Protein AF-0000000072915745 (afdb_homodimer)

pLDDT: mean 96.04, std 5.44, range [33.81, 98.94]

Radius of gyration: 32.04 Å; Cα contacts (8 Å, |Δi|>4): 3711; chains: 2; bounding box: 79×95×74 Å

Solvent-accessible surface area (backbone atoms only — not comparable to full-atom values): 67647 Å² total; per-residue (Å²): 127,81,76,76,77,60,74,69,49,49,55,47,71,66,52,48,47,50,49,44,51,57,48,47,73,76,42,73,72,52,34,38,69,40,59,40,58,42,71,54,54,57,73,50,42,54,47,17,73,76,32,67,86,79,34,68,73,60,73,58,32,34,34,36,32,33,33,37,81,86,61,50,29,36,40,32,34,29,33,64,83,61,78,43,77,76,41,78,45,78,47,80,62,51,29,68,51,49,50,73,70,61,41,58,49,46,41,61,50,48,62,68,32,68,69,51,46,50,51,42,41,74,35,68,43,55,80,91,48,43,87,36,48,45,47,50,59,37,67,42,32,50,46,85,95,62,47,33,71,53,69,57,29,26,30,50,31,24,36,28,96,44,83,69,47,58,34,65,72,25,25,47,65,44,36,42,28,35,27,74,79,78,66,42,74,79,46,69,52,66,45,92,76,78,53,65,56,66,78,71,81,85,70,56,72,50,68,69,48,34,48,73,72,73,38,57,64,85,58,75,52,62,74,45,44,43,37,93,78,38,74,48,57,48,72,60,90,50,34,40,36,44,80,46,38,36,30,34,62,28,52,43,54,37,49,19,59,33,39,32,56,31,31,37,47,62,90,83,44,74,36,45,42,32,48,34,40,33,48,50,36,31,40,32,45,30,12,34,46,55,76,74,38,65,35,43,43,51,32,57,19,51,32,47,8,38,31,67,33,42,39,64,54,50,87,20,52,69,49,74,22,51,35,38,67,40,67,45,64,41,59,33,44,88,58,47,80,43,75,35,56,32,33,29,44,36,36,66,44,86,55,52,65,28,31,41,45,55,37,85,87,64,64,22,33,39,36,24,59,29,56,34,40,37,44,32,36,39,24,41,64,74,49,32,28,42,38,43,30,39,33,43,40,72,65,59,31,39,28,54,41,34,33,36,24,10,31,64,69,47,36,58,44,55,86,84,60,78,59,85,53,19,36,29,34,30,37,89,43,32,30,27,54,17,33,34,46,38,37,28,38,36,36,26,53,15,51,78,38,48,44,25,31,42,30,41,35,30,53,43,47,52,87,56,50,64,66,33,94,80,10,42,55,14,32,20,28,32,74,46,73,42,76,30,50,22,23,48,62,27,56,35,68,71,41,36,68,28,57,38,33,40,32,41,29,11,82,86,43,57,23,88,46,58,62,39,43,21,24,39,32,39,50,60,64,45,43,51,59,61,52,39,33,86,84,8,53,63,40,28,36,41,43,56,44,74,32,30,28,40,39,41,61,63,51,88,82,76,67,39,45,52,28,90,46,39,33,33,44,69,19,80,76,43,35,30,44,51,55,70,38,58,92,22,71,53,67,34,58,66,28,50,33,31,42,38,41,27,30,35,47,74,45,73,58,36,13,36,38,32,64,46,15,58,48,45,80,46,56,41,38,40,32,61,39,27,55,46,74,29,30,72,48,62,38,52,64,46,20,31,32,35,46,44,66,21,40,76,58,77,43,55,86,43,48,77,55,45,48,83,71,37,42,58,30,94,80,49,74,91,121,125,81,76,76,76,59,75,69,49,50,56,50,72,65,52,47,48,50,50,44,50,57,48,47,73,76,42,73,72,51,33,39,70,40,59,39,58,42,72,55,53,59,75,48,40,54,49,18,73,76,32,68,87,79,34,65,72,58,72,57,30,33,33,36,32,33,33,37,81,87,61,50,30,36,39,31,34,27,32,65,83,62,79,42,77,76,42,78,44,77,47,79,64,52,29,68,53,49,49,74,68,62,42,58,48,46,42,61,50,46,62,68,33,68,69,52,47,50,52,41,40,74,34,68,43,54,80,90,47,43,87,35,50,45,49,50,59,37,66,42,34,51,45,85,95,61,48,34,70,53,70,57,30,24,30,50,33,25,36,28,96,44,82,69,48,58,34,65,74,24,25,48,64,44,36,43,29,36,26,75,77,79,66,43,74,80,47,67,51,66,46,92,74,77,54,65,57,67,78,71,81,85,72,56,71,50,67,69,49,34,48,73,73,74,37,58,66,86,56,76,52,61,76,46,44,42,36,92,76,39,73,49,58,49,71,59,91,50,34,39,35,44,82,46,38,37,31,33,61,28,51,43,55,39,48,19,58,32,38,33,56,31,30,38,47,62,88,82,45,72,36,44,41,31,48,34,38,34,48,52,37,32,42,32,45,31,13,34,44,55,75,75,38,64,36,44,43,51,31,56,22,49,31,48,8,37,32,66,34,42,39,65,54,48,87,19,51,70,51,73,23,49,36,38,65,39,66,44,63,38,60,34,44,89,58,47,82,41,76,35,55,30,32,29,44,35,36,65,42,84,56,52,64,30,33,40,47,56,38,84,87,63,64,22,33,38,36,23,59,29,56,31,39,38,45,31,37,39,25,42,64,74,49,34,29,42,37,42,29,40,34,43,40,71,66,59,31,38,28,56,41,34,33,38,25,11,32,65,70,48,36,59,46,54,86,86,59,78,60,85,54,20,35,29,35,30,36,88,41,31,30,26,55,18,32,35,45,38,36,27,39,36,38,27,54,16,50,76,40,47,42,26,30,41,30,41,34,31,53,42,46,51,88,55,52,62,65,34,93,80,9,41,53,13,33,21,27,33,73,46,72,42,77,31,50,24,25,46,64,27,55,36,66,70,40,36,68,29,58,37,34,39,31,41,29,13,81,88,43,58,23,88,46,59,62,38,43,22,25,38,32,38,50,60,63,45,43,50,60,60,51,40,33,86,82,9,54,62,40,28,37,41,42,56,43,75,32,31,27,40,39,40,61,62,50,88,84,75,65,40,46,52,26,88,46,39,33,30,44,69,19,79,75,44,36,32,42,52,54,71,39,60,92,21,71,52,68,34,56,66,29,50,34,32,40,37,38,28,32,35,46,75,46,72,57,38,13,35,38,32,64,46,15,58,48,46,80,46,56,43,36,39,32,61,40,27,55,48,74,30,30,72,49,63,37,52,64,47,21,30,30,34,47,45,66,21,40,76,59,75,42,55,86,42,48,76,56,45,48,83,71,36,42,57,32,94,81,48,73,92,122

Secondary structure (DSSP, 8-state):
---PPPTTSPPPHHHHHHHHHHHHHHSSSPEEEEEEEEPPPHHHHHHHHH-TTTSPPPPPEEEEEEE-TTS-EEEEEEETTTTEEEEEEEE-S---PPPHHHHHHHHHHHHH-HHHHHHHHHHT--GGGGGGEEEEEEE----TTT-SSS--EEEEEEE-SSTTS-GGGSB-S-EEEEETTTTEEEEEE--SSPPPPP-SPP---SHHHHHHTT---S-----EEE-TT--SEEEETTEEEETTEEEEEEEETTTEEEEEEEEEEETTEEEEEEEEEEEEEEEEEB---STTGGG-EE-IIIII-TTTTBPPP-BTTTB-SEEEEEEEEEE-TTSPEEEEEEEEEEEEEEEEEEEEEE-TTT--EEEEEEEEEEEEEEEEETTEEEEEEEEEETTS-EEEEEEEEE---EEE--TT---TTSEEEEETTEEEE-EEEEEEEEEEE-TTSS-BEEEEEEEEE-SSPTTSTTSTTS--EEEEEEEE-BHHHH-B---GGGT-EEEEEEEEEE-TTT-SEEEEEEE--------SPTTSHHHHH-GGGGSSEEEEE--TT---TT-S--TT---SS--THHHHHTTS--B-SSB-EEEEEEEEEEE---GGGSSSEEEEEEE-EEEEESSSSS-TTTTSPPSEEE-HHHHHTTTTT-EE---SS-EESTT----/---PPPTTSPPPHHHHHHHHHHHHHHSSSPEEEEEEEEPPPHHHHHHHHH-TTTSPPPPPEEEEEEE-TTS-EEEEEEETTTTEEEEEEEE-S---PPPHHHHHHHHHHHHH-HHHHHHHHHHT--GGGGGGEEEEEEE----TTT-SSS--EEEEEEE-SSTTS-GGGSB-S-EEEEETTTTEEEEEE--SSPPPPP-SPP---SHHHHHHTT---S-----EEE-TT--SEEEETTEEEETTEEEEEEEETTTEEEEEEEEEEETTEEEEEEEEEEEEEEEEEB---STTGGG-EE-IIIII-TTTTBPPP-BTTTB-SEEEEEEEEEE-TTS-EEEEEEEEEEEEEEEEEEEEEE-TTT--EEEEEEEEEEEEEEEEETTEEEEEEEEEETTS-EEEEEEEEE---EEE--TT---TTSEEEEETTEEEE-EEEEEEEEEEE-TTSS-BEEEEEEEEE-SSPTTSTTSTTS--EEEEEEEE-BHHHH-B---GGGT-EEEEEEEEEE-TTT-SEEEEEEE--------SPTTSHHHHH-GGGGSSEEEEE--TT---TT-S--TT---SS--THHHHHTTS--B-SSB-EEEEEEEEEEE---GGGSSSEEEEEEE-EEEEESSSSS-TTTTSPPSEEE-HHHHHTTTTT-EE---SS-EESTT----

InterPro domains:
  IPR000269 Copper amine oxidase [PTHR10638] (4-642)
  IPR015798 Copper amine oxidase, catalytic domain [PF01179] (234-641)
  IPR015800 Copper amine oxidase, N2-terminal [PF02727] (6-89)
  IPR015802 Copper amine oxidase, N3-terminal [PF02728] (96-196)
  IPR016182 Copper amine oxidase, N-terminal [SSF54416] (2-96)
  IPR016182 Copper amine oxidase, N-terminal [SSF54416] (98-212)
  IPR036460 Copper amine oxidase, catalytic domain superfamily [G3DSA:2.70.98.20] (214-649)
  IPR036460 Copper amine oxidase, catalytic domain superfamily [SSF49998] (219-647)
  IPR049947 Copper amine oxidase, copper-binding site [PS01165] (598-611)
  IPR049948 Copper amine oxidase, TPQ-binding site [PS01164] (373-386)

Nearest PDB structures (foldseek):
  4kff-assembly1_A  TM=9.855E-01  e=1.111E-94  Ogataea angusta
  3sxx-assembly1_A  TM=9.849E-01  e=1.952E-93  Ogataea angusta
  3sxx-assembly4_C  TM=9.844E-01  e=3.499E-93  Ogataea angusta
  3t0u-assembly1_B  TM=9.815E-01  e=1.755E-93  Ogataea angusta
  3sxx-assembly4_B  TM=9.826E-01  e=5.641E-93  Ogataea angusta

Structure (mmCIF, N/CA/C/O backbone):
data_AF-0000000072915745-model_v1
#
loop_
_entity.id
_entity.type
_entity.pdbx_description
1 polymer 'Amine oxidase'
#
loop_
_atom_site.group_PDB
_atom_site.id
_atom_site.type_symbol
_atom_site.label_atom_id
_atom_site.label_alt_id
_atom_site.label_comp_id
_atom_site.label_asym_id
_atom_site.label_entity_id
_atom_site.label_seq_id
_atom_site.pdbx_PDB_ins_code
_atom_site.Cartn_x
_atom_site.Cartn_y
_atom_site.Cartn_z
_atom_site.occupancy
_atom_site.B_iso_or_equiv
_atom_site.auth_seq_id
_atom_site.auth_comp_id
_atom_site.auth_asym_id
_atom_site.auth_atom_id
_atom_site.pdbx_PDB_model_num
ATOM 1 N N . MET A 1 1 ? -25.172 -38.281 15.008 1 33.81 1 MET A N 1
ATOM 2 C CA . MET A 1 1 ? -24.906 -38.156 13.578 1 33.81 1 MET A CA 1
ATOM 3 C C . MET A 1 1 ? -24.219 -36.844 13.266 1 33.81 1 MET A C 1
ATOM 5 O O . MET A 1 1 ? -24.656 -35.781 13.719 1 33.81 1 MET A O 1
ATOM 9 N N . SER A 1 2 ? -23.016 -36.781 13.016 1 51.84 2 SER A N 1
ATOM 10 C CA . SER A 1 2 ? -22.234 -35.562 12.773 1 51.84 2 SER A CA 1
ATOM 11 C C . SER A 1 2 ? -22.953 -34.625 11.812 1 51.84 2 SER A C 1
ATOM 13 O O . SER A 1 2 ? -23.609 -35.094 10.875 1 51.84 2 SER A O 1
ATOM 15 N N . SER A 1 3 ? -23.344 -33.438 12.156 1 71.62 3 SER A N 1
ATOM 16 C CA . SER A 1 3 ? -24.016 -32.469 11.312 1 71.62 3 SER A CA 1
ATOM 17 C C . SER A 1 3 ? -23.438 -32.469 9.906 1 71.62 3 SER A C 1
ATOM 19 O O . SER A 1 3 ? -22.234 -32.594 9.719 1 71.62 3 SER A O 1
ATOM 21 N N . PRO A 1 4 ? -24.375 -32.625 8.953 1 85.94 4 PRO A N 1
ATOM 22 C CA . PRO A 1 4 ? -23.891 -32.562 7.57 1 85.94 4 PRO A CA 1
ATOM 23 C C . PRO A 1 4 ? -23.016 -31.328 7.316 1 85.94 4 PRO A C 1
ATOM 25 O O . PRO A 1 4 ? -23.172 -30.297 7.984 1 85.94 4 PRO A O 1
ATOM 28 N N . PRO A 1 5 ? -22.078 -31.547 6.547 1 92.75 5 PRO A N 1
ATOM 29 C CA . PRO A 1 5 ? -21.203 -30.422 6.219 1 92.75 5 PRO A CA 1
ATOM 30 C C . PRO A 1 5 ? -21.969 -29.234 5.637 1 92.75 5 PRO A C 1
ATOM 32 O O . PRO A 1 5 ? -23.016 -29.422 4.996 1 92.75 5 PRO A O 1
ATOM 35 N N . HIS A 1 6 ? -21.5 -28.031 5.883 1 95.75 6 HIS A N 1
ATOM 36 C CA . HIS A 1 6 ? -22.062 -26.844 5.262 1 95.75 6 HIS A CA 1
ATOM 37 C C . HIS A 1 6 ? -22.047 -26.953 3.74 1 95.75 6 HIS A C 1
ATOM 39 O O . HIS A 1 6 ? -21.078 -27.453 3.162 1 95.75 6 HIS A O 1
ATOM 45 N N . PRO A 1 7 ? -23.094 -26.484 3.051 1 96.81 7 PRO A N 1
ATOM 46 C CA . PRO A 1 7 ? -23.172 -26.656 1.598 1 96.81 7 PRO A CA 1
ATOM 47 C C . PRO A 1 7 ? -21.984 -26.031 0.861 1 96.81 7 PRO A C 1
ATOM 49 O O . PRO A 1 7 ? -21.625 -26.484 -0.229 1 96.81 7 PRO A O 1
ATOM 52 N N . PHE A 1 8 ? -21.328 -25.016 1.429 1 98.12 8 PHE A N 1
ATOM 53 C CA . PHE A 1 8 ? -20.203 -24.344 0.807 1 98.12 8 PHE A CA 1
ATOM 54 C C . PHE A 1 8 ? -18.891 -25.047 1.159 1 98.12 8 PHE A C 1
ATOM 56 O O . PHE A 1 8 ? -17.844 -24.734 0.606 1 98.12 8 PHE A O 1
ATOM 63 N N . ASP A 1 9 ? -18.906 -26 2.068 1 98.06 9 ASP A N 1
ATOM 64 C CA . ASP A 1 9 ? -17.672 -26.672 2.461 1 98.06 9 ASP A CA 1
ATOM 65 C C . ASP A 1 9 ? -17.016 -27.359 1.263 1 98.06 9 ASP A C 1
ATOM 67 O O . ASP A 1 9 ? -17.703 -27.953 0.429 1 98.06 9 ASP A O 1
ATOM 71 N N . PRO A 1 10 ? -15.688 -27.281 1.171 1 98.25 10 PRO A N 1
ATOM 72 C CA . PRO A 1 10 ? -15.047 -28.188 0.213 1 98.25 10 PRO A CA 1
ATOM 73 C C . PRO A 1 10 ? -15.367 -29.641 0.484 1 98.25 10 PRO A C 1
ATOM 75 O O . PRO A 1 10 ? -15.742 -30 1.604 1 98.25 10 PRO A O 1
ATOM 78 N N . LEU A 1 11 ? -15.242 -30.453 -0.555 1 98.06 11 LEU A N 1
ATOM 79 C CA . LEU A 1 11 ? -15.531 -31.859 -0.363 1 98.06 11 LEU A CA 1
ATOM 80 C C . LEU A 1 11 ? -14.609 -32.469 0.695 1 98.06 11 LEU A C 1
ATOM 82 O O . LEU A 1 11 ? -13.414 -32.156 0.725 1 98.06 11 LEU A O 1
ATOM 86 N N . SER A 1 12 ? -15.172 -33.281 1.557 1 96.88 12 SER A N 1
ATOM 87 C CA . SER A 1 12 ? -14.383 -34.031 2.504 1 96.88 12 SER A CA 1
ATOM 88 C C . SER A 1 12 ? -13.656 -35.188 1.805 1 96.88 12 SER A C 1
ATOM 90 O O . SER A 1 12 ? -13.977 -35.531 0.664 1 96.88 12 SER A O 1
ATOM 92 N N . PRO A 1 13 ? -12.695 -35.781 2.496 1 97.06 13 PRO A N 1
ATOM 93 C CA . PRO A 1 13 ? -12.023 -36.969 1.917 1 97.06 13 PRO A CA 1
ATOM 94 C C . PRO A 1 13 ? -13 -38.094 1.565 1 97.06 13 PRO A C 1
ATOM 96 O O . PRO A 1 13 ? -12.852 -38.719 0.527 1 97.06 13 PRO A O 1
ATOM 99 N N . GLN A 1 14 ? -14.016 -38.25 2.393 1 96.5 14 GLN A N 1
ATOM 100 C CA . GLN A 1 14 ? -15.008 -39.281 2.156 1 96.5 14 GLN A CA 1
ATOM 101 C C . GLN A 1 14 ? -15.844 -39 0.914 1 96.5 14 GLN A C 1
ATOM 103 O O . GLN A 1 14 ? -16.156 -39.875 0.129 1 96.5 14 GLN A O 1
ATOM 108 N N . GLU A 1 15 ? -16.188 -37.75 0.78 1 97.5 15 GLU A N 1
ATOM 109 C CA . GLU A 1 15 ? -16.969 -37.375 -0.387 1 97.5 15 GLU A CA 1
ATOM 110 C C . GLU A 1 15 ? -16.156 -37.5 -1.67 1 97.5 15 GLU A C 1
ATOM 112 O O . GLU A 1 15 ? -16.672 -37.938 -2.703 1 97.5 15 GLU A O 1
ATOM 117 N N . ILE A 1 16 ? -14.898 -37.156 -1.648 1 98.25 16 ILE A N 1
ATOM 118 C CA . ILE A 1 16 ? -14.016 -37.281 -2.801 1 98.25 16 ILE A CA 1
ATOM 119 C C . ILE A 1 16 ? -13.898 -38.75 -3.176 1 98.25 16 ILE A C 1
ATOM 121 O O . ILE A 1 16 ? -14.031 -39.125 -4.348 1 98.25 16 ILE A O 1
ATOM 125 N N . GLN A 1 17 ? -13.727 -39.562 -2.188 1 97.62 17 GLN A N 1
ATOM 126 C CA . GLN A 1 17 ? -13.609 -41 -2.422 1 97.62 17 GLN A CA 1
ATOM 127 C C . GLN A 1 17 ? -14.891 -41.562 -3.021 1 97.62 17 GLN A C 1
ATOM 129 O O . GLN A 1 17 ? -14.844 -42.406 -3.904 1 97.62 17 GLN A O 1
ATOM 134 N N . ALA A 1 18 ? -15.992 -41.094 -2.469 1 97.62 18 ALA A N 1
ATOM 135 C CA . ALA A 1 18 ? -17.281 -41.531 -2.99 1 97.62 18 ALA A CA 1
ATOM 136 C C . ALA A 1 18 ? -17.438 -41.188 -4.461 1 97.62 18 ALA A C 1
ATOM 138 O O . ALA A 1 18 ? -17.875 -42 -5.27 1 97.62 18 ALA A O 1
ATOM 139 N N . ALA A 1 19 ? -17.156 -39.969 -4.809 1 98.44 19 ALA A N 1
ATOM 140 C CA . ALA A 1 19 ? -17.234 -39.531 -6.195 1 98.44 19 ALA A CA 1
ATOM 141 C C . ALA A 1 19 ? -16.344 -40.375 -7.102 1 98.44 19 ALA A C 1
ATOM 143 O O . ALA A 1 19 ? -16.75 -40.781 -8.195 1 98.44 19 ALA A O 1
ATOM 144 N N . ILE A 1 20 ? -15.148 -40.625 -6.668 1 98 20 ILE A N 1
ATOM 145 C CA . ILE A 1 20 ? -14.172 -41.406 -7.426 1 98 20 ILE A CA 1
ATOM 146 C C . ILE A 1 20 ? -14.703 -42.812 -7.66 1 98 20 ILE A C 1
ATOM 148 O O . ILE A 1 20 ? -14.633 -43.344 -8.773 1 98 20 ILE A O 1
ATOM 152 N N . ALA A 1 21 ? -15.242 -43.375 -6.625 1 97.44 21 ALA A N 1
ATOM 153 C CA . ALA A 1 21 ? -15.766 -44.75 -6.723 1 97.44 21 ALA A CA 1
ATOM 154 C C . ALA A 1 21 ? -16.906 -44.812 -7.742 1 97.44 21 ALA A C 1
ATOM 156 O O . ALA A 1 21 ? -16.984 -45.781 -8.516 1 97.44 21 ALA A O 1
ATOM 157 N N . ILE A 1 22 ? -17.734 -43.875 -7.672 1 98 22 ILE A N 1
ATOM 158 C CA . ILE A 1 22 ? -18.875 -43.844 -8.578 1 98 22 ILE A CA 1
ATOM 159 C C . ILE A 1 22 ? -18.391 -43.719 -10.023 1 98 22 ILE A C 1
ATOM 161 O O . ILE A 1 22 ? -18.875 -44.438 -10.906 1 98 22 ILE A O 1
ATOM 165 N N . VAL A 1 23 ? -17.438 -42.906 -10.289 1 97.94 23 VAL A N 1
ATOM 166 C CA . VAL A 1 23 ? -16.906 -42.688 -11.633 1 97.94 23 VAL A CA 1
ATOM 167 C C . VAL A 1 23 ? -16.156 -43.938 -12.102 1 97.94 23 VAL A C 1
ATOM 169 O O . VAL A 1 23 ? -16.328 -44.375 -13.242 1 97.94 23 VAL A O 1
ATOM 172 N N . LYS A 1 24 ? -15.375 -44.594 -11.234 1 96.56 24 LYS A N 1
ATOM 173 C CA . LYS A 1 24 ? -14.602 -45.781 -11.602 1 96.56 24 LYS A CA 1
ATOM 174 C C . LYS A 1 24 ? -15.508 -46.938 -11.945 1 96.56 24 LYS A C 1
ATOM 176 O O . LYS A 1 24 ? -15.172 -47.781 -12.789 1 96.56 24 LYS A O 1
ATOM 181 N N . LYS A 1 25 ? -16.578 -46.969 -11.297 1 96.25 25 LYS A N 1
ATOM 182 C CA . LYS A 1 25 ? -17.547 -48.031 -11.586 1 96.25 25 LYS A CA 1
ATOM 183 C C . LYS A 1 25 ? -18.109 -47.875 -12.992 1 96.25 25 LYS A C 1
ATOM 185 O O . LYS A 1 25 ? -18.344 -48.875 -13.688 1 96.25 25 LYS A O 1
ATOM 190 N N . ALA A 1 26 ? -18.312 -46.688 -13.383 1 96.25 26 ALA A N 1
ATOM 191 C CA . ALA A 1 26 ? -18.938 -46.406 -14.68 1 96.25 26 ALA A CA 1
ATOM 192 C C . ALA A 1 26 ? -17.875 -46.344 -15.781 1 96.25 26 ALA A C 1
ATOM 194 O O . ALA A 1 26 ? -18.172 -46.656 -16.938 1 96.25 26 ALA A O 1
ATOM 195 N N . HIS A 1 27 ? -16.75 -45.844 -15.477 1 94.31 27 HIS A N 1
ATOM 196 C CA . HIS A 1 27 ? -15.695 -45.594 -16.453 1 94.31 27 HIS A CA 1
ATOM 197 C C . HIS A 1 27 ? -14.359 -46.156 -15.961 1 94.31 27 HIS A C 1
ATOM 199 O O . HIS A 1 27 ? -13.742 -45.594 -15.047 1 94.31 27 HIS A O 1
ATOM 205 N N . GLU A 1 28 ? -13.859 -47.125 -16.641 1 90.56 28 GLU A N 1
ATOM 206 C CA . GLU A 1 28 ? -12.617 -47.781 -16.234 1 90.56 28 GLU A CA 1
ATOM 207 C C . GLU A 1 28 ? -11.398 -47.062 -16.781 1 90.56 28 GLU A C 1
ATOM 209 O O . GLU A 1 28 ? -11.477 -46.406 -17.828 1 90.56 28 GLU A O 1
ATOM 214 N N . ASN A 1 29 ? -10.367 -47.125 -16.094 1 92.81 29 ASN A N 1
ATOM 215 C CA . ASN A 1 29 ? -9.031 -46.719 -16.516 1 92.81 29 ASN A CA 1
ATOM 216 C C . ASN A 1 29 ? -8.977 -45.219 -16.812 1 92.81 29 ASN A C 1
ATOM 218 O O . ASN A 1 29 ? -8.469 -44.812 -17.859 1 92.81 29 ASN A O 1
ATOM 222 N N . VAL A 1 30 ? -9.602 -44.375 -15.969 1 95.81 30 VAL A N 1
ATOM 223 C CA . VAL A 1 30 ? -9.547 -42.938 -16.125 1 95.81 30 VAL A CA 1
ATOM 224 C C . VAL A 1 30 ? -8.586 -42.344 -15.109 1 95.81 30 VAL A C 1
ATOM 226 O O . VAL A 1 30 ? -8.359 -42.906 -14.039 1 95.81 30 VAL A O 1
ATOM 229 N N . LYS A 1 31 ? -7.934 -41.25 -15.469 1 96.44 31 LYS A N 1
ATOM 230 C CA . LYS A 1 31 ? -7.113 -40.438 -14.57 1 96.44 31 LYS A CA 1
ATOM 231 C C . LYS A 1 31 ? -7.867 -39.188 -14.102 1 96.44 31 LYS A C 1
ATOM 233 O O . LYS A 1 31 ? -8.414 -38.438 -14.914 1 96.44 31 LYS A O 1
ATOM 238 N N . PHE A 1 32 ? -7.961 -38.969 -12.812 1 97.5 32 PHE A N 1
ATOM 239 C CA . PHE A 1 32 ? -8.719 -37.875 -12.242 1 97.5 32 PHE A CA 1
ATOM 240 C C . PHE A 1 32 ? -7.891 -36.594 -12.242 1 97.5 32 PHE A C 1
ATOM 242 O O . PHE A 1 32 ? -6.801 -36.562 -11.664 1 97.5 32 PHE A O 1
ATOM 249 N N . ASN A 1 33 ? -8.391 -35.562 -12.867 1 97 33 ASN A N 1
ATOM 250 C CA . ASN A 1 33 ? -7.77 -34.25 -12.859 1 97 33 ASN A CA 1
ATOM 251 C C . ASN A 1 33 ? -8.469 -33.312 -11.875 1 97 33 ASN A C 1
ATOM 253 O O . ASN A 1 33 ? -7.832 -32.438 -11.281 1 97 33 ASN A O 1
ATOM 257 N N . VAL A 1 34 ? -9.789 -33.438 -11.75 1 97.88 34 VAL A N 1
ATOM 258 C CA . VAL A 1 34 ? -10.562 -32.594 -10.844 1 97.88 34 VAL A CA 1
ATOM 259 C C . VAL A 1 34 ? -11.633 -33.406 -10.141 1 97.88 34 VAL A C 1
ATOM 261 O O . VAL A 1 34 ? -12.375 -34.156 -10.797 1 97.88 34 VAL A O 1
ATOM 264 N N . VAL A 1 35 ? -11.672 -33.438 -8.922 1 98.38 35 VAL A N 1
ATOM 265 C CA . VAL A 1 35 ? -12.797 -33.781 -8.07 1 98.38 35 VAL A CA 1
ATOM 266 C C . VAL A 1 35 ? -13.023 -32.719 -7.012 1 98.38 35 VAL A C 1
ATOM 268 O O . VAL A 1 35 ? -12.32 -32.688 -6 1 98.38 35 VAL A O 1
ATOM 271 N N . SER A 1 36 ? -13.945 -31.891 -7.258 1 98.06 36 SER A N 1
ATOM 272 C CA . SER A 1 36 ? -14.156 -30.703 -6.43 1 98.06 36 SER A CA 1
ATOM 273 C C . SER A 1 36 ? -15.641 -30.406 -6.254 1 98.06 36 SER A C 1
ATOM 275 O O . SER A 1 36 ? -16.469 -30.906 -7.012 1 98.06 36 SER A O 1
ATOM 277 N N . LEU A 1 37 ? -15.93 -29.609 -5.27 1 98.12 37 LEU A N 1
ATOM 278 C CA . LEU A 1 37 ? -17.312 -29.219 -5.016 1 98.12 37 LEU A CA 1
ATOM 279 C C . LEU A 1 37 ? -17.875 -28.391 -6.168 1 98.12 37 LEU A C 1
ATOM 281 O O . LEU A 1 37 ? -17.25 -27.422 -6.605 1 98.12 37 LEU A O 1
ATOM 285 N N . GLU A 1 38 ? -18.938 -28.859 -6.703 1 97.06 38 GLU A N 1
ATOM 286 C CA . GLU A 1 38 ? -19.781 -27.938 -7.461 1 97.06 38 GLU A CA 1
ATOM 287 C C . GLU A 1 38 ? -20.594 -27.047 -6.527 1 97.06 38 GLU A C 1
ATOM 289 O O . GLU A 1 38 ? -21.516 -27.516 -5.859 1 97.06 38 GLU A O 1
ATOM 294 N N . GLU A 1 39 ? -20.266 -25.828 -6.5 1 96.44 39 GLU A N 1
ATOM 295 C CA . GLU A 1 39 ? -20.953 -24.938 -5.57 1 96.44 39 GLU A CA 1
ATOM 296 C C . GLU A 1 39 ? -22.469 -24.938 -5.812 1 96.44 39 GLU A C 1
ATOM 298 O O . GLU A 1 39 ? -22.906 -25.047 -6.957 1 96.44 39 GLU A O 1
ATOM 303 N N . PRO A 1 40 ? -23.219 -24.828 -4.77 1 97.19 40 PRO A N 1
ATOM 304 C CA . PRO A 1 40 ? -24.672 -24.812 -4.934 1 97.19 40 PRO A CA 1
ATOM 305 C C . PRO A 1 40 ? -25.172 -23.672 -5.809 1 97.19 40 PRO A C 1
ATOM 307 O O . PRO A 1 40 ? -24.594 -22.578 -5.766 1 97.19 40 PRO A O 1
ATOM 310 N N . ARG A 1 41 ? -26.203 -24.016 -6.57 1 97.44 41 ARG A N 1
ATOM 311 C CA . ARG A 1 41 ? -26.828 -22.938 -7.344 1 97.44 41 ARG A CA 1
ATOM 312 C C . ARG A 1 41 ? -27.297 -21.797 -6.438 1 97.44 41 ARG A C 1
ATOM 314 O O . ARG A 1 41 ? -27.844 -22.047 -5.367 1 97.44 41 ARG A O 1
ATOM 321 N N . LYS A 1 42 ? -27.094 -20.594 -6.852 1 97.75 42 LYS A N 1
ATOM 322 C CA . LYS A 1 42 ? -27.25 -19.438 -5.98 1 97.75 42 LYS A CA 1
ATOM 323 C C . LYS A 1 42 ? -28.688 -19.312 -5.48 1 97.75 42 LYS A C 1
ATOM 325 O O . LYS A 1 42 ? -28.922 -19 -4.312 1 97.75 42 LYS A O 1
ATOM 330 N N . ALA A 1 43 ? -29.656 -19.531 -6.387 1 97.12 43 ALA A N 1
ATOM 331 C CA . ALA A 1 43 ? -31.062 -19.406 -5.996 1 97.12 43 ALA A CA 1
ATOM 332 C C . ALA A 1 43 ? -31.391 -20.359 -4.852 1 97.12 43 ALA A C 1
ATOM 334 O O . ALA A 1 43 ? -32.062 -19.969 -3.891 1 97.12 43 ALA A O 1
ATOM 335 N N . GLU A 1 44 ? -30.938 -21.547 -4.945 1 97.06 44 GLU A N 1
ATOM 336 C CA . GLU A 1 44 ? -31.188 -22.547 -3.902 1 97.06 44 GLU A CA 1
ATOM 337 C C . GLU A 1 44 ? -30.422 -22.203 -2.627 1 97.06 44 GLU A C 1
ATOM 339 O O . GLU A 1 44 ? -30.953 -22.297 -1.525 1 97.06 44 GLU A O 1
ATOM 344 N N . MET A 1 45 ? -29.219 -21.875 -2.781 1 97.94 45 MET A N 1
ATOM 345 C CA . MET A 1 45 ? -28.359 -21.578 -1.636 1 97.94 45 MET A CA 1
ATOM 346 C C . MET A 1 45 ? -28.891 -20.391 -0.85 1 97.94 45 MET A C 1
ATOM 348 O O . MET A 1 45 ? -28.922 -20.406 0.382 1 97.94 45 MET A O 1
ATOM 352 N N . THR A 1 46 ? -29.25 -19.297 -1.582 1 97.38 46 THR A N 1
ATOM 353 C CA . THR A 1 46 ? -29.734 -18.094 -0.908 1 97.38 46 THR A CA 1
ATOM 354 C C . THR A 1 46 ? -31.047 -18.359 -0.175 1 97.38 46 THR A C 1
ATOM 356 O O . THR A 1 46 ? -31.281 -17.812 0.901 1 97.38 46 THR A O 1
ATOM 359 N N . ALA A 1 47 ? -31.891 -19.188 -0.77 1 97 47 ALA A N 1
ATOM 360 C CA . ALA A 1 47 ? -33.125 -19.578 -0.086 1 97 47 ALA A CA 1
ATOM 361 C C . ALA A 1 47 ? -32.812 -20.312 1.214 1 97 47 ALA A C 1
ATOM 363 O O . ALA A 1 47 ? -33.438 -20.078 2.24 1 97 47 ALA A O 1
ATOM 364 N N . TRP A 1 48 ? -31.844 -21.188 1.171 1 97.25 48 TRP A N 1
ATOM 365 C CA . TRP A 1 48 ? -31.469 -21.953 2.346 1 97.25 48 TRP A CA 1
ATOM 366 C C . TRP A 1 48 ? -30.828 -21.062 3.4 1 97.25 48 TRP A C 1
ATOM 368 O O . TRP A 1 48 ? -31.078 -21.219 4.598 1 97.25 48 TRP A O 1
ATOM 378 N N . LEU A 1 49 ? -29.969 -20.141 2.98 1 96.38 49 LEU A N 1
ATOM 379 C CA . LEU A 1 49 ? -29.312 -19.219 3.908 1 96.38 49 LEU A CA 1
ATOM 380 C C . LEU A 1 49 ? -30.344 -18.375 4.648 1 96.38 49 LEU A C 1
ATOM 382 O O . LEU A 1 49 ? -30.156 -18.047 5.824 1 96.38 49 LEU A O 1
ATOM 386 N N . LYS A 1 50 ? -31.391 -18.016 3.979 1 94.88 50 LYS A N 1
ATOM 387 C CA . LYS A 1 50 ? -32.438 -17.188 4.562 1 94.88 50 LYS A CA 1
ATOM 388 C C . LYS A 1 50 ? -33.25 -17.969 5.586 1 94.88 50 LYS A C 1
ATOM 390 O O . LYS A 1 50 ? -33.719 -17.406 6.586 1 94.88 50 LYS A O 1
ATOM 395 N N . ASP A 1 51 ? -33.5 -19.266 5.246 1 95.56 51 ASP A N 1
ATOM 396 C CA . ASP A 1 51 ? -34.312 -20.109 6.109 1 95.56 51 ASP A CA 1
ATOM 397 C C . ASP A 1 51 ? -33.781 -21.531 6.148 1 95.56 51 ASP A C 1
ATOM 399 O O . ASP A 1 51 ? -34.344 -22.422 5.496 1 95.56 51 ASP A O 1
ATOM 403 N N . GLN A 1 52 ? -32.812 -21.703 6.988 1 91.62 52 GLN A N 1
ATOM 404 C CA . GLN A 1 52 ? -32.125 -22.969 7.039 1 91.62 52 GLN A CA 1
ATOM 405 C C . GLN A 1 52 ? -33.031 -24.078 7.602 1 91.62 52 GLN A C 1
ATOM 407 O O . GLN A 1 52 ? -32.781 -25.266 7.363 1 91.62 52 GLN A O 1
ATOM 412 N N . HIS A 1 53 ? -34.062 -23.75 8.297 1 92.5 53 HIS A N 1
ATOM 413 C CA . HIS A 1 53 ? -34.906 -24.734 8.945 1 92.5 53 HIS A CA 1
ATOM 414 C C . HIS A 1 53 ? -35.969 -25.266 7.973 1 92.5 53 HIS A C 1
ATOM 416 O O . HIS A 1 53 ? -36.281 -26.453 7.992 1 92.5 53 HIS A O 1
ATOM 422 N N . ASN A 1 54 ? -36.438 -24.328 7.121 1 93.94 54 ASN A N 1
ATOM 423 C CA . ASN A 1 54 ? -37.594 -24.719 6.301 1 93.94 54 ASN A CA 1
ATOM 424 C C . ASN A 1 54 ? -37.188 -24.875 4.836 1 93.94 54 ASN A C 1
ATOM 426 O O . ASN A 1 54 ? -37.875 -25.562 4.078 1 93.94 54 ASN A O 1
ATOM 430 N N . ALA A 1 55 ? -36.156 -24.203 4.461 1 94.31 55 ALA A N 1
ATOM 431 C CA . ALA A 1 55 ? -35.75 -24.281 3.059 1 94.31 55 ALA A CA 1
ATOM 432 C C . ALA A 1 55 ? -34.969 -25.562 2.795 1 94.31 55 ALA A C 1
ATOM 434 O O . ALA A 1 55 ? -34.281 -26.078 3.689 1 94.31 55 ALA A O 1
ATOM 435 N N . ARG A 1 56 ? -35.125 -26.062 1.598 1 93.88 56 ARG A N 1
ATOM 436 C CA . ARG A 1 56 ? -34.375 -27.25 1.203 1 93.88 56 ARG A CA 1
ATOM 437 C C . ARG A 1 56 ? -32.875 -27 1.208 1 93.88 56 ARG A C 1
ATOM 439 O O . ARG A 1 56 ? -32.406 -26.031 0.629 1 93.88 56 ARG A O 1
ATOM 446 N N . ARG A 1 57 ? -32.219 -27.844 1.778 1 94.75 57 ARG A N 1
ATOM 447 C CA . ARG A 1 57 ? -30.766 -27.781 1.765 1 94.75 57 ARG A CA 1
ATOM 448 C C . ARG A 1 57 ? -30.219 -28.172 0.399 1 94.75 57 ARG A C 1
ATOM 450 O O . ARG A 1 57 ? -30.578 -29.203 -0.153 1 94.75 57 ARG A O 1
ATOM 457 N N . PRO A 1 58 ? -29.344 -27.359 -0.136 1 96.06 58 PRO A N 1
ATOM 458 C CA . PRO A 1 58 ? -28.766 -27.734 -1.43 1 96.06 58 PRO A CA 1
ATOM 459 C C . PRO A 1 58 ? -28.016 -29.062 -1.382 1 96.06 58 PRO A C 1
ATOM 461 O O . PRO A 1 58 ? -27.312 -29.344 -0.41 1 96.06 58 PRO A O 1
ATOM 464 N N . SER A 1 59 ? -28.188 -29.859 -2.453 1 94.25 59 SER A N 1
ATOM 465 C CA . SER A 1 59 ? -27.469 -31.125 -2.549 1 94.25 59 SER A CA 1
ATOM 466 C C . SER A 1 59 ? -25.984 -30.906 -2.844 1 94.25 59 SER A C 1
ATOM 468 O O . SER A 1 59 ? -25.625 -29.984 -3.568 1 94.25 59 SER A O 1
ATOM 470 N N . ARG A 1 60 ? -25.234 -31.766 -2.291 1 96.38 60 ARG A N 1
ATOM 471 C CA . ARG A 1 60 ? -23.812 -31.688 -2.557 1 96.38 60 ARG A CA 1
ATOM 472 C C . ARG A 1 60 ? -23.438 -32.5 -3.789 1 96.38 60 ARG A C 1
ATOM 474 O O . ARG A 1 60 ? -23.828 -33.656 -3.91 1 96.38 60 ARG A O 1
ATOM 481 N N . VAL A 1 61 ? -22.781 -31.859 -4.738 1 97.56 61 VAL A N 1
ATOM 482 C CA . VAL A 1 61 ? -22.422 -32.438 -6.027 1 97.56 61 VAL A CA 1
ATOM 483 C C . VAL A 1 61 ? -20.938 -32.25 -6.277 1 97.56 61 VAL A C 1
ATOM 485 O O . VAL A 1 61 ? -20.359 -31.219 -5.922 1 97.56 61 VAL A O 1
ATOM 488 N N . ALA A 1 62 ? -20.281 -33.25 -6.82 1 98.44 62 ALA A N 1
ATOM 489 C CA . ALA A 1 62 ? -18.875 -33.156 -7.195 1 98.44 62 ALA A CA 1
ATOM 490 C C . ALA A 1 62 ? -18.719 -32.906 -8.688 1 98.44 62 ALA A C 1
ATOM 492 O O . ALA A 1 62 ? -19.344 -33.562 -9.516 1 98.44 62 ALA A O 1
ATOM 493 N N . ASP A 1 63 ? -17.984 -31.859 -8.953 1 97.94 63 ASP A N 1
ATOM 494 C CA . ASP A 1 63 ? -17.484 -31.641 -10.305 1 97.94 63 ASP A CA 1
ATOM 495 C C . ASP A 1 63 ? -16.281 -32.531 -10.586 1 97.94 63 ASP A C 1
ATOM 497 O O . ASP A 1 63 ? -15.312 -32.531 -9.82 1 97.94 63 ASP A O 1
ATOM 501 N N . VAL A 1 64 ? -16.344 -33.281 -11.695 1 98.25 64 VAL A N 1
ATOM 502 C CA . VAL A 1 64 ? -15.289 -34.25 -11.969 1 98.25 64 VAL A CA 1
ATOM 503 C C . VAL A 1 64 ? -14.773 -34.062 -13.398 1 98.25 64 VAL A C 1
ATOM 505 O O . VAL A 1 64 ? -15.555 -33.969 -14.344 1 98.25 64 VAL A O 1
ATOM 508 N N . VAL A 1 65 ? -13.492 -33.969 -13.594 1 98.31 65 VAL A N 1
ATOM 509 C CA . VAL A 1 65 ? -12.82 -33.969 -14.891 1 98.31 65 VAL A CA 1
ATOM 510 C C . VAL A 1 65 ? -11.797 -35.125 -14.93 1 98.31 65 VAL A C 1
ATOM 512 O O . VAL A 1 65 ? -10.953 -35.219 -14.039 1 98.31 65 VAL A O 1
ATOM 515 N N . VAL A 1 66 ? -11.859 -36 -15.961 1 97.81 66 VAL A N 1
ATOM 516 C CA . VAL A 1 66 ? -10.945 -37.125 -16.078 1 97.81 66 VAL A CA 1
ATOM 517 C C . VAL A 1 66 ? -10.383 -37.188 -17.484 1 97.81 66 VAL A C 1
ATOM 519 O O . VAL A 1 66 ? -10.945 -36.594 -18.422 1 97.81 66 VAL A O 1
ATOM 522 N N . ILE A 1 67 ? -9.258 -37.844 -17.594 1 96.75 67 ILE A N 1
ATOM 523 C CA . ILE A 1 67 ? -8.664 -38.156 -18.891 1 96.75 67 ILE A CA 1
ATOM 524 C C . ILE A 1 67 ? -8.688 -39.688 -19.094 1 96.75 67 ILE A C 1
ATOM 526 O O . ILE A 1 67 ? -8.227 -40.438 -18.234 1 96.75 67 ILE A O 1
ATOM 530 N N . GLY A 1 68 ? -9.203 -40.094 -20.219 1 94.12 68 GLY A N 1
ATOM 531 C CA . GLY A 1 68 ? -9.195 -41.5 -20.562 1 94.12 68 GLY A CA 1
ATOM 532 C C . GLY A 1 68 ? -7.84 -42 -21.031 1 94.12 68 GLY A C 1
ATOM 533 O O . GLY A 1 68 ? -6.906 -41.219 -21.188 1 94.12 68 GLY A O 1
ATOM 534 N N . PRO A 1 69 ? -7.734 -43.281 -21.25 1 89.81 69 PRO A N 1
ATOM 535 C CA . PRO A 1 69 ? -6.453 -43.906 -21.594 1 89.81 69 PRO A CA 1
ATOM 536 C C . PRO A 1 69 ? -5.867 -43.344 -22.891 1 89.81 69 PRO A C 1
ATOM 538 O O . PRO A 1 69 ? -4.652 -43.406 -23.109 1 89.81 69 PRO A O 1
ATOM 541 N N . THR A 1 70 ? -6.727 -42.844 -23.781 1 89.62 70 THR A N 1
ATOM 542 C CA . THR A 1 70 ? -6.246 -42.344 -25.078 1 89.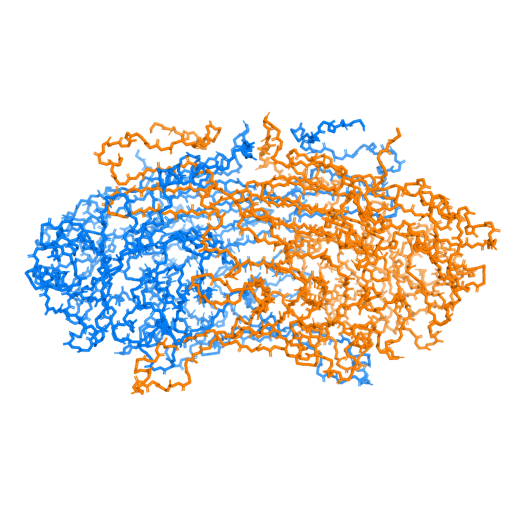62 70 THR A CA 1
ATOM 543 C C . THR A 1 70 ? -6.168 -40.812 -25.094 1 89.62 70 THR A C 1
ATOM 545 O O . THR A 1 70 ? -5.988 -40.219 -26.156 1 89.62 70 THR A O 1
ATOM 548 N N . GLY A 1 71 ? -6.418 -40.25 -23.938 1 91.88 71 GLY A N 1
ATOM 549 C CA . GLY A 1 71 ? -6.277 -38.812 -23.859 1 91.88 71 GLY A CA 1
ATOM 550 C C . GLY A 1 71 ? -7.602 -38.062 -23.953 1 91.88 71 GLY A C 1
ATOM 551 O O . GLY A 1 71 ? -7.648 -36.844 -23.844 1 91.88 71 GLY A O 1
ATOM 552 N N . THR A 1 72 ? -8.68 -38.812 -24.125 1 94.38 72 THR A N 1
ATOM 553 C CA . THR A 1 72 ? -9.992 -38.188 -24.219 1 94.38 72 THR A CA 1
ATOM 554 C C . THR A 1 72 ? -10.391 -37.562 -22.875 1 94.38 72 THR A C 1
ATOM 556 O O . THR A 1 72 ? -10.242 -38.188 -21.828 1 94.38 72 THR A O 1
ATOM 559 N N . VAL A 1 73 ? -10.906 -36.344 -22.938 1 96.62 73 VAL A N 1
ATOM 560 C CA . VAL A 1 73 ? -11.281 -35.625 -21.734 1 96.62 73 VAL A CA 1
ATOM 561 C C . VAL A 1 73 ? -12.781 -35.781 -21.484 1 96.62 73 VAL A C 1
ATOM 563 O O . VAL A 1 73 ? -13.578 -35.656 -22.422 1 96.62 73 VAL A O 1
ATOM 566 N N . TYR A 1 74 ? -13.133 -36.094 -20.297 1 97.31 74 TYR A N 1
ATOM 567 C CA . TYR A 1 74 ? -14.539 -36.125 -19.875 1 97.31 74 TYR A CA 1
ATOM 568 C C . TYR A 1 74 ? -14.773 -35.188 -18.688 1 97.31 74 TYR A C 1
ATOM 570 O O . TYR A 1 74 ? -13.891 -35.031 -17.828 1 97.31 74 TYR A O 1
ATOM 578 N N . GLN A 1 75 ? -15.859 -34.594 -18.672 1 97.44 75 GLN A N 1
ATOM 579 C CA . GLN A 1 75 ? -16.328 -33.781 -17.562 1 97.44 75 GLN A CA 1
ATOM 580 C C . GLN A 1 75 ? -17.719 -34.219 -17.109 1 97.44 75 GLN A C 1
ATOM 582 O O . GLN A 1 75 ? -18.578 -34.562 -17.938 1 97.44 75 GLN A O 1
ATOM 587 N N . GLY A 1 76 ? -17.906 -34.219 -15.805 1 97.31 76 GLY A N 1
ATOM 588 C CA . GLY A 1 76 ? -19.203 -34.656 -15.312 1 97.31 76 GLY A CA 1
ATOM 589 C C . GLY A 1 76 ? -19.5 -34.156 -13.914 1 97.31 76 GLY A C 1
ATOM 590 O O . GLY A 1 76 ? -18.641 -33.562 -13.258 1 97.31 76 GLY A O 1
ATOM 591 N N . SER A 1 77 ? -20.781 -34.344 -13.516 1 98.06 77 SER A N 1
ATOM 592 C CA . SER A 1 77 ? -21.281 -34.094 -12.18 1 98.06 77 SER A CA 1
ATOM 593 C C . SER A 1 77 ? -21.734 -35.375 -11.477 1 98.06 77 SER A C 1
ATOM 595 O O . SER A 1 77 ? -22.406 -36.219 -12.086 1 98.06 77 SER A O 1
ATOM 597 N N . VAL A 1 78 ? -21.297 -35.469 -10.25 1 98.38 78 VAL A N 1
ATOM 598 C CA . VAL A 1 78 ? -21.641 -36.656 -9.469 1 98.38 78 VAL A CA 1
ATOM 599 C C . VAL A 1 78 ? -22.422 -36.25 -8.227 1 98.38 78 VAL A C 1
ATOM 601 O O . VAL A 1 78 ? -21.891 -35.531 -7.363 1 98.38 78 VAL A O 1
ATOM 604 N N . GLY A 1 79 ? -23.641 -36.719 -8.109 1 97.31 79 GLY A N 1
ATOM 605 C CA . GLY A 1 79 ? -24.391 -36.5 -6.879 1 97.31 79 GLY A CA 1
ATOM 606 C C . GLY A 1 79 ? -23.875 -37.344 -5.719 1 97.31 79 GLY A C 1
ATOM 607 O O . GLY A 1 79 ? -23.578 -38.531 -5.879 1 97.31 79 GLY A O 1
ATOM 608 N N . LEU A 1 80 ? -23.781 -36.75 -4.559 1 95.56 80 LEU A N 1
ATOM 609 C CA . LEU A 1 80 ? -23.156 -37.438 -3.438 1 95.56 80 LEU A CA 1
ATOM 610 C C . LEU A 1 80 ? -24.219 -37.938 -2.451 1 95.56 80 LEU A C 1
ATOM 612 O O . LEU A 1 80 ? -23.969 -38.875 -1.708 1 95.56 80 LEU A O 1
ATOM 616 N N . GLU A 1 81 ? -25.344 -37.281 -2.41 1 91.06 81 GLU A N 1
ATOM 617 C CA . GLU A 1 81 ? -26.453 -37.781 -1.599 1 91.06 81 GLU A CA 1
ATOM 618 C C . GLU A 1 81 ? -27.172 -38.938 -2.281 1 91.06 81 GLU A C 1
ATOM 620 O O . GLU A 1 81 ? -27.5 -39.938 -1.638 1 91.06 81 GLU A O 1
ATOM 625 N N . THR A 1 82 ? -27.5 -38.719 -3.527 1 90.94 82 THR A N 1
ATOM 626 C CA . THR A 1 82 ? -27.891 -39.812 -4.402 1 90.94 82 THR A CA 1
ATOM 627 C C . THR A 1 82 ? -26.75 -40.188 -5.324 1 90.94 82 THR A C 1
ATOM 629 O O . THR A 1 82 ? -26.547 -39.594 -6.375 1 90.94 82 THR A O 1
ATOM 632 N N . PRO A 1 83 ? -26.078 -41.188 -4.895 1 92.5 83 PRO A N 1
ATOM 633 C CA . PRO A 1 83 ? -24.828 -41.531 -5.574 1 92.5 83 PRO A CA 1
ATOM 634 C C . PRO A 1 83 ? -25.031 -41.938 -7.031 1 92.5 83 PRO A C 1
ATOM 636 O O . PRO A 1 83 ? -25.266 -43.094 -7.328 1 92.5 83 PRO A O 1
ATOM 639 N N . LYS A 1 84 ? -24.906 -41.031 -7.945 1 95.25 84 LYS A N 1
ATOM 640 C CA . LYS A 1 84 ? -25.016 -41.281 -9.375 1 95.25 84 LYS A CA 1
ATOM 641 C C . LYS A 1 84 ? -24.359 -40.188 -10.195 1 95.25 84 LYS A C 1
ATOM 643 O O . LYS A 1 84 ? -24.281 -39.031 -9.742 1 95.25 84 LYS A O 1
ATOM 648 N N . ILE A 1 85 ? -23.922 -40.5 -11.336 1 97.81 85 ILE A N 1
ATOM 649 C CA . ILE A 1 85 ? -23.453 -39.5 -12.312 1 97.81 85 ILE A CA 1
ATOM 650 C C . ILE A 1 85 ? -24.641 -38.812 -12.938 1 97.81 85 ILE A C 1
ATOM 652 O O . ILE A 1 85 ? -25.5 -39.438 -13.578 1 97.81 85 ILE A O 1
ATOM 656 N N . THR A 1 86 ? -24.75 -37.531 -12.758 1 96.62 86 THR A N 1
ATOM 657 C CA . THR A 1 86 ? -25.906 -36.812 -13.234 1 96.62 86 THR A CA 1
ATOM 658 C C . THR A 1 86 ? -25.609 -36.125 -14.57 1 96.62 86 THR A C 1
ATOM 660 O O . THR A 1 86 ? -26.531 -35.812 -15.336 1 96.62 86 THR A O 1
ATOM 663 N N . GLU A 1 87 ? -24.422 -35.812 -14.852 1 96.69 87 GLU A N 1
ATOM 664 C CA . GLU A 1 87 ? -23.953 -35.281 -16.125 1 96.69 87 GLU A CA 1
ATOM 665 C C . GLU A 1 87 ? -22.594 -35.844 -16.5 1 96.69 87 GLU A C 1
ATOM 667 O O . GLU A 1 87 ? -21.734 -36.031 -15.641 1 96.69 87 GLU A O 1
ATOM 672 N N . TRP A 1 88 ? -22.422 -36.219 -17.75 1 97 88 TRP A N 1
ATOM 673 C CA . TRP A 1 88 ? -21.156 -36.719 -18.281 1 97 88 TRP A CA 1
ATOM 674 C C . TRP A 1 88 ? -20.984 -36.375 -19.75 1 97 88 TRP A C 1
ATOM 676 O O . TRP A 1 88 ? -21.812 -36.781 -20.578 1 97 88 TRP A O 1
ATOM 686 N N . LYS A 1 89 ? -20.047 -35.625 -20.062 1 96.75 89 LYS A N 1
ATOM 687 C CA . LYS A 1 89 ? -19.844 -35.219 -21.453 1 96.75 89 LYS A CA 1
ATOM 688 C C . LYS A 1 89 ? -18.375 -35.312 -21.844 1 96.75 89 LYS A C 1
ATOM 690 O O . LYS A 1 89 ? -17.484 -35.062 -21.031 1 96.75 89 LYS A O 1
ATOM 695 N N . GLN A 1 90 ? -18.188 -35.688 -23.047 1 96.19 90 GLN A N 1
ATOM 696 C CA . GLN A 1 90 ? -16.859 -35.625 -23.641 1 96.19 90 GLN A CA 1
ATOM 697 C C . GLN A 1 90 ? -16.5 -34.219 -24.078 1 96.19 90 GLN A C 1
ATOM 699 O O . GLN A 1 90 ? -17.328 -33.5 -24.641 1 96.19 90 GLN A O 1
ATOM 704 N N . VAL A 1 91 ? -15.344 -33.75 -23.719 1 95.25 91 VAL A N 1
ATOM 705 C CA . VAL A 1 91 ? -14.844 -32.438 -24.094 1 95.25 91 VAL A CA 1
ATOM 706 C C . VAL A 1 91 ? -13.789 -32.594 -25.188 1 95.25 91 VAL A C 1
ATOM 708 O O . VAL A 1 91 ? -12.711 -33.125 -24.953 1 95.25 91 VAL A O 1
ATOM 711 N N . ASP A 1 92 ? -14.078 -32.062 -26.359 1 91.44 92 ASP A N 1
ATOM 712 C CA . ASP A 1 92 ? -13.164 -32.188 -27.5 1 91.44 92 ASP A CA 1
ATOM 713 C C . ASP A 1 92 ? -12.289 -30.938 -27.656 1 91.44 92 ASP A C 1
ATOM 715 O O . ASP A 1 92 ? -12.758 -29.812 -27.453 1 91.44 92 ASP A O 1
ATOM 719 N N . GLY A 1 93 ? -11.07 -31.156 -27.953 1 89 93 GLY A N 1
ATOM 720 C CA . GLY A 1 93 ? -10.172 -30.078 -28.312 1 89 93 GLY A CA 1
ATOM 721 C C . GLY A 1 93 ? -9.719 -29.25 -27.109 1 89 93 GLY A C 1
ATOM 722 O O . GLY A 1 93 ? -9.281 -28.109 -27.266 1 89 93 GLY A O 1
ATOM 723 N N . ALA A 1 94 ? -9.914 -29.75 -25.953 1 92.25 94 ALA A N 1
ATOM 724 C CA . ALA A 1 94 ? -9.508 -29.031 -24.75 1 92.25 94 ALA A CA 1
ATOM 725 C C . ALA A 1 94 ? -8.695 -29.922 -23.828 1 92.25 94 ALA A C 1
ATOM 727 O O . ALA A 1 94 ? -8.789 -31.156 -23.891 1 92.25 94 ALA A O 1
ATOM 728 N N . GLN A 1 95 ? -7.836 -29.297 -23.109 1 95.81 95 GLN A N 1
ATOM 729 C CA . GLN A 1 95 ? -7.02 -30 -22.125 1 95.81 95 GLN A CA 1
ATOM 730 C C . GLN A 1 95 ? -7.301 -29.5 -20.703 1 95.81 95 GLN A C 1
ATOM 732 O O . GLN A 1 95 ? -7.344 -28.281 -20.469 1 95.81 95 GLN A O 1
ATOM 737 N N . PRO A 1 96 ? -7.555 -30.422 -19.781 1 96.31 96 PRO A N 1
ATOM 738 C CA . PRO A 1 96 ? -7.824 -29.969 -18.406 1 96.31 96 PRO A CA 1
ATOM 739 C C . PRO A 1 96 ? -6.566 -29.5 -17.688 1 96.31 96 PRO A C 1
ATOM 741 O O . PRO A 1 96 ? -5.461 -29.625 -18.219 1 96.31 96 PRO A O 1
ATOM 744 N N . ILE A 1 97 ? -6.727 -28.984 -16.531 1 96.44 97 ILE A N 1
ATOM 745 C CA . ILE A 1 97 ? -5.691 -28.469 -15.641 1 96.44 97 ILE A CA 1
ATOM 746 C C . ILE A 1 97 ? -4.59 -29.516 -15.469 1 96.44 97 ILE A C 1
ATOM 748 O O . ILE A 1 97 ? -4.855 -30.719 -15.5 1 96.44 97 ILE A O 1
ATOM 752 N N . ILE A 1 98 ? -3.35 -29.047 -15.367 1 95.88 98 ILE A N 1
ATOM 753 C CA . ILE A 1 98 ? -2.201 -29.922 -15.172 1 95.88 98 ILE A CA 1
ATOM 754 C C . ILE A 1 98 ? -1.987 -30.172 -13.68 1 95.88 98 ILE A C 1
ATOM 756 O O . ILE A 1 98 ? -1.861 -29.234 -12.898 1 95.88 98 ILE A O 1
ATOM 760 N N . THR A 1 99 ? -1.921 -31.438 -13.289 1 93 99 THR A N 1
ATOM 761 C CA . THR A 1 99 ? -1.79 -31.781 -11.875 1 93 99 THR A CA 1
ATOM 762 C C . THR A 1 99 ? -0.321 -31.875 -11.477 1 93 99 THR A C 1
ATOM 764 O O . THR A 1 99 ? 0.557 -32 -12.328 1 93 99 THR A O 1
ATOM 767 N N . PRO A 1 100 ? -0.031 -31.828 -10.227 1 88.62 100 PRO A N 1
ATOM 768 C CA . PRO A 1 100 ? 1.348 -31.938 -9.742 1 88.62 100 PRO A CA 1
ATOM 769 C C . PRO A 1 100 ? 2.008 -33.25 -10.164 1 88.62 100 PRO A C 1
ATOM 771 O O . PRO A 1 100 ? 3.207 -33.281 -10.461 1 88.62 100 PRO A O 1
ATOM 774 N N . GLU A 1 101 ? 1.257 -34.312 -10.25 1 90.25 101 GLU A N 1
ATOM 775 C CA . GLU A 1 101 ? 1.788 -35.625 -10.656 1 90.25 101 GLU A CA 1
ATOM 776 C C . GLU A 1 101 ? 2.262 -35.594 -12.102 1 90.25 101 GLU A C 1
ATOM 778 O O . GLU A 1 101 ? 3.303 -36.156 -12.438 1 90.25 101 GLU A O 1
ATOM 783 N N . GLU A 1 102 ? 1.508 -34.938 -12.93 1 91.62 102 GLU A N 1
ATOM 784 C CA . GLU A 1 102 ? 1.896 -34.812 -14.328 1 91.62 102 GLU A CA 1
ATOM 785 C C . GLU A 1 102 ? 3.186 -34 -14.477 1 91.62 102 GLU A C 1
ATOM 787 O O . GLU A 1 102 ? 4.031 -34.312 -15.312 1 91.62 102 GLU A O 1
ATOM 792 N N . LEU A 1 103 ? 3.301 -33.031 -13.703 1 91.19 103 LEU A N 1
ATOM 793 C CA . LEU A 1 103 ? 4.496 -32.188 -13.734 1 91.19 103 LEU A CA 1
ATOM 794 C C . LEU A 1 103 ? 5.73 -33 -13.344 1 91.19 103 LEU A C 1
ATOM 796 O O . LEU A 1 103 ? 6.773 -32.906 -14 1 91.19 103 LEU A O 1
ATOM 800 N N . ALA A 1 104 ? 5.629 -33.781 -12.352 1 87.62 104 ALA A N 1
ATOM 801 C CA . ALA A 1 104 ? 6.742 -34.594 -11.852 1 87.62 104 ALA A CA 1
ATOM 802 C C . ALA A 1 104 ? 7.191 -35.625 -12.891 1 87.62 104 ALA A C 1
ATOM 804 O O . ALA A 1 104 ? 8.383 -35.938 -12.992 1 87.62 104 ALA A O 1
ATOM 805 N N . ALA A 1 105 ? 6.344 -36.062 -13.703 1 91.5 105 ALA A N 1
ATOM 806 C CA . ALA A 1 105 ? 6.637 -37.094 -14.695 1 91.5 105 ALA A CA 1
ATOM 807 C C . ALA A 1 105 ? 7.523 -36.562 -15.812 1 91.5 105 ALA A C 1
ATOM 809 O O . ALA A 1 105 ? 8.328 -37.281 -16.391 1 91.5 105 ALA A O 1
ATOM 810 N N . VAL A 1 106 ? 7.461 -35.312 -16.047 1 95.5 106 VAL A N 1
ATOM 811 C CA . VAL A 1 106 ? 8.18 -34.688 -17.156 1 95.5 106 VAL A CA 1
ATOM 812 C C . VAL A 1 106 ? 9.68 -34.812 -16.922 1 95.5 106 VAL A C 1
ATOM 814 O O . VAL A 1 106 ? 10.43 -35.188 -17.828 1 95.5 106 VAL A O 1
ATOM 817 N N . GLU A 1 107 ? 10.094 -34.406 -15.773 1 93.19 107 GLU A N 1
ATOM 818 C CA . GLU A 1 107 ? 11.523 -34.438 -15.461 1 93.19 107 GLU A CA 1
ATOM 819 C C . GLU A 1 107 ? 12.102 -35.844 -15.617 1 93.19 107 GLU A C 1
ATOM 821 O O . GLU A 1 107 ? 13.172 -36 -16.203 1 93.19 107 GLU A O 1
ATOM 826 N N . HIS A 1 108 ? 11.414 -36.844 -15.125 1 92.38 108 HIS A N 1
ATOM 827 C CA . HIS A 1 108 ? 11.859 -38.25 -15.219 1 92.38 108 HIS A CA 1
ATOM 828 C C . HIS A 1 108 ? 11.961 -38.688 -16.672 1 92.38 108 HIS A C 1
ATOM 830 O O . HIS A 1 108 ? 12.938 -39.344 -17.062 1 92.38 108 HIS A O 1
ATOM 836 N N . GLY A 1 109 ? 10.969 -38.312 -17.438 1 95.38 109 GLY A N 1
ATOM 837 C CA . GLY A 1 109 ? 10.961 -38.656 -18.859 1 95.38 109 GLY A CA 1
ATOM 838 C C . GLY A 1 109 ? 12.094 -38 -19.625 1 95.38 109 GLY A C 1
ATOM 839 O O . GLY A 1 109 ? 12.734 -38.656 -20.469 1 95.38 109 GLY A O 1
ATOM 840 N N . CYS A 1 110 ? 12.344 -36.781 -19.328 1 95.69 110 CYS A N 1
ATOM 841 C CA . CYS A 1 110 ? 13.383 -36.031 -20.031 1 95.69 110 CYS A CA 1
ATOM 842 C C . CYS A 1 110 ? 14.758 -36.625 -19.75 1 95.69 110 CYS A C 1
ATOM 844 O O . CYS A 1 110 ? 15.594 -36.719 -20.656 1 95.69 110 CYS A O 1
ATOM 846 N N . ARG A 1 111 ? 15.031 -37.156 -18.578 1 95.31 111 ARG A N 1
ATOM 847 C CA . ARG A 1 111 ? 16.328 -37.719 -18.188 1 95.31 111 ARG A CA 1
ATOM 848 C C . ARG A 1 111 ? 16.625 -39 -18.938 1 95.31 111 ARG A C 1
ATOM 850 O O . ARG A 1 111 ? 17.781 -39.406 -19.062 1 95.31 111 ARG A O 1
ATOM 857 N N . LYS A 1 112 ? 15.594 -39.625 -19.406 1 95.75 112 LYS A N 1
ATOM 858 C CA . LYS A 1 112 ? 15.758 -40.938 -20.031 1 95.75 112 LYS A CA 1
ATOM 859 C C . LYS A 1 112 ? 15.719 -40.844 -21.562 1 95.75 112 LYS A C 1
ATOM 861 O O . LYS A 1 112 ? 16.047 -41.781 -22.25 1 95.75 112 LYS A O 1
ATOM 866 N N . ASP A 1 113 ? 15.312 -39.75 -22.062 1 97.31 113 ASP A N 1
ATOM 867 C CA . ASP A 1 113 ? 15.188 -39.594 -23.5 1 97.31 113 ASP A CA 1
ATOM 868 C C . ASP A 1 113 ? 16.562 -39.375 -24.156 1 97.31 113 ASP A C 1
ATOM 870 O O . ASP A 1 113 ? 17.281 -38.438 -23.781 1 97.31 113 ASP A O 1
ATOM 874 N N . SER A 1 114 ? 16.859 -40.156 -25.141 1 97.31 114 SER A N 1
ATOM 875 C CA . SER A 1 114 ? 18.188 -40.125 -25.734 1 97.31 114 SER A CA 1
ATOM 876 C C . SER A 1 114 ? 18.453 -38.812 -26.438 1 97.31 114 SER A C 1
ATOM 878 O O . SER A 1 114 ? 19.594 -38.312 -26.438 1 97.31 114 SER A O 1
ATOM 880 N N . LYS A 1 115 ? 17.453 -38.219 -27.016 1 97.69 115 LYS A N 1
ATOM 881 C CA . LYS A 1 115 ? 17.641 -36.938 -27.703 1 97.69 115 LYS A CA 1
ATOM 882 C C . LYS A 1 115 ? 17.891 -35.812 -26.703 1 97.69 115 LYS A C 1
ATOM 884 O O . LYS A 1 115 ? 18.672 -34.906 -26.984 1 97.69 115 LYS A O 1
ATOM 889 N N . VAL A 1 116 ? 17.203 -35.844 -25.609 1 98.19 116 VAL A N 1
ATOM 890 C CA . VAL A 1 116 ? 17.422 -34.844 -24.562 1 98.19 116 VAL A CA 1
ATOM 891 C C . VAL A 1 116 ? 18.828 -35 -23.984 1 98.19 116 VAL A C 1
ATOM 893 O O . VAL A 1 116 ? 19.516 -34 -23.766 1 98.19 116 VAL A O 1
ATOM 896 N N . ILE A 1 117 ? 19.266 -36.219 -23.75 1 97.94 117 ILE A N 1
ATOM 897 C CA . ILE A 1 117 ? 20.609 -36.5 -23.234 1 97.94 117 ILE A CA 1
ATOM 898 C C . ILE A 1 117 ? 21.656 -35.906 -24.188 1 97.94 117 ILE A C 1
ATOM 900 O O . ILE A 1 117 ? 22.641 -35.312 -23.75 1 97.94 117 ILE A O 1
ATOM 904 N N . GLU A 1 118 ? 21.406 -36.125 -25.469 1 97.62 118 GLU A N 1
ATOM 905 C CA . GLU A 1 118 ? 22.328 -35.594 -26.469 1 97.62 118 GLU A CA 1
ATOM 906 C C . GLU A 1 118 ? 22.438 -34.062 -26.359 1 97.62 118 GLU A C 1
ATOM 908 O O . GLU A 1 118 ? 23.547 -33.5 -26.422 1 97.62 118 GLU A O 1
ATOM 913 N N . GLN A 1 119 ? 21.297 -33.375 -26.203 1 97.38 119 GLN A N 1
ATOM 914 C CA . GLN A 1 119 ? 21.312 -31.938 -26.062 1 97.38 119 GLN A CA 1
ATOM 915 C C . GLN A 1 119 ? 22.047 -31.516 -24.797 1 97.38 119 GLN A C 1
ATOM 917 O O . GLN A 1 119 ? 22.734 -30.5 -24.781 1 97.38 119 GLN A O 1
ATOM 922 N N . CYS A 1 120 ? 21.891 -32.219 -23.703 1 97.56 120 CYS A N 1
ATOM 923 C CA . CYS A 1 120 ? 22.609 -31.953 -22.469 1 97.56 120 CYS A CA 1
ATOM 924 C C . CYS A 1 120 ? 24.109 -32.062 -22.672 1 97.56 120 CYS A C 1
ATOM 926 O O . CYS A 1 120 ? 24.859 -31.188 -22.203 1 97.56 120 CYS A O 1
ATOM 928 N N . VAL A 1 121 ? 24.5 -33.062 -23.391 1 97 121 VAL A N 1
ATOM 929 C CA . VAL A 1 121 ? 25.922 -33.25 -23.656 1 97 121 VAL A CA 1
ATOM 930 C C . VAL A 1 121 ? 26.469 -32.125 -24.516 1 97 121 VAL A C 1
ATOM 932 O O . VAL A 1 121 ? 27.562 -31.609 -24.25 1 97 121 VAL A O 1
ATOM 935 N N . ILE A 1 122 ? 25.719 -31.703 -25.5 1 96.25 122 ILE A N 1
ATOM 936 C CA . ILE A 1 122 ? 26.109 -30.578 -26.344 1 96.25 122 ILE A CA 1
ATOM 937 C C . ILE A 1 122 ? 26.266 -29.312 -25.5 1 96.25 122 ILE A C 1
ATOM 939 O O . ILE A 1 122 ? 27.156 -28.5 -25.75 1 96.25 122 ILE A O 1
ATOM 943 N N . SER A 1 123 ? 25.438 -29.141 -24.469 1 95.62 123 SER A N 1
ATOM 944 C CA . SER A 1 123 ? 25.484 -27.969 -23.609 1 95.62 123 SER A CA 1
ATOM 945 C C . SER A 1 123 ? 26.688 -28.031 -22.656 1 95.62 123 SER A C 1
ATOM 947 O O . SER A 1 123 ? 27.047 -27.031 -22.031 1 95.62 123 SER A O 1
ATOM 949 N N . GLY A 1 124 ? 27.266 -29.219 -22.453 1 95.19 124 GLY A N 1
ATOM 950 C CA . GLY A 1 124 ? 28.469 -29.344 -21.641 1 95.19 124 GLY A CA 1
ATOM 951 C C . GLY A 1 124 ? 28.281 -30.234 -20.438 1 95.19 124 GLY A C 1
ATOM 952 O O . GLY A 1 124 ? 29.125 -30.25 -19.547 1 95.19 124 GLY A O 1
ATOM 953 N N . ILE A 1 125 ? 27.234 -31.031 -20.344 1 97.06 125 ILE A N 1
ATOM 954 C CA . ILE A 1 125 ? 27 -31.938 -19.234 1 97.06 125 ILE A CA 1
ATOM 955 C C . ILE A 1 125 ? 27.5 -33.344 -19.594 1 97.06 125 ILE A C 1
ATOM 957 O O . ILE A 1 125 ? 27.156 -33.875 -20.656 1 97.06 125 ILE A O 1
ATOM 961 N N . ALA A 1 126 ? 28.25 -33.906 -18.688 1 96.06 126 ALA A N 1
ATOM 962 C CA . ALA A 1 126 ? 28.75 -35.25 -18.922 1 96.06 126 ALA A CA 1
ATOM 963 C C . ALA A 1 126 ? 27.609 -36.281 -18.875 1 96.06 126 ALA A C 1
ATOM 965 O O . ALA A 1 126 ? 26.656 -36.125 -18.109 1 96.06 126 ALA A O 1
ATOM 966 N N . LYS A 1 127 ? 27.734 -37.312 -19.641 1 94.88 127 LYS A N 1
ATOM 967 C CA . LYS A 1 127 ? 26.703 -38.344 -19.703 1 94.88 127 LYS A CA 1
ATOM 968 C C . LYS A 1 127 ? 26.453 -38.938 -18.328 1 94.88 127 LYS A C 1
ATOM 970 O O . LYS A 1 127 ? 25.312 -39.312 -18 1 94.88 127 LYS A O 1
ATOM 975 N N . GLU A 1 128 ? 27.484 -39.062 -17.594 1 95.44 128 GLU A N 1
ATOM 976 C CA . GLU A 1 128 ? 27.375 -39.688 -16.266 1 95.44 128 GLU A CA 1
ATOM 977 C C . GLU A 1 128 ? 26.641 -38.75 -15.305 1 95.44 128 GLU A C 1
ATOM 979 O O . GLU A 1 128 ? 26.188 -39.188 -14.242 1 95.44 128 GLU A O 1
ATOM 984 N N . ASP A 1 129 ? 26.422 -37.469 -15.727 1 96.81 129 ASP A N 1
ATOM 985 C CA . ASP A 1 129 ? 25.812 -36.469 -14.828 1 96.81 129 ASP A CA 1
ATOM 986 C C . ASP A 1 129 ? 24.375 -36.188 -15.234 1 96.81 129 ASP A C 1
ATOM 988 O O . ASP A 1 129 ? 23.766 -35.25 -14.727 1 96.81 129 ASP A O 1
ATOM 992 N N . ILE A 1 130 ? 23.812 -36.969 -16.047 1 96.94 130 ILE A N 1
ATOM 993 C CA . ILE A 1 130 ? 22.469 -36.719 -16.562 1 96.94 130 ILE A CA 1
ATOM 994 C C . ILE A 1 130 ? 21.453 -36.75 -15.406 1 96.94 130 ILE A C 1
ATOM 996 O O . ILE A 1 130 ? 20.438 -36.062 -15.445 1 96.94 130 ILE A O 1
ATOM 1000 N N . HIS A 1 131 ? 21.766 -37.562 -14.367 1 95.62 131 HIS A N 1
ATOM 1001 C CA . HIS A 1 131 ? 20.891 -37.625 -13.203 1 95.62 131 HIS A CA 1
ATOM 1002 C C . HIS A 1 131 ? 20.828 -36.312 -12.461 1 95.62 131 HIS A C 1
ATOM 1004 O O . HIS A 1 131 ? 19.953 -36.125 -11.617 1 95.62 131 HIS A O 1
ATOM 1010 N N . LYS A 1 132 ? 21.719 -35.344 -12.82 1 96.81 132 LYS A N 1
ATOM 1011 C CA . LYS A 1 132 ? 21.766 -34.031 -12.195 1 96.81 132 LYS A CA 1
ATOM 1012 C C . LYS A 1 132 ? 20.984 -33 -13.016 1 96.81 132 LYS A C 1
ATOM 1014 O O . LYS A 1 132 ? 21.031 -31.797 -12.719 1 96.81 132 LYS A O 1
ATOM 1019 N N . VAL A 1 133 ? 20.344 -33.5 -14.07 1 97 133 VAL A N 1
ATOM 1020 C CA . VAL A 1 133 ? 19.547 -32.625 -14.906 1 97 133 VAL A CA 1
ATOM 1021 C C . VAL A 1 133 ? 18.109 -32.562 -14.375 1 97 133 VAL A C 1
ATOM 1023 O O . VAL A 1 133 ? 17.531 -33.594 -14.031 1 97 133 VAL A O 1
ATOM 1026 N N . TYR A 1 134 ? 17.641 -31.359 -14.219 1 95.75 134 TYR A N 1
ATOM 1027 C CA . TYR A 1 134 ? 16.297 -31.078 -13.742 1 95.75 134 TYR A CA 1
ATOM 1028 C C . TYR A 1 134 ? 15.508 -30.281 -14.766 1 95.75 134 TYR A C 1
ATOM 1030 O O . TYR A 1 134 ? 16.062 -29.828 -15.773 1 95.75 134 TYR A O 1
ATOM 1038 N N . CYS A 1 135 ? 14.211 -30.156 -14.547 1 95.69 135 CYS A N 1
ATOM 1039 C CA . CYS A 1 135 ? 13.43 -29.281 -15.43 1 95.69 135 CYS A CA 1
ATOM 1040 C C . CYS A 1 135 ? 12.211 -28.719 -14.703 1 95.69 135 CYS A C 1
ATOM 1042 O O . CYS A 1 135 ? 11.766 -29.281 -13.703 1 95.69 135 CYS A O 1
ATOM 1044 N N . ASP A 1 136 ? 11.789 -27.562 -15.086 1 95.75 136 ASP A N 1
ATOM 1045 C CA . ASP A 1 136 ? 10.469 -27.031 -14.758 1 95.75 136 ASP A CA 1
ATOM 1046 C C . ASP A 1 136 ? 9.453 -27.391 -15.852 1 95.75 136 ASP A C 1
ATOM 1048 O O . ASP A 1 136 ? 9.516 -26.844 -16.953 1 95.75 136 ASP A O 1
ATOM 1052 N N . PRO A 1 137 ? 8.578 -28.297 -15.484 1 95.81 137 PRO A N 1
ATOM 1053 C CA . PRO A 1 137 ? 7.508 -28.547 -16.453 1 95.81 137 PRO A CA 1
ATOM 1054 C C . PRO A 1 137 ? 6.496 -27.406 -16.531 1 95.81 137 PRO A C 1
ATOM 1056 O O . PRO A 1 137 ? 5.965 -26.984 -15.508 1 95.81 137 PRO A O 1
ATOM 1059 N N . TRP A 1 138 ? 6.285 -26.875 -17.719 1 95.19 138 TRP A N 1
ATOM 1060 C CA . TRP A 1 138 ? 5.309 -25.812 -17.969 1 95.19 138 TRP A CA 1
ATOM 1061 C C . TRP A 1 138 ? 4.273 -26.266 -19 1 95.19 138 TRP A C 1
ATOM 1063 O O . TRP A 1 138 ? 4.512 -27.219 -19.75 1 95.19 138 TRP A O 1
ATOM 1073 N N . THR A 1 139 ? 3.135 -25.625 -18.938 1 93.94 139 THR A N 1
ATOM 1074 C CA . THR A 1 139 ? 2.232 -25.719 -20.078 1 93.94 139 THR A CA 1
ATOM 1075 C C . THR A 1 139 ? 2.916 -25.234 -21.344 1 93.94 139 THR A C 1
ATOM 1077 O O . THR A 1 139 ? 3.809 -24.391 -21.297 1 93.94 139 THR A O 1
ATOM 1080 N N . ILE A 1 140 ? 2.539 -25.766 -22.406 1 94.69 140 ILE A N 1
ATOM 1081 C CA . ILE A 1 140 ? 3.119 -25.297 -23.656 1 94.69 140 ILE A CA 1
ATOM 1082 C C . ILE A 1 140 ? 2.428 -24.016 -24.109 1 94.69 140 ILE A C 1
ATOM 1084 O O . ILE A 1 140 ? 2.859 -23.375 -25.062 1 94.69 140 ILE A O 1
ATOM 1088 N N . GLY A 1 141 ? 1.412 -23.562 -23.344 1 93.19 141 GLY A N 1
ATOM 1089 C CA . GLY A 1 141 ? 0.585 -22.469 -23.812 1 93.19 141 GLY A CA 1
ATOM 1090 C C . GLY A 1 141 ? -0.165 -22.812 -25.094 1 93.19 141 GLY A C 1
ATOM 1091 O O . GLY A 1 141 ? -1.231 -23.422 -25.047 1 93.19 141 GLY A O 1
ATOM 1092 N N . TYR A 1 142 ? 0.426 -22.406 -26.172 1 94.69 142 TYR A N 1
ATOM 1093 C CA . TYR A 1 142 ? -0.041 -22.781 -27.5 1 94.69 142 TYR A CA 1
ATOM 1094 C C . TYR A 1 142 ? 1.107 -22.797 -28.5 1 94.69 142 TYR A C 1
ATOM 1096 O O . TYR A 1 142 ? 1.976 -21.922 -28.469 1 94.69 142 TYR A O 1
ATOM 1104 N N . ASP A 1 143 ? 1.125 -23.797 -29.234 1 95.25 143 ASP A N 1
ATOM 1105 C CA . ASP A 1 143 ? 2.066 -23.969 -30.328 1 95.25 143 ASP A CA 1
ATOM 1106 C C . ASP A 1 143 ? 1.357 -24.469 -31.594 1 95.25 143 ASP A C 1
ATOM 1108 O O . ASP A 1 143 ? 0.793 -25.562 -31.594 1 95.25 143 ASP A O 1
ATOM 1112 N N . GLU A 1 144 ? 1.447 -23.672 -32.594 1 93.75 144 GLU A N 1
ATOM 1113 C CA . GLU A 1 144 ? 0.695 -23.953 -33.844 1 93.75 144 GLU A CA 1
ATOM 1114 C C . GLU A 1 144 ? 1.088 -25.297 -34.438 1 93.75 144 GLU A C 1
ATOM 1116 O O . GLU A 1 144 ? 0.29 -25.922 -35.125 1 93.75 144 GLU A O 1
ATOM 1121 N N . ARG A 1 145 ? 2.314 -25.844 -34.25 1 93.5 145 ARG A N 1
ATOM 1122 C CA . ARG A 1 145 ? 2.756 -27.125 -34.781 1 93.5 145 ARG A CA 1
ATOM 1123 C C . ARG A 1 145 ? 1.863 -28.266 -34.281 1 93.5 145 ARG A C 1
ATOM 1125 O O . ARG A 1 145 ? 1.708 -29.281 -34.969 1 93.5 145 ARG A O 1
ATOM 1132 N N . PHE A 1 146 ? 1.188 -28 -32.938 1 94.25 146 PHE A N 1
ATOM 1133 C CA . PHE A 1 146 ? 0.549 -29.125 -32.25 1 94.25 146 PHE A CA 1
ATOM 1134 C C . PHE A 1 146 ? -0.932 -28.859 -32.031 1 94.25 146 PHE A C 1
ATOM 1136 O O . PHE A 1 146 ? -1.718 -29.781 -31.828 1 94.25 146 PHE A O 1
ATOM 1143 N N . GLY A 1 147 ? -1.326 -27.672 -32.062 1 92.38 147 GLY A N 1
ATOM 1144 C CA . GLY A 1 147 ? -2.717 -27.328 -31.828 1 92.38 147 GLY A CA 1
ATOM 1145 C C . GLY A 1 147 ? -3.172 -27.609 -30.406 1 92.38 147 GLY A C 1
ATOM 1146 O O . GLY A 1 147 ? -2.361 -27.594 -29.469 1 92.38 147 GLY A O 1
ATOM 1147 N N . SER A 1 148 ? -4.465 -27.734 -30.188 1 91.56 148 SER A N 1
ATOM 1148 C CA . SER A 1 148 ? -5.035 -27.891 -28.859 1 91.56 148 SER A CA 1
ATOM 1149 C C . SER A 1 148 ? -5.488 -29.328 -28.609 1 91.56 148 SER A C 1
ATOM 1151 O O . SER A 1 148 ? -5.949 -29.656 -27.516 1 91.56 148 SER A O 1
ATOM 1153 N N . GLY A 1 149 ? -5.363 -30.125 -29.578 1 89.12 149 GLY A N 1
ATOM 1154 C CA . GLY A 1 149 ? -5.934 -31.469 -29.5 1 89.12 149 GLY A CA 1
ATOM 1155 C C . GLY A 1 149 ? -5 -32.469 -28.844 1 89.12 149 GLY A C 1
ATOM 1156 O O . GLY A 1 149 ? -5.426 -33.562 -28.453 1 89.12 149 GLY A O 1
ATOM 1157 N N . ARG A 1 150 ? -3.787 -32.125 -28.766 1 91.5 150 ARG A N 1
ATOM 1158 C CA . ARG A 1 150 ? -2.793 -33 -28.156 1 91.5 150 ARG A CA 1
ATOM 1159 C C . ARG A 1 150 ? -2.316 -32.438 -26.828 1 91.5 150 ARG A C 1
ATOM 1161 O O . ARG A 1 150 ? -1.866 -31.297 -26.75 1 91.5 150 ARG A O 1
ATOM 1168 N N . ARG A 1 151 ? -2.439 -33.281 -25.844 1 95.25 151 ARG A N 1
ATOM 1169 C CA . ARG A 1 151 ? -1.99 -32.812 -24.531 1 95.25 151 ARG A CA 1
ATOM 1170 C C . ARG A 1 151 ? -0.469 -32.844 -24.438 1 95.25 151 ARG A C 1
ATOM 1172 O O . ARG A 1 151 ? 0.165 -33.875 -24.656 1 95.25 151 ARG A O 1
ATOM 1179 N N . LEU A 1 152 ? 0.137 -31.656 -24.219 1 96.31 152 LEU A N 1
ATOM 1180 C CA . LEU A 1 152 ? 1.591 -31.547 -24.219 1 96.31 152 LEU A CA 1
ATOM 1181 C C . LEU A 1 152 ? 2.055 -30.641 -23.078 1 96.31 152 LEU A C 1
ATOM 1183 O O . LEU A 1 152 ? 1.268 -29.844 -22.547 1 96.31 152 LEU A O 1
ATOM 1187 N N . GLN A 1 153 ? 3.271 -30.766 -22.641 1 96.94 153 GLN A N 1
ATOM 1188 C CA . GLN A 1 153 ? 3.984 -29.891 -21.719 1 96.94 153 GLN A CA 1
ATOM 1189 C C . GLN A 1 153 ? 5.371 -29.547 -22.25 1 96.94 153 GLN A C 1
ATOM 1191 O O . GLN A 1 153 ? 5.91 -30.25 -23.109 1 96.94 153 GLN A O 1
ATOM 1196 N N . GLN A 1 154 ? 5.832 -28.422 -21.938 1 97.12 154 GLN A N 1
ATOM 1197 C CA . GLN A 1 154 ? 7.227 -28.109 -22.234 1 97.12 154 GLN A CA 1
ATOM 1198 C C . GLN A 1 154 ? 8.086 -28.156 -20.969 1 97.12 154 GLN A C 1
ATOM 1200 O O . GLN A 1 154 ? 7.586 -27.938 -19.859 1 97.12 154 GLN A O 1
ATOM 1205 N N . ALA A 1 155 ? 9.352 -28.406 -21.141 1 97.5 155 ALA A N 1
ATOM 1206 C CA . ALA A 1 155 ? 10.273 -28.516 -20.016 1 97.5 155 ALA A CA 1
ATOM 1207 C C . ALA A 1 155 ? 11.375 -27.469 -20.109 1 97.5 155 ALA A C 1
ATOM 1209 O O . ALA A 1 155 ? 12.117 -27.422 -21.094 1 97.5 155 ALA A O 1
ATOM 1210 N N . LEU A 1 156 ? 11.414 -26.547 -19.156 1 97 156 LEU A N 1
ATOM 1211 C CA . LEU A 1 156 ? 12.57 -25.672 -19 1 97 156 LEU A CA 1
ATOM 1212 C C . LEU A 1 156 ? 13.695 -26.375 -18.266 1 97 156 LEU A C 1
ATOM 1214 O O . LEU A 1 156 ? 13.547 -26.719 -17.078 1 97 156 LEU A O 1
ATOM 1218 N N . MET A 1 157 ? 14.781 -26.531 -18.922 1 97.19 157 MET A N 1
ATOM 1219 C CA . MET A 1 157 ? 15.82 -27.453 -18.484 1 97.19 157 MET A CA 1
ATOM 1220 C C . MET A 1 157 ? 16.859 -26.734 -17.641 1 97.19 157 MET A C 1
ATOM 1222 O O . MET A 1 157 ? 17.234 -25.594 -17.938 1 97.19 157 MET A O 1
ATOM 1226 N N . TYR A 1 158 ? 17.328 -27.406 -16.609 1 97.25 158 TYR A N 1
ATOM 1227 C CA . TYR A 1 158 ? 18.328 -26.906 -15.695 1 97.25 158 TYR A CA 1
ATOM 1228 C C . TYR A 1 158 ? 19.312 -28 -15.297 1 97.25 158 TYR A C 1
ATOM 1230 O O . TYR A 1 158 ? 19.078 -29.188 -15.57 1 97.25 158 TYR A O 1
ATOM 1238 N N . TYR A 1 159 ? 20.391 -27.625 -14.734 1 96.75 159 TYR A N 1
ATOM 1239 C CA . TYR A 1 159 ? 21.438 -28.5 -14.203 1 96.75 159 TYR A CA 1
ATOM 1240 C C . TYR A 1 159 ? 21.719 -28.188 -12.742 1 96.75 159 TYR A C 1
ATOM 1242 O O . TYR A 1 159 ? 21.688 -27.016 -12.336 1 96.75 159 TYR A O 1
ATOM 1250 N N . ARG A 1 160 ? 21.875 -29.188 -11.867 1 95.88 160 ARG A N 1
ATOM 1251 C CA . ARG A 1 160 ? 22.391 -29.016 -10.508 1 95.88 160 ARG A CA 1
ATOM 1252 C C . ARG A 1 160 ? 23.766 -29.672 -10.352 1 95.88 160 ARG A C 1
ATOM 1254 O O . ARG A 1 160 ? 23.859 -30.875 -10.133 1 95.88 160 ARG A O 1
ATOM 1261 N N . PRO A 1 161 ? 24.797 -28.875 -10.258 1 95.56 161 PRO A N 1
ATOM 1262 C CA . PRO A 1 161 ? 26.094 -29.516 -10.023 1 95.56 161 PRO A CA 1
ATOM 1263 C C . PRO A 1 161 ? 26.125 -30.359 -8.75 1 95.56 161 PRO A C 1
ATOM 1265 O O . PRO A 1 161 ? 26.672 -31.469 -8.742 1 95.56 161 PRO A O 1
ATOM 1268 N N . GLU A 1 162 ? 25.609 -29.797 -7.711 1 95.44 162 GLU A N 1
ATOM 1269 C CA . GLU A 1 162 ? 25.375 -30.516 -6.465 1 95.44 162 GLU A CA 1
ATOM 1270 C C . GLU A 1 162 ? 23.891 -30.516 -6.094 1 95.44 162 GLU A C 1
ATOM 1272 O O . GLU A 1 162 ? 23.141 -29.625 -6.5 1 95.44 162 GLU A O 1
ATOM 1277 N N . VAL A 1 163 ? 23.484 -31.453 -5.285 1 95.94 163 VAL A N 1
ATOM 1278 C CA . VAL A 1 163 ? 22.078 -31.719 -5.027 1 95.94 163 VAL A CA 1
ATOM 1279 C C . VAL A 1 163 ? 21.438 -30.5 -4.348 1 95.94 163 VAL A C 1
ATOM 1281 O O . VAL A 1 163 ? 20.266 -30.219 -4.562 1 95.94 163 VAL A O 1
ATOM 1284 N N . ASP A 1 164 ? 22.219 -29.781 -3.574 1 97.06 164 ASP A N 1
ATOM 1285 C CA . ASP A 1 164 ? 21.656 -28.672 -2.797 1 97.06 164 ASP A CA 1
ATOM 1286 C C . ASP A 1 164 ? 21.75 -27.359 -3.561 1 97.06 164 ASP A C 1
ATOM 1288 O O . ASP A 1 164 ? 21.25 -26.328 -3.1 1 97.06 164 ASP A O 1
ATOM 1292 N N . ASN A 1 165 ? 22.359 -27.359 -4.746 1 96.38 165 ASN A N 1
ATOM 1293 C CA . ASN A 1 165 ? 22.453 -26.125 -5.535 1 96.38 165 ASN A CA 1
ATOM 1294 C C . ASN A 1 165 ? 21.094 -25.719 -6.098 1 96.38 165 ASN A C 1
ATOM 1296 O O . ASN A 1 165 ? 20.266 -26.578 -6.395 1 96.38 165 ASN A O 1
ATOM 1300 N N . CYS A 1 166 ? 20.891 -24.469 -6.156 1 94.75 166 CYS A N 1
ATOM 1301 C CA . CYS A 1 166 ? 19.719 -23.938 -6.852 1 94.75 166 CYS A CA 1
ATOM 1302 C C . CYS A 1 166 ? 19.844 -24.141 -8.359 1 94.75 166 CYS A C 1
ATOM 1304 O O . CYS A 1 166 ? 20.75 -23.594 -8.984 1 94.75 166 CYS A O 1
ATOM 1306 N N . GLN A 1 167 ? 18.984 -24.844 -8.922 1 95.69 167 GLN A N 1
ATOM 1307 C CA . GLN A 1 167 ? 19.094 -25.203 -10.328 1 95.69 167 GLN A CA 1
ATOM 1308 C C . GLN A 1 167 ? 18.922 -23.984 -11.227 1 95.69 167 GLN A C 1
ATOM 1310 O O . GLN A 1 167 ? 19.438 -23.953 -12.352 1 95.69 167 GLN A O 1
ATOM 1315 N N . TYR A 1 168 ? 18.266 -22.938 -10.773 1 96.81 168 TYR A N 1
ATOM 1316 C CA . TYR A 1 168 ? 17.984 -21.75 -11.586 1 96.81 168 TYR A CA 1
ATOM 1317 C C . TYR A 1 168 ? 19.266 -20.969 -11.844 1 96.81 168 TYR A C 1
ATOM 1319 O O . TYR A 1 168 ? 19.25 -20 -12.617 1 96.81 168 TYR A O 1
ATOM 1327 N N . GLN A 1 169 ? 20.391 -21.375 -11.305 1 96.31 169 GLN A N 1
ATOM 1328 C CA . GLN A 1 169 ? 21.688 -20.781 -11.586 1 96.31 169 GLN A CA 1
ATOM 1329 C C . GLN A 1 169 ? 22.312 -21.391 -12.836 1 96.31 169 GLN A C 1
ATOM 1331 O O . GLN A 1 169 ? 23.25 -20.844 -13.398 1 96.31 169 GLN A O 1
ATOM 1336 N N . TYR A 1 170 ? 21.734 -22.562 -13.273 1 97 170 TYR A N 1
ATOM 1337 C CA . TYR A 1 170 ? 22.344 -23.297 -14.375 1 97 170 TYR A CA 1
ATOM 1338 C C . TYR A 1 170 ? 21.297 -23.688 -15.414 1 97 170 TYR A C 1
ATOM 1340 O O . TYR A 1 170 ? 21.141 -24.859 -15.727 1 97 170 TYR A O 1
ATOM 1348 N N . PRO A 1 171 ? 20.688 -22.672 -16.016 1 97 171 PRO A N 1
ATOM 1349 C CA . PRO A 1 171 ? 19.703 -22.984 -17.062 1 97 171 PRO A CA 1
ATOM 1350 C C . PRO A 1 171 ? 20.344 -23.531 -18.328 1 97 171 PRO A C 1
ATOM 1352 O O . PRO A 1 171 ? 21.469 -23.156 -18.672 1 97 171 PRO A O 1
ATOM 1355 N N . LEU A 1 172 ? 19.641 -24.391 -18.938 1 96.62 172 LEU A N 1
ATOM 1356 C CA . LEU A 1 172 ? 20.062 -24.922 -20.234 1 96.62 172 LEU A CA 1
ATOM 1357 C C . LEU A 1 172 ? 19.281 -24.281 -21.375 1 96.62 172 LEU A C 1
ATOM 1359 O O . LEU A 1 172 ? 18.125 -23.859 -21.172 1 96.62 172 LEU A O 1
ATOM 1363 N N . ASP A 1 173 ? 19.844 -24.219 -22.531 1 93 173 ASP A N 1
ATOM 1364 C CA . ASP A 1 173 ? 19.312 -23.391 -23.609 1 93 173 ASP A CA 1
ATOM 1365 C C . ASP A 1 173 ? 18.531 -24.25 -24.625 1 93 173 ASP A C 1
ATOM 1367 O O . ASP A 1 173 ? 18.734 -24.125 -25.828 1 93 173 ASP A O 1
ATOM 1371 N N . PHE A 1 174 ? 17.734 -25.172 -24.188 1 96.5 174 PHE A N 1
ATOM 1372 C CA . PHE A 1 174 ? 16.828 -25.922 -25.047 1 96.5 174 PHE A CA 1
ATOM 1373 C C . PHE A 1 174 ? 15.57 -26.328 -24.281 1 96.5 174 PHE A C 1
ATOM 1375 O O . PHE A 1 174 ? 15.555 -26.297 -23.047 1 96.5 174 PHE A O 1
ATOM 1382 N N . CYS A 1 175 ? 14.492 -26.703 -25.016 1 97.38 175 CYS A N 1
ATOM 1383 C CA . CYS A 1 175 ? 13.203 -26.938 -24.375 1 97.38 175 CYS A CA 1
ATOM 1384 C C . CYS A 1 175 ? 12.516 -28.156 -24.984 1 97.38 175 CYS A C 1
ATOM 1386 O O . CYS A 1 175 ? 11.859 -28.062 -26.016 1 97.38 175 CYS A O 1
ATOM 1388 N N . PRO A 1 176 ? 12.586 -29.281 -24.281 1 98.06 176 PRO A N 1
ATOM 1389 C CA . PRO A 1 176 ? 11.844 -30.453 -24.75 1 98.06 176 PRO A CA 1
ATOM 1390 C C . PRO A 1 176 ? 10.328 -30.281 -24.609 1 98.06 176 PRO A C 1
ATOM 1392 O O . PRO A 1 176 ? 9.859 -29.625 -23.688 1 98.06 176 PRO A O 1
ATOM 1395 N N . ILE A 1 177 ? 9.594 -30.906 -25.5 1 97.81 177 ILE A N 1
ATOM 1396 C CA . ILE A 1 177 ? 8.141 -31 -25.453 1 97.81 177 ILE A CA 1
ATOM 1397 C C . ILE A 1 177 ? 7.727 -32.438 -25.109 1 97.81 177 ILE A C 1
ATOM 1399 O O . ILE A 1 177 ? 8.086 -33.375 -25.812 1 97.81 177 ILE A O 1
ATOM 1403 N N . TRP A 1 178 ? 7.004 -32.594 -24.047 1 97.38 178 TRP A N 1
ATOM 1404 C CA . TRP A 1 178 ? 6.656 -33.875 -23.469 1 97.38 178 TRP A CA 1
ATOM 1405 C C . TRP A 1 178 ? 5.191 -34.219 -23.719 1 97.38 178 TRP A C 1
ATOM 1407 O O . TRP A 1 178 ? 4.312 -33.375 -23.562 1 97.38 178 TRP A O 1
ATOM 1417 N N . ASP A 1 179 ? 4.934 -35.406 -24.188 1 96.19 179 ASP A N 1
ATOM 1418 C CA . ASP A 1 179 ? 3.605 -36 -24.312 1 96.19 179 ASP A CA 1
ATOM 1419 C C . ASP A 1 179 ? 3.305 -36.938 -23.125 1 96.19 179 ASP A C 1
ATOM 1421 O O . ASP A 1 179 ? 3.807 -38.062 -23.062 1 96.19 179 ASP A O 1
ATOM 1425 N N . PRO A 1 180 ? 2.477 -36.469 -22.25 1 93.88 180 PRO A N 1
ATOM 1426 C CA . PRO A 1 180 ? 2.236 -37.281 -21.047 1 93.88 180 PRO A CA 1
ATOM 1427 C C . PRO A 1 180 ? 1.409 -38.531 -21.328 1 93.88 180 PRO A C 1
ATOM 1429 O O . PRO A 1 180 ? 1.41 -39.469 -20.531 1 93.88 180 PRO A O 1
ATOM 1432 N N . ILE A 1 181 ? 0.682 -38.562 -22.406 1 92.81 181 ILE A N 1
ATOM 1433 C CA . ILE A 1 181 ? -0.162 -39.719 -22.734 1 92.81 181 ILE A CA 1
ATOM 1434 C C . ILE A 1 181 ? 0.709 -40.906 -23.172 1 92.81 181 ILE A C 1
ATOM 1436 O O . ILE A 1 181 ? 0.584 -42 -22.656 1 92.81 181 ILE A O 1
ATOM 1440 N N . ASN A 1 182 ? 1.594 -40.594 -24.062 1 93.69 182 ASN A N 1
ATOM 1441 C CA . ASN A 1 182 ? 2.471 -41.625 -24.578 1 93.69 182 ASN A CA 1
ATOM 1442 C C . ASN A 1 182 ? 3.797 -41.688 -23.828 1 93.69 182 ASN A C 1
ATOM 1444 O O . ASN A 1 182 ? 4.625 -42.562 -24.062 1 93.69 182 ASN A O 1
ATOM 1448 N N . GLU A 1 183 ? 4.02 -40.75 -22.984 1 94 183 GLU A N 1
ATOM 1449 C CA . GLU A 1 183 ? 5.211 -40.656 -22.141 1 94 183 GLU A CA 1
ATOM 1450 C C . GLU A 1 183 ? 6.48 -40.594 -22.984 1 94 183 GLU A C 1
ATOM 1452 O O . GLU A 1 183 ? 7.402 -41.406 -22.781 1 94 183 GLU A O 1
ATOM 1457 N N . THR A 1 184 ? 6.465 -39.688 -23.906 1 95.94 184 THR A N 1
ATOM 1458 C CA . THR A 1 184 ? 7.609 -39.531 -24.797 1 95.94 184 THR A CA 1
ATOM 1459 C C . THR A 1 184 ? 7.879 -38.062 -25.094 1 95.94 184 THR A C 1
ATOM 1461 O O . THR A 1 184 ? 6.977 -37.25 -25 1 95.94 184 THR A O 1
ATOM 1464 N N . VAL A 1 185 ? 9.102 -37.75 -25.406 1 97.88 185 VAL A N 1
ATOM 1465 C CA . VAL A 1 185 ? 9.469 -36.438 -25.922 1 97.88 185 VAL A CA 1
ATOM 1466 C C . VAL A 1 185 ? 9.148 -36.375 -27.406 1 97.88 185 VAL A C 1
ATOM 1468 O O . VAL A 1 185 ? 9.68 -37.156 -28.203 1 97.88 185 VAL A O 1
ATOM 1471 N N . VAL A 1 186 ? 8.336 -35.375 -27.812 1 97.31 186 VAL A N 1
ATOM 1472 C CA . VAL A 1 186 ? 7.859 -35.375 -29.203 1 97.31 186 VAL A CA 1
ATOM 1473 C C . VAL A 1 186 ? 8.625 -34.344 -30.016 1 97.31 186 VAL A C 1
ATOM 1475 O O . VAL A 1 186 ? 8.625 -34.406 -31.25 1 97.31 186 VAL A O 1
ATOM 1478 N N . ALA A 1 187 ? 9.242 -33.438 -29.359 1 97.62 187 ALA A N 1
ATOM 1479 C CA . ALA A 1 187 ? 10.047 -32.406 -30.016 1 97.62 187 ALA A CA 1
ATOM 1480 C C . ALA A 1 187 ? 11.008 -31.734 -29.016 1 97.62 187 ALA A C 1
ATOM 1482 O O . ALA A 1 187 ? 10.789 -31.812 -27.812 1 97.62 187 ALA A O 1
ATOM 1483 N N . ILE A 1 188 ? 12.086 -31.172 -29.484 1 98.12 188 ILE A N 1
ATOM 1484 C CA . ILE A 1 188 ? 13 -30.344 -28.703 1 98.12 188 ILE A CA 1
ATOM 1485 C C . ILE A 1 188 ? 13.242 -29.031 -29.422 1 98.12 188 ILE A C 1
ATOM 1487 O O . ILE A 1 188 ? 13.719 -29 -30.562 1 98.12 188 ILE A O 1
ATOM 1491 N N . ASP A 1 189 ? 12.852 -27.906 -28.844 1 97.25 189 ASP A N 1
ATOM 1492 C CA . ASP A 1 189 ? 13.156 -26.578 -29.391 1 97.25 189 ASP A CA 1
ATOM 1493 C C . ASP A 1 189 ? 14.578 -26.156 -29.047 1 97.25 189 ASP A C 1
ATOM 1495 O O . ASP A 1 189 ? 14.914 -25.984 -27.875 1 97.25 189 ASP A O 1
ATOM 1499 N N . ILE A 1 190 ? 15.359 -25.984 -30.031 1 95.56 190 ILE A N 1
ATOM 1500 C CA . ILE A 1 190 ? 16.766 -25.594 -29.906 1 95.56 190 ILE A CA 1
ATOM 1501 C C . ILE A 1 190 ? 16.938 -24.172 -30.469 1 95.56 190 ILE A C 1
ATOM 1503 O O . ILE A 1 190 ? 16.609 -23.906 -31.625 1 95.56 190 ILE A O 1
ATOM 1507 N N . PRO A 1 191 ? 17.406 -23.281 -29.656 1 90.5 191 PRO A N 1
ATOM 1508 C CA . PRO A 1 191 ? 17.594 -21.922 -30.172 1 90.5 191 PRO A CA 1
ATOM 1509 C C . PRO A 1 191 ? 18.672 -21.828 -31.25 1 90.5 191 PRO A C 1
ATOM 1511 O O . PRO A 1 191 ? 19.531 -22.719 -31.344 1 90.5 191 PRO A O 1
ATOM 1514 N N . LYS A 1 192 ? 18.594 -20.719 -31.969 1 85.31 192 LYS A N 1
ATOM 1515 C CA . LYS A 1 192 ? 19.562 -20.5 -33.031 1 85.31 192 LYS A CA 1
ATOM 1516 C C . LYS A 1 192 ? 20.984 -20.328 -32.469 1 85.31 192 LYS A C 1
ATOM 1518 O O . LYS A 1 192 ? 21.953 -20.812 -33.062 1 85.31 192 LYS A O 1
ATOM 1523 N N . ILE A 1 193 ? 21.031 -19.594 -31.469 1 86.44 193 ILE A N 1
ATOM 1524 C CA . ILE A 1 193 ? 22.297 -19.391 -30.781 1 86.44 193 ILE A CA 1
ATOM 1525 C C . ILE A 1 193 ? 22.344 -20.234 -29.516 1 86.44 193 ILE A C 1
ATOM 1527 O O . ILE A 1 193 ? 21.562 -20.016 -28.578 1 86.44 193 ILE A O 1
ATOM 1531 N N . ARG A 1 194 ? 23.297 -21.203 -29.578 1 89.38 194 ARG A N 1
ATOM 1532 C CA . ARG A 1 194 ? 23.438 -22.094 -28.438 1 89.38 194 ARG A CA 1
ATOM 1533 C C . ARG A 1 194 ? 24.438 -21.531 -27.422 1 89.38 194 ARG A C 1
ATOM 1535 O O . ARG A 1 194 ? 25.562 -21.188 -27.781 1 89.38 194 ARG A O 1
ATOM 1542 N N . ARG A 1 195 ? 23.984 -21.406 -26.219 1 92.94 195 ARG A N 1
ATOM 1543 C CA . ARG A 1 195 ? 24.828 -20.906 -25.141 1 92.94 195 ARG A CA 1
ATOM 1544 C C . ARG A 1 195 ? 25.328 -22.047 -24.266 1 92.94 195 ARG A C 1
ATOM 1546 O O . ARG A 1 195 ? 24.578 -23 -23.984 1 92.94 195 ARG A O 1
ATOM 1553 N N . PRO A 1 196 ? 26.578 -21.984 -23.812 1 89.94 196 PRO A N 1
ATOM 1554 C CA . PRO A 1 196 ? 27.141 -23.078 -23.031 1 89.94 196 PRO A CA 1
ATOM 1555 C C . PRO A 1 196 ? 26.672 -23.062 -21.578 1 89.94 196 PRO A C 1
ATOM 1557 O O . PRO A 1 196 ? 26.172 -22.047 -21.094 1 89.94 196 PRO A O 1
ATOM 1560 N N . LEU A 1 197 ? 26.859 -24.203 -20.938 1 94.75 197 LEU A N 1
ATOM 1561 C CA . LEU A 1 197 ? 26.578 -24.344 -19.516 1 94.75 197 LEU A CA 1
ATOM 1562 C C . LEU A 1 197 ? 27.375 -23.328 -18.703 1 94.75 197 LEU A C 1
ATOM 1564 O O . LEU A 1 197 ? 28.562 -23.109 -18.953 1 94.75 197 LEU A O 1
ATOM 1568 N N . ILE A 1 198 ? 26.734 -22.688 -17.75 1 93.5 198 ILE A N 1
ATOM 1569 C CA . ILE A 1 198 ? 27.375 -21.734 -16.844 1 93.5 198 ILE A CA 1
ATOM 1570 C C . ILE A 1 198 ? 28.328 -22.484 -15.906 1 93.5 198 ILE A C 1
ATOM 1572 O O . ILE A 1 198 ? 27.984 -23.547 -15.383 1 93.5 198 ILE A O 1
ATOM 1576 N N . LYS A 1 199 ? 29.469 -21.891 -15.68 1 89.38 199 LYS A N 1
ATOM 1577 C CA . LYS A 1 199 ? 30.469 -22.562 -14.867 1 89.38 199 LYS A CA 1
ATOM 1578 C C . LYS A 1 199 ? 30.812 -21.75 -13.625 1 89.38 199 LYS A C 1
ATOM 1580 O O . LYS A 1 199 ? 31.594 -22.203 -12.781 1 89.38 199 LYS A O 1
ATOM 1585 N N . SER A 1 200 ? 30.203 -20.641 -13.492 1 88.88 200 SER A N 1
ATOM 1586 C CA . SER A 1 200 ? 30.469 -19.812 -12.32 1 88.88 200 SER A CA 1
ATOM 1587 C C . SER A 1 200 ? 30.031 -20.531 -11.039 1 88.88 200 SER A C 1
ATOM 1589 O O . SER A 1 200 ? 29.078 -21.312 -11.055 1 88.88 200 SER A O 1
ATOM 1591 N N . PRO A 1 201 ? 30.75 -20.203 -9.906 1 90.56 201 PRO A N 1
ATOM 1592 C CA . PRO A 1 201 ? 30.344 -20.797 -8.625 1 90.56 201 PRO A CA 1
ATOM 1593 C C . PRO A 1 201 ? 28.906 -20.438 -8.242 1 90.56 201 PRO A C 1
ATOM 1595 O O . PRO A 1 201 ? 28.438 -19.344 -8.523 1 90.56 201 PRO A O 1
ATOM 1598 N N . PRO A 1 202 ? 28.312 -21.391 -7.535 1 92.25 202 PRO A N 1
ATOM 1599 C CA . PRO A 1 202 ? 26.906 -21.156 -7.164 1 92.25 202 PRO A CA 1
ATOM 1600 C C . PRO A 1 202 ? 26.766 -20.047 -6.113 1 92.25 202 PRO A C 1
ATOM 1602 O O . PRO A 1 202 ? 27.625 -19.891 -5.246 1 92.25 202 PRO A O 1
ATOM 1605 N N . LEU A 1 203 ? 25.688 -19.297 -6.203 1 94.88 203 LEU A N 1
ATOM 1606 C CA . LEU A 1 203 ? 25.188 -18.406 -5.164 1 94.88 203 LEU A CA 1
ATOM 1607 C C . LEU A 1 203 ? 23.859 -18.922 -4.609 1 94.88 203 LEU A C 1
ATOM 1609 O O . LEU A 1 203 ? 22.797 -18.516 -5.07 1 94.88 203 LEU A O 1
ATOM 1613 N N . ASP A 1 204 ? 23.938 -19.75 -3.553 1 96.81 204 ASP A N 1
ATOM 1614 C CA . ASP A 1 204 ? 22.734 -20.391 -3.025 1 96.81 204 ASP A CA 1
ATOM 1615 C C . ASP A 1 204 ? 22.156 -19.609 -1.85 1 96.81 204 ASP A C 1
ATOM 1617 O O . ASP A 1 204 ? 22.828 -18.734 -1.298 1 96.81 204 ASP A O 1
ATOM 1621 N N . TYR A 1 205 ? 20.938 -19.938 -1.49 1 97.56 205 TYR A N 1
ATOM 1622 C CA . TYR A 1 205 ? 20.203 -19.156 -0.493 1 97.56 205 TYR A CA 1
ATOM 1623 C C . TYR A 1 205 ? 20 -19.953 0.785 1 97.56 205 TYR A C 1
ATOM 1625 O O . TYR A 1 205 ? 19.594 -19.406 1.81 1 97.56 205 TYR A O 1
ATOM 1633 N N . HIS A 1 206 ? 20.203 -21.266 0.806 1 97.31 206 HIS A N 1
ATOM 1634 C CA . HIS A 1 206 ? 19.922 -22.094 1.971 1 97.31 206 HIS A CA 1
ATOM 1635 C C . HIS A 1 206 ? 20.984 -21.922 3.051 1 97.31 206 HIS A C 1
ATOM 1637 O O . HIS A 1 206 ? 22.062 -21.375 2.787 1 97.31 206 HIS A O 1
ATOM 1643 N N . HIS A 1 207 ? 20.703 -22.453 4.25 1 97.75 207 HIS A N 1
ATOM 1644 C CA . HIS A 1 207 ? 21.484 -22.125 5.438 1 97.75 207 HIS A CA 1
ATOM 1645 C C . HIS A 1 207 ? 22.906 -22.672 5.328 1 97.75 207 HIS A C 1
ATOM 1647 O O . HIS A 1 207 ? 23.844 -22.062 5.832 1 97.75 207 HIS A O 1
ATOM 1653 N N . LEU A 1 208 ? 23.125 -23.766 4.633 1 97.31 208 LEU A N 1
ATOM 1654 C CA . LEU A 1 208 ? 24.469 -24.328 4.469 1 97.31 208 LEU A CA 1
ATOM 1655 C C . LEU A 1 208 ? 25.344 -23.391 3.641 1 97.31 208 LEU A C 1
ATOM 1657 O O . LEU A 1 208 ? 26.5 -23.156 3.979 1 97.31 208 LEU A O 1
ATOM 1661 N N . ALA A 1 209 ? 24.781 -22.906 2.584 1 96.81 209 ALA A N 1
ATOM 1662 C CA . ALA A 1 209 ? 25.516 -22 1.714 1 96.81 209 ALA A CA 1
ATOM 1663 C C . ALA A 1 209 ? 25.859 -20.703 2.445 1 96.81 209 ALA A C 1
ATOM 1665 O O . ALA A 1 209 ? 26.969 -20.188 2.314 1 96.81 209 ALA A O 1
ATOM 1666 N N . ILE A 1 210 ? 24.922 -20.141 3.17 1 97.38 210 ILE A N 1
ATOM 1667 C CA . ILE A 1 210 ? 25.125 -18.875 3.867 1 97.38 210 ILE A CA 1
ATOM 1668 C C . ILE A 1 210 ? 26.188 -19.062 4.949 1 97.38 210 ILE A C 1
ATOM 1670 O O . ILE A 1 210 ? 27.031 -18.188 5.145 1 97.38 210 ILE A O 1
ATOM 1674 N N . GLN A 1 211 ? 26.125 -20.172 5.645 1 96.12 211 GLN A N 1
ATOM 1675 C CA . GLN A 1 211 ? 27.141 -20.453 6.652 1 96.12 211 GLN A CA 1
ATOM 1676 C C . GLN A 1 211 ? 28.531 -20.484 6.031 1 96.12 211 GLN A C 1
ATOM 1678 O O . GLN A 1 211 ? 29.484 -19.969 6.617 1 96.12 211 GLN A O 1
ATOM 1683 N N . HIS A 1 212 ? 28.594 -21.047 4.902 1 95.19 212 HIS A N 1
ATOM 1684 C CA . HIS A 1 212 ? 29.859 -21.125 4.195 1 95.19 212 HIS A CA 1
ATOM 1685 C C . HIS A 1 212 ? 30.344 -19.75 3.766 1 95.19 212 HIS A C 1
ATOM 1687 O O . HIS A 1 212 ? 31.547 -19.516 3.637 1 95.19 212 HIS A O 1
ATOM 1693 N N . GLN A 1 213 ? 29.438 -18.875 3.537 1 92.81 213 GLN A N 1
ATOM 1694 C CA . GLN A 1 213 ? 29.766 -17.547 3.041 1 92.81 213 GLN A CA 1
ATOM 1695 C C . GLN A 1 213 ? 30.016 -16.578 4.191 1 92.81 213 GLN A C 1
ATOM 1697 O O . GLN A 1 213 ? 30.234 -15.383 3.971 1 92.81 213 GLN A O 1
ATOM 1702 N N . GLY A 1 214 ? 29.969 -16.938 5.348 1 92.38 214 GLY A N 1
ATOM 1703 C CA . GLY A 1 214 ? 30.25 -16.047 6.453 1 92.38 214 GLY A CA 1
ATOM 1704 C C . GLY A 1 214 ? 29.203 -16.078 7.543 1 92.38 214 GLY A C 1
ATOM 1705 O O . GLY A 1 214 ? 29.391 -15.516 8.625 1 92.38 214 GLY A O 1
ATOM 1706 N N . GLY A 1 215 ? 28.062 -16.672 7.227 1 95.38 215 GLY A N 1
ATOM 1707 C CA . GLY A 1 215 ? 27.062 -16.891 8.25 1 95.38 215 GLY A CA 1
ATOM 1708 C C . GLY A 1 215 ? 25.969 -15.844 8.242 1 95.38 215 GLY A C 1
ATOM 1709 O O . GLY A 1 215 ? 25.922 -15 7.352 1 95.38 215 GLY A O 1
ATOM 1710 N N . TYR A 1 216 ? 25.047 -15.984 9.203 1 96.62 216 TYR A N 1
ATOM 1711 C CA . TYR A 1 216 ? 23.891 -15.102 9.328 1 96.62 216 TYR A CA 1
ATOM 1712 C C . TYR A 1 216 ? 24.219 -13.922 10.242 1 96.62 216 TYR A C 1
ATOM 1714 O O . TYR A 1 216 ? 25.172 -13.977 11.023 1 96.62 216 TYR A O 1
ATOM 1722 N N . ARG A 1 217 ? 23.359 -12.82 10.086 1 94.62 217 ARG A N 1
ATOM 1723 C CA . ARG A 1 217 ? 23.406 -11.703 11.031 1 94.62 217 ARG A CA 1
ATOM 1724 C C . ARG A 1 217 ? 23.188 -12.18 12.461 1 94.62 217 ARG A C 1
ATOM 1726 O O . ARG A 1 217 ? 22.391 -13.086 12.703 1 94.62 217 ARG A O 1
ATOM 1733 N N . ASN A 1 218 ? 23.922 -11.586 13.422 1 93.38 218 ASN A N 1
ATOM 1734 C CA . ASN A 1 218 ? 23.797 -12.016 14.812 1 93.38 218 ASN A CA 1
ATOM 1735 C C . ASN A 1 218 ? 23.25 -10.906 15.695 1 93.38 218 ASN A C 1
ATOM 1737 O O . ASN A 1 218 ? 23.391 -10.953 16.922 1 93.38 218 ASN A O 1
ATOM 1741 N N . ASN A 1 219 ? 22.688 -9.961 15.086 1 94.81 219 ASN A N 1
ATOM 1742 C CA . ASN A 1 219 ? 22.203 -8.812 15.844 1 94.81 219 ASN A CA 1
ATOM 1743 C C . ASN A 1 219 ? 20.688 -8.672 15.742 1 94.81 219 ASN A C 1
ATOM 1745 O O . ASN A 1 219 ? 20.172 -7.551 15.727 1 94.81 219 ASN A O 1
ATOM 1749 N N . LEU A 1 220 ? 20 -9.742 15.602 1 95.44 220 LEU A N 1
ATOM 1750 C CA . LEU A 1 220 ? 18.547 -9.758 15.609 1 95.44 220 LEU A CA 1
ATOM 1751 C C . LEU A 1 220 ? 18.016 -10.492 16.828 1 95.44 220 LEU A C 1
ATOM 1753 O O . LEU A 1 220 ? 18.156 -11.711 16.938 1 95.44 220 LEU A O 1
ATOM 1757 N N . LYS A 1 221 ? 17.391 -9.719 17.703 1 96.12 221 LYS A N 1
ATOM 1758 C CA . LYS A 1 221 ? 16.812 -10.289 18.922 1 96.12 221 LYS A CA 1
ATOM 1759 C C . LYS A 1 221 ? 15.336 -10.609 18.719 1 96.12 221 LYS A C 1
ATOM 1761 O O . LYS A 1 221 ? 14.664 -9.984 17.906 1 96.12 221 LYS A O 1
ATOM 1766 N N . PRO A 1 222 ? 14.805 -11.562 19.453 1 94.56 222 PRO A N 1
ATOM 1767 C CA . PRO A 1 222 ? 13.453 -12.055 19.203 1 94.56 222 PRO A CA 1
ATOM 1768 C C . PRO A 1 222 ? 12.367 -11.039 19.547 1 94.56 222 PRO A C 1
ATOM 1770 O O . PRO A 1 222 ? 12.523 -10.273 20.5 1 94.56 222 PRO A O 1
ATOM 1773 N N . ILE A 1 223 ? 11.266 -11.047 18.844 1 95.31 223 ILE A N 1
ATOM 1774 C CA . ILE A 1 223 ? 9.992 -10.398 19.141 1 95.31 223 ILE A CA 1
ATOM 1775 C C . ILE A 1 223 ? 8.906 -11.453 19.344 1 95.31 223 ILE A C 1
ATOM 1777 O O . ILE A 1 223 ? 8.703 -12.312 18.484 1 95.31 223 ILE A O 1
ATOM 1781 N N . ASN A 1 224 ? 8.242 -11.422 20.484 1 95.5 224 ASN A N 1
ATOM 1782 C CA . ASN A 1 224 ? 7.199 -12.391 20.828 1 95.5 224 ASN A CA 1
ATOM 1783 C C . ASN A 1 224 ? 5.805 -11.797 20.672 1 95.5 224 ASN A C 1
ATOM 1785 O O . ASN A 1 224 ? 5.566 -10.648 21.062 1 95.5 224 ASN A O 1
ATOM 1789 N N . ILE A 1 225 ? 4.93 -12.531 20.062 1 96 225 ILE A N 1
ATOM 1790 C CA . ILE A 1 225 ? 3.514 -12.203 19.969 1 96 225 ILE A CA 1
ATOM 1791 C C . ILE A 1 225 ? 2.686 -13.281 20.672 1 96 225 ILE A C 1
ATOM 1793 O O . ILE A 1 225 ? 2.723 -14.445 20.281 1 96 225 ILE A O 1
ATOM 1797 N N . THR A 1 226 ? 1.928 -12.922 21.672 1 95.81 226 THR A N 1
ATOM 1798 C CA . THR A 1 226 ? 1.141 -13.891 22.438 1 95.81 226 THR A CA 1
ATOM 1799 C C . THR A 1 226 ? -0.28 -13.375 22.656 1 95.81 226 THR A C 1
ATOM 1801 O O . THR A 1 226 ? -0.527 -12.172 22.594 1 95.81 226 THR A O 1
ATOM 1804 N N . GLN A 1 227 ? -1.175 -14.242 22.844 1 96.19 227 GLN A N 1
ATOM 1805 C CA . GLN A 1 227 ? -2.566 -13.977 23.188 1 96.19 227 GLN A CA 1
ATOM 1806 C C . GLN A 1 227 ? -3.002 -14.805 24.391 1 96.19 227 GLN A C 1
ATOM 1808 O O . GLN A 1 227 ? -3.713 -15.805 24.234 1 96.19 227 GLN A O 1
ATOM 1813 N N . PRO A 1 228 ? -2.689 -14.258 25.516 1 94.69 228 PRO A N 1
ATOM 1814 C CA . PRO A 1 228 ? -2.863 -15.039 26.734 1 94.69 228 PRO A CA 1
ATOM 1815 C C . PRO A 1 228 ? -4.32 -15.406 27 1 94.69 228 PRO A C 1
ATOM 1817 O O . PRO A 1 228 ? -4.598 -16.406 27.656 1 94.69 228 PRO A O 1
ATOM 1820 N N . GLU A 1 229 ? -5.262 -14.656 26.469 1 95.75 229 GLU A N 1
ATOM 1821 C CA . GLU A 1 229 ? -6.68 -14.93 26.703 1 95.75 229 GLU A CA 1
ATOM 1822 C C . GLU A 1 229 ? -7.312 -15.617 25.5 1 95.75 229 GLU A C 1
ATOM 1824 O O . GLU A 1 229 ? -8.539 -15.734 25.422 1 95.75 229 GLU A O 1
ATOM 1829 N N . GLY A 1 230 ? -6.449 -16.031 24.562 1 96.5 230 GLY A N 1
ATOM 1830 C CA . GLY A 1 230 ? -6.938 -16.656 23.344 1 96.5 230 GLY A CA 1
ATOM 1831 C C . GLY A 1 230 ? -7.242 -15.656 22.25 1 96.5 230 GLY A C 1
ATOM 1832 O O . GLY A 1 230 ? -6.984 -14.461 22.406 1 96.5 230 GLY A O 1
ATOM 1833 N N . VAL A 1 231 ? -7.773 -16.172 21.219 1 97.81 231 VAL A N 1
ATOM 1834 C CA . VAL A 1 231 ? -8.047 -15.352 20.047 1 97.81 231 VAL A CA 1
ATOM 1835 C C . VAL A 1 231 ? -9.438 -14.727 20.156 1 97.81 231 VAL A C 1
ATOM 1837 O O . VAL A 1 231 ? -10.242 -15.148 21 1 97.81 231 VAL A O 1
ATOM 1840 N N . SER A 1 232 ? -9.672 -13.711 19.297 1 98 232 SER A N 1
ATOM 1841 C CA . SER A 1 232 ? -10.945 -13 19.328 1 98 232 SER A CA 1
ATOM 1842 C C . SER A 1 232 ? -11.898 -13.516 18.25 1 98 232 SER A C 1
ATOM 1844 O O . SER A 1 232 ? -13.008 -13 18.094 1 98 232 SER A O 1
ATOM 1846 N N . PHE A 1 233 ? -11.445 -14.445 17.391 1 98.31 233 PHE A N 1
ATOM 1847 C CA . PHE A 1 233 ? -12.32 -15.008 16.375 1 98.31 233 PHE A CA 1
ATOM 1848 C C . PHE A 1 233 ? -12.828 -16.391 16.797 1 98.31 233 PHE A C 1
ATOM 1850 O O . PHE A 1 233 ? -12.281 -17 17.703 1 98.31 233 PHE A O 1
ATOM 1857 N N . LYS A 1 234 ? -13.906 -16.797 16.156 1 97.56 234 LYS A N 1
ATOM 1858 C CA . LYS A 1 234 ? -14.531 -18.109 16.328 1 97.56 234 LYS A CA 1
ATOM 1859 C C . LYS A 1 234 ? -14.672 -18.828 14.984 1 97.56 234 LYS A C 1
ATOM 1861 O O . LYS A 1 234 ? -14.961 -18.203 13.969 1 97.56 234 LYS A O 1
ATOM 1866 N N . VAL A 1 235 ? -14.461 -20.125 15.07 1 97.38 235 VAL A N 1
ATOM 1867 C CA . VAL A 1 235 ? -14.609 -20.953 13.875 1 97.38 235 VAL A CA 1
ATOM 1868 C C . VAL A 1 235 ? -15.547 -22.125 14.164 1 97.38 235 VAL A C 1
ATOM 1870 O O . VAL A 1 235 ? -15.289 -22.922 15.07 1 97.38 235 VAL A O 1
ATOM 1873 N N . THR A 1 236 ? -16.609 -22.203 13.492 1 95.75 236 THR A N 1
ATOM 1874 C CA . THR A 1 236 ? -17.516 -23.344 13.477 1 95.75 236 THR A CA 1
ATOM 1875 C C . THR A 1 236 ? -17.516 -24 12.102 1 95.75 236 THR A C 1
ATOM 1877 O O . THR A 1 236 ? -18.141 -23.5 11.164 1 95.75 236 THR A O 1
ATOM 1880 N N . GLY A 1 237 ? -16.938 -25.203 12.094 1 95.06 237 GLY A N 1
ATOM 1881 C CA . GLY A 1 237 ? -16.641 -25.703 10.758 1 95.06 237 GLY A CA 1
ATOM 1882 C C . GLY A 1 237 ? -15.742 -24.797 9.953 1 95.06 237 GLY A C 1
ATOM 1883 O O . GLY A 1 237 ? -14.609 -24.531 10.359 1 95.06 237 GLY A O 1
ATOM 1884 N N . ARG A 1 238 ? -16.359 -24.25 8.93 1 97.5 238 ARG A N 1
ATOM 1885 C CA . ARG A 1 238 ? -15.578 -23.312 8.125 1 97.5 238 ARG A CA 1
ATOM 1886 C C . ARG A 1 238 ? -16.219 -21.938 8.102 1 97.5 238 ARG A C 1
ATOM 1888 O O . ARG A 1 238 ? -15.891 -21.094 7.266 1 97.5 238 ARG A O 1
ATOM 1895 N N . GLU A 1 239 ? -17.141 -21.75 8.961 1 97.88 239 GLU A N 1
ATOM 1896 C CA . GLU A 1 239 ? -17.672 -20.406 9.188 1 97.88 239 GLU A CA 1
ATOM 1897 C C . GLU A 1 239 ? -16.844 -19.641 10.211 1 97.88 239 GLU A C 1
ATOM 1899 O O . GLU A 1 239 ? -16.594 -20.141 11.312 1 97.88 239 GLU A O 1
ATOM 1904 N N . LEU A 1 240 ? -16.453 -18.516 9.836 1 98.62 240 LEU A N 1
ATOM 1905 C CA . LEU A 1 240 ? -15.562 -17.688 10.641 1 98.62 240 LEU A CA 1
ATOM 1906 C C . LEU A 1 240 ? -16.281 -16.422 11.102 1 98.62 240 LEU A C 1
ATOM 1908 O O . LEU A 1 240 ? -16.938 -15.75 10.312 1 98.62 240 LEU A O 1
ATOM 1912 N N . GLU A 1 241 ? -16.234 -16.172 12.383 1 98.5 241 GLU A N 1
ATOM 1913 C CA . GLU A 1 241 ? -16.75 -14.953 12.992 1 98.5 241 GLU A CA 1
ATOM 1914 C C . GLU A 1 241 ? -15.625 -14.172 13.68 1 98.5 241 GLU A C 1
ATOM 1916 O O . GLU A 1 241 ? -14.852 -14.734 14.445 1 98.5 241 GLU A O 1
ATOM 1921 N N . TRP A 1 242 ? -15.5 -12.945 13.43 1 98.62 242 TRP A N 1
ATOM 1922 C CA . TRP A 1 242 ? -14.531 -12.055 14.055 1 98.62 242 TRP A CA 1
ATOM 1923 C C . TRP A 1 242 ? -15.102 -10.648 14.195 1 98.62 242 TRP A C 1
ATOM 1925 O O . TRP A 1 242 ? -15.359 -9.969 13.195 1 98.62 242 TRP A O 1
ATOM 1935 N N . GLN A 1 243 ? -15.352 -10.273 15.5 1 97.19 243 GLN A N 1
ATOM 1936 C CA . GLN A 1 243 ? -16 -9 15.805 1 97.19 243 GLN A CA 1
ATOM 1937 C C . GLN A 1 243 ? -17.328 -8.867 15.055 1 97.19 243 GLN A C 1
ATOM 1939 O O . GLN A 1 243 ? -18.25 -9.648 15.281 1 97.19 243 GLN A O 1
ATOM 1944 N N . ASN A 1 244 ? -17.359 -7.988 13.945 1 98.31 244 ASN A N 1
ATOM 1945 C CA . ASN A 1 244 ? -18.625 -7.785 13.273 1 98.31 244 ASN A CA 1
ATOM 1946 C C . ASN A 1 244 ? -18.703 -8.539 11.953 1 98.31 244 ASN A C 1
ATOM 1948 O O . ASN A 1 244 ? -19.719 -8.523 11.273 1 98.31 244 ASN A O 1
ATOM 1952 N N . TRP A 1 245 ? -17.672 -9.297 11.648 1 98.81 245 TRP A N 1
ATOM 1953 C CA . TRP A 1 245 ? -17.609 -10.062 10.406 1 98.81 245 TRP A CA 1
ATOM 1954 C C . TRP A 1 245 ? -18.141 -11.484 10.625 1 98.81 245 TRP A C 1
ATOM 1956 O O . TRP A 1 245 ? -17.906 -12.086 11.672 1 98.81 245 TRP A O 1
ATOM 1966 N N . LYS A 1 246 ? -18.75 -11.961 9.641 1 98.75 246 LYS A N 1
ATOM 1967 C CA . LYS A 1 246 ? -19.062 -13.383 9.539 1 98.75 246 LYS A CA 1
ATOM 1968 C C . LYS A 1 246 ? -19.047 -13.852 8.086 1 98.75 246 LYS A C 1
ATOM 1970 O O . LYS A 1 246 ? -19.609 -13.195 7.203 1 98.75 246 LYS A O 1
ATOM 1975 N N . PHE A 1 247 ? -18.406 -14.922 7.781 1 98.81 247 PHE A N 1
ATOM 1976 C CA . PHE A 1 247 ? -18.344 -15.445 6.422 1 98.81 247 PHE A CA 1
ATOM 1977 C C . PHE A 1 247 ? -17.891 -16.891 6.422 1 98.81 247 PHE A C 1
ATOM 1979 O O . PHE A 1 247 ? -17.438 -17.406 7.449 1 98.81 247 PHE A O 1
ATOM 1986 N N . HIS A 1 248 ? -18.078 -17.578 5.324 1 98.75 248 HIS A N 1
ATOM 1987 C CA . HIS A 1 248 ? -17.609 -18.938 5.109 1 98.75 248 HIS A CA 1
ATOM 1988 C C . HIS A 1 248 ? -16.266 -18.953 4.398 1 98.75 248 HIS A C 1
ATOM 1990 O O . HIS A 1 248 ? -16.047 -18.188 3.463 1 98.75 248 HIS A O 1
ATOM 1996 N N . VAL A 1 249 ? -15.352 -19.797 4.836 1 98.81 249 VAL A N 1
ATOM 1997 C CA . VAL A 1 249 ? -14.031 -19.953 4.223 1 98.81 249 VAL A CA 1
ATOM 1998 C C . VAL A 1 249 ? -14.008 -21.219 3.365 1 98.81 249 VAL A C 1
ATOM 2000 O O . VAL A 1 249 ? -13.75 -22.312 3.869 1 98.81 249 VAL A O 1
ATOM 2003 N N . GLY A 1 250 ? -14.156 -20.984 2.115 1 98.38 250 GLY A N 1
ATOM 2004 C CA . GLY A 1 250 ? -14.078 -22.094 1.173 1 98.38 250 GLY A CA 1
ATOM 2005 C C . GLY A 1 250 ? -12.68 -22.312 0.636 1 98.38 250 GLY A C 1
ATOM 2006 O O . GLY A 1 250 ? -11.742 -21.609 1.007 1 98.38 250 GLY A O 1
ATOM 2007 N N . PHE A 1 251 ? -12.594 -23.359 -0.176 1 98.5 251 PHE A N 1
ATOM 2008 C CA . PHE A 1 251 ? -11.32 -23.719 -0.796 1 98.5 251 PHE A CA 1
ATOM 2009 C C . PHE A 1 251 ? -11.539 -24.641 -1.988 1 98.5 251 PHE A C 1
ATOM 2011 O O . PHE A 1 251 ? -12.383 -25.531 -1.943 1 98.5 251 PHE A O 1
ATOM 2018 N N . ASN A 1 252 ? -10.836 -24.422 -3.078 1 97.94 252 ASN A N 1
ATOM 2019 C CA . ASN A 1 252 ? -10.906 -25.375 -4.176 1 97.94 252 ASN A CA 1
ATOM 2020 C C . ASN A 1 252 ? -9.57 -25.484 -4.906 1 97.94 252 ASN A C 1
ATOM 2022 O O . ASN A 1 252 ? -8.602 -24.797 -4.555 1 97.94 252 ASN A O 1
ATOM 2026 N N . TYR A 1 253 ? -9.531 -26.375 -5.898 1 97.69 253 TYR A N 1
ATOM 2027 C CA . TYR A 1 253 ? -8.289 -26.797 -6.543 1 97.69 253 TYR A CA 1
ATOM 2028 C C . TYR A 1 253 ? -7.68 -25.672 -7.359 1 97.69 253 TYR A C 1
ATOM 2030 O O . TYR A 1 253 ? -6.461 -25.609 -7.531 1 97.69 253 TYR A O 1
ATOM 2038 N N . ARG A 1 254 ? -8.484 -24.75 -7.863 1 98.06 254 ARG A N 1
ATOM 2039 C CA . ARG A 1 254 ? -8.047 -23.75 -8.836 1 98.06 254 ARG A CA 1
ATOM 2040 C C . ARG A 1 254 ? -7.812 -22.406 -8.164 1 98.06 254 ARG A C 1
ATOM 2042 O O . ARG A 1 254 ? -6.676 -21.922 -8.102 1 98.06 254 ARG A O 1
ATOM 2049 N N . GLU A 1 255 ? -8.781 -21.891 -7.461 1 98.31 255 GLU A N 1
ATOM 2050 C CA . GLU A 1 255 ? -8.719 -20.547 -6.875 1 98.31 255 GLU A CA 1
ATOM 2051 C C . GLU A 1 255 ? -7.984 -20.562 -5.535 1 98.31 255 GLU A C 1
ATOM 2053 O O . GLU A 1 255 ? -7.441 -19.547 -5.105 1 98.31 255 GLU A O 1
ATOM 2058 N N . GLY A 1 256 ? -7.926 -21.656 -4.883 1 98.44 256 GLY A N 1
ATOM 2059 C CA . GLY A 1 256 ? -7.523 -21.656 -3.486 1 98.44 256 GLY A CA 1
ATOM 2060 C C . GLY A 1 256 ? -8.594 -21.125 -2.553 1 98.44 256 GLY A C 1
ATOM 2061 O O . GLY A 1 256 ? -9.719 -21.625 -2.543 1 98.44 256 GLY A O 1
ATOM 2062 N N . LEU A 1 257 ? -8.352 -20.094 -1.893 1 98.75 257 LEU A N 1
ATOM 2063 C CA . LEU A 1 257 ? -9.289 -19.484 -0.954 1 98.75 257 LEU A CA 1
ATOM 2064 C C . LEU A 1 257 ? -10.484 -18.891 -1.69 1 98.75 257 LEU A C 1
ATOM 2066 O O . LEU A 1 257 ? -10.312 -18.172 -2.68 1 98.75 257 LEU A O 1
ATOM 2070 N N . VAL A 1 258 ? -11.656 -19.203 -1.195 1 98.75 258 VAL A N 1
ATOM 2071 C CA . VAL A 1 258 ? -12.922 -18.641 -1.65 1 98.75 258 VAL A CA 1
ATOM 2072 C C . VAL A 1 258 ? -13.773 -18.234 -0.446 1 98.75 258 VAL A C 1
ATOM 2074 O O . VAL A 1 258 ? -14 -19.047 0.458 1 98.75 258 VAL A O 1
ATOM 2077 N N . PHE A 1 259 ? -14.25 -17.047 -0.442 1 98.88 259 PHE A N 1
ATOM 2078 C CA . PHE A 1 259 ? -15.109 -16.578 0.641 1 98.88 259 PHE A CA 1
ATOM 2079 C C . PHE A 1 259 ? -16.562 -16.484 0.177 1 98.88 259 PHE A C 1
ATOM 2081 O O . PHE A 1 259 ? -16.828 -16.016 -0.935 1 98.88 259 PHE A O 1
ATOM 2088 N N . ASN A 1 260 ? -17.453 -16.953 1.013 1 98.75 260 ASN A N 1
ATOM 2089 C CA . ASN A 1 260 ? -18.875 -16.922 0.688 1 98.75 260 ASN A CA 1
ATOM 2090 C C . ASN A 1 260 ? -19.703 -16.281 1.809 1 98.75 260 ASN A C 1
ATOM 2092 O O . ASN A 1 260 ? -19.312 -16.359 2.979 1 98.75 260 ASN A O 1
ATOM 2096 N N . ASN A 1 261 ? -20.734 -15.656 1.413 1 98.56 261 ASN A N 1
ATOM 2097 C CA . ASN A 1 261 ? -21.719 -15.102 2.348 1 98.56 261 ASN A CA 1
ATOM 2098 C C . ASN A 1 261 ? -21.047 -14.18 3.371 1 98.56 261 ASN A C 1
ATOM 2100 O O . ASN A 1 261 ? -21.172 -14.398 4.578 1 98.56 261 ASN A O 1
ATOM 2104 N N . ILE A 1 262 ? -20.375 -13.211 2.885 1 98.88 262 ILE A N 1
ATOM 2105 C CA . ILE A 1 262 ? -19.688 -12.242 3.734 1 98.88 262 ILE A CA 1
ATOM 2106 C C . ILE A 1 262 ? -20.703 -11.227 4.266 1 98.88 262 ILE A C 1
ATOM 2108 O O . ILE A 1 262 ? -21.359 -10.531 3.49 1 98.88 262 ILE A O 1
ATOM 2112 N N . THR A 1 263 ? -20.812 -11.133 5.539 1 98.81 263 THR A N 1
ATOM 2113 C CA . THR A 1 263 ? -21.75 -10.219 6.172 1 98.81 263 THR A CA 1
ATOM 2114 C C . THR A 1 263 ? -21.078 -9.414 7.273 1 98.81 263 THR A C 1
ATOM 2116 O O . THR A 1 263 ? -19.969 -9.766 7.715 1 98.81 263 THR A O 1
ATOM 2119 N N . PHE A 1 264 ? -21.688 -8.383 7.645 1 98.69 264 PHE A N 1
ATOM 2120 C CA . PHE A 1 264 ? -21.219 -7.5 8.703 1 98.69 264 PHE A CA 1
ATOM 2121 C C . PHE A 1 264 ? -22.359 -7.133 9.648 1 98.69 264 PHE A C 1
ATOM 2123 O O . PHE A 1 264 ? -23.422 -6.672 9.211 1 98.69 264 PHE A O 1
ATOM 2130 N N . ASN A 1 265 ? -22.188 -7.344 10.93 1 98.19 265 ASN A N 1
ATOM 2131 C CA . ASN A 1 265 ? -23.188 -7.004 11.938 1 98.19 265 ASN A CA 1
ATOM 2132 C C . ASN A 1 265 ? -23.109 -5.535 12.336 1 98.19 265 ASN A C 1
ATOM 2134 O O . ASN A 1 265 ? -22.266 -5.156 13.156 1 98.19 265 ASN A O 1
ATOM 2138 N N . ASP A 1 266 ? -23.984 -4.742 11.789 1 97.06 266 ASP A N 1
ATOM 2139 C CA . ASP A 1 266 ? -24.062 -3.316 12.094 1 97.06 266 ASP A CA 1
ATOM 2140 C C . ASP A 1 266 ? -25.047 -3.053 13.242 1 97.06 266 ASP A C 1
ATOM 2142 O O . ASP A 1 266 ? -26.172 -2.633 13.016 1 97.06 266 ASP A O 1
ATOM 2146 N N . LYS A 1 267 ? -24.531 -3.264 14.484 1 93.44 267 LYS A N 1
ATOM 2147 C CA . LYS A 1 267 ? -25.297 -3.008 15.711 1 93.44 267 LYS A CA 1
ATOM 2148 C C . LYS A 1 267 ? -26.594 -3.816 15.727 1 93.44 267 LYS A C 1
ATOM 2150 O O . LYS A 1 267 ? -27.672 -3.266 15.953 1 93.44 267 LYS A O 1
ATOM 2155 N N . GLY A 1 268 ? -26.469 -5.012 15.398 1 95.19 268 GLY A N 1
ATOM 2156 C CA . GLY A 1 268 ? -27.594 -5.926 15.453 1 95.19 268 GLY A CA 1
ATOM 2157 C C . GLY A 1 268 ? -28.234 -6.168 14.094 1 95.19 268 GLY A C 1
ATOM 2158 O O . GLY A 1 268 ? -28.984 -7.133 13.914 1 95.19 268 GLY A O 1
ATOM 2159 N N . ASN A 1 269 ? -27.922 -5.293 13.188 1 97.12 269 ASN A N 1
ATOM 2160 C CA . ASN A 1 269 ? -28.375 -5.469 11.812 1 97.12 269 ASN A CA 1
ATOM 2161 C C . ASN A 1 269 ? -27.328 -6.176 10.961 1 97.12 269 ASN A C 1
ATOM 2163 O O . ASN A 1 269 ? -26.375 -5.551 10.492 1 97.12 269 ASN A O 1
ATOM 2167 N N . VAL A 1 270 ? -27.562 -7.496 10.75 1 97.94 270 VAL A N 1
ATOM 2168 C CA . VAL A 1 270 ? -26.609 -8.242 9.93 1 97.94 270 VAL A CA 1
ATOM 2169 C C . VAL A 1 270 ? -26.812 -7.891 8.461 1 97.94 270 VAL A C 1
ATOM 2171 O O . VAL A 1 270 ? -27.828 -8.234 7.863 1 97.94 270 VAL A O 1
ATOM 2174 N N . ARG A 1 271 ? -25.875 -7.238 7.898 1 98.5 271 ARG A N 1
ATOM 2175 C CA . ARG A 1 271 ? -25.969 -6.727 6.535 1 98.5 271 ARG A CA 1
ATOM 2176 C C . ARG A 1 271 ? -25.094 -7.535 5.586 1 98.5 271 ARG A C 1
ATOM 2178 O O . ARG A 1 271 ? -23.891 -7.707 5.832 1 98.5 271 ARG A O 1
ATOM 2185 N N . PRO A 1 272 ? -25.672 -8.062 4.477 1 98.62 272 PRO A N 1
ATOM 2186 C CA . PRO A 1 272 ? -24.844 -8.75 3.488 1 98.62 272 PRO A CA 1
ATOM 2187 C C . PRO A 1 272 ? -23.922 -7.809 2.729 1 98.62 272 PRO A C 1
ATOM 2189 O O . PRO A 1 272 ? -24.297 -6.68 2.414 1 98.62 272 PRO A O 1
ATOM 2192 N N . ILE A 1 273 ? -22.734 -8.234 2.359 1 98.81 273 ILE A N 1
ATOM 2193 C CA . ILE A 1 273 ? -21.766 -7.434 1.625 1 98.81 273 ILE A CA 1
ATOM 2194 C C . ILE A 1 273 ? -21.438 -8.109 0.3 1 98.81 273 ILE A C 1
ATOM 2196 O O . ILE A 1 273 ? -21.797 -7.613 -0.769 1 98.81 273 ILE A O 1
ATOM 2200 N N . PHE A 1 274 ? -20.766 -9.297 0.374 1 98.88 274 PHE A N 1
ATOM 2201 C CA . PHE A 1 274 ? -20.453 -10.055 -0.831 1 98.88 274 PHE A CA 1
ATOM 2202 C C . PHE A 1 274 ? -20.938 -11.492 -0.709 1 98.88 274 PHE A C 1
ATOM 2204 O O . PHE A 1 274 ? -20.734 -12.141 0.318 1 98.88 274 PHE A O 1
ATOM 2211 N N . TYR A 1 275 ? -21.578 -12 -1.771 1 98.75 275 TYR A N 1
ATOM 2212 C CA . TYR A 1 275 ? -22 -13.391 -1.804 1 98.75 275 TYR A CA 1
ATOM 2213 C C . TYR A 1 275 ? -20.812 -14.328 -2.01 1 98.75 275 TYR A C 1
ATOM 2215 O O . TYR A 1 275 ? -20.75 -15.398 -1.41 1 98.75 275 TYR A O 1
ATOM 2223 N N . ARG A 1 276 ? -19.906 -13.891 -2.861 1 98.75 276 ARG A N 1
ATOM 2224 C CA . ARG A 1 276 ? -18.734 -14.688 -3.207 1 98.75 276 ARG A CA 1
ATOM 2225 C C . ARG A 1 276 ? -17.562 -13.797 -3.59 1 98.75 276 ARG A C 1
ATOM 2227 O O . ARG A 1 276 ? -17.734 -12.789 -4.281 1 98.75 276 ARG A O 1
ATOM 2234 N N . MET A 1 277 ? -16.359 -14.148 -3.191 1 98.81 277 MET A N 1
ATOM 2235 C CA . MET A 1 277 ? -15.148 -13.383 -3.494 1 98.81 277 MET A CA 1
ATOM 2236 C C . MET A 1 277 ? -13.922 -14.289 -3.543 1 98.81 277 MET A C 1
ATOM 2238 O O . MET A 1 277 ? -13.773 -15.18 -2.709 1 98.81 277 MET A O 1
ATOM 2242 N N . SER A 1 278 ? -13.039 -14.094 -4.523 1 98.69 278 SER A N 1
ATOM 2243 C CA . SER A 1 278 ? -11.82 -14.883 -4.664 1 98.69 278 SER A CA 1
ATOM 2244 C C . SER A 1 278 ? -10.891 -14.273 -5.707 1 98.69 278 SER A C 1
ATOM 2246 O O . SER A 1 278 ? -11.273 -13.352 -6.434 1 98.69 278 SER A O 1
ATOM 2248 N N . ILE A 1 279 ? -9.648 -14.703 -5.742 1 98.75 279 ILE A N 1
ATOM 2249 C CA . ILE A 1 279 ? -8.812 -14.539 -6.922 1 98.75 279 ILE A CA 1
ATOM 2250 C C . ILE A 1 279 ? -9.125 -15.625 -7.941 1 98.75 279 ILE A C 1
ATOM 2252 O O . ILE A 1 279 ? -8.828 -16.797 -7.711 1 98.75 279 ILE A O 1
ATOM 2256 N N . ALA A 1 280 ? -9.617 -15.195 -9.078 1 98.5 280 ALA A N 1
ATOM 2257 C CA . ALA A 1 280 ? -10.219 -16.172 -9.992 1 98.5 280 ALA A CA 1
ATOM 2258 C C . ALA A 1 280 ? -9.203 -16.641 -11.031 1 98.5 280 ALA A C 1
ATOM 2260 O O . ALA A 1 280 ? -9.375 -17.703 -11.633 1 98.5 280 ALA A O 1
ATOM 2261 N N . GLU A 1 281 ? -8.25 -15.812 -11.266 1 98.5 281 GLU A N 1
ATOM 2262 C CA . GLU A 1 281 ? -7.258 -16.141 -12.281 1 98.5 281 GLU A CA 1
ATOM 2263 C C . GLU A 1 281 ? -6 -15.297 -12.125 1 98.5 281 GLU A C 1
ATOM 2265 O O . GLU A 1 281 ? -5.988 -14.328 -11.359 1 98.5 281 GLU A O 1
ATOM 2270 N N . MET A 1 282 ? -4.988 -15.734 -12.812 1 98.06 282 MET A N 1
ATOM 2271 C CA . MET A 1 282 ? -3.764 -14.953 -12.961 1 98.06 282 MET A CA 1
ATOM 2272 C C . MET A 1 282 ? -3.031 -15.32 -14.242 1 98.06 282 MET A C 1
ATOM 2274 O O . MET A 1 282 ? -3.074 -16.469 -14.68 1 98.06 282 MET A O 1
ATOM 2278 N N . VAL A 1 283 ? -2.408 -14.305 -14.852 1 98.62 283 VAL A N 1
ATOM 2279 C CA . VAL A 1 283 ? -1.541 -14.57 -15.992 1 98.62 283 VAL A CA 1
ATOM 2280 C C . VAL A 1 283 ? -0.176 -13.922 -15.766 1 98.62 283 VAL A C 1
ATOM 2282 O O . VAL A 1 283 ? -0.085 -12.836 -15.188 1 98.62 283 VAL A O 1
ATOM 2285 N N . VAL A 1 284 ? 0.888 -14.617 -16.219 1 98.38 284 VAL A N 1
ATOM 2286 C CA . VAL A 1 284 ? 2.26 -14.164 -16.016 1 98.38 284 VAL A CA 1
ATOM 2287 C C . VAL A 1 284 ? 2.98 -14.094 -17.359 1 98.38 284 VAL A C 1
ATOM 2289 O O . VAL A 1 284 ? 3.834 -14.938 -17.656 1 98.38 284 VAL A O 1
ATOM 2292 N N . PRO A 1 285 ? 2.781 -13.102 -18.109 1 98.38 285 PRO A N 1
ATOM 2293 C CA . PRO A 1 285 ? 3.48 -12.984 -19.406 1 98.38 285 PRO A CA 1
ATOM 2294 C C . PRO A 1 285 ? 4.949 -12.594 -19.234 1 98.38 285 PRO A C 1
ATOM 2296 O O . PRO A 1 285 ? 5.277 -11.734 -18.422 1 98.38 285 PRO A O 1
ATOM 2299 N N . TYR A 1 286 ? 5.797 -13.203 -20.016 1 98.25 286 TYR A N 1
ATOM 2300 C CA . TYR A 1 286 ? 7.203 -12.828 -20.125 1 98.25 286 TYR A CA 1
ATOM 2301 C C . TYR A 1 286 ? 7.461 -12.031 -21.391 1 98.25 286 TYR A C 1
ATOM 2303 O O . TYR A 1 286 ? 6.879 -12.312 -22.438 1 98.25 286 TYR A O 1
ATOM 2311 N N . GLY A 1 287 ? 8.336 -11.055 -21.312 1 98.38 287 GLY A N 1
ATOM 2312 C CA . GLY A 1 287 ? 8.438 -10.016 -22.312 1 98.38 287 GLY A CA 1
ATOM 2313 C C . GLY A 1 287 ? 9.602 -10.219 -23.266 1 98.38 287 GLY A C 1
ATOM 2314 O O . GLY A 1 287 ? 10.055 -9.266 -23.906 1 98.38 287 GLY A O 1
ATOM 2315 N N . ASN A 1 288 ? 10.188 -11.445 -23.359 1 97.31 288 ASN A N 1
ATOM 2316 C CA . ASN A 1 288 ? 11.234 -11.734 -24.344 1 97.31 288 ASN A CA 1
ATOM 2317 C C . ASN A 1 288 ? 10.648 -12.32 -25.625 1 97.31 288 ASN A C 1
ATOM 2319 O O . ASN A 1 288 ? 10.008 -13.375 -25.594 1 97.31 288 ASN A O 1
ATOM 2323 N N . PRO A 1 289 ? 10.883 -11.711 -26.766 1 96.5 289 PRO A N 1
ATOM 2324 C CA . PRO A 1 289 ? 10.227 -12.141 -28.016 1 96.5 289 PRO A CA 1
ATOM 2325 C C . PRO A 1 289 ? 10.93 -13.328 -28.672 1 96.5 289 PRO A C 1
ATOM 2327 O O . PRO A 1 289 ? 10.406 -13.914 -29.625 1 96.5 289 PRO A O 1
ATOM 2330 N N . GLU A 1 290 ? 12.07 -13.742 -28.172 1 93.31 290 GLU A N 1
ATOM 2331 C CA . GLU A 1 290 ? 12.797 -14.852 -28.781 1 93.31 290 GLU A CA 1
ATOM 2332 C C . GLU A 1 290 ? 12.047 -16.172 -28.578 1 93.31 290 GLU A C 1
ATOM 2334 O O . GLU A 1 290 ? 11.508 -16.422 -27.516 1 93.31 290 GLU A O 1
ATOM 2339 N N . HIS A 1 291 ? 12.023 -17.016 -29.594 1 92.56 291 HIS A N 1
ATOM 2340 C CA . HIS A 1 291 ? 11.43 -18.344 -29.484 1 92.56 291 HIS A CA 1
ATOM 2341 C C . HIS A 1 291 ? 12.234 -19.25 -28.562 1 92.56 291 HIS A C 1
ATOM 2343 O O . HIS A 1 291 ? 13.469 -19.266 -28.625 1 92.56 291 HIS A O 1
ATOM 2349 N N . PRO A 1 292 ? 11.656 -20 -27.75 1 94.62 292 PRO A N 1
ATOM 2350 C CA . PRO A 1 292 ? 10.211 -20.203 -27.656 1 94.62 292 PRO A CA 1
ATOM 2351 C C . PRO A 1 292 ? 9.594 -19.453 -26.469 1 94.62 292 PRO A C 1
ATOM 2353 O O . PRO A 1 292 ? 8.672 -19.969 -25.828 1 94.62 292 PRO A O 1
ATOM 2356 N N . HIS A 1 293 ? 10.156 -18.297 -26.156 1 94.62 293 HIS A N 1
ATOM 2357 C CA . HIS A 1 293 ? 9.805 -17.641 -24.906 1 94.62 293 HIS A CA 1
ATOM 2358 C C . HIS A 1 293 ? 8.414 -17.016 -24.969 1 94.62 293 HIS A C 1
ATOM 2360 O O . HIS A 1 293 ? 7.84 -16.656 -23.938 1 94.62 293 HIS A O 1
ATOM 2366 N N . GLN A 1 294 ? 7.797 -16.891 -26.188 1 94.31 294 GLN A N 1
ATOM 2367 C CA . GLN A 1 294 ? 6.43 -16.391 -26.328 1 94.31 294 GLN A CA 1
ATOM 2368 C C . GLN A 1 294 ? 5.441 -17.312 -25.609 1 94.31 294 GLN A C 1
ATOM 2370 O O . GLN A 1 294 ? 4.32 -16.891 -25.297 1 94.31 294 GLN A O 1
ATOM 2375 N N . ARG A 1 295 ? 5.875 -18.562 -25.359 1 96.38 295 ARG A N 1
ATOM 2376 C CA . ARG A 1 295 ? 5.004 -19.531 -24.703 1 96.38 295 ARG A CA 1
ATOM 2377 C C . ARG A 1 295 ? 4.98 -19.312 -23.203 1 96.38 295 ARG A C 1
ATOM 2379 O O . ARG A 1 295 ? 4.141 -19.891 -22.5 1 96.38 295 ARG A O 1
ATOM 2386 N N . LYS A 1 296 ? 5.844 -18.469 -22.719 1 96 296 LYS A N 1
ATOM 2387 C CA . LYS A 1 296 ? 5.93 -18.234 -21.281 1 96 296 LYS A CA 1
ATOM 2388 C C . LYS A 1 296 ? 4.914 -17.172 -20.844 1 96 296 LYS A C 1
ATOM 2390 O O . LYS A 1 296 ? 5.262 -16.016 -20.656 1 96 296 LYS A O 1
ATOM 2395 N N . HIS A 1 297 ? 3.768 -17.562 -20.609 1 97.62 297 HIS A N 1
ATOM 2396 C CA . HIS A 1 297 ? 2.689 -16.766 -20.047 1 97.62 297 HIS A CA 1
ATOM 2397 C C . HIS A 1 297 ? 1.727 -17.641 -19.234 1 97.62 297 HIS A C 1
ATOM 2399 O O . HIS A 1 297 ? 0.537 -17.703 -19.562 1 97.62 297 HIS A O 1
ATOM 2405 N N . ALA A 1 298 ? 2.219 -18.156 -18.219 1 97.06 298 ALA A N 1
ATOM 2406 C CA . ALA A 1 298 ? 1.482 -19.109 -17.406 1 97.06 298 ALA A CA 1
ATOM 2407 C C . ALA A 1 298 ? 0.225 -18.484 -16.812 1 97.06 298 ALA A C 1
ATOM 2409 O O . ALA A 1 298 ? 0.256 -17.328 -16.359 1 97.06 298 ALA A O 1
ATOM 2410 N N . PHE A 1 299 ? -0.867 -19.188 -16.969 1 98 299 PHE A N 1
ATOM 2411 C CA . PHE A 1 299 ? -2.029 -18.984 -16.109 1 98 299 PHE A CA 1
ATOM 2412 C C . PHE A 1 299 ? -1.921 -19.797 -14.844 1 98 299 PHE A C 1
ATOM 2414 O O . PHE A 1 299 ? -2.434 -20.922 -14.773 1 98 299 PHE A O 1
ATOM 2421 N N . ASP A 1 300 ? -1.371 -19.234 -13.875 1 97 300 ASP A N 1
ATOM 2422 C CA . ASP A 1 300 ? -0.968 -20 -12.695 1 97 300 ASP A CA 1
ATOM 2423 C C . ASP A 1 300 ? -2.176 -20.641 -12.016 1 97 300 ASP A C 1
ATOM 2425 O O . ASP A 1 300 ? -2.045 -21.672 -11.352 1 97 300 ASP A O 1
ATOM 2429 N N . LEU A 1 301 ? -3.328 -20.062 -12.172 1 98 301 LEU A N 1
ATOM 2430 C CA . LEU A 1 301 ? -4.508 -20.672 -11.586 1 98 301 LEU A CA 1
ATOM 2431 C C . LEU A 1 301 ? -5.203 -21.594 -12.586 1 98 301 LEU A C 1
ATOM 2433 O O . LEU A 1 301 ? -5.355 -22.781 -12.344 1 98 301 LEU A O 1
ATOM 2437 N N . GLY A 1 302 ? -5.43 -21.125 -13.727 1 97.69 302 GLY A N 1
ATOM 2438 C CA . GLY A 1 302 ? -6.188 -21.859 -14.727 1 97.69 302 GLY A CA 1
ATOM 2439 C C . GLY A 1 302 ? -5.434 -23.047 -15.281 1 97.69 302 GLY A C 1
ATOM 2440 O O . GLY A 1 302 ? -6.043 -24.031 -15.719 1 97.69 302 GLY A O 1
ATOM 2441 N N . GLU A 1 303 ? -4.172 -23.016 -15.273 1 97.75 303 GLU A N 1
ATOM 2442 C CA . GLU A 1 303 ? -3.395 -24.109 -15.859 1 97.75 303 GLU A CA 1
ATOM 2443 C C . GLU A 1 303 ? -2.865 -25.047 -14.781 1 97.75 303 GLU A C 1
ATOM 2445 O O . GLU A 1 303 ? -2.604 -26.219 -15.047 1 97.75 303 GLU A O 1
ATOM 2450 N N . TYR A 1 304 ? -2.701 -24.547 -13.531 1 96.94 304 TYR A N 1
ATOM 2451 C CA . TYR A 1 304 ? -2.09 -25.359 -12.492 1 96.94 304 TYR A CA 1
ATOM 2452 C C . TYR A 1 304 ? -2.951 -25.391 -11.234 1 96.94 304 TYR A C 1
ATOM 2454 O O . TYR A 1 304 ? -3.129 -26.438 -10.617 1 96.94 304 TYR A O 1
ATOM 2462 N N . GLY A 1 305 ? -3.445 -24.203 -10.836 1 97.31 305 GLY A N 1
ATOM 2463 C CA . GLY A 1 305 ? -4.332 -24.125 -9.688 1 97.31 305 GLY A CA 1
ATOM 2464 C C . GLY A 1 305 ? -3.625 -23.703 -8.414 1 97.31 305 GLY A C 1
ATOM 2465 O O . GLY A 1 305 ? -2.715 -24.391 -7.945 1 97.31 305 GLY A O 1
ATOM 2466 N N . ALA A 1 306 ? -4.133 -22.672 -7.793 1 97.94 306 ALA A N 1
ATOM 2467 C CA . ALA A 1 306 ? -3.604 -22.203 -6.516 1 97.94 306 ALA A CA 1
ATOM 2468 C C . ALA A 1 306 ? -3.859 -23.219 -5.406 1 97.94 306 ALA A C 1
ATOM 2470 O O . ALA A 1 306 ? -3.043 -23.375 -4.496 1 97.94 306 ALA A O 1
ATOM 2471 N N . GLY A 1 307 ? -4.988 -23.875 -5.434 1 97.81 307 GLY A N 1
ATOM 2472 C CA . GLY A 1 307 ? -5.273 -24.906 -4.457 1 97.81 307 GLY A CA 1
ATOM 2473 C C . GLY A 1 307 ? -4.336 -26.109 -4.562 1 97.81 307 GLY A C 1
ATOM 2474 O O . GLY A 1 307 ? -3.744 -26.516 -3.564 1 97.81 307 GLY A O 1
ATOM 2475 N N . TYR A 1 308 ? -4.152 -26.594 -5.789 1 96.88 308 TYR A N 1
ATOM 2476 C CA . TYR A 1 308 ? -3.299 -27.75 -6.016 1 96.88 308 TYR A CA 1
ATOM 2477 C C . TYR A 1 308 ? -1.871 -27.469 -5.562 1 96.88 308 TYR A C 1
ATOM 2479 O O . TYR A 1 308 ? -1.183 -28.375 -5.078 1 96.88 308 TYR A O 1
ATOM 2487 N N . LEU A 1 309 ? -1.486 -26.203 -5.727 1 96.62 309 LEU A N 1
ATOM 2488 C CA . LEU A 1 309 ? -0.084 -25.859 -5.508 1 96.62 309 LEU A CA 1
ATOM 2489 C C . LEU A 1 309 ? 0.122 -25.281 -4.113 1 96.62 309 LEU A C 1
ATOM 2491 O O . LEU A 1 309 ? 1.196 -24.75 -3.805 1 96.62 309 LEU A O 1
ATOM 2495 N N . THR A 1 310 ? -0.842 -25.359 -3.258 1 97.19 310 THR A N 1
ATOM 2496 C CA . THR A 1 310 ? -0.8 -24.781 -1.923 1 97.19 310 THR A CA 1
ATOM 2497 C C . THR A 1 310 ? 0.232 -25.484 -1.051 1 97.19 310 THR A C 1
ATOM 2499 O O . THR A 1 310 ? 0.376 -26.703 -1.12 1 97.19 310 THR A O 1
ATOM 2502 N N . ASN A 1 311 ? 0.976 -24.703 -0.26 1 96.19 311 ASN A N 1
ATOM 2503 C CA . ASN A 1 311 ? 1.959 -25.219 0.684 1 96.19 311 ASN A CA 1
ATOM 2504 C C . ASN A 1 311 ? 1.302 -25.688 1.983 1 96.19 311 ASN A C 1
ATOM 2506 O O . ASN A 1 311 ? 0.236 -25.188 2.354 1 96.19 311 ASN A O 1
ATOM 2510 N N . SER A 1 312 ? 1.973 -26.656 2.58 1 94.88 312 SER A N 1
ATOM 2511 C CA . SER A 1 312 ? 1.673 -26.922 3.984 1 94.88 312 SER A CA 1
ATOM 2512 C C . SER A 1 312 ? 2.375 -25.922 4.895 1 94.88 312 SER A C 1
ATOM 2514 O O . SER A 1 312 ? 3.604 -25.828 4.898 1 94.88 312 SER A O 1
ATOM 2516 N N . LEU A 1 313 ? 1.617 -25.203 5.645 1 93.25 313 LEU A N 1
ATOM 2517 C CA . LEU A 1 313 ? 2.178 -24.203 6.551 1 93.25 313 LEU A CA 1
ATOM 2518 C C . LEU A 1 313 ? 2.467 -24.812 7.918 1 93.25 313 LEU A C 1
ATOM 2520 O O . LEU A 1 313 ? 2.049 -25.938 8.203 1 93.25 313 LEU A O 1
ATOM 2524 N N . ALA A 1 314 ? 3.273 -24.078 8.672 1 89.19 314 ALA A N 1
ATOM 2525 C CA . ALA A 1 314 ? 3.646 -24.641 9.969 1 89.19 314 ALA A CA 1
ATOM 2526 C C . ALA A 1 314 ? 3.65 -23.562 11.047 1 89.19 314 ALA A C 1
ATOM 2528 O O . ALA A 1 314 ? 3.982 -22.406 10.781 1 89.19 314 ALA A O 1
ATOM 2529 N N . LEU A 1 315 ? 3.402 -24.094 12.227 1 88.44 315 LEU A N 1
ATOM 2530 C CA . LEU A 1 315 ? 3.328 -23.219 13.383 1 88.44 315 LEU A CA 1
ATOM 2531 C C . LEU A 1 315 ? 4.672 -22.547 13.641 1 88.44 315 LEU A C 1
ATOM 2533 O O . LEU A 1 315 ? 5.703 -23.219 13.711 1 88.44 315 LEU A O 1
ATOM 2537 N N . GLY A 1 316 ? 4.629 -21.219 13.711 1 82.62 316 GLY A N 1
ATOM 2538 C CA . GLY A 1 316 ? 5.805 -20.453 14.094 1 82.62 316 GLY A CA 1
ATOM 2539 C C . GLY A 1 316 ? 6.77 -20.234 12.945 1 82.62 316 GLY A C 1
ATOM 2540 O O . GLY A 1 316 ? 7.863 -19.688 13.141 1 82.62 316 GLY A O 1
ATOM 2541 N N . CYS A 1 317 ? 6.391 -20.625 11.805 1 85.88 317 CYS A N 1
ATOM 2542 C CA . CYS A 1 317 ? 7.258 -20.5 10.641 1 85.88 317 CYS A CA 1
ATOM 2543 C C . CYS A 1 317 ? 6.73 -19.438 9.68 1 85.88 317 CYS A C 1
ATOM 2545 O O . CYS A 1 317 ? 7.254 -18.328 9.641 1 85.88 317 CYS A O 1
ATOM 2547 N N . ASP A 1 318 ? 5.617 -19.703 9.156 1 86.25 318 ASP A N 1
ATOM 2548 C CA . ASP A 1 318 ? 5.02 -18.812 8.172 1 86.25 318 ASP A CA 1
ATOM 2549 C C . ASP A 1 318 ? 4.219 -17.703 8.859 1 86.25 318 ASP A C 1
ATOM 2551 O O . ASP A 1 318 ? 4.246 -16.547 8.43 1 86.25 318 ASP A O 1
ATOM 2555 N N . CYS A 1 319 ? 3.541 -18.078 9.852 1 89.5 319 CYS A N 1
ATOM 2556 C CA . CYS A 1 319 ? 2.678 -17.188 10.617 1 89.5 319 CYS A CA 1
ATOM 2557 C C . CYS A 1 319 ? 3.107 -17.125 12.078 1 89.5 319 CYS A C 1
ATOM 2559 O O . CYS A 1 319 ? 3.729 -18.062 12.586 1 89.5 319 CYS A O 1
ATOM 2561 N N . LYS A 1 320 ? 2.777 -16.078 12.703 1 91.81 320 LYS A N 1
ATOM 2562 C CA . LYS A 1 320 ? 3.219 -15.875 14.078 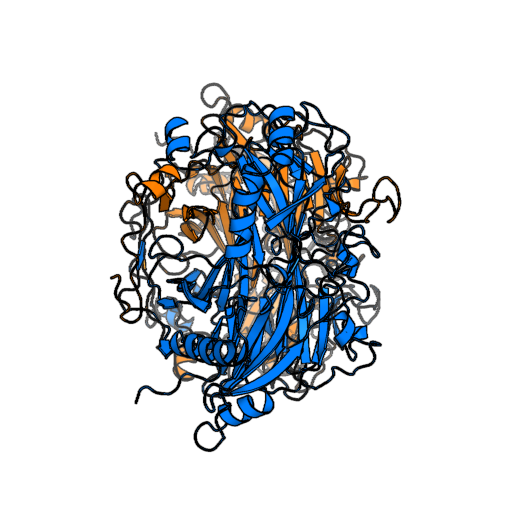1 91.81 320 LYS A CA 1
ATOM 2563 C C . LYS A 1 320 ? 2.039 -15.562 15 1 91.81 320 LYS A C 1
ATOM 2565 O O . LYS A 1 320 ? 1.108 -14.852 14.602 1 91.81 320 LYS A O 1
ATOM 2570 N N . GLY A 1 321 ? 2.055 -16.062 16.234 1 94.44 321 GLY A N 1
ATOM 2571 C CA . GLY A 1 321 ? 1.036 -15.82 17.25 1 94.44 321 GLY A CA 1
ATOM 2572 C C . GLY A 1 321 ? 0.154 -17.016 17.516 1 94.44 321 GLY A C 1
ATOM 2573 O O . GLY A 1 321 ? 0.644 -18.156 17.594 1 94.44 321 GLY A O 1
ATOM 2574 N N . ALA A 1 322 ? -1.094 -16.75 17.844 1 96.88 322 ALA A N 1
ATOM 2575 C CA . ALA A 1 322 ? -2.094 -17.812 17.984 1 96.88 322 ALA A CA 1
ATOM 2576 C C . ALA A 1 322 ? -2.789 -18.094 16.656 1 96.88 322 ALA A C 1
ATOM 2578 O O . ALA A 1 322 ? -3.508 -17.234 16.125 1 96.88 322 ALA A O 1
ATOM 2579 N N . ILE A 1 323 ? -2.625 -19.359 16.156 1 96.88 323 ILE A N 1
ATOM 2580 C CA . ILE A 1 323 ? -2.99 -19.609 14.766 1 96.88 323 ILE A CA 1
ATOM 2581 C C . ILE A 1 323 ? -3.957 -20.797 14.695 1 96.88 323 ILE A C 1
ATOM 2583 O O . ILE A 1 323 ? -3.746 -21.812 15.352 1 96.88 323 ILE A O 1
ATOM 2587 N N . HIS A 1 324 ? -5.008 -20.656 13.969 1 97.56 324 HIS A N 1
ATOM 2588 C CA . HIS A 1 324 ? -5.875 -21.75 13.57 1 97.56 324 HIS A CA 1
ATOM 2589 C C . HIS A 1 324 ? -5.594 -22.188 12.133 1 97.56 324 HIS A C 1
ATOM 2591 O O . HIS A 1 324 ? -5.457 -21.344 11.242 1 97.56 324 HIS A O 1
ATOM 2597 N N . TYR A 1 325 ? -5.523 -23.5 11.914 1 96.81 325 TYR A N 1
ATOM 2598 C CA . TYR A 1 325 ? -5.227 -24 10.578 1 96.81 325 TYR A CA 1
ATOM 2599 C C . TYR A 1 325 ? -6.418 -24.766 10.008 1 96.81 325 TYR A C 1
ATOM 2601 O O . TYR A 1 325 ? -7.207 -25.344 10.758 1 96.81 325 TYR A O 1
ATOM 2609 N N . LEU A 1 326 ? -6.543 -24.688 8.766 1 97.44 326 LEU A N 1
ATOM 2610 C CA . LEU A 1 326 ? -7.461 -25.547 8.016 1 97.44 326 LEU A CA 1
ATOM 2611 C C . LEU A 1 326 ? -6.707 -26.375 6.98 1 97.44 326 LEU A C 1
ATOM 2613 O O . LEU A 1 326 ? -5.777 -25.875 6.34 1 97.44 326 LEU A O 1
ATOM 2617 N N . ASP A 1 327 ? -7.094 -27.609 6.824 1 97.38 327 ASP A N 1
ATOM 2618 C CA . ASP A 1 327 ? -6.516 -28.531 5.844 1 97.38 327 ASP A CA 1
ATOM 2619 C C . ASP A 1 327 ? -7.242 -28.422 4.504 1 97.38 327 ASP A C 1
ATOM 2621 O O . ASP A 1 327 ? -8.312 -27.828 4.418 1 97.38 327 ASP A O 1
ATOM 2625 N N . ALA A 1 328 ? -6.641 -28.969 3.512 1 98.12 328 ALA A N 1
ATOM 2626 C CA . ALA A 1 328 ? -7.258 -29.141 2.201 1 98.12 328 ALA A CA 1
ATOM 2627 C C . ALA A 1 328 ? -7.059 -30.562 1.692 1 98.12 328 ALA A C 1
ATOM 2629 O O . ALA A 1 328 ? -6.078 -31.234 2.039 1 98.12 328 ALA A O 1
ATOM 2630 N N . TYR A 1 329 ? -8 -31.031 0.872 1 98 329 TYR A N 1
ATOM 2631 C CA . TYR A 1 329 ? -7.969 -32.375 0.32 1 98 329 TYR A CA 1
ATOM 2632 C C . TYR A 1 329 ? -8.258 -32.375 -1.177 1 98 329 TYR A C 1
ATOM 2634 O O . TYR A 1 329 ? -9.109 -31.609 -1.645 1 98 329 TYR A O 1
ATOM 2642 N N . PHE A 1 330 ? -7.562 -33.219 -1.894 1 97.81 330 PHE A N 1
ATOM 2643 C CA . PHE A 1 330 ? -7.719 -33.344 -3.338 1 97.81 330 PHE A CA 1
ATOM 2644 C C . PHE A 1 330 ? -7.617 -34.781 -3.783 1 97.81 330 PHE A C 1
ATOM 2646 O O . PHE A 1 330 ? -7.172 -35.656 -3.021 1 97.81 330 PHE A O 1
ATOM 2653 N N . SER A 1 331 ? -8.086 -35.062 -4.973 1 97.06 331 SER A N 1
ATOM 2654 C CA . SER A 1 331 ? -7.871 -36.344 -5.582 1 97.06 331 SER A CA 1
ATOM 2655 C C . SER A 1 331 ? -6.508 -36.438 -6.262 1 97.06 331 SER A C 1
ATOM 2657 O O . SER A 1 331 ? -6.016 -35.438 -6.785 1 97.06 331 SER A O 1
ATOM 2659 N N . THR A 1 332 ? -5.953 -37.562 -6.25 1 95.81 332 THR A N 1
ATOM 2660 C CA . THR A 1 332 ? -4.832 -37.844 -7.141 1 95.81 332 THR A CA 1
ATOM 2661 C C . THR A 1 332 ? -5.328 -38.312 -8.5 1 95.81 332 THR A C 1
ATOM 2663 O O . THR A 1 332 ? -6.516 -38.625 -8.672 1 95.81 332 THR A O 1
ATOM 2666 N N . GLN A 1 333 ? -4.43 -38.438 -9.398 1 95.25 333 GLN A N 1
ATOM 2667 C CA . GLN A 1 333 ? -4.805 -38.906 -10.727 1 95.25 333 GLN A CA 1
ATOM 2668 C C . GLN A 1 333 ? -5.328 -40.344 -10.68 1 95.25 333 GLN A C 1
ATOM 2670 O O . GLN A 1 333 ? -6.215 -40.719 -11.445 1 95.25 333 GLN A O 1
ATOM 2675 N N . SER A 1 334 ? -4.785 -41.156 -9.758 1 94.56 334 SER A N 1
ATOM 2676 C CA . SER A 1 334 ? -5.16 -42.562 -9.672 1 94.56 334 SER A CA 1
ATOM 2677 C C . SER A 1 334 ? -6.441 -42.75 -8.859 1 94.56 334 SER A C 1
ATOM 2679 O O . SER A 1 334 ? -6.992 -43.844 -8.797 1 94.56 334 SER A O 1
ATOM 2681 N N . GLY A 1 335 ? -6.879 -41.656 -8.258 1 94.94 335 GLY A N 1
ATOM 2682 C CA . GLY A 1 335 ? -8.117 -41.75 -7.504 1 94.94 335 GLY A CA 1
ATOM 2683 C C . GLY A 1 335 ? -7.898 -41.938 -6.016 1 94.94 335 GLY A C 1
ATOM 2684 O O . GLY A 1 335 ? -8.766 -42.469 -5.316 1 94.94 335 GLY A O 1
ATOM 2685 N N . SER A 1 336 ? -6.75 -41.625 -5.547 1 96 336 SER A N 1
ATOM 2686 C CA . SER A 1 336 ? -6.5 -41.562 -4.113 1 96 336 SER A CA 1
ATOM 2687 C C . SER A 1 336 ? -6.684 -40.125 -3.582 1 96 336 SER A C 1
ATOM 2689 O O . SER A 1 336 ? -6.965 -39.219 -4.348 1 96 336 SER A O 1
ATOM 2691 N N . ILE A 1 337 ? -6.609 -40.031 -2.225 1 96.81 337 ILE A N 1
ATOM 2692 C CA . ILE A 1 337 ? -6.801 -38.719 -1.591 1 96.81 337 ILE A CA 1
ATOM 2693 C C . ILE A 1 337 ? -5.445 -38.125 -1.248 1 96.81 337 ILE A C 1
ATOM 2695 O O . ILE A 1 337 ? -4.586 -38.781 -0.662 1 96.81 337 ILE A O 1
ATOM 2699 N N . ARG A 1 338 ? -5.246 -36.906 -1.651 1 96.25 338 ARG A N 1
ATOM 2700 C CA . ARG A 1 338 ? -4.09 -36.094 -1.244 1 96.25 338 ARG A CA 1
ATOM 2701 C C . ARG A 1 338 ? -4.484 -35.062 -0.208 1 96.25 338 ARG A C 1
ATOM 2703 O O . ARG A 1 338 ? -5.395 -34.25 -0.44 1 96.25 338 ARG A O 1
ATOM 2710 N N . LYS A 1 339 ? -3.848 -35.062 0.928 1 97.06 339 LYS A N 1
ATOM 2711 C CA . LYS A 1 339 ? -4.074 -34.094 1.988 1 97.06 339 LYS A CA 1
ATOM 2712 C C . LYS A 1 339 ? -2.982 -33.031 1.996 1 97.06 339 LYS A C 1
ATOM 2714 O O . LYS A 1 339 ? -1.797 -33.344 1.897 1 97.06 339 LYS A O 1
ATOM 2719 N N . VAL A 1 340 ? -3.32 -31.797 2.059 1 96.81 340 VAL A N 1
ATOM 2720 C CA . VAL A 1 340 ? -2.414 -30.703 2.383 1 96.81 340 VAL A CA 1
ATOM 2721 C C . VAL A 1 340 ? -2.707 -30.188 3.793 1 96.81 340 VAL A C 1
ATOM 2723 O O . VAL A 1 340 ? -3.68 -29.469 4.004 1 96.81 340 VAL A O 1
ATOM 2726 N N . LYS A 1 341 ? -1.848 -30.578 4.699 1 96.06 341 LYS A N 1
ATOM 2727 C CA . LYS A 1 341 ? -2.018 -30.156 6.086 1 96.06 341 LYS A CA 1
ATOM 2728 C C . LYS A 1 341 ? -1.756 -28.656 6.238 1 96.06 341 LYS A C 1
ATOM 2730 O O . LYS A 1 341 ? -0.829 -28.125 5.633 1 96.06 341 LYS A O 1
ATOM 2735 N N . ASN A 1 342 ? -2.582 -27.938 7.047 1 96.56 342 ASN A N 1
ATOM 2736 C CA . ASN A 1 342 ? -2.412 -26.516 7.328 1 96.56 342 ASN A CA 1
ATOM 2737 C C . ASN A 1 342 ? -2.334 -25.703 6.043 1 96.56 342 ASN A C 1
ATOM 2739 O O . ASN A 1 342 ? -1.415 -24.891 5.867 1 96.56 342 ASN A O 1
ATOM 2743 N N . ALA A 1 343 ? -3.314 -25.953 5.188 1 97.81 343 ALA A N 1
ATOM 2744 C CA . ALA A 1 343 ? -3.35 -25.266 3.896 1 97.81 343 ALA A CA 1
ATOM 2745 C C . ALA A 1 343 ? -3.635 -23.781 4.074 1 97.81 343 ALA A C 1
ATOM 2747 O O . ALA A 1 343 ? -3.229 -22.953 3.248 1 97.81 343 ALA A O 1
ATOM 2748 N N . ILE A 1 344 ? -4.395 -23.484 5.164 1 98.06 344 ILE A N 1
ATOM 2749 C CA . ILE A 1 344 ? -4.797 -22.109 5.473 1 98.06 344 ILE A CA 1
ATOM 2750 C C . ILE A 1 344 ? -4.41 -21.766 6.914 1 98.06 344 ILE A C 1
ATOM 2752 O O . ILE A 1 344 ? -4.59 -22.594 7.816 1 98.06 344 ILE A O 1
ATOM 2756 N N . CYS A 1 345 ? -3.887 -20.672 7.121 1 97.25 345 CYS A N 1
ATOM 2757 C CA . CYS A 1 345 ? -3.701 -20.188 8.484 1 97.25 345 CYS A CA 1
ATOM 2758 C C . CYS A 1 345 ? -4.578 -18.984 8.766 1 97.25 345 CYS A C 1
ATOM 2760 O O . CYS A 1 345 ? -4.781 -18.141 7.895 1 97.25 345 CYS A O 1
ATOM 2762 N N . ILE A 1 346 ? -5.152 -18.859 9.93 1 98.19 346 ILE A N 1
ATOM 2763 C CA . ILE A 1 346 ? -6.004 -17.766 10.406 1 98.19 346 ILE A CA 1
ATOM 2764 C C . ILE A 1 346 ? -5.457 -17.219 11.719 1 98.19 346 ILE A C 1
ATOM 2766 O O . ILE A 1 346 ? -5.258 -17.969 12.68 1 98.19 346 ILE A O 1
ATOM 2770 N N . HIS A 1 347 ? -5.168 -15.992 11.781 1 97.62 347 HIS A N 1
ATOM 2771 C CA . HIS A 1 347 ? -4.66 -15.367 13 1 97.62 347 HIS A CA 1
ATOM 2772 C C . HIS A 1 347 ? -4.953 -13.875 13.023 1 97.62 347 HIS A C 1
ATOM 2774 O O . HIS A 1 347 ? -5.434 -13.312 12.031 1 97.62 347 HIS A O 1
ATOM 2780 N N . GLU A 1 348 ? -4.711 -13.203 14.156 1 98 348 GLU A N 1
ATOM 2781 C CA . GLU A 1 348 ? -4.887 -11.766 14.336 1 98 348 GLU A CA 1
ATOM 2782 C C . GLU A 1 348 ? -3.539 -11.055 14.414 1 98 348 GLU A C 1
ATOM 2784 O O . GLU A 1 348 ? -2.535 -11.648 14.805 1 98 348 GLU A O 1
ATOM 2789 N N . GLU A 1 349 ? -3.57 -9.828 14.016 1 97.25 349 GLU A N 1
ATOM 2790 C CA . GLU A 1 349 ? -2.398 -8.969 14.164 1 97.25 349 GLU A CA 1
ATOM 2791 C C . GLU A 1 349 ? -2.783 -7.598 14.719 1 97.25 349 GLU A C 1
ATOM 2793 O O . GLU A 1 349 ? -3.875 -7.098 14.445 1 97.25 349 GLU A O 1
ATOM 2798 N N . ASP A 1 350 ? -1.858 -7.047 15.586 1 96 350 ASP A N 1
ATOM 2799 C CA . ASP A 1 350 ? -1.943 -5.617 15.875 1 96 350 ASP A CA 1
ATOM 2800 C C . ASP A 1 350 ? -1.657 -4.781 14.633 1 96 350 ASP A C 1
ATOM 2802 O O . ASP A 1 350 ? -0.729 -5.082 13.875 1 96 350 ASP A O 1
ATOM 2806 N N . ASP A 1 351 ? -2.5 -3.799 14.492 1 95.88 351 ASP A N 1
ATOM 2807 C CA . ASP A 1 351 ? -2.369 -3.062 13.234 1 95.88 351 ASP A CA 1
ATOM 2808 C C . ASP A 1 351 ? -2.186 -1.569 13.492 1 95.88 351 ASP A C 1
ATOM 2810 O O . ASP A 1 351 ? -2.684 -0.737 12.734 1 95.88 351 ASP A O 1
ATOM 2814 N N . GLY A 1 352 ? -1.602 -1.185 14.5 1 94.88 352 GLY A N 1
ATOM 2815 C CA . GLY A 1 352 ? -1.279 0.204 14.789 1 94.88 352 GLY A CA 1
ATOM 2816 C C . GLY A 1 352 ? -2.494 1.033 15.156 1 94.88 352 GLY A C 1
ATOM 2817 O O . GLY A 1 352 ? -3.404 0.545 15.828 1 94.88 352 GLY A O 1
ATOM 2818 N N . ILE A 1 353 ? -2.459 2.336 14.805 1 96.62 353 ILE A N 1
ATOM 2819 C CA . ILE A 1 353 ? -3.494 3.289 15.188 1 96.62 353 ILE A CA 1
ATOM 2820 C C . ILE A 1 353 ? -4.699 3.143 14.258 1 96.62 353 ILE A C 1
ATOM 2822 O O . ILE A 1 353 ? -4.562 3.188 13.039 1 96.62 353 ILE A O 1
ATOM 2826 N N . LEU A 1 354 ? -5.816 2.957 14.875 1 97.75 354 LEU A N 1
ATOM 2827 C CA . LEU A 1 354 ? -7.082 2.918 14.156 1 97.75 354 LEU A CA 1
ATOM 2828 C C . LEU A 1 354 ? -7.629 4.324 13.938 1 97.75 354 LEU A C 1
ATOM 2830 O O . LEU A 1 354 ? -8.016 4.68 12.82 1 97.75 354 LEU A O 1
ATOM 2834 N N . PHE A 1 355 ? -7.672 5.078 15.008 1 98.12 355 PHE A N 1
ATOM 2835 C CA . PHE A 1 355 ? -7.949 6.508 14.945 1 98.12 355 PHE A CA 1
ATOM 2836 C C . PHE A 1 355 ? -7.434 7.215 16.188 1 98.12 355 PHE A C 1
ATOM 2838 O O . PHE A 1 355 ? -7.199 6.578 17.219 1 98.12 355 PHE A O 1
ATOM 2845 N N . LYS A 1 356 ? -7.234 8.516 16.062 1 97.56 356 LYS A N 1
ATOM 2846 C CA . LYS A 1 356 ? -6.68 9.344 17.125 1 97.56 356 LYS A CA 1
ATOM 2847 C C . LYS A 1 356 ? -7.09 10.805 16.938 1 97.56 356 LYS A C 1
ATOM 2849 O O . LYS A 1 356 ? -7.246 11.281 15.82 1 97.56 356 LYS A O 1
ATOM 2854 N N . HIS A 1 357 ? -7.281 11.422 18.094 1 97.69 357 HIS A N 1
ATOM 2855 C CA . HIS A 1 357 ? -7.395 12.875 18.078 1 97.69 357 HIS A CA 1
ATOM 2856 C C . HIS A 1 357 ? -6.883 13.477 19.391 1 97.69 357 HIS A C 1
ATOM 2858 O O . HIS A 1 357 ? -7.172 12.953 20.469 1 97.69 357 HIS A O 1
ATOM 2864 N N . THR A 1 358 ? -6.121 14.414 19.312 1 96 358 THR A N 1
ATOM 2865 C CA . THR A 1 358 ? -5.691 15.25 20.422 1 96 358 THR A CA 1
ATOM 2866 C C . THR A 1 358 ? -6.086 16.703 20.203 1 96 358 THR A C 1
ATOM 2868 O O . THR A 1 358 ? -5.66 17.328 19.219 1 96 358 THR A O 1
ATOM 2871 N N . ASP A 1 359 ? -6.855 17.219 21.078 1 93.88 359 ASP A N 1
ATOM 2872 C CA . ASP A 1 359 ? -7.297 18.594 20.953 1 93.88 359 ASP A CA 1
ATOM 2873 C C . ASP A 1 359 ? -6.258 19.562 21.531 1 93.88 359 ASP A C 1
ATOM 2875 O O . ASP A 1 359 ? -5.945 19.516 22.719 1 93.88 359 ASP A O 1
ATOM 2879 N N . PHE A 1 360 ? -5.785 20.469 20.734 1 88.81 360 PHE A N 1
ATOM 2880 C CA . PHE A 1 360 ? -4.703 21.375 21.125 1 88.81 360 PHE A CA 1
ATOM 2881 C C . PHE A 1 360 ? -5.18 22.375 22.172 1 88.81 360 PHE A C 1
ATOM 2883 O O . PHE A 1 360 ? -4.363 22.984 22.859 1 88.81 360 PHE A O 1
ATOM 2890 N N . ARG A 1 361 ? -6.469 22.516 22.359 1 89.25 361 ARG A N 1
ATOM 2891 C CA . ARG A 1 361 ? -7.031 23.516 23.25 1 89.25 361 ARG A CA 1
ATOM 2892 C C . ARG A 1 361 ? -6.906 23.078 24.703 1 89.25 361 ARG A C 1
ATOM 2894 O O . ARG A 1 361 ? -6.699 23.922 25.594 1 89.25 361 ARG A O 1
ATOM 2901 N N . ASP A 1 362 ? -7.098 21.797 24.891 1 90.69 362 ASP A N 1
ATOM 2902 C CA . ASP A 1 362 ? -7.184 21.359 26.281 1 90.69 362 ASP A CA 1
ATOM 2903 C C . ASP A 1 362 ? -6.461 20.031 26.469 1 90.69 362 ASP A C 1
ATOM 2905 O O . ASP A 1 362 ? -6.504 19.438 27.562 1 90.69 362 ASP A O 1
ATOM 2909 N N . ASP A 1 363 ? -5.91 19.469 25.406 1 91.94 363 ASP A N 1
ATOM 2910 C CA . ASP A 1 363 ? -5.109 18.25 25.422 1 91.94 363 ASP A CA 1
ATOM 2911 C C . ASP A 1 363 ? -5.984 17.016 25.656 1 91.94 363 ASP A C 1
ATOM 2913 O O . ASP A 1 363 ? -5.488 15.961 26.031 1 91.94 363 ASP A O 1
ATOM 2917 N N . SER A 1 364 ? -7.367 17.219 25.609 1 96.12 364 SER A N 1
ATOM 2918 C CA . SER A 1 364 ? -8.172 16 25.562 1 96.12 364 SER A CA 1
ATOM 2919 C C . SER A 1 364 ? -7.746 15.094 24.422 1 96.12 364 SER A C 1
ATOM 2921 O O . SER A 1 364 ? -7.336 15.57 23.359 1 96.12 364 SER A O 1
ATOM 2923 N N . THR A 1 365 ? -7.766 13.766 24.672 1 96.62 365 THR A N 1
ATOM 2924 C CA . THR A 1 365 ? -7.145 12.828 23.734 1 96.62 365 THR A CA 1
ATOM 2925 C C . THR A 1 365 ? -7.914 11.508 23.703 1 96.62 365 THR A C 1
ATOM 2927 O O . THR A 1 365 ? -8.438 11.062 24.719 1 96.62 365 THR A O 1
ATOM 2930 N N . ILE A 1 366 ? -8.008 10.984 22.547 1 97.31 366 ILE A N 1
ATOM 2931 C CA . ILE A 1 366 ? -8.438 9.594 22.391 1 97.31 366 ILE A CA 1
ATOM 2932 C C . ILE A 1 366 ? -7.508 8.875 21.422 1 97.31 366 ILE A C 1
ATOM 2934 O O . ILE A 1 366 ? -7.086 9.453 20.406 1 97.31 366 ILE A O 1
ATOM 2938 N N . VAL A 1 367 ? -7.094 7.711 21.734 1 97 367 VAL A N 1
ATOM 2939 C CA . VAL A 1 367 ? -6.328 6.836 20.844 1 97 367 VAL A CA 1
ATOM 2940 C C . VAL A 1 367 ? -6.926 5.43 20.875 1 97 367 VAL A C 1
ATOM 2942 O O . VAL A 1 367 ? -7.109 4.84 21.938 1 97 367 VAL A O 1
ATOM 2945 N N . THR A 1 368 ? -7.273 4.98 19.75 1 97 368 THR A N 1
ATOM 2946 C CA . THR A 1 368 ? -7.758 3.617 19.562 1 97 368 THR A CA 1
ATOM 2947 C C . THR A 1 368 ? -6.828 2.838 18.641 1 97 368 THR A C 1
ATOM 2949 O O . THR A 1 368 ? -6.43 3.34 17.578 1 97 368 THR A O 1
ATOM 2952 N N . ARG A 1 369 ? -6.473 1.679 19.047 1 96 369 ARG A N 1
ATOM 2953 C CA . ARG A 1 369 ? -5.609 0.835 18.219 1 96 369 ARG A CA 1
ATOM 2954 C C . ARG A 1 369 ? -6.434 -0.132 17.375 1 96 369 ARG A C 1
ATOM 2956 O O . ARG A 1 369 ? -7.531 -0.531 17.781 1 96 369 ARG A O 1
ATOM 2963 N N . ALA A 1 370 ? -5.793 -0.564 16.312 1 96.88 370 ALA A N 1
ATOM 2964 C CA . ALA A 1 370 ? -6.469 -1.44 15.352 1 96.88 370 ALA A CA 1
ATOM 2965 C C . ALA A 1 370 ? -6.023 -2.889 15.523 1 96.88 370 ALA A C 1
ATOM 2967 O O . ALA A 1 370 ? -4.875 -3.15 15.891 1 96.88 370 ALA A O 1
ATOM 2968 N N . ARG A 1 371 ? -6.961 -3.756 15.32 1 97.44 371 ARG A N 1
ATOM 2969 C CA . ARG A 1 371 ? -6.734 -5.18 15.094 1 97.44 371 ARG A CA 1
ATOM 2970 C C . ARG A 1 371 ? -7.164 -5.586 13.688 1 97.44 371 ARG A C 1
ATOM 2972 O O . ARG A 1 371 ? -8.078 -4.992 13.117 1 97.44 371 ARG A O 1
ATOM 2979 N N . ARG A 1 372 ? -6.477 -6.539 13.102 1 98.31 372 ARG A N 1
ATOM 2980 C CA . ARG A 1 372 ? -6.938 -7.07 11.82 1 98.31 372 ARG A CA 1
ATOM 2981 C C . ARG A 1 372 ? -6.883 -8.594 11.812 1 98.31 372 ARG A C 1
ATOM 2983 O O . ARG A 1 372 ? -6.062 -9.195 12.516 1 98.31 372 ARG A O 1
ATOM 2990 N N . LEU A 1 373 ? -7.789 -9.188 11.07 1 98.81 373 LEU A N 1
ATOM 2991 C CA . LEU A 1 373 ? -7.859 -10.633 10.883 1 98.81 373 LEU A CA 1
ATOM 2992 C C . LEU A 1 373 ? -7.207 -11.047 9.562 1 98.81 373 LEU A C 1
ATOM 2994 O O . LEU A 1 373 ? -7.516 -10.477 8.516 1 98.81 373 LEU A O 1
ATOM 2998 N N . ILE A 1 374 ? -6.363 -12.078 9.664 1 98.44 374 ILE A N 1
ATOM 2999 C CA . ILE A 1 374 ? -5.652 -12.578 8.492 1 98.44 374 ILE A CA 1
ATOM 3000 C C . ILE A 1 374 ? -6.117 -14 8.172 1 98.44 374 ILE A C 1
ATOM 3002 O O . ILE A 1 374 ? -6.078 -14.883 9.031 1 98.44 374 ILE A O 1
ATOM 3006 N N . VAL A 1 375 ? -6.547 -14.227 6.961 1 98.75 375 VAL A N 1
ATOM 3007 C CA . VAL A 1 375 ? -6.742 -15.547 6.371 1 98.75 375 VAL A CA 1
ATOM 3008 C C . VAL A 1 375 ? -5.785 -15.742 5.199 1 98.75 375 VAL A C 1
ATOM 3010 O O . VAL A 1 375 ? -5.93 -15.094 4.16 1 98.75 375 VAL A O 1
ATOM 3013 N N . GLN A 1 376 ? -4.875 -16.734 5.367 1 98.12 376 GLN A N 1
ATOM 3014 C CA . GLN A 1 376 ? -3.756 -16.719 4.43 1 98.12 376 GLN A CA 1
ATOM 3015 C C . GLN A 1 376 ? -3.51 -18.109 3.854 1 98.12 376 GLN A C 1
ATOM 3017 O O . GLN A 1 376 ? -3.625 -19.125 4.562 1 98.12 376 GLN A O 1
ATOM 3022 N N . GLN A 1 377 ? -3.189 -18.094 2.596 1 98.25 377 GLN A N 1
ATOM 3023 C CA . GLN A 1 377 ? -2.656 -19.25 1.87 1 98.25 377 GLN A CA 1
ATOM 3024 C C . GLN A 1 377 ? -1.359 -18.891 1.148 1 98.25 377 GLN A C 1
ATOM 3026 O O . GLN A 1 377 ? -1.191 -17.75 0.688 1 98.25 377 GLN A O 1
ATOM 3031 N N . VAL A 1 378 ? -0.405 -19.812 1.101 1 97.94 378 VAL A N 1
ATOM 3032 C CA . VAL A 1 378 ? 0.786 -19.656 0.272 1 97.94 378 VAL A CA 1
ATOM 3033 C C . VAL A 1 378 ? 0.845 -20.781 -0.762 1 97.94 378 VAL A C 1
ATOM 3035 O O . VAL A 1 378 ? 0.707 -21.953 -0.418 1 97.94 378 VAL A O 1
ATOM 3038 N N . PHE A 1 379 ? 0.983 -20.422 -1.99 1 97.75 379 PHE A N 1
ATOM 3039 C CA . PHE A 1 379 ? 1.204 -21.469 -2.973 1 97.75 379 PHE A CA 1
ATOM 3040 C C . PHE A 1 379 ? 2.43 -21.172 -3.826 1 97.75 379 PHE A C 1
ATOM 3042 O O . PHE A 1 379 ? 2.826 -20.016 -3.965 1 97.75 379 PHE A O 1
ATOM 3049 N N . THR A 1 380 ? 3.053 -22.188 -4.309 1 96.88 380 THR A N 1
ATOM 3050 C CA . THR A 1 380 ? 4.254 -22.094 -5.133 1 96.88 380 THR A CA 1
ATOM 3051 C C . THR A 1 380 ? 3.967 -22.547 -6.559 1 96.88 380 THR A C 1
ATOM 3053 O O . THR A 1 380 ? 3.641 -23.719 -6.793 1 96.88 380 THR A O 1
ATOM 3056 N N . ALA A 1 381 ? 4.086 -21.656 -7.414 1 95.69 381 ALA A N 1
ATOM 3057 C CA . ALA A 1 381 ? 4.047 -22.016 -8.828 1 95.69 381 ALA A CA 1
ATOM 3058 C C . ALA A 1 381 ? 5.453 -22.234 -9.375 1 95.69 381 ALA A C 1
ATOM 3060 O O . ALA A 1 381 ? 6.082 -21.281 -9.859 1 95.69 381 ALA A O 1
ATOM 3061 N N . ALA A 1 382 ? 5.891 -23.406 -9.32 1 93 382 ALA A N 1
ATOM 3062 C CA . ALA A 1 382 ? 7.227 -23.828 -9.727 1 93 382 ALA A CA 1
ATOM 3063 C C . ALA A 1 382 ? 8.297 -23.125 -8.898 1 93 382 ALA A C 1
ATOM 3065 O O . ALA A 1 382 ? 8.766 -23.672 -7.891 1 93 382 ALA A O 1
ATOM 3066 N N . ASN A 1 383 ? 8.641 -21.953 -9.258 1 94.44 383 ASN A N 1
ATOM 3067 C CA . ASN A 1 383 ? 9.742 -21.219 -8.641 1 94.44 383 ASN A CA 1
ATOM 3068 C C . ASN A 1 383 ? 9.25 -20.016 -7.852 1 94.44 383 ASN A C 1
ATOM 3070 O O . ASN A 1 383 ? 9.977 -19.469 -7.016 1 94.44 383 ASN A O 1
ATOM 3074 N N . TYR A 1 384 ? 8.039 -19.609 -8.086 1 95.75 384 TYR A N 1
ATOM 3075 C CA . TYR A 1 384 ? 7.523 -18.375 -7.512 1 95.75 384 TYR A CA 1
ATOM 3076 C C . TYR A 1 384 ? 6.516 -18.672 -6.406 1 95.75 384 TYR A C 1
ATOM 3078 O O . TYR A 1 384 ? 5.668 -19.562 -6.551 1 95.75 384 TYR A O 1
ATOM 3086 N N . GLU A 1 385 ? 6.633 -17.969 -5.297 1 97.44 385 GLU A N 1
ATOM 3087 C CA . GLU A 1 385 ? 5.664 -18.047 -4.207 1 97.44 385 GLU A CA 1
ATOM 3088 C C . GLU A 1 385 ? 4.699 -16.875 -4.23 1 97.44 385 GLU A C 1
ATOM 3090 O O . GLU A 1 385 ? 5.113 -15.727 -4.457 1 97.44 385 GLU A O 1
ATOM 3095 N N . TYR A 1 386 ? 3.479 -17.172 -4.016 1 98.25 386 TYR A N 1
ATOM 3096 C CA . TYR A 1 386 ? 2.441 -16.172 -3.764 1 98.25 386 TYR A CA 1
ATOM 3097 C C . TYR A 1 386 ? 1.843 -16.344 -2.373 1 98.25 386 TYR A C 1
ATOM 3099 O O . TYR A 1 386 ? 1.148 -17.328 -2.111 1 98.25 386 TYR A O 1
ATOM 3107 N N . ALA A 1 387 ? 2.154 -15.477 -1.475 1 98 387 ALA A N 1
ATOM 3108 C CA . ALA A 1 387 ? 1.481 -15.438 -0.179 1 98 387 ALA A CA 1
ATOM 3109 C C . ALA A 1 387 ? 0.247 -14.539 -0.23 1 98 387 ALA A C 1
ATOM 3111 O O . ALA A 1 387 ? 0.359 -13.312 -0.162 1 98 387 ALA A O 1
ATOM 3112 N N . ILE A 1 388 ? -0.895 -15.164 -0.269 1 98.19 388 ILE A N 1
ATOM 3113 C CA . ILE A 1 388 ? -2.152 -14.438 -0.395 1 98.19 388 ILE A CA 1
ATOM 3114 C C . ILE A 1 388 ? -2.803 -14.289 0.979 1 98.19 388 ILE A C 1
ATOM 3116 O O . ILE A 1 388 ? -3.441 -15.219 1.476 1 98.19 388 ILE A O 1
ATOM 3120 N N . ALA A 1 389 ? -2.736 -13.148 1.498 1 98.25 389 ALA A N 1
ATOM 3121 C CA . ALA A 1 389 ? -3.373 -12.828 2.773 1 98.25 389 ALA A CA 1
ATOM 3122 C C . ALA A 1 389 ? -4.617 -11.969 2.568 1 98.25 389 ALA A C 1
ATOM 3124 O O . ALA A 1 389 ? -4.535 -10.867 2.031 1 98.25 389 ALA A O 1
ATOM 3125 N N . TRP A 1 390 ? -5.742 -12.5 2.938 1 98.81 390 TRP A N 1
ATOM 3126 C CA . TRP A 1 390 ? -6.965 -11.703 3.006 1 98.81 390 TRP A CA 1
ATOM 3127 C C . TRP A 1 390 ? -7.113 -11.055 4.379 1 98.81 390 TRP A C 1
ATOM 3129 O O . TRP A 1 390 ? -7.234 -11.75 5.391 1 98.81 390 TRP A O 1
AT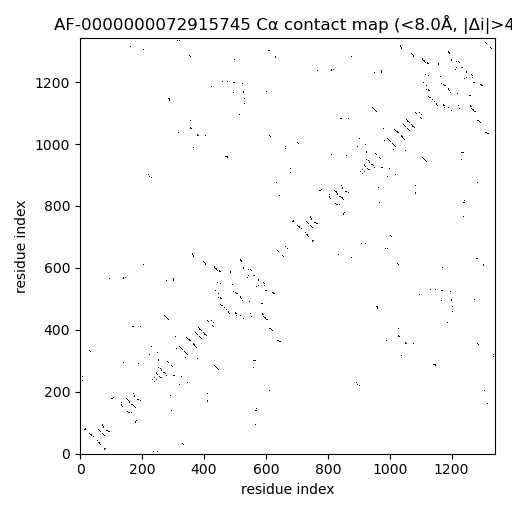OM 3139 N N . VAL A 1 391 ? -7.164 -9.758 4.344 1 98.81 391 VAL A N 1
ATOM 3140 C CA . VAL A 1 391 ? -7.223 -9 5.586 1 98.81 391 VAL A CA 1
ATOM 3141 C C . VAL A 1 391 ? -8.625 -8.43 5.777 1 98.81 391 VAL A C 1
ATOM 3143 O O . VAL A 1 391 ? -9.156 -7.762 4.887 1 98.81 391 VAL A O 1
ATOM 3146 N N . PHE A 1 392 ? -9.203 -8.695 6.883 1 98.88 392 PHE A N 1
ATOM 3147 C CA . PHE A 1 392 ? -10.461 -8.07 7.289 1 98.88 392 PHE A CA 1
ATOM 3148 C C . PHE A 1 392 ? -10.227 -7.055 8.398 1 98.88 392 PHE A C 1
ATOM 3150 O O . PHE A 1 392 ? -9.711 -7.398 9.469 1 98.88 392 PHE A O 1
ATOM 3157 N N . HIS A 1 393 ? -10.602 -5.852 8.141 1 98.81 393 HIS A N 1
ATOM 3158 C CA . HIS A 1 393 ? -10.391 -4.77 9.094 1 98.81 393 HIS A CA 1
ATOM 3159 C C . HIS A 1 393 ? -11.656 -4.5 9.898 1 98.81 393 HIS A C 1
ATOM 3161 O O . HIS A 1 393 ? -12.766 -4.82 9.461 1 98.81 393 HIS A O 1
ATOM 3167 N N . GLN A 1 394 ? -11.445 -3.855 10.992 1 98.62 394 GLN A N 1
ATOM 3168 C CA . GLN A 1 394 ? -12.547 -3.602 11.914 1 98.62 394 GLN A CA 1
ATOM 3169 C C . GLN A 1 394 ? -13.516 -2.57 11.336 1 98.62 394 GLN A C 1
ATOM 3171 O O . GLN A 1 394 ? -14.695 -2.553 11.695 1 98.62 394 GLN A O 1
ATOM 3176 N N . ASP A 1 395 ? -13.047 -1.743 10.438 1 98.31 395 ASP A N 1
ATOM 3177 C CA . ASP A 1 395 ? -13.867 -0.656 9.914 1 98.31 395 ASP A CA 1
ATOM 3178 C C . ASP A 1 395 ? -14.68 -1.118 8.711 1 98.31 395 ASP A C 1
ATOM 3180 O O . ASP A 1 395 ? -15.266 -0.298 7.996 1 98.31 395 ASP A O 1
ATOM 3184 N N . GLY A 1 396 ? -14.648 -2.363 8.406 1 98.62 396 GLY A N 1
ATOM 3185 C CA . GLY A 1 396 ? -15.43 -2.922 7.312 1 98.62 396 GLY A CA 1
ATOM 3186 C C . GLY A 1 396 ? -14.633 -3.074 6.027 1 98.62 396 GLY A C 1
ATOM 3187 O O . GLY A 1 396 ? -15.133 -3.609 5.039 1 98.62 396 GLY A O 1
ATOM 3188 N N . THR A 1 397 ? -13.414 -2.719 6 1 98.75 397 THR A N 1
ATOM 3189 C CA . THR A 1 397 ? -12.57 -2.816 4.812 1 98.75 397 THR A CA 1
ATOM 3190 C C . THR A 1 397 ? -12.062 -4.242 4.629 1 98.75 397 THR A C 1
ATOM 3192 O O . THR A 1 397 ? -11.68 -4.902 5.602 1 98.75 397 THR A O 1
ATOM 3195 N N . ILE A 1 398 ? -12.117 -4.719 3.422 1 98.88 398 ILE A N 1
ATOM 3196 C CA . ILE A 1 398 ? -11.461 -5.961 3.029 1 98.88 398 ILE A CA 1
ATOM 3197 C C . ILE A 1 398 ? -10.258 -5.656 2.146 1 98.88 398 ILE A C 1
ATOM 3199 O O . ILE A 1 398 ? -10.344 -4.824 1.239 1 98.88 398 ILE A O 1
ATOM 3203 N N . GLN A 1 399 ? -9.156 -6.402 2.471 1 98.75 399 GLN A N 1
ATOM 3204 C CA . GLN A 1 399 ? -7.914 -6.078 1.778 1 98.75 399 GLN A CA 1
ATOM 3205 C C . GLN A 1 399 ? -7.152 -7.344 1.393 1 98.75 399 GLN A C 1
ATOM 3207 O O . GLN A 1 399 ? -6.5 -7.961 2.234 1 98.75 399 GLN A O 1
ATOM 3212 N N . PRO A 1 400 ? -7.277 -7.742 0.082 1 98.56 400 PRO A N 1
ATOM 3213 C CA . PRO A 1 400 ? -6.262 -8.703 -0.351 1 98.56 400 PRO A CA 1
ATOM 3214 C C . PRO A 1 400 ? -4.852 -8.109 -0.345 1 98.56 400 PRO A C 1
ATOM 3216 O O . PRO A 1 400 ? -4.621 -7.055 -0.933 1 98.56 400 PRO A O 1
ATOM 3219 N N . ASP A 1 401 ? -3.988 -8.75 0.374 1 97.5 401 ASP A N 1
ATOM 3220 C CA . ASP A 1 401 ? -2.586 -8.367 0.49 1 97.5 401 ASP A CA 1
ATOM 3221 C C . ASP A 1 401 ? -1.666 -9.492 0.033 1 97.5 401 ASP A C 1
ATOM 3223 O O . ASP A 1 401 ? -1.373 -10.414 0.802 1 97.5 401 ASP A O 1
ATOM 3227 N N . ILE A 1 402 ? -1.099 -9.367 -1.177 1 98.31 402 ILE A N 1
ATOM 3228 C CA . ILE A 1 402 ? -0.338 -10.453 -1.798 1 98.31 402 ILE A CA 1
ATOM 3229 C C . ILE A 1 402 ? 1.153 -10.125 -1.747 1 98.31 402 ILE A C 1
ATOM 3231 O O . ILE A 1 402 ? 1.568 -9.023 -2.115 1 98.31 402 ILE A O 1
ATOM 3235 N N . LYS A 1 403 ? 1.918 -11.062 -1.291 1 97.81 403 LYS A N 1
ATOM 3236 C CA . LYS A 1 403 ? 3.375 -10.961 -1.312 1 97.81 403 LYS A CA 1
ATOM 3237 C C . LYS A 1 403 ? 3.977 -11.953 -2.303 1 97.81 403 LYS A C 1
ATOM 3239 O O . LYS A 1 403 ? 3.781 -13.164 -2.176 1 97.81 403 LYS A O 1
ATOM 3244 N N . LEU A 1 404 ? 4.66 -11.414 -3.289 1 98.31 404 LEU A N 1
ATOM 3245 C CA . LEU A 1 404 ? 5.355 -12.25 -4.262 1 98.31 404 LEU A CA 1
ATOM 3246 C C . LEU A 1 404 ? 6.812 -12.461 -3.855 1 98.31 404 LEU A C 1
ATOM 3248 O O . LEU A 1 404 ? 7.523 -11.5 -3.555 1 98.31 404 LEU A O 1
ATOM 3252 N N . THR A 1 405 ? 7.23 -13.617 -3.775 1 98.12 405 THR A N 1
ATOM 3253 C CA . THR A 1 405 ? 8.617 -13.984 -3.51 1 98.12 405 THR A CA 1
ATOM 3254 C C . THR A 1 405 ? 8.992 -15.258 -4.254 1 98.12 405 THR A C 1
ATOM 3256 O O . THR A 1 405 ? 8.359 -15.617 -5.25 1 98.12 405 THR A O 1
ATOM 3259 N N . GLY A 1 406 ? 10.102 -15.82 -3.889 1 97.81 406 GLY A N 1
ATOM 3260 C CA . GLY A 1 406 ? 10.57 -17 -4.594 1 97.81 406 GLY A CA 1
ATOM 3261 C C . GLY A 1 406 ? 11.742 -16.734 -5.516 1 97.81 406 GLY A C 1
ATOM 3262 O O . GLY A 1 406 ? 12.602 -15.906 -5.203 1 97.81 406 GLY A O 1
ATOM 3263 N N . ILE A 1 407 ? 11.797 -17.562 -6.59 1 98.12 407 ILE A N 1
ATOM 3264 C CA . ILE A 1 407 ? 12.992 -17.562 -7.434 1 98.12 407 ILE A CA 1
ATOM 3265 C C . ILE A 1 407 ? 12.625 -17.125 -8.844 1 98.12 407 ILE A C 1
ATOM 3267 O O . ILE A 1 407 ? 11.594 -17.531 -9.383 1 98.12 407 ILE A O 1
ATOM 3271 N N . LEU A 1 408 ? 13.469 -16.312 -9.445 1 97.88 408 LEU A N 1
ATOM 3272 C CA . LEU A 1 408 ? 13.266 -15.875 -10.82 1 97.88 408 LEU A CA 1
ATOM 3273 C C . LEU A 1 408 ? 13.414 -17.031 -11.797 1 97.88 408 LEU A C 1
ATOM 3275 O O . LEU A 1 408 ? 14.25 -17.922 -11.586 1 97.88 408 LEU A O 1
ATOM 3279 N N . ASN A 1 409 ? 12.562 -17 -12.836 1 96.5 409 ASN A N 1
ATOM 3280 C CA . ASN A 1 409 ? 12.867 -17.812 -14.008 1 96.5 409 ASN A CA 1
ATOM 3281 C C . ASN A 1 409 ? 14.078 -17.281 -14.766 1 96.5 409 ASN A C 1
ATOM 3283 O O . ASN A 1 409 ? 14.117 -16.109 -15.141 1 96.5 409 ASN A O 1
ATOM 3287 N N . THR A 1 410 ? 15.078 -18.125 -14.961 1 96.75 410 THR A N 1
ATOM 3288 C CA . THR A 1 410 ? 16.359 -17.641 -15.477 1 96.75 410 THR A CA 1
ATOM 3289 C C . THR A 1 410 ? 16.719 -18.328 -16.781 1 96.75 410 THR A C 1
ATOM 3291 O O . THR A 1 410 ? 16.188 -19.391 -17.094 1 96.75 410 THR A O 1
ATOM 3294 N N . TYR A 1 411 ? 17.594 -17.719 -17.531 1 95.44 411 TYR A N 1
ATOM 3295 C CA . TYR A 1 411 ? 18.141 -18.219 -18.797 1 95.44 411 TYR A CA 1
ATOM 3296 C C . TYR A 1 411 ? 19.625 -17.922 -18.906 1 95.44 411 TYR A C 1
ATOM 3298 O O . TYR A 1 411 ? 20.125 -16.969 -18.297 1 95.44 411 TYR A O 1
ATOM 3306 N N . VAL A 1 412 ? 20.266 -18.688 -19.703 1 96 412 VAL A N 1
ATOM 3307 C CA . VAL A 1 412 ? 21.703 -18.547 -19.891 1 96 412 VAL A CA 1
ATOM 3308 C C . VAL A 1 412 ? 21.984 -17.438 -20.891 1 96 412 VAL A C 1
ATOM 3310 O O . VAL A 1 412 ? 21.203 -17.203 -21.812 1 96 412 VAL A O 1
ATOM 3313 N N . MET A 1 413 ? 23.062 -16.719 -20.672 1 94.62 413 MET A N 1
ATOM 3314 C CA . MET A 1 413 ? 23.516 -15.711 -21.625 1 94.62 413 MET A CA 1
ATOM 3315 C C . MET A 1 413 ? 25.031 -15.703 -21.734 1 94.62 413 MET A C 1
ATOM 3317 O O . MET A 1 413 ? 25.719 -16.094 -20.781 1 94.62 413 MET A O 1
ATOM 3321 N N . TYR A 1 414 ? 25.578 -15.258 -22.828 1 93.31 414 TYR A N 1
ATOM 3322 C CA . TYR A 1 414 ? 27.016 -15.086 -23 1 93.31 414 TYR A CA 1
ATOM 3323 C C . TYR A 1 414 ? 27.516 -13.898 -22.188 1 93.31 414 TYR A C 1
ATOM 3325 O O . TYR A 1 414 ? 26.781 -12.945 -21.938 1 93.31 414 TYR A O 1
ATOM 3333 N N . PRO A 1 415 ? 28.766 -14.109 -21.812 1 89.44 415 PRO A N 1
ATOM 3334 C CA . PRO A 1 415 ? 29.344 -12.898 -21.219 1 89.44 415 PRO A CA 1
ATOM 3335 C C . PRO A 1 415 ? 29.25 -11.688 -22.156 1 89.44 415 PRO A C 1
ATOM 3337 O O . PRO A 1 415 ? 29.625 -11.781 -23.328 1 89.44 415 PRO A O 1
ATOM 3340 N N . GLY A 1 416 ? 28.688 -10.672 -21.656 1 90.38 416 GLY A N 1
ATOM 3341 C CA . GLY A 1 416 ? 28.641 -9.43 -22.422 1 90.38 416 GLY A CA 1
ATOM 3342 C C . GLY A 1 416 ? 27.469 -9.375 -23.375 1 90.38 416 GLY A C 1
ATOM 3343 O O . GLY A 1 416 ? 27.25 -8.367 -24.047 1 90.38 416 GLY A O 1
ATOM 3344 N N . GLU A 1 417 ? 26.719 -10.469 -23.453 1 93.94 417 GLU A N 1
ATOM 3345 C CA . GLU A 1 417 ? 25.562 -10.477 -24.328 1 93.94 417 GLU A CA 1
ATOM 3346 C C . GLU A 1 417 ? 24.562 -9.391 -23.938 1 93.94 417 GLU A C 1
ATOM 3348 O O . GLU A 1 417 ? 24.328 -9.148 -22.75 1 93.94 417 GLU A O 1
ATOM 3353 N N . ASP A 1 418 ? 24.062 -8.711 -24.922 1 94.12 418 ASP A N 1
ATOM 3354 C CA . ASP A 1 418 ? 23.062 -7.684 -24.719 1 94.12 418 ASP A CA 1
ATOM 3355 C C . ASP A 1 418 ? 21.672 -8.305 -24.531 1 94.12 418 ASP A C 1
ATOM 3357 O O . ASP A 1 418 ? 21.188 -9.047 -25.391 1 94.12 418 ASP A O 1
ATOM 3361 N N . THR A 1 419 ? 21 -7.996 -23.484 1 94.94 419 THR A N 1
ATOM 3362 C CA . THR A 1 419 ? 19.672 -8.523 -23.219 1 94.94 419 THR A CA 1
ATOM 3363 C C . THR A 1 419 ? 18.625 -7.812 -24.078 1 94.94 419 THR A C 1
ATOM 3365 O O . THR A 1 419 ? 17.469 -8.242 -24.156 1 94.94 419 THR A O 1
ATOM 3368 N N . LYS A 1 420 ? 18.984 -6.75 -24.734 1 94.25 420 LYS A N 1
ATOM 3369 C CA . LYS A 1 420 ? 18.172 -5.941 -25.641 1 94.25 420 LYS A CA 1
ATOM 3370 C C . LYS A 1 420 ? 17 -5.312 -24.906 1 94.25 420 LYS A C 1
ATOM 3372 O O . LYS A 1 420 ? 15.992 -4.945 -25.516 1 94.25 420 LYS A O 1
ATOM 3377 N N . GLY A 1 421 ? 17.047 -5.297 -23.625 1 95.94 421 GLY A N 1
ATOM 3378 C CA . GLY A 1 421 ? 16.016 -4.688 -22.797 1 95.94 421 GLY A CA 1
ATOM 3379 C C . GLY A 1 421 ? 14.93 -5.66 -22.391 1 95.94 421 GLY A C 1
ATOM 3380 O O . GLY A 1 421 ? 14.047 -5.32 -21.594 1 95.94 421 GLY A O 1
ATOM 3381 N N . TRP A 1 422 ? 15.031 -6.934 -22.859 1 97.88 422 TRP A N 1
ATOM 3382 C CA . TRP A 1 422 ? 13.977 -7.906 -22.594 1 97.88 422 TRP A CA 1
ATOM 3383 C C . TRP A 1 422 ? 14.172 -8.57 -21.234 1 97.88 422 TRP A C 1
ATOM 3385 O O . TRP A 1 422 ? 13.328 -9.336 -20.781 1 97.88 422 TRP A O 1
ATOM 3395 N N . GLY A 1 423 ? 15.258 -8.266 -20.562 1 97.88 423 GLY A N 1
ATOM 3396 C CA . GLY A 1 423 ? 15.609 -8.828 -19.266 1 97.88 423 GLY A CA 1
ATOM 3397 C C . GLY A 1 423 ? 16.797 -8.148 -18.625 1 97.88 423 GLY A C 1
ATOM 3398 O O . GLY A 1 423 ? 17.172 -7.043 -19.016 1 97.88 423 GLY A O 1
ATOM 3399 N N . THR A 1 424 ? 17.297 -8.703 -17.562 1 98.25 424 THR A N 1
ATOM 3400 C CA . THR A 1 424 ? 18.453 -8.188 -16.812 1 98.25 424 THR A CA 1
ATOM 3401 C C . THR A 1 424 ? 19.391 -9.32 -16.422 1 98.25 424 THR A C 1
ATOM 3403 O O . THR A 1 424 ? 18.953 -10.398 -16 1 98.25 424 THR A O 1
ATOM 3406 N N . GLU A 1 425 ? 20.703 -9.133 -16.703 1 97.75 425 GLU A N 1
ATOM 3407 C CA . GLU A 1 425 ? 21.688 -10.047 -16.109 1 97.75 425 GLU A CA 1
ATOM 3408 C C . GLU A 1 425 ? 21.75 -9.898 -14.602 1 97.75 425 GLU A C 1
ATOM 3410 O O . GLU A 1 425 ? 22.312 -8.938 -14.086 1 97.75 425 GLU A O 1
ATOM 3415 N N . VAL A 1 426 ? 21.234 -10.836 -13.875 1 97.5 426 VAL A N 1
ATOM 3416 C CA . VAL A 1 426 ? 21.094 -10.695 -12.43 1 97.5 426 VAL A CA 1
ATOM 3417 C C . VAL A 1 426 ? 22.297 -11.305 -11.734 1 97.5 426 VAL A C 1
ATOM 3419 O O . VAL A 1 426 ? 22.531 -11.055 -10.547 1 97.5 426 VAL A O 1
ATOM 3422 N N . HIS A 1 427 ? 23 -12.086 -12.359 1 96.94 427 HIS A N 1
ATOM 3423 C CA . HIS A 1 427 ? 24.281 -12.68 -11.984 1 96.94 427 HIS A CA 1
ATOM 3424 C C . HIS A 1 427 ? 25.078 -13.078 -13.219 1 96.94 427 HIS A C 1
ATOM 3426 O O . HIS A 1 427 ? 24.547 -13.141 -14.328 1 96.94 427 HIS A O 1
ATOM 3432 N N . ARG A 1 428 ? 26.328 -13.336 -13.07 1 94.25 428 ARG A N 1
ATOM 3433 C CA . ARG A 1 428 ? 27.203 -13.602 -14.203 1 94.25 428 ARG A CA 1
ATOM 3434 C C . ARG A 1 428 ? 26.641 -14.734 -15.07 1 94.25 428 ARG A C 1
ATOM 3436 O O . ARG A 1 428 ? 26.578 -15.883 -14.625 1 94.25 428 ARG A O 1
ATOM 3443 N N . GLY A 1 429 ? 26.234 -14.359 -16.234 1 94.75 429 GLY A N 1
ATOM 3444 C CA . GLY A 1 429 ? 25.766 -15.328 -17.203 1 94.75 429 GLY A CA 1
ATOM 3445 C C . GLY A 1 429 ? 24.312 -15.703 -17.031 1 94.75 429 GLY A C 1
ATOM 3446 O O . GLY A 1 429 ? 23.797 -16.578 -17.734 1 94.75 429 GLY A O 1
ATOM 3447 N N . ILE A 1 430 ? 23.656 -15.055 -16.156 1 96.75 430 ILE A N 1
ATOM 3448 C CA . ILE A 1 430 ? 22.297 -15.43 -15.828 1 96.75 430 ILE A CA 1
ATOM 3449 C C . ILE A 1 430 ? 21.344 -14.273 -16.156 1 96.75 430 ILE A C 1
ATOM 3451 O O . ILE A 1 430 ? 21.406 -13.219 -15.508 1 96.75 430 ILE A O 1
ATOM 3455 N N . ASN A 1 431 ? 20.453 -14.531 -17.094 1 96.88 431 ASN A N 1
ATOM 3456 C CA . ASN A 1 431 ? 19.469 -13.547 -17.531 1 96.88 431 ASN A CA 1
ATOM 3457 C C . ASN A 1 431 ? 18.094 -13.844 -16.922 1 96.88 431 ASN A C 1
ATOM 3459 O O . ASN A 1 431 ? 17.656 -14.992 -16.906 1 96.88 431 ASN A O 1
ATOM 3463 N N . ALA A 1 432 ? 17.469 -12.852 -16.344 1 98.19 432 ALA A N 1
ATOM 3464 C CA . ALA A 1 432 ? 16.078 -12.938 -15.922 1 98.19 432 ALA A CA 1
ATOM 3465 C C . ALA A 1 432 ? 15.188 -12.031 -16.781 1 98.19 432 ALA A C 1
ATOM 3467 O O . ALA A 1 432 ? 15.391 -10.82 -16.828 1 98.19 432 ALA A O 1
ATOM 3468 N N . HIS A 1 433 ? 14.172 -12.586 -17.422 1 98.25 433 HIS A N 1
ATOM 3469 C CA . HIS A 1 433 ? 13.32 -11.859 -18.359 1 98.25 433 HIS A CA 1
ATOM 3470 C C . HIS A 1 433 ? 12.305 -10.992 -17.625 1 98.25 433 HIS A C 1
ATOM 3472 O O . HIS A 1 433 ? 11.867 -11.344 -16.516 1 98.25 433 HIS A O 1
ATOM 3478 N N . ASN A 1 434 ? 11.977 -9.828 -18.281 1 98.75 434 ASN A N 1
ATOM 3479 C CA . ASN A 1 434 ? 10.852 -9.031 -17.797 1 98.75 434 ASN A CA 1
ATOM 3480 C C . ASN A 1 434 ? 9.562 -9.844 -17.781 1 98.75 434 ASN A C 1
ATOM 3482 O O . ASN A 1 434 ? 9.328 -10.672 -18.656 1 98.75 434 ASN A O 1
ATOM 3486 N N . HIS A 1 435 ? 8.742 -9.609 -16.797 1 98.69 435 HIS A N 1
ATOM 3487 C CA . HIS A 1 435 ? 7.473 -10.328 -16.75 1 98.69 435 HIS A CA 1
ATOM 3488 C C . HIS A 1 435 ? 6.438 -9.562 -15.938 1 98.69 435 HIS A C 1
ATOM 3490 O O . HIS A 1 435 ? 6.773 -8.602 -15.242 1 98.69 435 HIS A O 1
ATOM 3496 N N . GLN A 1 436 ? 5.195 -9.922 -16.047 1 98.62 436 GLN A N 1
ATOM 3497 C CA . GLN A 1 436 ? 4.098 -9.367 -15.258 1 98.62 436 GLN A CA 1
ATOM 3498 C C . GLN A 1 436 ? 3.439 -10.438 -14.398 1 98.62 436 GLN A C 1
ATOM 3500 O O . GLN A 1 436 ? 3.594 -11.633 -14.664 1 98.62 436 GLN A O 1
ATOM 3505 N N . HIS A 1 437 ? 2.875 -10.086 -13.352 1 98.62 437 HIS A N 1
ATOM 3506 C CA . HIS A 1 437 ? 1.913 -10.859 -12.578 1 98.62 437 HIS A CA 1
ATOM 3507 C C . HIS A 1 437 ? 0.567 -10.148 -12.5 1 98.62 437 HIS A C 1
ATOM 3509 O O . HIS A 1 437 ? 0.413 -9.188 -11.75 1 98.62 437 HIS A O 1
ATOM 3515 N N . LEU A 1 438 ? -0.414 -10.641 -13.242 1 98.81 438 LEU A N 1
ATOM 3516 C CA . LEU A 1 438 ? -1.724 -10 -13.289 1 98.81 438 LEU A CA 1
ATOM 3517 C C . LEU A 1 438 ? -2.797 -10.906 -12.695 1 98.81 438 LEU A C 1
ATOM 3519 O O . LEU A 1 438 ? -3.082 -11.977 -13.234 1 98.81 438 LEU A O 1
ATOM 3523 N N . PHE A 1 439 ? -3.35 -10.43 -11.648 1 98.75 439 PHE A N 1
ATOM 3524 C CA . PHE A 1 439 ? -4.391 -11.156 -10.93 1 98.75 439 PHE A CA 1
ATOM 3525 C C . PHE A 1 439 ? -5.777 -10.695 -11.367 1 98.75 439 PHE A C 1
ATOM 3527 O O . PHE A 1 439 ? -5.941 -9.547 -11.805 1 98.75 439 PHE A O 1
ATOM 3534 N N . CYS A 1 440 ? -6.711 -11.562 -11.211 1 98.81 440 CYS A N 1
ATOM 3535 C CA . CYS A 1 440 ? -8.102 -11.188 -11.43 1 98.81 440 CYS A CA 1
ATOM 3536 C C . CYS A 1 440 ? -8.938 -11.43 -10.18 1 98.81 440 CYS A C 1
ATOM 3538 O O . CYS A 1 440 ? -9.18 -12.578 -9.805 1 98.81 440 CYS A O 1
ATOM 3540 N N . LEU A 1 441 ? -9.367 -10.398 -9.539 1 98.88 441 LEU A N 1
ATOM 3541 C CA . LEU A 1 441 ? -10.266 -10.461 -8.391 1 98.88 441 LEU A CA 1
ATOM 3542 C C . LEU A 1 441 ? -11.719 -10.594 -8.844 1 98.88 441 LEU A C 1
ATOM 3544 O O . LEU A 1 441 ? -12.188 -9.812 -9.68 1 98.88 441 LEU A O 1
ATOM 3548 N N . ARG A 1 442 ? -12.406 -11.586 -8.391 1 98.88 442 ARG A N 1
ATOM 3549 C CA . ARG A 1 442 ? -13.828 -11.789 -8.641 1 98.88 442 ARG A CA 1
ATOM 3550 C C . ARG A 1 442 ? -14.664 -11.398 -7.426 1 98.88 442 ARG A C 1
ATOM 3552 O O . ARG A 1 442 ? -14.438 -11.906 -6.324 1 98.88 442 ARG A O 1
ATOM 3559 N N . VAL A 1 443 ? -15.633 -10.531 -7.625 1 98.88 443 VAL A N 1
ATOM 3560 C CA . VAL A 1 443 ? -16.531 -10.102 -6.551 1 98.88 443 VAL A CA 1
ATOM 3561 C C . VAL A 1 443 ? -17.984 -10.227 -7 1 98.88 443 VAL A C 1
ATOM 3563 O O . VAL A 1 443 ? -18.375 -9.648 -8.016 1 98.88 443 VAL A O 1
ATOM 3566 N N . ASN A 1 444 ? -18.734 -10.984 -6.336 1 98.88 444 ASN A N 1
ATOM 3567 C CA . ASN A 1 444 ? -20.188 -10.977 -6.469 1 98.88 444 ASN A CA 1
ATOM 3568 C C . ASN A 1 444 ? -20.859 -10.195 -5.336 1 98.88 444 ASN A C 1
ATOM 3570 O O . ASN A 1 444 ? -21.109 -10.75 -4.262 1 98.88 444 ASN A O 1
ATOM 3574 N N . PRO A 1 445 ? -21.188 -8.969 -5.637 1 98.88 445 PRO A N 1
ATOM 3575 C CA . PRO A 1 445 ? -21.672 -8.109 -4.562 1 98.88 445 PRO A CA 1
ATOM 3576 C C . PRO A 1 445 ? -23.094 -8.469 -4.113 1 98.88 445 PRO A C 1
ATOM 3578 O O . PRO A 1 445 ? -23.891 -8.961 -4.914 1 98.88 445 PRO A O 1
ATOM 3581 N N . ASN A 1 446 ? -23.328 -8.258 -2.947 1 98.75 446 ASN A N 1
ATOM 3582 C CA . ASN A 1 446 ? -24.625 -8.414 -2.289 1 98.75 446 ASN A CA 1
ATOM 3583 C C . ASN A 1 446 ? -24.875 -7.301 -1.277 1 98.75 446 ASN A C 1
ATOM 3585 O O . ASN A 1 446 ? -25.297 -7.566 -0.149 1 98.75 446 ASN A O 1
ATOM 3589 N N . LEU A 1 447 ? -24.578 -6.086 -1.635 1 98.69 447 LEU A N 1
ATOM 3590 C CA . LEU A 1 447 ? -24.672 -4.945 -0.729 1 98.69 447 LEU A CA 1
ATOM 3591 C C . LEU A 1 447 ? -26.125 -4.688 -0.338 1 98.69 447 LEU A C 1
ATOM 3593 O O . LEU A 1 447 ? -26.859 -4.031 -1.073 1 98.69 447 LEU A O 1
ATOM 3597 N N . ASP A 1 448 ? -26.484 -5.098 0.865 1 98.5 448 ASP A N 1
ATOM 3598 C CA . ASP A 1 448 ? -27.859 -5.035 1.345 1 98.5 448 ASP A CA 1
ATOM 3599 C C . ASP A 1 448 ? -28.828 -5.652 0.335 1 98.5 448 ASP A C 1
ATOM 3601 O O . ASP A 1 448 ? -29.953 -5.184 0.177 1 98.5 448 ASP A O 1
ATOM 3605 N N . GLY A 1 449 ? -28.391 -6.543 -0.445 1 97.88 449 GLY A N 1
ATOM 3606 C CA . GLY A 1 449 ? -29.188 -7.25 -1.428 1 97.88 449 GLY A CA 1
ATOM 3607 C C . GLY A 1 449 ? -28.453 -7.516 -2.725 1 97.88 449 GLY A C 1
ATOM 3608 O O . GLY A 1 449 ? -27.359 -6.969 -2.951 1 97.88 449 GLY A O 1
ATOM 3609 N N . PRO A 1 450 ? -29 -8.328 -3.576 1 97.81 450 PRO A N 1
ATOM 3610 C CA . PRO A 1 450 ? -28.281 -8.805 -4.762 1 97.81 450 PRO A CA 1
ATOM 3611 C C . PRO A 1 450 ? -28.328 -7.805 -5.918 1 97.81 450 PRO A C 1
ATOM 3613 O O . PRO A 1 450 ? -27.625 -7.965 -6.91 1 97.81 450 PRO A O 1
ATOM 3616 N N . SER A 1 451 ? -29.234 -6.77 -5.887 1 98.56 451 SER A N 1
ATOM 3617 C CA . SER A 1 451 ? -29.344 -5.801 -6.969 1 98.56 451 SER A CA 1
ATOM 3618 C C . SER A 1 451 ? -28.312 -4.684 -6.824 1 98.56 451 SER A C 1
ATOM 3620 O O . SER A 1 451 ? -28.516 -3.748 -6.047 1 98.56 451 SER A O 1
ATOM 3622 N N . ASN A 1 452 ? -27.266 -4.754 -7.652 1 98.88 452 ASN A N 1
ATOM 3623 C CA . ASN A 1 452 ? -26.172 -3.799 -7.551 1 98.88 452 ASN A CA 1
ATOM 3624 C C . ASN A 1 452 ? -25.797 -3.219 -8.914 1 98.88 452 ASN A C 1
ATOM 3626 O O . ASN A 1 452 ? -26.25 -3.713 -9.945 1 98.88 452 ASN A O 1
ATOM 3630 N N . SER A 1 453 ? -25.125 -2.139 -8.945 1 98.88 453 SER A N 1
ATOM 3631 C CA . SER A 1 453 ? -24.531 -1.447 -10.086 1 98.88 453 SER A CA 1
ATOM 3632 C C . SER A 1 453 ? -23.109 -1.021 -9.797 1 98.88 453 SER A C 1
ATOM 3634 O O . SER A 1 453 ? -22.609 -1.19 -8.68 1 98.88 453 SER A O 1
ATOM 3636 N N . VAL A 1 454 ? -22.391 -0.562 -10.836 1 98.88 454 VAL A N 1
ATOM 3637 C CA . VAL A 1 454 ? -21.031 -0.07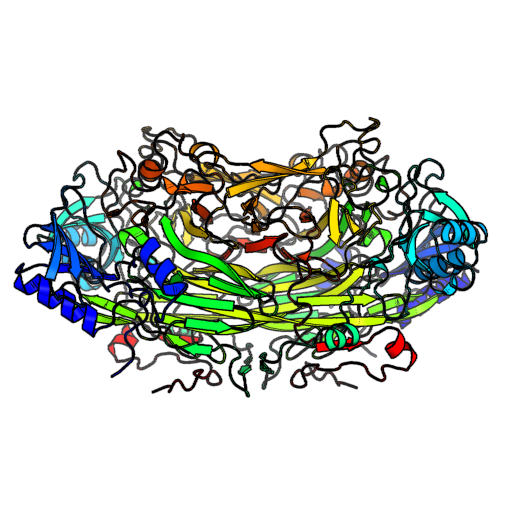2 -10.648 1 98.88 454 VAL A CA 1
ATOM 3638 C C . VAL A 1 454 ? -20.906 1.343 -11.211 1 98.88 454 VAL A C 1
ATOM 3640 O O . VAL A 1 454 ? -21.469 1.647 -12.266 1 98.88 454 VAL A O 1
ATOM 3643 N N . GLN A 1 455 ? -20.219 2.189 -10.461 1 98.81 455 GLN A N 1
ATOM 3644 C CA . GLN A 1 455 ? -19.875 3.531 -10.914 1 98.81 455 GLN A CA 1
ATOM 3645 C C . GLN A 1 455 ? -18.359 3.725 -10.945 1 98.81 455 GLN A C 1
ATOM 3647 O O . GLN A 1 455 ? -17.656 3.227 -10.07 1 98.81 455 GLN A O 1
ATOM 3652 N N . MET A 1 456 ? -17.938 4.332 -11.992 1 98.75 456 MET A N 1
ATOM 3653 C CA . MET A 1 456 ? -16.547 4.785 -12.07 1 98.75 456 MET A CA 1
ATOM 3654 C C . MET A 1 456 ? -16.406 6.199 -11.523 1 98.75 456 MET A C 1
ATOM 3656 O O . MET A 1 456 ? -17.203 7.082 -11.852 1 98.75 456 MET A O 1
ATOM 3660 N N . ILE A 1 457 ? -15.453 6.41 -10.633 1 98.69 457 ILE A N 1
ATOM 3661 C CA . ILE A 1 457 ? -15.289 7.691 -9.953 1 98.69 457 ILE A CA 1
ATOM 3662 C C . ILE A 1 457 ? -13.961 8.32 -10.367 1 98.69 457 ILE A C 1
ATOM 3664 O O . ILE A 1 457 ? -12.898 7.711 -10.211 1 98.69 457 ILE A O 1
ATOM 3668 N N . ASP A 1 458 ? -13.977 9.547 -10.82 1 98.69 458 ASP A N 1
ATOM 3669 C CA . ASP A 1 458 ? -12.805 10.336 -11.188 1 98.69 458 ASP A CA 1
ATOM 3670 C C . ASP A 1 458 ? -12.758 11.648 -10.406 1 98.69 458 ASP A C 1
ATOM 3672 O O . ASP A 1 458 ? -13.758 12.359 -10.312 1 98.69 458 ASP A O 1
ATOM 3676 N N . ALA A 1 459 ? -11.656 11.961 -9.789 1 98.75 459 ALA A N 1
ATOM 3677 C CA . ALA A 1 459 ? -11.461 13.281 -9.195 1 98.75 459 ALA A CA 1
ATOM 3678 C C . ALA A 1 459 ? -11.141 14.32 -10.266 1 98.75 459 ALA A C 1
ATOM 3680 O O . ALA A 1 459 ? -10.148 14.188 -10.992 1 98.75 459 ALA A O 1
ATOM 3681 N N . VAL A 1 460 ? -11.977 15.344 -10.391 1 98.62 460 VAL A N 1
ATOM 3682 C CA . VAL A 1 460 ? -11.758 16.297 -11.469 1 98.62 460 VAL A CA 1
ATOM 3683 C C . VAL A 1 460 ? -12.008 17.719 -10.969 1 98.62 460 VAL A C 1
ATOM 3685 O O . VAL A 1 460 ? -12.828 17.938 -10.078 1 98.62 460 VAL A O 1
ATOM 3688 N N . ALA A 1 461 ? -11.312 18.656 -11.516 1 98.56 461 ALA A N 1
ATOM 3689 C CA . ALA A 1 461 ? -11.586 20.062 -11.281 1 98.56 461 ALA A CA 1
ATOM 3690 C C . ALA A 1 461 ? -12.922 20.469 -11.906 1 98.56 461 ALA A C 1
ATOM 3692 O O . ALA A 1 461 ? -13.367 19.875 -12.891 1 98.56 461 ALA A O 1
ATOM 3693 N N . SER A 1 462 ? -13.5 21.484 -11.336 1 98.19 462 SER A N 1
ATOM 3694 C CA . SER A 1 462 ? -14.68 22.062 -11.977 1 98.19 462 SER A CA 1
ATOM 3695 C C . SER A 1 462 ? -14.367 22.5 -13.398 1 98.19 462 SER A C 1
ATOM 3697 O O . SER A 1 462 ? -13.273 23 -13.68 1 98.19 462 SER A O 1
ATOM 3699 N N . ASP A 1 463 ? -15.414 22.359 -14.25 1 97.19 463 ASP A N 1
ATOM 3700 C CA . ASP A 1 463 ? -15.258 22.812 -15.625 1 97.19 463 ASP A CA 1
ATOM 3701 C C . ASP A 1 463 ? -15.289 24.344 -15.703 1 97.19 463 ASP A C 1
ATOM 3703 O O . ASP A 1 463 ? -14.844 24.922 -16.703 1 97.19 463 ASP A O 1
ATOM 3707 N N . ALA A 1 464 ? -15.836 24.953 -14.664 1 97.88 464 ALA A N 1
ATOM 3708 C CA . ALA A 1 464 ? -15.914 26.406 -14.664 1 97.88 464 ALA A CA 1
ATOM 3709 C C . ALA A 1 464 ? -14.523 27.031 -14.602 1 97.88 464 ALA A C 1
ATOM 3711 O O . ALA A 1 464 ? -13.695 26.641 -13.773 1 97.88 464 ALA A O 1
ATOM 3712 N N . PRO A 1 465 ? -14.211 27.953 -15.461 1 97.56 465 PRO A N 1
ATOM 3713 C CA . PRO A 1 465 ? -12.867 28.531 -15.492 1 97.56 465 PRO A CA 1
ATOM 3714 C C . PRO A 1 465 ? -12.57 29.406 -14.281 1 97.56 465 PRO A C 1
ATOM 3716 O O . PRO A 1 465 ? -13.492 29.922 -13.641 1 97.56 465 PRO A O 1
ATOM 3719 N N . VAL A 1 466 ? -11.367 29.641 -14.047 1 97.75 466 VAL A N 1
ATOM 3720 C CA . VAL A 1 466 ? -10.93 30.578 -13.016 1 97.75 466 VAL A CA 1
ATOM 3721 C C . VAL A 1 466 ? -11.461 31.969 -13.32 1 97.75 466 VAL A C 1
ATOM 3723 O O . VAL A 1 466 ? -11.406 32.438 -14.469 1 97.75 466 VAL A O 1
ATOM 3726 N N . GLY A 1 467 ? -11.969 32.625 -12.359 1 97.12 467 GLY A N 1
ATOM 3727 C CA . GLY A 1 467 ? -12.5 33.969 -12.531 1 97.12 467 GLY A CA 1
ATOM 3728 C C . GLY A 1 467 ? -14 34 -12.797 1 97.12 467 GLY A C 1
ATOM 3729 O O . GLY A 1 467 ? -14.641 35.031 -12.695 1 97.12 467 GLY A O 1
ATOM 3730 N N . SER A 1 468 ? -14.555 32.844 -13.141 1 97.81 468 SER A N 1
ATOM 3731 C CA . SER A 1 468 ? -16 32.781 -13.328 1 97.81 468 SER A CA 1
ATOM 3732 C C . SER A 1 468 ? -16.734 32.875 -12 1 97.81 468 SER A C 1
ATOM 3734 O O . SER A 1 468 ? -16.156 32.625 -10.945 1 97.81 468 SER A O 1
ATOM 3736 N N . PRO A 1 469 ? -18.031 33.25 -12.023 1 95.81 469 PRO A N 1
ATOM 3737 C CA . PRO A 1 469 ? -18.812 33.312 -10.789 1 95.81 469 PRO A CA 1
ATOM 3738 C C . PRO A 1 469 ? -18.906 31.969 -10.07 1 95.81 469 PRO A C 1
ATOM 3740 O O . PRO A 1 469 ? -18.984 31.922 -8.844 1 95.81 469 PRO A O 1
ATOM 3743 N N . GLU A 1 470 ? -18.859 30.891 -10.789 1 95.69 470 GLU A N 1
ATOM 3744 C CA . GLU A 1 470 ? -19.047 29.547 -10.234 1 95.69 470 GLU A CA 1
ATOM 3745 C C . GLU A 1 470 ? -17.75 29.016 -9.617 1 95.69 470 GLU A C 1
ATOM 3747 O O . GLU A 1 470 ? -17.766 28.109 -8.797 1 95.69 470 GLU A O 1
ATOM 3752 N N . ASN A 1 471 ? -16.641 29.562 -10.008 1 97.69 471 ASN A N 1
ATOM 3753 C CA . ASN A 1 471 ? -15.312 29.109 -9.594 1 97.69 471 ASN A CA 1
ATOM 3754 C C . ASN A 1 471 ? -14.289 30.234 -9.633 1 97.69 471 ASN A C 1
ATOM 3756 O O . ASN A 1 471 ? -13.242 30.109 -10.266 1 97.69 471 ASN A O 1
ATOM 3760 N N . PHE A 1 472 ? -14.586 31.25 -8.906 1 96.69 472 PHE A N 1
ATOM 3761 C CA . PHE A 1 472 ? -13.867 32.531 -9.031 1 96.69 472 PHE A CA 1
ATOM 3762 C C . PHE A 1 472 ? -12.383 32.344 -8.734 1 96.69 472 PHE A C 1
ATOM 3764 O O . PHE A 1 472 ? -11.531 32.812 -9.477 1 96.69 472 PHE A O 1
ATOM 3771 N N . TYR A 1 473 ? -12.039 31.609 -7.727 1 96.94 473 TYR A N 1
ATOM 3772 C CA . TYR A 1 473 ? -10.641 31.469 -7.344 1 96.94 473 TYR A CA 1
ATOM 3773 C C . TYR A 1 473 ? -10.055 30.172 -7.879 1 96.94 473 TYR A C 1
ATOM 3775 O O . TYR A 1 473 ? -8.914 29.828 -7.574 1 96.94 473 TYR A O 1
ATOM 3783 N N . GLY A 1 474 ? -10.859 29.359 -8.57 1 98.19 474 GLY A N 1
ATOM 3784 C CA . GLY A 1 474 ? -10.391 28.219 -9.336 1 98.19 474 GLY A CA 1
ATOM 3785 C C . GLY A 1 474 ? -10.172 26.984 -8.484 1 98.19 474 GLY A C 1
ATOM 3786 O O . GLY A 1 474 ? -9.609 25.984 -8.961 1 98.19 474 GLY A O 1
ATOM 3787 N N . ASN A 1 475 ? -10.641 26.938 -7.234 1 98.38 475 ASN A N 1
ATOM 3788 C CA . ASN A 1 475 ? -10.281 25.859 -6.309 1 98.38 475 ASN A CA 1
ATOM 3789 C C . ASN A 1 475 ? -11.289 24.719 -6.352 1 98.38 475 ASN A C 1
ATOM 3791 O O . ASN A 1 475 ? -11.102 23.688 -5.695 1 98.38 475 ASN A O 1
ATOM 3795 N N . ALA A 1 476 ? -12.32 24.734 -7.168 1 98.69 476 ALA A N 1
ATOM 3796 C CA . ALA A 1 476 ? -13.43 23.797 -7.082 1 98.69 476 ALA A CA 1
ATOM 3797 C C . ALA A 1 476 ? -13.07 22.453 -7.73 1 98.69 476 ALA A C 1
ATOM 3799 O O . ALA A 1 476 ? -12.508 22.422 -8.828 1 98.69 476 ALA A O 1
ATOM 3800 N N . PHE A 1 477 ? -13.367 21.344 -7.082 1 98.81 477 PHE A N 1
ATOM 3801 C CA . PHE A 1 477 ? -13.227 20.016 -7.656 1 98.81 477 PHE A CA 1
ATOM 3802 C C . PHE A 1 477 ? -14.219 19.047 -7.02 1 98.81 477 PHE A C 1
ATOM 3804 O O . PHE A 1 477 ? -14.781 19.328 -5.957 1 98.81 477 PHE A O 1
ATOM 3811 N N . TYR A 1 478 ? -14.5 17.984 -7.645 1 98.56 478 TYR A N 1
ATOM 3812 C CA . TYR A 1 478 ? -15.539 17.062 -7.203 1 98.56 478 TYR A CA 1
ATOM 3813 C C . TYR A 1 478 ? -15.266 15.656 -7.723 1 98.56 478 TYR A C 1
ATOM 3815 O O . TYR A 1 478 ? -14.328 15.445 -8.5 1 98.56 478 TYR A O 1
ATOM 3823 N N . ALA A 1 479 ? -16 14.703 -7.188 1 98.44 479 ALA A N 1
ATOM 3824 C CA . ALA A 1 479 ? -15.977 13.32 -7.66 1 98.44 479 ALA A CA 1
ATOM 3825 C C . ALA A 1 479 ? -16.938 13.117 -8.82 1 98.44 479 ALA A C 1
ATOM 3827 O O . ALA A 1 479 ? -18.156 13.078 -8.617 1 98.44 479 ALA A O 1
ATOM 3828 N N . LYS A 1 480 ? -16.391 13.031 -10.008 1 98.5 480 LYS A N 1
ATOM 3829 C CA . LYS A 1 480 ? -17.219 12.734 -11.164 1 98.5 480 LYS A CA 1
ATOM 3830 C C . LYS A 1 480 ? -17.625 11.258 -11.195 1 98.5 480 LYS A C 1
ATOM 3832 O O . LYS A 1 480 ? -16.766 10.383 -11.312 1 98.5 480 LYS A O 1
ATOM 3837 N N . ARG A 1 481 ? -18.891 11.031 -11.094 1 97.94 481 ARG A N 1
ATOM 3838 C CA . ARG A 1 481 ? -19.422 9.672 -11.07 1 97.94 481 ARG A CA 1
ATOM 3839 C C . ARG A 1 481 ? -20.031 9.305 -12.422 1 97.94 481 ARG A C 1
ATOM 3841 O O . ARG A 1 481 ? -20.891 10.023 -12.93 1 97.94 481 ARG A O 1
ATOM 3848 N N . THR A 1 482 ? -19.516 8.242 -12.969 1 98.56 482 THR A N 1
ATOM 3849 C CA . THR A 1 482 ? -20.047 7.723 -14.227 1 98.56 482 THR A CA 1
ATOM 3850 C C . THR A 1 482 ? -20.656 6.332 -14.031 1 98.56 482 THR A C 1
ATOM 3852 O O . THR A 1 482 ? -19.938 5.379 -13.727 1 98.56 482 THR A O 1
ATOM 3855 N N . LYS A 1 483 ? -21.906 6.207 -14.188 1 98.12 483 LYS A N 1
ATOM 3856 C CA . LYS A 1 483 ? -22.562 4.906 -14.062 1 98.12 483 LYS A CA 1
ATOM 3857 C C . LYS A 1 483 ? -22.219 4.008 -15.25 1 98.12 483 LYS A C 1
ATOM 3859 O O . LYS A 1 483 ? -22.297 4.438 -16.406 1 98.12 483 LYS A O 1
ATOM 3864 N N . LEU A 1 484 ? -21.812 2.848 -14.977 1 98.75 484 LEU A N 1
ATOM 3865 C CA . LEU A 1 484 ? -21.562 1.847 -16.016 1 98.75 484 LEU A CA 1
ATOM 3866 C C . LEU A 1 484 ? -22.797 0.986 -16.234 1 98.75 484 LEU A C 1
ATOM 3868 O O . LEU A 1 484 ? -23.109 0.115 -15.414 1 98.75 484 LEU A O 1
ATOM 3872 N N . GLU A 1 485 ? -23.422 1.123 -17.375 1 98.69 485 GLU A N 1
ATOM 3873 C CA . GLU A 1 485 ? -24.766 0.586 -17.516 1 98.69 485 GLU A CA 1
ATOM 3874 C C . GLU A 1 485 ? -24.75 -0.737 -18.281 1 98.69 485 GLU A C 1
ATOM 3876 O O . GLU A 1 485 ? -25.703 -1.522 -18.188 1 98.69 485 GLU A O 1
ATOM 3881 N N . THR A 1 486 ? -23.75 -0.963 -19.109 1 98.81 486 THR A N 1
ATOM 3882 C CA . THR A 1 486 ? -23.656 -2.174 -19.906 1 98.81 486 THR A CA 1
ATOM 3883 C C . THR A 1 486 ? -22.312 -2.854 -19.734 1 98.81 486 THR A C 1
ATOM 3885 O O . THR A 1 486 ? -21.375 -2.256 -19.188 1 98.81 486 THR A O 1
ATOM 3888 N N . THR A 1 487 ? -22.234 -4.086 -20.172 1 98.75 487 THR A N 1
ATOM 3889 C CA . THR A 1 487 ? -20.984 -4.832 -20.078 1 98.75 487 THR A CA 1
ATOM 3890 C C . THR A 1 487 ? -19.875 -4.137 -20.875 1 98.75 487 THR A C 1
ATOM 3892 O O . THR A 1 487 ? -18.719 -4.148 -20.469 1 98.75 487 THR A O 1
ATOM 3895 N N . ALA A 1 488 ? -20.25 -3.539 -22.016 1 98.69 488 ALA A N 1
ATOM 3896 C CA . ALA A 1 488 ? -19.266 -2.82 -22.812 1 98.69 488 ALA A CA 1
ATOM 3897 C C . ALA A 1 488 ? -18.766 -1.578 -22.094 1 98.69 488 ALA A C 1
ATOM 3899 O O . ALA A 1 488 ? -17.562 -1.297 -22.078 1 98.69 488 ALA A O 1
ATOM 3900 N N . GLN A 1 489 ? -19.656 -0.844 -21.484 1 98.5 489 GLN A N 1
ATOM 3901 C CA . GLN A 1 489 ? -19.297 0.365 -20.766 1 98.5 489 GLN A CA 1
ATOM 3902 C C . GLN A 1 489 ? -18.406 0.037 -19.562 1 98.5 489 GLN A C 1
ATOM 3904 O O . GLN A 1 489 ? -17.609 0.865 -19.125 1 98.5 489 GLN A O 1
ATOM 3909 N N . ALA A 1 490 ? -18.562 -1.15 -19.078 1 98.62 490 ALA A N 1
ATOM 3910 C CA . ALA A 1 490 ? -17.859 -1.535 -17.859 1 98.62 490 ALA A CA 1
ATOM 3911 C C . ALA A 1 490 ? -16.406 -1.927 -18.156 1 98.62 490 ALA A C 1
ATOM 3913 O O . ALA A 1 490 ? -15.594 -2.025 -17.234 1 98.62 490 ALA A O 1
ATOM 3914 N N . MET A 1 491 ? -16.109 -2.172 -19.422 1 98.75 491 MET A N 1
ATOM 3915 C CA . MET A 1 491 ? -14.719 -2.416 -19.781 1 98.75 491 MET A CA 1
ATOM 3916 C C . MET A 1 491 ? -13.898 -1.136 -19.672 1 98.75 491 MET A C 1
ATOM 3918 O O . MET A 1 491 ? -13.727 -0.417 -20.656 1 98.75 491 MET A O 1
ATOM 3922 N N . THR A 1 492 ? -13.359 -0.898 -18.469 1 98.75 492 THR A N 1
ATOM 3923 C CA . THR A 1 492 ? -12.68 0.353 -18.156 1 98.75 492 THR A CA 1
ATOM 3924 C C . THR A 1 492 ? -11.266 0.086 -17.641 1 98.75 492 THR A C 1
ATOM 3926 O O . THR A 1 492 ? -10.969 -1.022 -17.188 1 98.75 492 THR A O 1
ATOM 3929 N N . ASP A 1 493 ? -10.43 1.098 -17.766 1 98.56 493 ASP A N 1
ATOM 3930 C CA . ASP A 1 493 ? -9.039 1.001 -17.328 1 98.56 493 ASP A CA 1
ATOM 3931 C C . ASP A 1 493 ? -8.727 2.047 -16.266 1 98.56 493 ASP A C 1
ATOM 3933 O O . ASP A 1 493 ? -9.516 2.967 -16.047 1 98.56 493 ASP A O 1
ATOM 3937 N N . TYR A 1 494 ? -7.613 1.78 -15.602 1 97.81 494 TYR A N 1
ATOM 3938 C CA . TYR A 1 494 ? -7.176 2.684 -14.547 1 97.81 494 TYR A CA 1
ATOM 3939 C C . TYR A 1 494 ? -6.637 3.984 -15.133 1 97.81 494 TYR A C 1
ATOM 3941 O O . TYR A 1 494 ? -5.953 3.975 -16.156 1 97.81 494 TYR A O 1
ATOM 3949 N N . ASN A 1 495 ? -7.02 5.09 -14.562 1 97.88 495 ASN A N 1
ATOM 3950 C CA . ASN A 1 495 ? -6.484 6.418 -14.852 1 97.88 495 ASN A CA 1
ATOM 3951 C C . ASN A 1 495 ? -5.871 7.059 -13.609 1 97.88 495 ASN A C 1
ATOM 3953 O O . ASN A 1 495 ? -6.59 7.574 -12.75 1 97.88 495 ASN A O 1
ATOM 3957 N N . GLY A 1 496 ? -4.535 7.074 -13.602 1 96.38 496 GLY A N 1
ATOM 3958 C CA . GLY A 1 496 ? -3.828 7.602 -12.445 1 96.38 496 GLY A CA 1
ATOM 3959 C C . GLY A 1 496 ? -3.957 9.102 -12.297 1 96.38 496 GLY A C 1
ATOM 3960 O O . GLY A 1 496 ? -3.873 9.633 -11.188 1 96.38 496 GLY A O 1
ATOM 3961 N N . SER A 1 497 ? -4.199 9.844 -13.312 1 96.12 497 SER A N 1
ATOM 3962 C CA . SER A 1 497 ? -4.266 11.305 -13.273 1 96.12 497 SER A CA 1
ATOM 3963 C C . SER A 1 497 ? -5.508 11.781 -12.531 1 96.12 497 SER A C 1
ATOM 3965 O O . SER A 1 497 ? -5.539 12.898 -12.016 1 96.12 497 SER A O 1
ATOM 3967 N N . THR A 1 498 ? -6.527 10.922 -12.43 1 97.75 498 THR A N 1
ATOM 3968 C CA . THR A 1 498 ? -7.754 11.297 -11.742 1 97.75 498 THR A CA 1
ATOM 3969 C C . THR A 1 498 ? -7.961 10.43 -10.5 1 97.75 498 THR A C 1
ATOM 3971 O O . THR A 1 498 ? -9.039 10.43 -9.906 1 97.75 498 THR A O 1
ATOM 3974 N N . SER A 1 499 ? -6.957 9.648 -10.203 1 97.12 499 SER A N 1
ATOM 3975 C CA . SER A 1 499 ? -7.094 8.719 -9.094 1 97.12 499 SER A CA 1
ATOM 3976 C C . SER A 1 499 ? -8.367 7.887 -9.219 1 97.12 499 SER A C 1
ATOM 3978 O O . SER A 1 499 ? -9.117 7.734 -8.25 1 97.12 499 SER A O 1
ATOM 3980 N N . ARG A 1 500 ? -8.633 7.383 -10.398 1 98.12 500 ARG A N 1
ATOM 3981 C CA . ARG A 1 500 ? -9.883 6.684 -10.695 1 98.12 500 ARG A CA 1
ATOM 3982 C C . ARG A 1 500 ? -10.094 5.52 -9.734 1 98.12 500 ARG A C 1
ATOM 3984 O O . ARG A 1 500 ? -9.156 4.789 -9.414 1 98.12 500 ARG A O 1
ATOM 3991 N N . SER A 1 501 ? -11.273 5.301 -9.258 1 98.56 501 SER A N 1
ATOM 3992 C CA . SER A 1 501 ? -11.75 4.148 -8.492 1 98.56 501 SER A CA 1
ATOM 3993 C C . SER A 1 501 ? -13.102 3.668 -9.008 1 98.56 501 SER A C 1
ATOM 3995 O O . SER A 1 501 ? -13.656 4.25 -9.945 1 98.56 501 SER A O 1
ATOM 3997 N N . TRP A 1 502 ? -13.562 2.561 -8.523 1 98.88 502 TRP A N 1
ATOM 3998 C CA . TRP A 1 502 ? -14.867 2.004 -8.875 1 98.88 502 TRP A CA 1
ATOM 3999 C C . TRP A 1 502 ? -15.695 1.719 -7.633 1 98.88 502 TRP A C 1
ATOM 4001 O O . TRP A 1 502 ? -15.211 1.117 -6.676 1 98.88 502 TRP A O 1
ATOM 4011 N N . ASP A 1 503 ? -16.906 2.16 -7.652 1 98.88 503 ASP A N 1
ATOM 4012 C CA . ASP A 1 503 ? -17.844 1.903 -6.555 1 98.88 503 ASP A CA 1
ATOM 4013 C C . ASP A 1 503 ? -18.891 0.864 -6.949 1 98.88 503 ASP A C 1
ATOM 4015 O O . ASP A 1 503 ? -19.609 1.043 -7.934 1 98.88 503 ASP A O 1
ATOM 4019 N N . ILE A 1 504 ? -18.938 -0.197 -6.211 1 98.94 504 ILE A N 1
ATOM 4020 C CA . ILE A 1 504 ? -20.109 -1.062 -6.258 1 98.94 504 ILE A CA 1
ATOM 4021 C C . ILE A 1 504 ? -21.234 -0.455 -5.418 1 98.94 504 ILE A C 1
ATOM 4023 O O . ILE A 1 504 ? -21.031 -0.116 -4.25 1 98.94 504 ILE A O 1
ATOM 4027 N N . ILE A 1 505 ? -22.453 -0.316 -6.023 1 98.88 505 ILE A N 1
ATOM 4028 C CA . ILE A 1 505 ? -23.484 0.411 -5.285 1 98.88 505 ILE A CA 1
ATOM 4029 C C . ILE A 1 505 ? -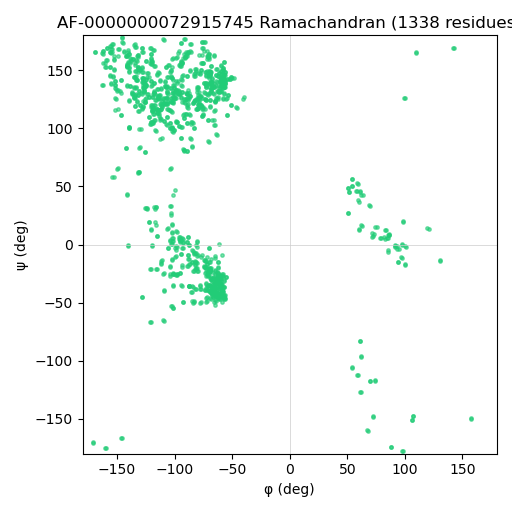24.797 -0.385 -5.293 1 98.88 505 ILE A C 1
ATOM 4031 O O . ILE A 1 505 ? -25 -1.245 -6.152 1 98.88 505 ILE A O 1
ATOM 4035 N N . ASN A 1 506 ? -25.578 -0.199 -4.316 1 98.88 506 ASN A N 1
ATOM 4036 C CA . ASN A 1 506 ? -27 -0.55 -4.305 1 98.88 506 ASN A CA 1
ATOM 4037 C C . ASN A 1 506 ? -27.891 0.692 -4.332 1 98.88 506 ASN A C 1
ATOM 4039 O O . ASN A 1 506 ? -28.062 1.355 -3.311 1 98.88 506 ASN A O 1
ATOM 4043 N N . GLU A 1 507 ? -28.5 0.968 -5.434 1 98.19 507 GLU A N 1
ATOM 4044 C CA . GLU A 1 507 ? -29.25 2.201 -5.648 1 98.19 507 GLU A CA 1
ATOM 4045 C C . GLU A 1 507 ? -30.562 2.184 -4.875 1 98.19 507 GLU A C 1
ATOM 4047 O O . GLU A 1 507 ? -31.219 3.221 -4.719 1 98.19 507 GLU A O 1
ATOM 4052 N N . ASN A 1 508 ? -30.938 1.041 -4.41 1 98.56 508 ASN A N 1
ATOM 4053 C CA . ASN A 1 508 ? -32.188 0.903 -3.691 1 98.56 508 ASN A CA 1
ATOM 4054 C C . ASN A 1 508 ? -32.031 1.182 -2.201 1 98.56 508 ASN A C 1
ATOM 4056 O O . ASN A 1 508 ? -33 1.24 -1.461 1 98.56 508 ASN A O 1
ATOM 4060 N N . LYS A 1 509 ? -30.891 1.237 -1.783 1 98.5 509 LYS A N 1
ATOM 4061 C CA . LYS A 1 509 ? -30.578 1.531 -0.388 1 98.5 509 LYS A CA 1
ATOM 4062 C C . LYS A 1 509 ? -29.734 2.797 -0.27 1 98.5 509 LYS A C 1
ATOM 4064 O O . LYS A 1 509 ? -28.562 2.811 -0.674 1 98.5 509 LYS A O 1
ATOM 4069 N N . LEU A 1 510 ? -30.25 3.807 0.316 1 98.19 510 LEU A N 1
ATOM 4070 C CA . LEU A 1 510 ? -29.578 5.094 0.414 1 98.19 510 LEU A CA 1
ATOM 4071 C C . LEU A 1 510 ? -29.109 5.359 1.844 1 98.19 510 LEU A C 1
ATOM 4073 O O . LEU A 1 510 ? -29.812 5.008 2.799 1 98.19 510 LEU A O 1
ATOM 4077 N N . ASN A 1 511 ? -27.969 5.906 2.006 1 98.19 511 ASN A N 1
ATOM 4078 C CA . ASN A 1 511 ? -27.5 6.348 3.314 1 98.19 511 ASN A CA 1
ATOM 4079 C C . ASN A 1 511 ? -28.375 7.461 3.879 1 98.19 511 ASN A C 1
ATOM 4081 O O . ASN A 1 511 ? -28.734 8.398 3.164 1 98.19 511 ASN A O 1
ATOM 4085 N N . PRO A 1 512 ? -28.703 7.406 5.113 1 96.5 512 PRO A N 1
ATOM 4086 C CA . PRO A 1 512 ? -29.672 8.359 5.656 1 96.5 512 PRO A CA 1
ATOM 4087 C C . PRO A 1 512 ? -29.094 9.773 5.781 1 96.5 512 PRO A C 1
ATOM 4089 O O . PRO A 1 512 ? -29.859 10.742 5.914 1 96.5 512 PRO A O 1
ATOM 4092 N N . HIS A 1 513 ? -27.828 9.875 5.734 1 96.25 513 HIS A N 1
ATOM 4093 C CA . HIS A 1 513 ? -27.219 11.195 5.895 1 96.25 513 HIS A CA 1
ATOM 4094 C C . HIS A 1 513 ? -26.781 11.766 4.551 1 96.25 513 HIS A C 1
ATOM 4096 O O . HIS A 1 513 ? -27.266 12.812 4.125 1 96.25 513 HIS A O 1
ATOM 4102 N N . SER A 1 514 ? -26.016 11.008 3.811 1 97.25 514 SER A N 1
ATOM 4103 C CA . SER A 1 514 ? -25.453 11.523 2.564 1 97.25 514 SER A CA 1
ATOM 4104 C C . SER A 1 514 ? -26.469 11.453 1.431 1 97.25 514 SER A C 1
ATOM 4106 O O . SER A 1 514 ? -26.312 12.117 0.403 1 97.25 514 SER A O 1
ATOM 4108 N N . GLY A 1 515 ? -27.422 10.633 1.603 1 97.06 515 GLY A N 1
ATOM 4109 C CA . GLY A 1 515 ? -28.391 10.43 0.548 1 97.06 515 GLY A CA 1
ATOM 4110 C C . GLY A 1 515 ? -27.844 9.664 -0.641 1 97.06 515 GLY A C 1
ATOM 4111 O O . GLY A 1 515 ? -28.531 9.5 -1.652 1 97.06 515 GLY A O 1
ATOM 4112 N N . LYS A 1 516 ? -26.719 9.195 -0.57 1 97.5 516 LYS A N 1
ATOM 4113 C CA . LYS A 1 516 ? -26.094 8.438 -1.655 1 97.5 516 LYS A CA 1
ATOM 4114 C C . LYS A 1 516 ? -26.328 6.938 -1.484 1 97.5 516 LYS A C 1
ATOM 4116 O O . LYS A 1 516 ? -26.594 6.469 -0.374 1 97.5 516 LYS A O 1
ATOM 4121 N N . PRO A 1 517 ? -26.266 6.195 -2.598 1 98.5 517 PRO A N 1
ATOM 4122 C CA . PRO A 1 517 ? -26.391 4.742 -2.467 1 98.5 517 PRO A CA 1
ATOM 4123 C C . PRO A 1 517 ? -25.297 4.129 -1.604 1 98.5 517 PRO A C 1
ATOM 4125 O O . PRO A 1 517 ? -24.141 4.566 -1.663 1 98.5 517 PRO A O 1
ATOM 4128 N N . VAL A 1 518 ? -25.688 3.098 -0.825 1 98.69 518 VAL A N 1
ATOM 4129 C CA . VAL A 1 518 ? -24.656 2.355 -0.114 1 98.69 518 VAL A CA 1
ATOM 4130 C C . VAL A 1 518 ? -23.641 1.794 -1.111 1 98.69 518 VAL A C 1
ATOM 4132 O O . VAL A 1 518 ? -24.016 1.396 -2.219 1 98.69 518 VAL A O 1
ATOM 4135 N N . SER A 1 519 ? -22.406 1.739 -0.653 1 98.75 519 SER A N 1
ATOM 4136 C CA . SER A 1 519 ? -21.391 1.371 -1.646 1 98.75 519 SER A CA 1
ATOM 4137 C C . SER A 1 519 ? -20.156 0.763 -0.984 1 98.75 519 SER A C 1
ATOM 4139 O O . SER A 1 519 ? -19.938 0.958 0.212 1 98.75 519 SER A O 1
ATOM 4141 N N . TYR A 1 520 ? -19.484 -0.054 -1.704 1 98.88 520 TYR A N 1
ATOM 4142 C CA . TYR A 1 520 ? -18.094 -0.428 -1.478 1 98.88 520 TYR A CA 1
ATOM 4143 C C . TYR A 1 520 ? -17.203 0.077 -2.605 1 98.88 520 TYR A C 1
ATOM 4145 O O . TYR A 1 520 ? -17.453 -0.212 -3.779 1 98.88 520 TYR A O 1
ATOM 4153 N N . LYS A 1 521 ? -16.203 0.801 -2.195 1 98.69 521 LYS A N 1
ATOM 4154 C CA . LYS A 1 521 ? -15.258 1.411 -3.123 1 98.69 521 LYS A CA 1
ATOM 4155 C C . LYS A 1 521 ? -14.023 0.537 -3.299 1 98.69 521 LYS A C 1
ATOM 4157 O O . LYS A 1 521 ? -13.414 0.104 -2.316 1 98.69 521 LYS A O 1
ATOM 4162 N N . ILE A 1 522 ? -13.672 0.271 -4.57 1 98.69 522 ILE A N 1
ATOM 4163 C CA . ILE A 1 522 ? -12.406 -0.393 -4.875 1 98.69 522 ILE A CA 1
ATOM 4164 C C . ILE A 1 522 ? -11.312 0.65 -5.07 1 98.69 522 ILE A C 1
ATOM 4166 O O . ILE A 1 522 ? -11.359 1.444 -6.012 1 98.69 522 ILE A O 1
ATOM 4170 N N . VAL A 1 523 ? -10.391 0.66 -4.148 1 97.94 523 VAL A N 1
ATOM 4171 C CA . VAL A 1 523 ? -9.195 1.486 -4.277 1 97.94 523 VAL A CA 1
ATOM 4172 C C . VAL A 1 523 ? -8.008 0.62 -4.695 1 97.94 523 VAL A C 1
ATOM 4174 O O . VAL A 1 523 ? -7.414 -0.067 -3.863 1 97.94 523 VAL A O 1
ATOM 4177 N N . SER A 1 524 ? -7.707 0.669 -5.934 1 97.88 524 SER A N 1
ATOM 4178 C CA . SER A 1 524 ? -6.633 -0.12 -6.531 1 97.88 524 SER A CA 1
ATOM 4179 C C . SER A 1 524 ? -5.652 0.767 -7.293 1 97.88 524 SER A C 1
ATOM 4181 O O . SER A 1 524 ? -6.051 1.503 -8.195 1 97.88 524 SER A O 1
ATOM 4183 N N . ARG A 1 525 ? -4.363 0.678 -6.871 1 97.44 525 ARG A N 1
ATOM 4184 C CA . ARG A 1 525 ? -3.393 1.578 -7.484 1 97.44 525 ARG A CA 1
ATOM 4185 C C . ARG A 1 525 ? -2.35 0.799 -8.281 1 97.44 525 ARG A C 1
ATOM 4187 O O . ARG A 1 525 ? -1.646 1.368 -9.117 1 97.44 525 ARG A O 1
ATOM 4194 N N . GLU A 1 526 ? -2.168 -0.441 -8.016 1 97.12 526 GLU A N 1
ATOM 4195 C CA . GLU A 1 526 ? -1.289 -1.314 -8.789 1 97.12 526 GLU A CA 1
ATOM 4196 C C . GLU A 1 526 ? -2.057 -2.035 -9.891 1 97.12 526 GLU A C 1
ATOM 4198 O O . GLU A 1 526 ? -2.4 -3.211 -9.75 1 97.12 526 GLU A O 1
ATOM 4203 N N . VAL A 1 527 ? -2.225 -1.308 -10.992 1 98.06 527 VAL A N 1
ATOM 4204 C CA . VAL A 1 527 ? -3.094 -1.784 -12.062 1 98.06 527 VAL A CA 1
ATOM 4205 C C . VAL A 1 527 ? -2.371 -1.672 -13.398 1 98.06 527 VAL A C 1
ATOM 4207 O O . VAL A 1 527 ? -2.842 -0.984 -14.312 1 98.06 527 VAL A O 1
ATOM 4210 N N . PRO A 1 528 ? -1.254 -2.396 -13.562 1 97.81 528 PRO A N 1
ATOM 4211 C CA . PRO A 1 528 ? -0.628 -2.363 -14.883 1 97.81 528 PRO A CA 1
ATOM 4212 C C . PRO A 1 528 ? -1.52 -2.953 -15.977 1 97.81 528 PRO A C 1
ATOM 4214 O O . PRO A 1 528 ? -2.221 -3.939 -15.734 1 97.81 528 PRO A O 1
ATOM 4217 N N . GLY A 1 529 ? -1.518 -2.32 -17.156 1 97.56 529 GLY A N 1
ATOM 4218 C CA . GLY A 1 529 ? -2.191 -2.934 -18.281 1 97.56 529 GLY A CA 1
ATOM 4219 C C . GLY A 1 529 ? -1.467 -4.156 -18.812 1 97.56 529 GLY A C 1
ATOM 4220 O O . GLY A 1 529 ? -0.3 -4.383 -18.5 1 97.56 529 GLY A O 1
ATOM 4221 N N . LEU A 1 530 ? -2.205 -4.949 -19.578 1 98.62 530 LEU A N 1
ATOM 4222 C CA . LEU A 1 530 ? -1.584 -6.059 -20.281 1 98.62 530 LEU A CA 1
ATOM 4223 C C . LEU A 1 530 ? -0.607 -5.551 -21.344 1 98.62 530 LEU A C 1
ATOM 4225 O O . LEU A 1 530 ? -1.016 -4.914 -22.312 1 98.62 530 LEU A O 1
ATOM 4229 N N . LEU A 1 531 ? 0.642 -5.816 -21.188 1 98.75 531 LEU A N 1
ATOM 4230 C CA . LEU A 1 531 ? 1.668 -5.207 -22.031 1 98.75 531 LEU A CA 1
ATOM 4231 C C . LEU A 1 531 ? 1.787 -5.934 -23.359 1 98.75 531 LEU A C 1
ATOM 4233 O O . LEU A 1 531 ? 2.047 -5.312 -24.391 1 98.75 531 LEU A O 1
ATOM 4237 N N . PRO A 1 532 ? 1.675 -7.297 -23.406 1 98.69 532 PRO A N 1
ATOM 4238 C CA . PRO A 1 532 ? 1.642 -7.91 -24.734 1 98.69 532 PRO A CA 1
ATOM 4239 C C . PRO A 1 532 ? 0.592 -7.281 -25.641 1 98.69 532 PRO A C 1
ATOM 4241 O O . PRO A 1 532 ? -0.535 -7.027 -25.219 1 98.69 532 PRO A O 1
ATOM 4244 N N . LYS A 1 533 ? 0.884 -7.141 -26.844 1 98.31 533 LYS A N 1
ATOM 4245 C CA . LYS A 1 533 ? 0.111 -6.316 -27.766 1 98.31 533 LYS A CA 1
ATOM 4246 C C . LYS A 1 533 ? -1.191 -7.004 -28.156 1 98.31 533 LYS A C 1
ATOM 4248 O O . LYS A 1 533 ? -1.295 -8.234 -28.094 1 98.31 533 LYS A O 1
ATOM 4253 N N . GLU A 1 534 ? -2.143 -6.152 -28.562 1 97.88 534 GLU A N 1
ATOM 4254 C CA . GLU A 1 534 ? -3.35 -6.691 -29.188 1 97.88 534 GLU A CA 1
ATOM 4255 C C . GLU A 1 534 ? -3.008 -7.602 -30.359 1 97.88 534 GLU A C 1
ATOM 4257 O O . GLU A 1 534 ? -2.186 -7.246 -31.219 1 97.88 534 GLU A O 1
ATOM 4262 N N . GLY A 1 535 ? -3.59 -8.75 -30.297 1 97 535 GLY A N 1
ATOM 4263 C CA . GLY A 1 535 ? -3.32 -9.719 -31.344 1 97 535 GLY A CA 1
ATOM 4264 C C . GLY A 1 535 ? -2.248 -10.727 -30.969 1 97 535 GLY A C 1
ATOM 4265 O O . GLY A 1 535 ? -2.07 -11.734 -31.656 1 97 535 GLY A O 1
ATOM 4266 N N . SER A 1 536 ? -1.561 -10.477 -29.891 1 97.69 536 SER A N 1
ATOM 4267 C CA . SER A 1 536 ? -0.57 -11.438 -29.422 1 97.69 536 SER A CA 1
ATOM 4268 C C . SER A 1 536 ? -1.237 -12.695 -28.891 1 97.69 536 SER A C 1
ATOM 4270 O O . SER A 1 536 ? -2.441 -12.703 -28.625 1 97.69 536 SER A O 1
ATOM 4272 N N . LEU A 1 537 ? -0.425 -13.719 -28.766 1 96.31 537 LEU A N 1
ATOM 4273 C CA . LEU A 1 537 ? -0.907 -14.977 -28.203 1 96.31 537 LEU A CA 1
ATOM 4274 C C . LEU A 1 537 ? -1.512 -14.766 -26.828 1 96.31 537 LEU A C 1
ATOM 4276 O O . LEU A 1 537 ? -2.619 -15.227 -26.547 1 96.31 537 LEU A O 1
ATOM 4280 N N . VAL A 1 538 ? -0.802 -14.039 -26.016 1 97.31 538 VAL A N 1
ATOM 4281 C CA . VAL A 1 538 ? -1.256 -13.812 -24.641 1 97.31 538 VAL A CA 1
ATOM 4282 C C . VAL A 1 538 ? -2.535 -12.977 -24.656 1 97.31 538 VAL A C 1
ATOM 4284 O O . VAL A 1 538 ? -3.469 -13.25 -23.891 1 97.31 538 VAL A O 1
ATOM 4287 N N . TRP A 1 539 ? -2.582 -11.961 -25.5 1 98 539 TRP A N 1
ATOM 4288 C CA . TRP A 1 539 ? -3.752 -11.094 -25.609 1 98 539 TRP A CA 1
ATOM 4289 C C . TRP A 1 539 ? -4.992 -11.898 -25.969 1 98 539 TRP A C 1
ATOM 4291 O O . TRP A 1 539 ? -6.082 -11.641 -25.453 1 98 539 TRP A O 1
ATOM 4301 N N . LYS A 1 540 ? -4.812 -12.82 -26.828 1 97.75 540 LYS A N 1
ATOM 4302 C CA . LYS A 1 540 ? -5.93 -13.656 -27.266 1 97.75 540 LYS A CA 1
ATOM 4303 C C . LYS A 1 540 ? -6.398 -14.578 -26.141 1 97.75 540 LYS A C 1
ATOM 4305 O O . LYS A 1 540 ? -7.598 -14.805 -25.969 1 97.75 540 LYS A O 1
ATOM 4310 N N . ARG A 1 541 ? -5.504 -15.023 -25.344 1 97.88 541 ARG A N 1
ATOM 4311 C CA . ARG A 1 541 ? -5.816 -16.031 -24.328 1 97.88 541 ARG A CA 1
ATOM 4312 C C . ARG A 1 541 ? -6.301 -15.375 -23.047 1 97.88 541 ARG A C 1
ATOM 4314 O O . ARG A 1 541 ? -7.145 -15.93 -22.328 1 97.88 541 ARG A O 1
ATOM 4321 N N . ALA A 1 542 ? -5.719 -14.203 -22.719 1 98.44 542 ALA A N 1
ATOM 4322 C CA . ALA A 1 542 ? -5.988 -13.57 -21.422 1 98.44 542 ALA A CA 1
ATOM 4323 C C . ALA A 1 542 ? -6.949 -12.398 -21.578 1 98.44 542 ALA A C 1
ATOM 4325 O O . ALA A 1 542 ? -6.633 -11.266 -21.188 1 98.44 542 ALA A O 1
ATOM 4326 N N . ALA A 1 543 ? -8.156 -12.68 -21.969 1 98.38 543 ALA A N 1
ATOM 4327 C CA . ALA A 1 543 ? -9.133 -11.633 -22.234 1 98.38 543 ALA A CA 1
ATOM 4328 C C . ALA A 1 543 ? -9.438 -10.82 -20.969 1 98.38 543 ALA A C 1
ATOM 4330 O O . ALA A 1 543 ? -9.688 -9.617 -21.047 1 98.38 543 ALA A O 1
ATOM 4331 N N . PHE A 1 544 ? -9.391 -11.438 -19.797 1 98.44 544 PHE A N 1
ATOM 4332 C CA . PHE A 1 544 ? -9.734 -10.766 -18.562 1 98.44 544 PHE A CA 1
ATOM 4333 C C . PHE A 1 544 ? -8.75 -9.641 -18.25 1 98.44 544 PHE A C 1
ATOM 4335 O O . PHE A 1 544 ? -9.078 -8.703 -17.531 1 98.44 544 PHE A O 1
ATOM 4342 N N . ALA A 1 545 ? -7.543 -9.703 -18.812 1 98.62 545 ALA A N 1
ATOM 4343 C CA . ALA A 1 545 ? -6.473 -8.773 -18.469 1 98.62 545 ALA A CA 1
ATOM 4344 C C . ALA A 1 545 ? -6.426 -7.609 -19.469 1 98.62 545 ALA A C 1
ATOM 4346 O O . ALA A 1 545 ? -5.578 -6.723 -19.359 1 98.62 545 ALA A O 1
ATOM 4347 N N . ARG A 1 546 ? -7.387 -7.598 -20.438 1 98.56 546 ARG A N 1
ATOM 4348 C CA . ARG A 1 546 ? -7.367 -6.57 -21.469 1 98.56 546 ARG A CA 1
ATOM 4349 C C . ARG A 1 546 ? -7.816 -5.223 -20.906 1 98.56 546 ARG A C 1
ATOM 4351 O O . ARG A 1 546 ? -7.543 -4.176 -21.5 1 98.56 546 ARG A O 1
ATOM 4358 N N . HIS A 1 547 ? -8.594 -5.254 -19.828 1 98.56 547 HIS A N 1
ATOM 4359 C CA . HIS A 1 547 ? -9.047 -4.07 -19.109 1 98.56 547 HIS A CA 1
ATOM 4360 C C . HIS A 1 547 ? -8.922 -4.266 -17.594 1 98.56 547 HIS A C 1
ATOM 4362 O O . HIS A 1 547 ? -8.844 -5.402 -17.125 1 98.56 547 HIS A O 1
ATOM 4368 N N . ALA A 1 548 ? -8.906 -3.205 -16.891 1 98.69 548 ALA A N 1
ATOM 4369 C CA . ALA A 1 548 ? -8.781 -3.264 -15.438 1 98.69 548 ALA A CA 1
ATOM 4370 C C . ALA A 1 548 ? -10.062 -3.789 -14.797 1 98.69 548 ALA A C 1
ATOM 4372 O O . ALA A 1 548 ? -10.016 -4.48 -13.781 1 98.69 548 ALA A O 1
ATOM 4373 N N . VAL A 1 549 ? -11.211 -3.43 -15.391 1 98.88 549 VAL A N 1
ATOM 4374 C CA . VAL A 1 549 ? -12.484 -3.83 -14.805 1 98.88 549 VAL A CA 1
ATOM 4375 C C . VAL A 1 549 ? -13.414 -4.352 -15.898 1 98.88 549 VAL A C 1
ATOM 4377 O O . VAL A 1 549 ? -13.477 -3.789 -17 1 98.88 549 VAL A O 1
ATOM 4380 N N . HIS A 1 550 ? -14.062 -5.422 -15.656 1 98.88 550 HIS A N 1
ATOM 4381 C CA . HIS A 1 550 ? -15.242 -5.938 -16.344 1 98.88 550 HIS A CA 1
ATOM 4382 C C . HIS A 1 550 ? -16.391 -6.168 -15.367 1 98.88 550 HIS A C 1
ATOM 4384 O O . HIS A 1 550 ? -16.156 -6.426 -14.18 1 98.88 550 HIS A O 1
ATOM 4390 N N . VAL A 1 551 ? -17.562 -5.988 -15.82 1 98.88 551 VAL A N 1
ATOM 4391 C CA . VAL A 1 551 ? -18.75 -6.344 -15.039 1 98.88 551 VAL A CA 1
ATOM 4392 C C . VAL A 1 551 ? -19.703 -7.16 -15.898 1 98.88 551 VAL A C 1
ATOM 4394 O O . VAL A 1 551 ? -19.969 -6.809 -17.047 1 98.88 551 VAL A O 1
ATOM 4397 N N . THR A 1 552 ? -20.172 -8.242 -15.383 1 98.75 552 THR A N 1
ATOM 4398 C CA . THR A 1 552 ? -21.156 -9.078 -16.047 1 98.75 552 THR A CA 1
ATOM 4399 C C . THR A 1 552 ? -22.344 -9.367 -15.117 1 98.75 552 THR A C 1
ATOM 4401 O O . THR A 1 552 ? -22.266 -9.102 -13.914 1 98.75 552 THR A O 1
ATOM 4404 N N . ARG A 1 553 ? -23.391 -9.922 -15.703 1 98.31 553 ARG A N 1
ATOM 4405 C CA . ARG A 1 553 ? -24.469 -10.453 -14.875 1 98.31 553 ARG A CA 1
ATOM 4406 C C . ARG A 1 553 ? -24.094 -11.797 -14.273 1 98.31 553 ARG A C 1
ATOM 4408 O O . ARG A 1 553 ? -23.344 -12.562 -14.875 1 98.31 553 ARG A O 1
ATOM 4415 N N . TYR A 1 554 ? -24.656 -11.992 -13.172 1 98.38 554 TYR A N 1
ATOM 4416 C CA . TYR A 1 554 ? -24.359 -13.25 -12.508 1 98.38 554 TYR A CA 1
ATOM 4417 C C . TYR A 1 554 ? -24.953 -14.43 -13.266 1 98.38 554 TYR A C 1
ATOM 4419 O O . TYR A 1 554 ? -26.109 -14.352 -13.719 1 98.38 554 TYR A O 1
ATOM 4427 N N . HIS A 1 555 ? -24.203 -15.391 -13.422 1 97.69 555 HIS A N 1
ATOM 4428 C CA . HIS A 1 555 ? -24.609 -16.719 -13.883 1 97.69 555 HIS A CA 1
ATOM 4429 C C . HIS A 1 555 ? -23.891 -17.812 -13.102 1 97.69 555 HIS A C 1
ATOM 4431 O O . HIS A 1 555 ? -22.672 -17.719 -12.875 1 97.69 555 HIS A O 1
ATOM 4437 N N . ASP A 1 556 ? -24.578 -18.797 -12.727 1 97.06 556 ASP A N 1
ATOM 4438 C CA . ASP A 1 556 ? -24.031 -19.828 -11.852 1 97.06 556 ASP A CA 1
ATOM 4439 C C . ASP A 1 556 ? -22.781 -20.469 -12.453 1 97.06 556 ASP A C 1
ATOM 4441 O O . ASP A 1 556 ? -21.891 -20.891 -11.727 1 97.06 556 ASP A O 1
ATOM 4445 N N . ASP A 1 557 ? -22.672 -20.547 -13.703 1 95 557 ASP A N 1
ATOM 4446 C CA . ASP A 1 557 ? -21.641 -21.375 -14.312 1 95 557 ASP A CA 1
ATOM 4447 C C . ASP A 1 557 ? -20.484 -20.5 -14.82 1 95 557 ASP A C 1
ATOM 4449 O O . ASP A 1 557 ? -19.547 -21 -15.438 1 95 557 ASP A O 1
ATOM 4453 N N . GLN A 1 558 ? -20.578 -19.172 -14.625 1 97.19 558 GLN A N 1
ATOM 4454 C CA . GLN A 1 558 ? -19.5 -18.266 -15.023 1 97.19 558 GLN A CA 1
ATOM 4455 C C . GLN A 1 558 ? -18.484 -18.078 -13.898 1 97.19 558 GLN A C 1
ATOM 4457 O O . GLN A 1 558 ? -18.484 -17.062 -13.219 1 97.19 558 GLN A O 1
ATOM 4462 N N . LEU A 1 559 ? -17.594 -19.062 -13.789 1 96.38 559 LEU A N 1
ATOM 4463 C CA . LEU A 1 559 ? -16.641 -19.078 -12.68 1 96.38 559 LEU A CA 1
ATOM 4464 C C . LEU A 1 559 ? -15.234 -18.766 -13.172 1 96.38 559 LEU A C 1
ATOM 4466 O O . LEU A 1 559 ? -14.445 -18.141 -12.453 1 96.38 559 LEU A O 1
ATOM 4470 N N . TRP A 1 560 ? -14.914 -19.312 -14.328 1 97.56 560 TRP A N 1
ATOM 4471 C CA . TRP A 1 560 ? -13.531 -19.297 -14.797 1 97.56 560 TRP A CA 1
ATOM 4472 C C . TRP A 1 560 ? -13.336 -18.25 -15.891 1 97.56 560 TRP A C 1
ATOM 4474 O O . TRP A 1 560 ? -13.555 -18.547 -17.078 1 97.56 560 TRP A O 1
ATOM 4484 N N . VAL A 1 561 ? -12.719 -17.156 -15.508 1 98.25 561 VAL A N 1
ATOM 4485 C CA . VAL A 1 561 ? -12.719 -15.945 -16.312 1 98.25 561 VAL A CA 1
ATOM 4486 C C . VAL A 1 561 ? -11.859 -16.141 -17.562 1 98.25 561 VAL A C 1
ATOM 4488 O O . VAL A 1 561 ? -12.031 -15.445 -18.562 1 98.25 561 VAL A O 1
ATOM 4491 N N . ALA A 1 562 ? -10.945 -17.125 -17.562 1 98 562 ALA A N 1
ATOM 4492 C CA . ALA A 1 562 ? -10.117 -17.422 -18.719 1 98 562 ALA A CA 1
ATOM 4493 C C . ALA A 1 562 ? -10.633 -18.656 -19.453 1 98 562 ALA A C 1
ATOM 4495 O O . ALA A 1 562 ? -10 -19.125 -20.406 1 98 562 ALA A O 1
ATOM 4496 N N . GLY A 1 563 ? -11.742 -19.234 -19 1 96.56 563 GLY A N 1
ATOM 4497 C CA . GLY A 1 563 ? -12.289 -20.469 -19.562 1 96.56 563 GLY A CA 1
ATOM 4498 C C . GLY A 1 563 ? -12.156 -21.656 -18.641 1 96.56 563 GLY A C 1
ATOM 4499 O O . GLY A 1 563 ? -11.375 -21.625 -17.672 1 96.56 563 GLY A O 1
ATOM 4500 N N . ASP A 1 564 ? -12.883 -22.719 -18.953 1 95.44 564 ASP A N 1
ATOM 4501 C CA . ASP A 1 564 ? -12.914 -23.906 -18.125 1 95.44 564 ASP A CA 1
ATOM 4502 C C . ASP A 1 564 ? -11.609 -24.688 -18.219 1 95.44 564 ASP A C 1
ATOM 4504 O O . ASP A 1 564 ? -11.102 -25.203 -17.219 1 95.44 564 ASP A O 1
ATOM 4508 N N . HIS A 1 565 ? -11.188 -24.828 -19.438 1 96.38 565 HIS A N 1
ATOM 4509 C CA . HIS A 1 565 ? -9.953 -25.547 -19.734 1 96.38 565 HIS A CA 1
ATOM 4510 C C . HIS A 1 565 ? -8.945 -24.641 -20.438 1 96.38 565 HIS A C 1
ATOM 4512 O O . HIS A 1 565 ? -9.016 -24.438 -21.641 1 96.38 565 HIS A O 1
ATOM 4518 N N . VAL A 1 566 ? -7.941 -24.188 -19.734 1 97.12 566 VAL A N 1
ATOM 4519 C CA . VAL A 1 566 ? -7.066 -23.094 -20.172 1 97.12 566 VAL A CA 1
ATOM 4520 C C . VAL A 1 566 ? -5.832 -23.672 -20.859 1 97.12 566 VAL A C 1
ATOM 4522 O O . VAL A 1 566 ? -5.348 -23.094 -21.844 1 97.12 566 VAL A O 1
ATOM 4525 N N . PRO A 1 567 ? -5.285 -24.828 -20.438 1 96.81 567 PRO A N 1
ATOM 4526 C CA . PRO A 1 567 ? -4.059 -25.328 -21.062 1 96.81 567 PRO A CA 1
ATOM 4527 C C . PRO A 1 567 ? -4.203 -25.516 -22.578 1 96.81 567 PRO A C 1
ATOM 4529 O O . PRO A 1 567 ? -5.25 -25.969 -23.047 1 96.81 567 PRO A O 1
ATOM 4532 N N . GLN A 1 568 ? -3.209 -25.078 -23.25 1 95.56 568 GLN A N 1
ATOM 4533 C CA . GLN A 1 568 ? -3.004 -25.344 -24.656 1 95.56 568 GLN A CA 1
ATOM 4534 C C . GLN A 1 568 ? -4.152 -24.797 -25.5 1 95.56 568 GLN A C 1
ATOM 4536 O O . GLN A 1 568 ? -4.727 -25.516 -26.328 1 95.56 568 GLN A O 1
ATOM 4541 N N . THR A 1 569 ? -4.547 -23.609 -25.234 1 95.44 569 THR A N 1
ATOM 4542 C CA . THR A 1 569 ? -5.539 -22.906 -26.047 1 95.44 569 THR A CA 1
ATOM 4543 C C . THR A 1 569 ? -4.879 -21.812 -26.891 1 95.44 569 THR A C 1
ATOM 4545 O O . THR A 1 569 ? -3.947 -21.156 -26.438 1 95.44 569 THR A O 1
ATOM 4548 N N . SER A 1 570 ? -5.383 -21.625 -28.062 1 94.94 570 SER A N 1
ATOM 4549 C CA . SER A 1 570 ? -4.855 -20.562 -28.922 1 94.94 570 SER A CA 1
ATOM 4550 C C . SER A 1 570 ? -5.414 -19.203 -28.531 1 94.94 570 SER A C 1
ATOM 4552 O O . SER A 1 570 ? -4.848 -18.172 -28.891 1 94.94 570 SER A O 1
ATOM 4554 N N . GLY A 1 571 ? -6.539 -19.219 -27.875 1 94.94 571 GLY A N 1
ATOM 4555 C CA . GLY A 1 571 ? -7.238 -17.984 -27.547 1 94.94 571 GLY A CA 1
ATOM 4556 C C . GLY A 1 571 ? -8.148 -17.5 -28.656 1 94.94 571 GLY A C 1
ATOM 4557 O O . GLY A 1 571 ? -8.703 -16.391 -28.578 1 94.94 571 GLY A O 1
ATOM 4558 N N . GLU A 1 572 ? -8.344 -18.281 -29.688 1 94.5 572 GLU A N 1
ATOM 4559 C CA . GLU A 1 572 ? -9.234 -17.938 -30.781 1 94.5 572 GLU A CA 1
ATOM 4560 C C . GLU A 1 572 ? -10.375 -18.938 -30.906 1 94.5 572 GLU A C 1
ATOM 4562 O O . GLU A 1 572 ? -10.195 -20.031 -31.438 1 94.5 572 GLU A O 1
ATOM 4567 N N . PRO A 1 573 ? -11.602 -18.625 -30.656 1 94.62 573 PRO A N 1
ATOM 4568 C CA . PRO A 1 573 ? -11.914 -17.344 -30.031 1 94.62 573 PRO A CA 1
ATOM 4569 C C . PRO A 1 573 ? -11.492 -17.297 -28.562 1 94.62 573 PRO A C 1
ATOM 4571 O O . PRO A 1 573 ? -11.273 -18.328 -27.938 1 94.62 573 PRO A O 1
ATOM 4574 N N . SER A 1 574 ? -11.383 -16.078 -28.031 1 95.81 574 SER A N 1
ATOM 4575 C CA . SER A 1 574 ? -11.141 -15.922 -26.609 1 95.81 574 SER A CA 1
ATOM 4576 C C . SER A 1 574 ? -12.289 -16.5 -25.781 1 95.81 574 SER A C 1
ATOM 4578 O O . SER A 1 574 ? -13.453 -16.406 -26.172 1 95.81 574 SER A O 1
ATOM 4580 N N . LYS A 1 575 ? -12.016 -17.062 -24.672 1 95.94 575 LYS A N 1
ATOM 4581 C CA . LYS A 1 575 ? -12.984 -17.75 -23.812 1 95.94 575 LYS A CA 1
ATOM 4582 C C . LYS A 1 575 ? -13.258 -16.953 -22.547 1 95.94 575 LYS A C 1
ATOM 4584 O O . LYS A 1 575 ? -12.641 -15.906 -22.312 1 95.94 575 LYS A O 1
ATOM 4589 N N . GLY A 1 576 ? -14.211 -17.453 -21.719 1 97.5 576 GLY A N 1
ATOM 4590 C CA . GLY A 1 576 ? -14.508 -16.844 -20.422 1 97.5 576 GLY A CA 1
ATOM 4591 C C . GLY A 1 576 ? -15.188 -15.492 -20.547 1 97.5 576 GLY A C 1
ATOM 4592 O O . GLY A 1 576 ? -16.25 -15.375 -21.172 1 97.5 576 GLY A O 1
ATOM 4593 N N . ILE A 1 577 ? -14.5 -14.492 -20.047 1 98.38 577 ILE A N 1
ATOM 4594 C CA . ILE A 1 577 ? -15.078 -13.164 -19.906 1 98.38 577 ILE A CA 1
ATOM 4595 C C . ILE A 1 577 ? -15.461 -12.617 -21.281 1 98.38 577 ILE A C 1
ATOM 4597 O O . ILE A 1 577 ? -16.453 -11.891 -21.422 1 98.38 577 ILE A O 1
ATOM 4601 N N . ALA A 1 578 ? -14.625 -12.906 -22.297 1 97.5 578 ALA A N 1
ATOM 4602 C CA . ALA A 1 578 ? -14.922 -12.438 -23.641 1 97.5 578 ALA A CA 1
ATOM 4603 C C . ALA A 1 578 ? -16.281 -12.961 -24.125 1 97.5 578 ALA A C 1
ATOM 4605 O O . ALA A 1 578 ? -17.031 -12.242 -24.781 1 97.5 578 ALA A O 1
ATOM 4606 N N . GLU A 1 579 ? -16.578 -14.211 -23.797 1 97.44 579 GLU A N 1
ATOM 4607 C CA . GLU A 1 579 ? -17.859 -14.812 -24.156 1 97.44 579 GLU A CA 1
ATOM 4608 C C . GLU A 1 579 ? -19 -14.188 -23.359 1 97.44 579 GLU A C 1
ATOM 4610 O O . GLU A 1 579 ? -20.094 -13.977 -23.891 1 97.44 579 GLU A O 1
ATOM 4615 N N . TRP A 1 580 ? -18.766 -13.93 -22.141 1 98.31 580 TRP A N 1
ATOM 4616 C CA . TRP A 1 580 ? -19.812 -13.461 -21.234 1 98.31 580 TRP A CA 1
ATOM 4617 C C . TRP A 1 580 ? -20.188 -12.016 -21.531 1 98.31 580 TRP A C 1
ATOM 4619 O O . TRP A 1 580 ? -21.344 -11.617 -21.359 1 98.31 580 TRP A O 1
ATOM 4629 N N . VAL A 1 581 ? -19.234 -11.219 -21.969 1 97.81 581 VAL A N 1
ATOM 4630 C CA . VAL A 1 581 ? -19.5 -9.844 -22.359 1 97.81 581 VAL A CA 1
ATOM 4631 C C . VAL A 1 581 ? -20.344 -9.828 -23.641 1 97.81 581 VAL A C 1
ATOM 4633 O O . VAL A 1 581 ? -21.203 -8.953 -23.812 1 97.81 581 VAL A O 1
ATOM 4636 N N . GLY A 1 582 ? -20.109 -10.734 -24.5 1 95.44 582 GLY A N 1
ATOM 4637 C CA . GLY A 1 582 ? -20.859 -10.836 -25.734 1 95.44 582 GLY A CA 1
ATOM 4638 C C . GLY A 1 582 ? -20.719 -9.609 -26.625 1 95.44 582 GLY A C 1
ATOM 4639 O O . GLY A 1 582 ? -19.609 -9.164 -26.906 1 95.44 582 GLY A O 1
ATOM 4640 N N . ASP A 1 583 ? -21.922 -9.047 -27.016 1 96.94 583 ASP A N 1
ATOM 4641 C CA . ASP A 1 583 ? -21.891 -7.871 -27.875 1 96.94 583 ASP A CA 1
ATOM 4642 C C . ASP A 1 583 ? -21.797 -6.59 -27.062 1 96.94 583 ASP A C 1
ATOM 4644 O O . ASP A 1 583 ? -21.781 -5.488 -27.609 1 96.94 583 ASP A O 1
ATOM 4648 N N . GLY A 1 584 ? -21.766 -6.84 -25.766 1 98 584 GLY A N 1
ATOM 4649 C CA . GLY A 1 584 ? -21.516 -5.711 -24.875 1 98 584 GLY A CA 1
ATOM 4650 C C . GLY A 1 584 ? -22.781 -4.953 -24.516 1 98 584 GLY A C 1
ATOM 4651 O O . GLY A 1 584 ? -22.719 -3.938 -23.812 1 98 584 GLY A O 1
ATOM 4652 N N . THR A 1 585 ? -23.969 -5.43 -24.859 1 98.12 585 THR A N 1
ATOM 4653 C CA . THR A 1 585 ? -25.188 -4.648 -24.703 1 98.12 585 THR A CA 1
ATOM 4654 C C . THR A 1 585 ? -25.938 -5.055 -23.438 1 98.12 585 THR A C 1
ATOM 4656 O O . THR A 1 585 ? -26.859 -4.367 -23.016 1 98.12 585 THR A O 1
ATOM 4659 N N . GLU A 1 586 ? -25.5 -6.156 -22.828 1 98.25 586 GLU A N 1
ATOM 4660 C CA . GLU A 1 586 ? -26.203 -6.637 -21.656 1 98.25 586 GLU A CA 1
ATOM 4661 C C . GLU A 1 586 ? -26.188 -5.594 -20.531 1 98.25 586 GLU A C 1
ATOM 4663 O O . GLU A 1 586 ? -25.141 -5.031 -20.219 1 98.25 586 GLU A O 1
ATOM 4668 N N . SER A 1 587 ? -27.391 -5.34 -19.953 1 98.56 587 SER A N 1
ATOM 4669 C CA . SER A 1 587 ? -27.484 -4.391 -18.859 1 98.56 587 SER A CA 1
ATOM 4670 C C . SER A 1 587 ? -26.891 -4.965 -17.578 1 98.56 587 SER A C 1
ATOM 4672 O O . SER A 1 587 ? -27.109 -6.137 -17.25 1 98.56 587 SER A O 1
ATOM 4674 N N . ILE A 1 588 ? -26.188 -4.156 -16.875 1 98.69 588 ILE A N 1
ATOM 4675 C CA . ILE A 1 588 ? -25.625 -4.523 -15.578 1 98.69 588 ILE A CA 1
ATOM 4676 C C . ILE A 1 588 ? -26.078 -3.529 -14.516 1 98.69 588 ILE A C 1
ATOM 4678 O O . ILE A 1 588 ? -25.328 -3.229 -13.578 1 98.69 588 ILE A O 1
ATOM 4682 N N . THR A 1 589 ? -27.25 -2.953 -14.641 1 98.62 589 THR A N 1
ATOM 4683 C CA . THR A 1 589 ? -27.797 -1.942 -13.742 1 98.62 589 THR A CA 1
ATOM 4684 C C . THR A 1 589 ? -28.812 -2.562 -12.781 1 98.62 589 THR A C 1
ATOM 4686 O O . THR A 1 589 ? -29.766 -3.215 -13.211 1 98.62 589 THR A O 1
ATOM 4689 N N . ASN A 1 590 ? -28.562 -2.312 -11.5 1 98.62 590 ASN A N 1
ATOM 4690 C CA . ASN A 1 590 ? -29.516 -2.705 -10.461 1 98.62 590 ASN A CA 1
ATOM 4691 C C . ASN A 1 590 ? -29.922 -4.168 -10.602 1 98.62 590 ASN A C 1
ATOM 4693 O O . ASN A 1 590 ? -31.125 -4.48 -10.664 1 98.62 590 ASN A O 1
ATOM 4697 N N . THR A 1 591 ? -28.953 -5.012 -10.742 1 98.56 591 THR A N 1
ATOM 4698 C CA . THR A 1 591 ? -29.156 -6.445 -10.922 1 98.56 591 THR A CA 1
ATOM 4699 C C . THR A 1 591 ? -28.031 -7.23 -10.242 1 98.56 591 THR A C 1
ATOM 4701 O O . THR A 1 591 ? -27.156 -6.648 -9.609 1 98.56 591 THR A O 1
ATOM 4704 N N . ASP A 1 592 ? -28.172 -8.539 -10.234 1 98.69 592 ASP A N 1
ATOM 4705 C CA . ASP A 1 592 ? -27.125 -9.422 -9.711 1 98.69 592 ASP A CA 1
ATOM 4706 C C . ASP A 1 592 ? -25.922 -9.453 -10.641 1 98.69 592 ASP A C 1
ATOM 4708 O O . ASP A 1 592 ? -25.984 -10.031 -11.727 1 98.69 592 ASP A O 1
ATOM 4712 N N . ILE A 1 593 ? -24.844 -8.812 -10.211 1 98.88 593 ILE A N 1
ATOM 4713 C CA . ILE A 1 593 ? -23.703 -8.656 -11.102 1 98.88 593 ILE A CA 1
ATOM 4714 C C . ILE A 1 593 ? -22.484 -9.344 -10.5 1 98.88 593 ILE A C 1
ATOM 4716 O O . ILE A 1 593 ? -22.5 -9.758 -9.336 1 98.88 593 ILE A O 1
ATOM 4720 N N . VAL A 1 594 ? -21.469 -9.516 -11.281 1 98.88 594 VAL A N 1
ATOM 4721 C CA . VAL A 1 594 ? -20.109 -9.898 -10.867 1 98.88 594 VAL A CA 1
ATOM 4722 C C . VAL A 1 594 ? -19.109 -8.883 -11.391 1 98.88 594 VAL A C 1
ATOM 4724 O O . VAL A 1 594 ? -19.109 -8.547 -12.578 1 98.88 594 VAL A O 1
ATOM 4727 N N . LEU A 1 595 ? -18.328 -8.359 -10.523 1 98.94 595 LEU A N 1
ATOM 4728 C CA . LEU A 1 595 ? -17.234 -7.473 -10.906 1 98.94 595 LEU A CA 1
ATOM 4729 C C . LEU A 1 595 ? -15.914 -8.234 -10.977 1 98.94 595 LEU A C 1
ATOM 4731 O O . LEU A 1 595 ? -15.586 -8.992 -10.062 1 98.94 595 LEU A O 1
ATOM 4735 N N . TRP A 1 596 ? -15.227 -8.07 -12.078 1 98.88 596 TRP A N 1
ATOM 4736 C CA . TRP A 1 596 ? -13.906 -8.641 -12.32 1 98.88 596 TRP A CA 1
ATOM 4737 C C . TRP A 1 596 ? -12.844 -7.547 -12.383 1 98.88 596 TRP A C 1
ATOM 4739 O O . TRP A 1 596 ? -12.867 -6.695 -13.273 1 98.88 596 TRP A O 1
ATOM 4749 N N . HIS A 1 597 ? -11.891 -7.57 -11.445 1 98.94 597 HIS A N 1
ATOM 4750 C CA . HIS A 1 597 ? -10.867 -6.527 -11.383 1 98.94 597 HIS A CA 1
ATOM 4751 C C . HIS A 1 597 ? -9.469 -7.113 -11.57 1 98.94 597 HIS A C 1
ATOM 4753 O O . HIS A 1 597 ? -9.023 -7.938 -10.773 1 98.94 597 HIS A O 1
ATOM 4759 N N . THR A 1 598 ? -8.789 -6.684 -12.648 1 98.81 598 THR A N 1
ATOM 4760 C CA . THR A 1 598 ? -7.414 -7.094 -12.906 1 98.81 598 THR A CA 1
ATOM 4761 C C . THR A 1 598 ? -6.426 -6.113 -12.273 1 98.81 598 THR A C 1
ATOM 4763 O O . THR A 1 598 ? -6.508 -4.906 -12.516 1 98.81 598 THR A O 1
ATOM 4766 N N . PHE A 1 599 ? -5.539 -6.605 -11.461 1 98.69 599 PHE A N 1
ATOM 4767 C CA . PHE A 1 599 ? -4.496 -5.824 -10.805 1 98.69 599 PHE A CA 1
ATOM 4768 C C . PHE A 1 599 ? -3.207 -6.625 -10.695 1 98.69 599 PHE A C 1
ATOM 4770 O O . PHE A 1 599 ? -3.182 -7.82 -11.008 1 98.69 599 PHE A O 1
ATOM 4777 N N . GLY A 1 600 ? -2.125 -5.941 -10.391 1 98.31 600 GLY A N 1
ATOM 4778 C CA . GLY A 1 600 ? -0.871 -6.664 -10.266 1 98.31 600 GLY A CA 1
ATOM 4779 C C . GLY A 1 600 ? 0.349 -5.785 -10.453 1 98.31 600 GLY A C 1
ATOM 4780 O O . GLY A 1 600 ? 0.355 -4.625 -10.031 1 98.31 600 GLY A O 1
ATOM 4781 N N . ILE A 1 601 ? 1.489 -6.469 -11.023 1 97.69 601 ILE A N 1
ATOM 4782 C CA . ILE A 1 601 ? 2.738 -5.723 -11.141 1 97.69 601 ILE A CA 1
ATOM 4783 C C . ILE A 1 601 ? 3.434 -6.09 -12.445 1 97.69 601 ILE A C 1
ATOM 4785 O O . ILE A 1 601 ? 3.176 -7.152 -13.016 1 97.69 601 ILE A O 1
ATOM 4789 N N . THR A 1 602 ? 4.215 -5.164 -12.906 1 98.38 602 THR A N 1
ATOM 4790 C CA . THR A 1 602 ? 5.254 -5.426 -13.891 1 98.38 602 THR A CA 1
ATOM 4791 C C . THR A 1 602 ? 6.625 -5.512 -13.227 1 98.38 602 THR A C 1
ATOM 4793 O O . THR A 1 602 ? 7.047 -4.582 -12.539 1 98.38 602 THR A O 1
ATOM 4796 N N . HIS A 1 603 ? 7.262 -6.578 -13.398 1 98.31 603 HIS A N 1
ATOM 4797 C CA . HIS A 1 603 ? 8.523 -6.855 -12.719 1 98.31 603 HIS A CA 1
ATOM 4798 C C . HIS A 1 603 ? 9.703 -6.754 -13.688 1 98.31 603 HIS A C 1
ATOM 4800 O O . HIS A 1 603 ? 9.82 -7.566 -14.609 1 98.31 603 HIS A O 1
ATOM 4806 N N . PHE A 1 604 ? 10.508 -5.77 -13.555 1 98.5 604 PHE A N 1
ATOM 4807 C CA . PHE A 1 604 ? 11.82 -5.684 -14.188 1 98.5 604 PHE A CA 1
ATOM 4808 C C . PHE A 1 604 ? 12.906 -6.152 -13.227 1 98.5 604 PHE A C 1
ATOM 4810 O O . PHE A 1 604 ? 13.359 -5.391 -12.367 1 98.5 604 PHE A O 1
ATOM 4817 N N . PRO A 1 605 ? 13.391 -7.348 -13.398 1 98.38 605 PRO A N 1
ATOM 4818 C CA . PRO A 1 605 ? 14.289 -7.961 -12.414 1 98.38 605 PRO A CA 1
ATOM 4819 C C . PRO A 1 605 ? 15.562 -7.148 -12.203 1 98.38 605 PRO A C 1
ATOM 4821 O O . PRO A 1 605 ? 15.984 -6.402 -13.086 1 98.38 605 PRO A O 1
ATOM 4824 N N . SER A 1 606 ? 16.156 -7.273 -11.062 1 98.56 606 SER A N 1
ATOM 4825 C CA . SER A 1 606 ? 17.438 -6.715 -10.664 1 98.56 606 SER A CA 1
ATOM 4826 C C . SER A 1 606 ? 18.25 -7.711 -9.844 1 98.56 606 SER A C 1
ATOM 4828 O O . SER A 1 606 ? 17.703 -8.719 -9.375 1 98.56 606 SER A O 1
ATOM 4830 N N . PRO A 1 607 ? 19.531 -7.488 -9.695 1 98.5 607 PRO A N 1
ATOM 4831 C CA . PRO A 1 607 ? 20.359 -8.414 -8.914 1 98.5 607 PRO A CA 1
ATOM 4832 C C . PRO A 1 607 ? 19.812 -8.617 -7.496 1 98.5 607 PRO A C 1
ATOM 4834 O O . PRO A 1 607 ? 19.984 -9.695 -6.922 1 98.5 607 PRO A O 1
ATOM 4837 N N . GLU A 1 608 ? 19.125 -7.633 -6.957 1 98.62 608 GLU A N 1
ATOM 4838 C CA . GLU A 1 608 ? 18.547 -7.738 -5.625 1 98.62 608 GLU A CA 1
ATOM 4839 C C . GLU A 1 608 ? 17.516 -8.859 -5.555 1 98.62 608 GLU A C 1
ATOM 4841 O O . GLU A 1 608 ? 17.172 -9.328 -4.469 1 98.62 608 GLU A O 1
ATOM 4846 N N . ASP A 1 609 ? 17.047 -9.383 -6.699 1 98.5 609 ASP A N 1
ATOM 4847 C CA . ASP A 1 609 ? 16.016 -10.406 -6.762 1 98.5 609 ASP A CA 1
ATOM 4848 C C . ASP A 1 609 ? 16.625 -11.797 -6.883 1 98.5 609 ASP A C 1
ATOM 4850 O O . ASP A 1 609 ? 15.906 -12.773 -7.121 1 98.5 609 ASP A O 1
ATOM 4854 N N . TYR A 1 610 ? 17.922 -11.992 -6.789 1 98 610 TYR A N 1
ATOM 4855 C CA . TYR A 1 610 ? 18.672 -13.227 -7.023 1 98 610 TYR A CA 1
ATOM 4856 C C . TYR A 1 610 ? 19.531 -13.578 -5.816 1 98 610 TYR A C 1
ATOM 4858 O O . TYR A 1 610 ? 20.141 -12.703 -5.199 1 98 610 TYR A O 1
ATOM 4866 N N . PRO A 1 611 ? 19.531 -14.867 -5.441 1 97.81 611 PRO A N 1
ATOM 4867 C CA . PRO A 1 611 ? 18.969 -16.078 -6.043 1 97.81 611 PRO A CA 1
ATOM 4868 C C . PRO A 1 611 ? 17.516 -16.344 -5.602 1 97.81 611 PRO A C 1
ATOM 4870 O O . PRO A 1 611 ? 16.828 -17.156 -6.211 1 97.81 611 PRO A O 1
ATOM 4873 N N . ILE A 1 612 ? 17.141 -15.734 -4.527 1 98.31 612 ILE A N 1
ATOM 4874 C CA . ILE A 1 612 ? 15.766 -15.734 -4.027 1 98.31 612 ILE A CA 1
ATOM 4875 C C . ILE A 1 612 ? 15.305 -14.305 -3.775 1 98.31 612 ILE A C 1
ATOM 4877 O O . ILE A 1 612 ? 16.062 -13.477 -3.281 1 98.31 612 ILE A O 1
ATOM 4881 N N . MET A 1 613 ? 14.109 -14.016 -4.102 1 98 613 MET A N 1
ATOM 4882 C CA . MET A 1 613 ? 13.672 -12.625 -4.121 1 98 613 MET A CA 1
ATOM 4883 C C . MET A 1 613 ? 13.031 -12.234 -2.791 1 98 613 MET A C 1
ATOM 4885 O O . MET A 1 613 ? 12.172 -12.953 -2.281 1 98 613 MET A O 1
ATOM 4889 N N . PRO A 1 614 ? 13.461 -11.031 -2.188 1 97.88 614 PRO A N 1
ATOM 4890 C CA . PRO A 1 614 ? 12.602 -10.484 -1.137 1 97.88 614 PRO A CA 1
ATOM 4891 C C . PRO A 1 614 ? 11.18 -10.203 -1.624 1 97.88 614 PRO A C 1
ATOM 4893 O O . PRO A 1 614 ? 10.969 -9.945 -2.811 1 97.88 614 PRO A O 1
ATOM 4896 N N . ARG A 1 615 ? 10.281 -10.273 -0.754 1 97.38 615 ARG A N 1
ATOM 4897 C CA . ARG A 1 615 ? 8.875 -10.188 -1.151 1 97.38 615 ARG A CA 1
ATOM 4898 C C . ARG A 1 615 ? 8.578 -8.859 -1.834 1 97.38 615 ARG A C 1
ATOM 4900 O O . ARG A 1 615 ? 9.141 -7.824 -1.464 1 97.38 615 ARG A O 1
ATOM 4907 N N . GLU A 1 616 ? 7.785 -8.867 -2.83 1 96.44 616 GLU A N 1
ATOM 4908 C CA . GLU A 1 616 ? 7.164 -7.719 -3.49 1 96.44 616 GLU A CA 1
ATOM 4909 C C . GLU A 1 616 ? 5.668 -7.66 -3.195 1 96.44 616 GLU A C 1
ATOM 4911 O O . GLU A 1 616 ? 4.93 -8.594 -3.516 1 96.44 616 GLU A O 1
ATOM 4916 N N . PRO A 1 617 ? 5.223 -6.547 -2.6 1 95.06 617 PRO A N 1
ATOM 4917 C CA . PRO A 1 617 ? 3.824 -6.492 -2.174 1 95.06 617 PRO A CA 1
ATOM 4918 C C . PRO A 1 617 ? 2.898 -5.953 -3.264 1 95.06 617 PRO A C 1
ATOM 4920 O O . PRO A 1 617 ? 3.287 -5.062 -4.023 1 95.06 617 PRO A O 1
ATOM 4923 N N . VAL A 1 618 ? 1.679 -6.43 -3.371 1 97.19 618 VAL A N 1
ATOM 4924 C CA . VAL A 1 618 ? 0.564 -5.934 -4.168 1 97.19 618 VAL A CA 1
ATOM 4925 C C . VAL A 1 618 ? -0.72 -5.969 -3.344 1 97.19 618 VAL A C 1
ATOM 4927 O O . VAL A 1 618 ? -1.035 -6.984 -2.717 1 97.19 618 VAL A O 1
ATOM 4930 N N . THR A 1 619 ? -1.429 -4.863 -3.305 1 97.75 619 THR A N 1
ATOM 4931 C CA . THR A 1 619 ? -2.631 -4.82 -2.479 1 97.75 619 THR A CA 1
ATOM 4932 C C . THR A 1 619 ? -3.676 -3.893 -3.088 1 97.75 619 THR A C 1
ATOM 4934 O O . THR A 1 619 ? -3.424 -3.254 -4.113 1 97.75 619 THR A O 1
ATOM 4937 N N . LEU A 1 620 ? -4.855 -3.924 -2.617 1 98.25 620 LEU A N 1
ATOM 4938 C CA . LEU A 1 620 ? -5.957 -3.006 -2.883 1 98.25 620 LEU A CA 1
ATOM 4939 C C . LEU A 1 620 ? -6.938 -2.979 -1.715 1 98.25 620 LEU A C 1
ATOM 4941 O O . LEU A 1 620 ? -6.777 -3.727 -0.749 1 98.25 620 LEU A O 1
ATOM 4945 N N . LEU A 1 621 ? -7.883 -2.068 -1.784 1 98.44 621 LEU A N 1
ATOM 4946 C CA . LEU A 1 621 ? -8.883 -1.979 -0.721 1 98.44 621 LEU A CA 1
ATOM 4947 C C . LEU A 1 621 ? -10.289 -2.086 -1.288 1 98.44 621 LEU A C 1
ATOM 4949 O O . LEU A 1 621 ? -10.586 -1.531 -2.352 1 98.44 621 LEU A O 1
ATOM 4953 N N . LEU A 1 622 ? -11.117 -2.826 -0.633 1 98.75 622 LEU A N 1
ATOM 4954 C CA . LEU A 1 622 ? -12.57 -2.742 -0.714 1 98.75 622 LEU A CA 1
ATOM 4955 C C . LEU A 1 622 ? -13.148 -2.049 0.517 1 98.75 622 LEU A C 1
ATOM 4957 O O . LEU A 1 622 ? -13.367 -2.686 1.55 1 98.75 622 LEU A O 1
ATOM 4961 N N . ARG A 1 623 ? -13.461 -0.792 0.344 1 98.31 623 ARG A N 1
ATOM 4962 C CA . ARG A 1 623 ? -13.789 0.063 1.481 1 98.31 623 ARG A CA 1
ATOM 4963 C C . ARG A 1 623 ? -15.258 0.458 1.468 1 98.31 623 ARG A C 1
ATOM 4965 O O . ARG A 1 623 ? -15.781 0.905 0.443 1 98.31 623 ARG A O 1
ATOM 4972 N N . PRO A 1 624 ? -15.93 0.366 2.639 1 98.62 624 PRO A N 1
ATOM 4973 C CA . PRO A 1 624 ? -17.297 0.884 2.68 1 98.62 624 PRO A CA 1
ATOM 4974 C C . PRO A 1 624 ? -17.359 2.408 2.586 1 98.62 624 PRO A C 1
ATOM 4976 O O . PRO A 1 624 ? -16.594 3.1 3.262 1 98.62 624 PRO A O 1
ATOM 4979 N N . ARG A 1 625 ? -18.156 2.877 1.743 1 98.5 625 ARG A N 1
ATOM 4980 C CA . ARG A 1 625 ? -18.484 4.293 1.607 1 98.5 625 ARG A CA 1
ATOM 4981 C C . ARG A 1 625 ? -19.984 4.496 1.519 1 98.5 625 ARG A C 1
ATOM 4983 O O . ARG A 1 625 ? -20.656 3.857 0.707 1 98.5 625 ARG A O 1
ATOM 4990 N N . HIS A 1 626 ? -20.531 5.402 2.35 1 98.56 626 HIS A N 1
ATOM 4991 C CA . HIS A 1 626 ? -21.953 5.66 2.424 1 98.56 626 HIS A CA 1
ATOM 4992 C C . HIS A 1 626 ? -22.719 4.402 2.832 1 98.56 626 HIS A C 1
ATOM 4994 O O . HIS A 1 626 ? -23.938 4.312 2.625 1 98.56 626 HIS A O 1
ATOM 5000 N N . PHE A 1 627 ? -22 3.383 3.311 1 98.69 627 PHE A N 1
ATOM 5001 C CA . PHE A 1 627 ? -22.594 2.131 3.756 1 98.69 627 PHE A CA 1
ATOM 5002 C C . PHE A 1 627 ? -23.094 2.248 5.191 1 98.69 627 PHE A C 1
ATOM 5004 O O . PHE A 1 627 ? -24.219 1.877 5.496 1 98.69 627 PHE A O 1
ATOM 5011 N N . PHE A 1 628 ? -22.203 2.756 6.027 1 98.62 628 PHE A N 1
ATOM 5012 C CA . PHE A 1 628 ? -22.531 2.994 7.43 1 98.62 628 PHE A CA 1
ATOM 5013 C C . PHE A 1 628 ? -23.016 4.426 7.633 1 98.62 628 PHE A C 1
ATOM 5015 O O . PHE A 1 628 ? -22.688 5.316 6.852 1 98.62 628 PHE A O 1
ATOM 5022 N N . SER A 1 629 ? -23.75 4.656 8.648 1 97.44 629 SER A N 1
ATOM 5023 C CA . SER A 1 629 ? -24.312 5.977 8.914 1 97.44 629 SER A CA 1
ATOM 5024 C C . SER A 1 629 ? -23.297 6.883 9.602 1 97.44 629 SER A C 1
ATOM 5026 O O . SER A 1 629 ? -23.484 8.102 9.672 1 97.44 629 SER A O 1
ATOM 5028 N N . CYS A 1 630 ? -22.266 6.336 10.148 1 97.62 630 CYS A N 1
ATOM 5029 C CA . CYS A 1 630 ? -21.156 7.027 10.773 1 97.62 630 CYS A CA 1
ATOM 5030 C C . CYS A 1 630 ? -19.922 6.121 10.875 1 97.62 630 CYS A C 1
ATOM 5032 O O . CYS A 1 630 ? -19.922 5.031 10.297 1 97.62 630 CYS A O 1
ATOM 5034 N N . ASN A 1 631 ? -18.859 6.562 11.5 1 98.12 631 ASN A N 1
ATOM 5035 C CA . ASN A 1 631 ? -17.688 5.734 11.742 1 98.12 631 ASN A CA 1
ATOM 5036 C C . ASN A 1 631 ? -18.062 4.402 12.383 1 98.12 631 ASN A C 1
ATOM 5038 O O . ASN A 1 631 ? -18.562 4.363 13.508 1 98.12 631 ASN A O 1
ATOM 5042 N N . PRO A 1 632 ? -17.719 3.289 11.664 1 97.81 632 PRO A N 1
ATOM 5043 C CA . PRO A 1 632 ? -18.188 1.987 12.148 1 97.81 632 PRO A CA 1
ATOM 5044 C C . PRO A 1 632 ? -17.312 1.431 13.281 1 97.81 632 PRO A C 1
ATOM 5046 O O . PRO A 1 632 ? -17.578 0.336 13.781 1 97.81 632 PRO A O 1
ATOM 5049 N N . VAL A 1 633 ? -16.312 2.176 13.727 1 98.12 633 VAL A N 1
ATOM 5050 C CA . VAL A 1 633 ? -15.406 1.603 14.711 1 98.12 633 VAL A CA 1
ATOM 5051 C C . VAL A 1 633 ? -15.391 2.471 15.969 1 98.12 633 VAL A C 1
ATOM 5053 O O . VAL A 1 633 ? -14.445 2.406 16.766 1 98.12 633 VAL A O 1
ATOM 5056 N N . LEU A 1 634 ? -16.391 3.285 16.156 1 97.81 634 LEU A N 1
ATOM 5057 C CA . LEU A 1 634 ? -16.5 4.09 17.359 1 97.81 634 LEU A CA 1
ATOM 5058 C C . LEU A 1 634 ? -16.578 3.203 18.594 1 97.81 634 LEU A C 1
ATOM 5060 O O . LEU A 1 634 ? -16.141 3.602 19.688 1 97.81 634 LEU A O 1
ATOM 5064 N N . ASP A 1 635 ? -17.078 2.002 18.406 1 97.12 635 ASP A N 1
ATOM 5065 C CA . ASP A 1 635 ? -17.312 1.11 19.531 1 97.12 635 ASP A CA 1
ATOM 5066 C C . ASP A 1 635 ? -16.125 0.185 19.75 1 97.12 635 ASP A C 1
ATOM 5068 O O . ASP A 1 635 ? -16.203 -0.772 20.531 1 97.12 635 ASP A O 1
ATOM 5072 N N . VAL A 1 636 ? -15.023 0.329 19.047 1 97.56 636 VAL A N 1
ATOM 5073 C CA . VAL A 1 636 ? -13.773 -0.343 19.406 1 97.56 636 VAL A CA 1
ATOM 5074 C C . VAL A 1 636 ? -13.148 0.327 20.625 1 97.56 636 VAL A C 1
ATOM 5076 O O . VAL A 1 636 ? -12.961 1.546 20.641 1 97.56 636 VAL A O 1
ATOM 5079 N N . PRO A 1 637 ? -12.875 -0.459 21.656 1 96.5 637 PRO A N 1
ATOM 5080 C CA . PRO A 1 637 ? -12.344 0.166 22.859 1 96.5 637 PRO A CA 1
ATOM 5081 C C . PRO A 1 637 ? -11.031 0.9 22.625 1 96.5 637 PRO A C 1
ATOM 5083 O O . PRO A 1 637 ? -10.109 0.344 22.016 1 96.5 637 PRO A O 1
ATOM 5086 N N . PRO A 1 638 ? -10.961 2.135 23.125 1 96.5 638 PRO A N 1
ATOM 5087 C CA . PRO A 1 638 ? -9.695 2.861 22.984 1 96.5 638 PRO A CA 1
ATOM 5088 C C . PRO A 1 638 ? -8.633 2.396 23.969 1 96.5 638 PRO A C 1
ATOM 5090 O O . PRO A 1 638 ? -8.961 1.821 25.016 1 96.5 638 PRO A O 1
ATOM 5093 N N . SER A 1 639 ? -7.383 2.631 23.594 1 95.06 639 SER A N 1
ATOM 5094 C CA . SER A 1 639 ? -6.289 2.457 24.547 1 95.06 639 SER A CA 1
ATOM 5095 C C . SER A 1 639 ? -6.324 3.527 25.625 1 95.06 639 SER A C 1
ATOM 5097 O O . SER A 1 639 ? -5.973 3.264 26.781 1 95.06 639 SER A O 1
ATOM 5099 N N . TYR A 1 640 ? -6.715 4.676 25.234 1 96.19 640 TYR A N 1
ATOM 5100 C CA . TYR A 1 640 ? -6.77 5.816 26.141 1 96.19 640 TYR A CA 1
ATOM 5101 C C . TYR A 1 640 ? -7.777 6.852 25.672 1 96.19 640 TYR A C 1
ATOM 5103 O O . TYR A 1 640 ? -7.91 7.086 24.469 1 96.19 640 TYR A O 1
ATOM 5111 N N . SER A 1 641 ? -8.539 7.414 26.578 1 97.38 641 SER A N 1
ATOM 5112 C CA . SER A 1 641 ? -9.492 8.477 26.281 1 97.38 641 SER A CA 1
ATOM 5113 C C . SER A 1 641 ? -9.703 9.398 27.469 1 97.38 641 SER A C 1
ATOM 5115 O O . SER A 1 641 ? -9.961 8.93 28.578 1 97.38 641 SER A O 1
ATOM 5117 N N . VAL A 1 642 ? -9.523 10.617 27.297 1 97.81 642 VAL A N 1
ATOM 5118 C CA . VAL A 1 642 ? -9.781 11.625 28.328 1 97.81 642 VAL A CA 1
ATOM 5119 C C . VAL A 1 642 ? -10.523 12.805 27.703 1 97.81 642 VAL A C 1
ATOM 5121 O O . VAL A 1 642 ? -10.117 13.336 26.672 1 97.81 642 VAL A O 1
ATOM 5124 N N . THR A 1 643 ? -11.656 13.203 28.266 1 98 643 THR A N 1
ATOM 5125 C CA . THR A 1 643 ? -12.484 14.289 27.75 1 98 643 THR A CA 1
ATOM 5126 C C . THR A 1 643 ? -12 15.641 28.281 1 98 643 THR A C 1
ATOM 5128 O O . THR A 1 643 ? -11.219 15.695 29.234 1 98 643 THR A O 1
ATOM 5131 N N . PRO A 1 644 ? -12.477 16.719 27.672 1 97 644 PRO A N 1
ATOM 5132 C CA . PRO A 1 644 ? -12.102 18.047 28.172 1 97 644 PRO A CA 1
ATOM 5133 C C . PRO A 1 644 ? -12.453 18.25 29.641 1 97 644 PRO A C 1
ATOM 5135 O O . PRO A 1 644 ? -11.641 18.781 30.406 1 97 644 PRO A O 1
ATOM 5138 N N . SER A 1 645 ? -13.633 17.828 30.062 1 97.62 645 SER A N 1
ATOM 5139 C CA . SER A 1 645 ? -14.023 17.984 31.453 1 97.62 645 SER A CA 1
ATOM 5140 C C . SER A 1 645 ? -13.109 17.188 32.375 1 97.62 645 SER A C 1
ATOM 5142 O O . SER A 1 645 ? -12.82 17.625 33.5 1 97.62 645 SER A O 1
ATOM 5144 N N . GLN A 1 646 ? -12.672 16.094 31.844 1 97.69 646 GLN A N 1
ATOM 5145 C CA . GLN A 1 646 ? -11.82 15.234 32.656 1 97.69 646 GLN A CA 1
ATOM 5146 C C . GLN A 1 646 ? -10.398 15.781 32.719 1 97.69 646 GLN A C 1
ATOM 5148 O O . GLN A 1 646 ? -9.703 15.609 33.719 1 97.69 646 GLN A O 1
ATOM 5153 N N . VAL A 1 647 ? -9.922 16.375 31.672 1 96.75 647 VAL A N 1
ATOM 5154 C CA . VAL A 1 647 ? -8.625 17.047 31.688 1 96.75 647 VAL A CA 1
ATOM 5155 C C . VAL A 1 647 ? -8.625 18.141 32.75 1 96.75 647 VAL A C 1
ATOM 5157 O O . VAL A 1 647 ? -7.633 18.312 33.469 1 96.75 647 VAL A O 1
ATOM 5160 N N . GLU A 1 648 ? -9.703 18.859 32.875 1 95.38 648 GLU A N 1
ATOM 5161 C CA . GLU A 1 648 ? -9.836 19.953 33.812 1 95.38 648 GLU A CA 1
ATOM 5162 C C . GLU A 1 648 ? -9.648 19.469 35.25 1 95.38 648 GLU A C 1
ATOM 5164 O O . GLU A 1 648 ? -9.164 20.219 36.125 1 95.38 648 GLU A O 1
ATOM 5169 N N . VAL A 1 649 ? -10.023 18.25 35.5 1 96.56 649 VAL A N 1
ATOM 5170 C CA . VAL A 1 649 ? -9.883 17.703 36.844 1 96.56 649 VAL A CA 1
ATOM 5171 C C . VAL A 1 649 ? -8.68 16.766 36.906 1 96.56 649 VAL A C 1
ATOM 5173 O O . VAL A 1 649 ? -8.711 15.75 37.594 1 96.56 649 VAL A O 1
ATOM 5176 N N . LYS A 1 650 ? -7.719 16.922 36.125 1 93.75 650 LYS A N 1
ATOM 5177 C CA . LYS A 1 650 ? -6.41 16.281 36.125 1 93.75 650 LYS A CA 1
ATOM 5178 C C . LYS A 1 650 ? -6.531 14.797 35.75 1 93.75 650 LYS A C 1
ATOM 5180 O O . LYS A 1 650 ? -5.922 13.945 36.406 1 93.75 650 LYS A O 1
ATOM 5185 N N . GLY A 1 651 ? -7.52 14.609 34.875 1 93.12 651 GLY A N 1
ATOM 5186 C CA . GLY A 1 651 ? -7.594 13.281 34.281 1 93.12 651 GLY A CA 1
ATOM 5187 C C . GLY A 1 651 ? -8.5 12.344 35.062 1 93.12 651 GLY A C 1
ATOM 5188 O O . GLY A 1 651 ? -8.641 11.172 34.688 1 93.12 651 GLY A O 1
ATOM 5189 N N . LYS A 1 652 ? -9.086 12.828 36.156 1 94.06 652 LYS A N 1
ATOM 5190 C CA . LYS A 1 652 ? -10.008 11.969 36.875 1 94.06 652 LYS A CA 1
ATOM 5191 C C . LYS A 1 652 ? -11.156 11.508 35.969 1 94.06 652 LYS A C 1
ATOM 5193 O O . LYS A 1 652 ? -11.797 12.32 35.312 1 94.06 652 LYS A O 1
ATOM 5198 N N . GLY A 1 653 ? -11.258 10.188 35.969 1 94.5 653 GLY A N 1
ATOM 5199 C CA . GLY A 1 653 ? -12.336 9.609 35.188 1 94.5 653 GLY A CA 1
ATOM 5200 C C . GLY A 1 653 ? -11.914 9.234 33.781 1 94.5 653 GLY A C 1
ATOM 5201 O O . GLY A 1 653 ? -12.703 8.672 33 1 94.5 653 GLY A O 1
ATOM 5202 N N . ALA A 1 654 ? -10.727 9.508 33.375 1 96.5 654 ALA A N 1
ATOM 5203 C CA . ALA A 1 654 ? -10.219 9.094 32.094 1 96.5 654 ALA A CA 1
ATOM 5204 C C . ALA A 1 654 ? -10.281 7.574 31.922 1 96.5 654 ALA A C 1
ATOM 5206 O O . ALA A 1 654 ? -10.203 6.844 32.906 1 96.5 654 ALA A O 1
ATOM 5207 N N . LEU A 1 655 ? -10.523 7.156 30.703 1 96.44 655 LEU A N 1
ATOM 5208 C CA . LEU A 1 655 ? -10.438 5.734 30.391 1 96.44 655 LEU A CA 1
ATOM 5209 C C . LEU A 1 655 ? -9.008 5.348 30.016 1 96.44 655 LEU A C 1
ATOM 5211 O O . LEU A 1 655 ? -8.484 5.812 29 1 96.44 655 LEU A O 1
ATOM 5215 N N . ASP A 1 656 ? -8.391 4.586 30.828 1 94.44 656 ASP A N 1
ATOM 5216 C CA . ASP A 1 656 ? -7.016 4.152 30.578 1 94.44 656 ASP A CA 1
ATOM 5217 C C . ASP A 1 656 ? -6.941 2.635 30.422 1 94.44 656 ASP A C 1
ATOM 5219 O O . ASP A 1 656 ? -6.855 1.903 31.406 1 94.44 656 ASP A O 1
ATOM 5223 N N . GLU A 1 657 ? -6.906 2.195 29.219 1 91.19 657 GLU A N 1
ATOM 5224 C CA . GLU A 1 657 ? -6.746 0.784 28.875 1 91.19 657 GLU A CA 1
ATOM 5225 C C . GLU A 1 657 ? -5.445 0.542 28.109 1 91.19 657 GLU A C 1
ATOM 5227 O O . GLU A 1 657 ? -5.398 -0.284 27.203 1 91.19 657 GLU A O 1
ATOM 5232 N N . THR A 1 658 ? -4.48 1.313 28.422 1 89.06 658 THR A N 1
ATOM 5233 C CA . THR A 1 658 ? -3.174 1.185 27.781 1 89.06 658 THR A CA 1
ATOM 5234 C C . THR A 1 658 ? -2.568 -0.189 28.062 1 89.06 658 THR A C 1
ATOM 5236 O O . THR A 1 658 ? -2.77 -0.752 29.141 1 89.06 658 THR A O 1
ATOM 5239 N N . ASP A 1 659 ? -1.814 -0.617 27.047 1 87.56 659 ASP A N 1
ATOM 5240 C CA . ASP A 1 659 ? -1.125 -1.898 27.156 1 87.56 659 ASP A CA 1
ATOM 5241 C C . ASP A 1 659 ? -0.113 -1.876 28.312 1 87.56 659 ASP A C 1
ATOM 5243 O O . ASP A 1 659 ? 0.799 -1.047 28.312 1 87.56 659 ASP A O 1
ATOM 5247 N N . ARG A 1 660 ? -0.187 -2.787 29.234 1 90 660 ARG A N 1
ATOM 5248 C CA . ARG A 1 660 ? 0.688 -2.797 30.391 1 90 660 ARG A CA 1
ATOM 5249 C C . ARG A 1 660 ? 1.897 -3.697 30.172 1 90 660 ARG A C 1
ATOM 5251 O O . ARG A 1 660 ? 2.734 -3.861 31.062 1 90 660 ARG A O 1
ATOM 5258 N N . ILE A 1 661 ? 2 -4.203 29.031 1 92.19 661 ILE A N 1
ATOM 5259 C CA . ILE A 1 661 ? 3.078 -5.129 28.688 1 92.19 661 ILE A CA 1
ATOM 5260 C C . ILE A 1 661 ? 4.195 -4.379 27.969 1 92.19 661 ILE A C 1
ATOM 5262 O O . ILE A 1 661 ? 5.367 -4.758 28.062 1 92.19 661 ILE A O 1
ATOM 5266 N N . SER A 1 662 ? 3.885 -3.295 27.328 1 92.12 662 SER A N 1
ATOM 5267 C CA . SER A 1 662 ? 4.883 -2.477 26.641 1 92.12 662 SER A CA 1
ATOM 5268 C C . SER A 1 662 ? 5.879 -1.883 27.641 1 92.12 662 SER A C 1
ATOM 5270 O O . SER A 1 662 ? 5.516 -1.552 28.766 1 92.12 662 SER A O 1
ATOM 5272 N N . LYS A 1 663 ? 7.168 -1.759 27.172 1 94.06 663 LYS A N 1
ATOM 5273 C CA . LYS A 1 663 ? 8.211 -1.23 28.047 1 94.06 663 LYS A CA 1
ATOM 5274 C C . LYS A 1 663 ? 9.109 -0.248 27.297 1 94.06 663 LYS A C 1
ATOM 5276 O O . LYS A 1 663 ? 9.133 -0.234 26.062 1 94.06 663 LYS A O 1
ATOM 5281 N N . LEU A 1 664 ? 9.789 0.567 28.062 1 93.81 664 LEU A N 1
ATOM 5282 C CA . LEU A 1 664 ? 10.805 1.445 27.484 1 93.81 664 LEU A CA 1
ATOM 5283 C C . LEU A 1 664 ? 12.039 0.652 27.078 1 93.81 664 LEU A C 1
ATOM 5285 O O . LEU A 1 664 ? 12.453 -0.269 27.781 1 93.81 664 LEU A O 1
ATOM 5289 N N . ALA A 1 665 ? 12.562 0.989 25.969 1 94.31 665 ALA A N 1
ATOM 5290 C CA . ALA A 1 665 ? 13.766 0.334 25.469 1 94.31 665 ALA A CA 1
ATOM 5291 C C . ALA A 1 665 ? 15.023 1.09 25.891 1 94.31 665 ALA A C 1
ATOM 5293 O O . ALA A 1 665 ? 14.953 2.266 26.266 1 94.31 665 ALA A O 1
ATOM 5294 N N . LEU A 1 666 ? 16.25 0.357 25.844 1 90.06 666 LEU A N 1
ATOM 5295 C CA . LEU A 1 666 ? 17.578 0.909 26.031 1 90.06 666 LEU A CA 1
ATOM 5296 C C . LEU A 1 666 ? 17.719 1.554 27.422 1 90.06 666 LEU A C 1
ATOM 5298 O O . LEU A 1 666 ? 18.281 2.645 27.547 1 90.06 666 LEU A O 1
ATOM 5302 N N . GLY A 1 667 ? 17.156 1.024 28.344 1 73.81 667 GLY A N 1
ATOM 5303 C CA . GLY A 1 667 ? 17.328 1.469 29.719 1 73.81 667 GLY A CA 1
ATOM 5304 C C . GLY A 1 667 ? 16.5 2.695 30.047 1 73.81 667 GLY A C 1
ATOM 5305 O O . GLY A 1 667 ? 16.766 3.371 31.047 1 73.81 667 GLY A O 1
ATOM 5306 N N . GLY A 1 668 ? 15.656 3.068 29.031 1 64.12 668 GLY A N 1
ATOM 5307 C CA . GLY A 1 668 ? 14.766 4.168 29.359 1 64.12 668 GLY A CA 1
ATOM 5308 C C . GLY A 1 668 ? 13.898 3.889 30.562 1 64.12 668 GLY A C 1
ATOM 5309 O O . GLY A 1 668 ? 13.609 2.732 30.875 1 64.12 668 GLY A O 1
ATOM 5310 N N . SER A 1 669 ? 13.781 4.84 31.672 1 49.31 669 SER A N 1
ATOM 5311 C CA . SER A 1 669 ? 12.906 4.684 32.844 1 49.31 669 SER A CA 1
ATOM 5312 C C . SER A 1 669 ? 11.531 5.281 32.562 1 49.31 669 SER A C 1
ATOM 5314 O O . SER A 1 669 ? 11.406 6.285 31.875 1 49.31 669 SER A O 1
ATOM 5316 N N . ARG A 1 670 ? 10.453 4.512 32.906 1 51.22 670 ARG A N 1
ATOM 5317 C CA . ARG A 1 670 ? 9.078 4.988 32.812 1 51.22 670 ARG A CA 1
ATOM 5318 C C . ARG A 1 670 ? 8.859 6.191 33.719 1 51.22 670 ARG A C 1
ATOM 5320 O O . ARG A 1 670 ? 7.723 6.641 33.906 1 51.22 670 ARG A O 1
ATOM 5327 N N . LEU A 1 671 ? 9.664 6.785 34.469 1 38.62 671 LEU A N 1
ATOM 5328 C CA . LEU A 1 671 ? 9.312 7.816 35.438 1 38.62 671 LEU A CA 1
ATOM 5329 C C . LEU A 1 671 ? 8.805 9.07 34.719 1 38.62 671 LEU A C 1
ATOM 5331 O O . LEU A 1 671 ? 9.398 9.516 33.75 1 38.62 671 LEU A O 1
ATOM 5335 N N . MET B 1 1 ? 33.531 16.297 30.641 1 33.94 1 MET B N 1
ATOM 5336 C CA . MET B 1 1 ? 32.844 17.266 29.797 1 33.94 1 MET B CA 1
ATOM 5337 C C . MET B 1 1 ? 31.922 16.562 28.812 1 33.94 1 MET B C 1
ATOM 5339 O O . MET B 1 1 ? 32.312 15.617 28.141 1 33.94 1 MET B O 1
ATOM 5343 N N . SER B 1 2 ? 30.703 16.562 28.969 1 51.75 2 SER B N 1
ATOM 5344 C CA . SER B 1 2 ? 29.734 15.859 28.141 1 51.75 2 SER B CA 1
ATOM 5345 C C . SER B 1 2 ? 30.016 16.094 26.656 1 51.75 2 SER B C 1
ATOM 5347 O O . SER B 1 2 ? 30.453 17.172 26.266 1 51.75 2 SER B O 1
ATOM 5349 N N . SER B 1 3 ? 30.312 15.133 25.844 1 71.69 3 SER B N 1
ATOM 5350 C CA . SER B 1 3 ? 30.594 15.242 24.406 1 71.69 3 SER B CA 1
ATOM 5351 C C . SER B 1 3 ? 29.656 16.219 23.734 1 71.69 3 SER B C 1
ATOM 5353 O O . SER B 1 3 ? 28.469 16.297 24.078 1 71.69 3 SER B O 1
ATOM 5355 N N . PRO B 1 4 ? 30.297 17.188 23.047 1 85.88 4 PRO B N 1
ATOM 5356 C CA . PRO B 1 4 ? 29.438 18.125 22.312 1 85.88 4 PRO B CA 1
ATOM 5357 C C . PRO B 1 4 ? 28.375 17.422 21.484 1 85.88 4 PRO B C 1
ATOM 5359 O O . PRO B 1 4 ? 28.562 16.281 21.047 1 85.88 4 PRO B O 1
ATOM 5362 N N . PRO B 1 5 ? 27.297 18.031 21.453 1 92.81 5 PRO B N 1
ATOM 5363 C CA . PRO B 1 5 ? 26.219 17.438 20.641 1 92.81 5 PRO B CA 1
ATOM 5364 C C . PRO B 1 5 ? 26.625 17.219 19.188 1 92.81 5 PRO B C 1
ATOM 5366 O O . PRO B 1 5 ? 27.469 17.969 18.656 1 92.81 5 PRO B O 1
ATOM 5369 N N . HIS B 1 6 ? 26.078 16.203 18.562 1 95.69 6 HIS B N 1
ATOM 5370 C CA . HIS B 1 6 ? 26.281 16 17.141 1 95.69 6 HIS B CA 1
ATOM 5371 C C . HIS B 1 6 ? 25.844 17.219 16.328 1 95.69 6 HIS B C 1
ATOM 5373 O O . HIS B 1 6 ? 24.844 17.844 16.641 1 95.69 6 HIS B O 1
ATOM 5379 N N . PRO B 1 7 ? 26.594 17.594 15.273 1 96.81 7 PRO B N 1
ATOM 5380 C CA . PRO B 1 7 ? 26.281 18.812 14.531 1 96.81 7 PRO B CA 1
ATOM 5381 C C . PRO B 1 7 ? 24.859 18.812 13.961 1 96.81 7 PRO B C 1
ATOM 5383 O O . PRO B 1 7 ? 24.266 19.875 13.766 1 96.81 7 PRO B O 1
ATOM 5386 N N . PHE B 1 8 ? 24.25 17.656 13.711 1 98.12 8 PHE B N 1
ATOM 5387 C CA . PHE B 1 8 ? 22.906 17.547 13.156 1 98.12 8 PHE B CA 1
ATOM 5388 C C . PHE B 1 8 ? 21.859 17.547 14.266 1 98.12 8 PHE B C 1
ATOM 5390 O O . PHE B 1 8 ? 20.656 17.609 14 1 98.12 8 PHE B O 1
ATOM 5397 N N . ASP B 1 9 ? 22.266 17.453 15.516 1 98.06 9 ASP B N 1
ATOM 5398 C CA . ASP B 1 9 ? 21.297 17.438 16.609 1 98.06 9 ASP B CA 1
ATOM 5399 C C . ASP B 1 9 ? 20.438 18.688 16.609 1 98.06 9 ASP B C 1
ATOM 5401 O O . ASP B 1 9 ? 20.938 19.797 16.375 1 98.06 9 ASP B O 1
ATOM 5405 N N . PRO B 1 10 ? 19.125 18.516 16.859 1 98.19 10 PRO B N 1
ATOM 5406 C CA . PRO B 1 10 ? 18.375 19.734 17.156 1 98.19 10 PRO B CA 1
ATOM 5407 C C . PRO B 1 10 ? 18.953 20.516 18.344 1 98.19 10 PRO B C 1
ATOM 5409 O O . PRO B 1 10 ? 19.672 19.938 19.172 1 98.19 10 PRO B O 1
ATOM 5412 N N . LEU B 1 11 ? 18.656 21.797 18.391 1 98.06 11 LEU B N 1
ATOM 5413 C CA . LEU B 1 11 ? 19.172 22.594 19.484 1 98.06 11 LEU B CA 1
ATOM 5414 C C . LEU B 1 11 ? 18.672 22.062 20.828 1 98.06 11 LEU B C 1
ATOM 5416 O O . LEU B 1 11 ? 17.5 21.688 20.953 1 98.06 11 LEU B O 1
ATOM 5420 N N . SER B 1 12 ? 19.562 21.984 21.781 1 96.88 12 SER B N 1
ATOM 5421 C CA . SER B 1 12 ? 19.172 21.656 23.141 1 96.88 12 SER B CA 1
ATOM 5422 C C . SER B 1 12 ? 18.438 22.812 23.812 1 96.88 12 SER B C 1
ATOM 5424 O O . SER B 1 12 ? 18.469 23.938 23.312 1 96.88 12 SER B O 1
ATOM 5426 N N . PRO B 1 13 ? 17.797 22.547 24.938 1 97.06 13 PRO B N 1
ATOM 5427 C CA . PRO B 1 13 ? 17.156 23.641 25.672 1 97.06 13 PRO B CA 1
ATOM 5428 C C . PRO B 1 13 ? 18.141 24.766 26.047 1 97.06 13 PRO B C 1
ATOM 5430 O O . PRO B 1 13 ? 17.797 25.938 25.969 1 97.06 13 PRO B O 1
ATOM 5433 N N . GLN B 1 14 ? 19.359 24.375 26.375 1 96.44 14 GLN B N 1
ATOM 5434 C CA . GLN B 1 14 ? 20.375 25.344 26.734 1 96.44 14 GLN B CA 1
ATOM 5435 C C . GLN B 1 14 ? 20.781 26.203 25.547 1 96.44 14 GLN B C 1
ATOM 5437 O O . GLN B 1 14 ? 20.969 27.406 25.672 1 96.44 14 GLN B O 1
ATOM 5442 N N . GLU B 1 15 ? 20.906 25.578 24.453 1 97.5 15 GLU B N 1
ATOM 5443 C CA . GLU B 1 15 ? 21.266 26.312 23.234 1 97.5 15 GLU B CA 1
ATOM 5444 C C . GLU B 1 15 ? 20.141 27.266 22.828 1 97.5 15 GLU B C 1
ATOM 5446 O O . GLU B 1 15 ? 20.406 28.391 22.391 1 97.5 15 GLU B O 1
ATOM 5451 N N . ILE B 1 16 ? 18.906 26.859 22.906 1 98.25 16 ILE B N 1
ATOM 5452 C CA . ILE B 1 16 ? 17.766 27.703 22.578 1 98.25 16 ILE B CA 1
ATOM 5453 C C . ILE B 1 16 ? 17.75 28.922 23.516 1 98.25 16 ILE B C 1
ATOM 5455 O O . ILE B 1 16 ? 17.594 30.047 23.062 1 98.25 16 ILE B O 1
ATOM 5459 N N . GLN B 1 17 ? 17.969 28.656 24.75 1 97.62 17 GLN B N 1
ATOM 5460 C CA . GLN B 1 17 ? 17.984 29.734 25.734 1 97.62 17 GLN B CA 1
ATOM 5461 C C . GLN B 1 17 ? 19.109 30.719 25.453 1 97.62 17 GLN B C 1
ATOM 5463 O O . GLN B 1 17 ? 18.938 31.922 25.594 1 97.62 17 GLN B O 1
ATOM 5468 N N . ALA B 1 18 ? 20.25 30.141 25.109 1 97.56 18 ALA B N 1
ATOM 5469 C CA . ALA B 1 18 ? 21.391 31 24.781 1 97.56 18 ALA B CA 1
ATOM 5470 C C . ALA B 1 18 ? 21.078 31.906 23.594 1 97.56 18 ALA B C 1
ATOM 5472 O O . ALA B 1 18 ? 21.375 33.094 23.609 1 97.56 18 ALA B O 1
ATOM 5473 N N . ALA B 1 19 ? 20.531 31.359 22.562 1 98.44 19 ALA B N 1
ATOM 5474 C CA . ALA B 1 19 ? 20.172 32.125 21.375 1 98.44 19 ALA B CA 1
ATOM 5475 C C . ALA B 1 19 ? 19.172 33.25 21.734 1 98.44 19 ALA B C 1
ATOM 5477 O O . ALA B 1 19 ? 19.297 34.375 21.281 1 98.44 19 ALA B O 1
ATOM 5478 N N . ILE B 1 20 ? 18.203 32.938 22.516 1 98 20 ILE B N 1
ATOM 5479 C CA . ILE B 1 20 ? 17.172 33.875 22.938 1 98 20 ILE B CA 1
ATOM 5480 C C . ILE B 1 20 ? 17.797 35 23.719 1 98 20 ILE B C 1
ATOM 5482 O O . ILE B 1 20 ? 17.469 36.188 23.484 1 98 20 ILE B O 1
ATOM 5486 N N . ALA B 1 21 ? 18.672 34.656 24.609 1 97.38 21 ALA B N 1
ATOM 5487 C CA . ALA B 1 21 ? 19.328 35.688 25.438 1 97.38 21 ALA B CA 1
ATOM 5488 C C . ALA B 1 21 ? 20.125 36.656 24.578 1 97.38 21 ALA B C 1
ATOM 5490 O O . ALA B 1 21 ? 20.109 37.875 24.812 1 97.38 21 ALA B O 1
ATOM 5491 N N . ILE B 1 22 ? 20.812 36.094 23.656 1 98 22 ILE B N 1
ATOM 5492 C CA . ILE B 1 22 ? 21.625 36.938 22.781 1 98 22 ILE B CA 1
ATOM 5493 C C . ILE B 1 22 ? 20.734 37.875 21.984 1 98 22 ILE B C 1
ATOM 5495 O O . ILE B 1 22 ? 21.062 39.062 21.859 1 98 22 ILE B O 1
ATOM 5499 N N . VAL B 1 23 ? 19.656 37.438 21.469 1 97.94 23 VAL B N 1
ATOM 5500 C CA . VAL B 1 23 ? 18.734 38.25 20.672 1 97.94 23 VAL B CA 1
ATOM 5501 C C . VAL B 1 23 ? 18.062 39.281 21.547 1 97.94 23 VAL B C 1
ATOM 5503 O O . VAL B 1 23 ? 17.953 40.469 21.172 1 97.94 23 VAL B O 1
ATOM 5506 N N . LYS B 1 24 ? 17.656 38.938 22.781 1 96.56 24 LYS B N 1
ATOM 5507 C CA . LYS B 1 24 ? 16.969 39.875 23.672 1 96.56 24 LYS B CA 1
ATOM 5508 C C . LYS B 1 24 ? 17.906 41 24.109 1 96.56 24 LYS B C 1
ATOM 5510 O O . LYS B 1 24 ? 17.453 42.125 24.328 1 96.56 24 LYS B O 1
ATOM 5515 N N . LYS B 1 25 ? 19.109 40.688 24.203 1 96.19 25 LYS B N 1
ATOM 5516 C CA . LYS B 1 25 ? 20.078 41.688 24.562 1 96.19 25 LYS B CA 1
ATOM 5517 C C . LYS B 1 25 ? 20.203 42.75 23.453 1 96.19 25 LYS B C 1
ATOM 5519 O O . LYS B 1 25 ? 20.359 43.938 23.734 1 96.19 25 LYS B O 1
ATOM 5524 N N . ALA B 1 26 ? 20.125 42.312 22.281 1 96.25 26 ALA B N 1
ATOM 5525 C CA . ALA B 1 26 ? 20.312 43.188 21.125 1 96.25 26 ALA B CA 1
ATOM 5526 C C . ALA B 1 26 ? 19 43.844 20.719 1 96.25 26 ALA B C 1
ATOM 5528 O O . ALA B 1 26 ? 18.984 44.969 20.203 1 96.25 26 ALA B O 1
ATOM 5529 N N . HIS B 1 27 ? 17.938 43.156 20.844 1 94.31 27 HIS B N 1
ATOM 5530 C CA . HIS B 1 27 ? 16.625 43.594 20.375 1 94.31 27 HIS B CA 1
ATOM 5531 C C . HIS B 1 27 ? 15.57 43.406 21.469 1 94.31 27 HIS B C 1
ATOM 5533 O O . HIS B 1 27 ? 15.164 42.25 21.75 1 94.31 27 HIS B O 1
ATOM 5539 N N . GLU B 1 28 ? 15.031 44.469 21.938 1 90.38 28 GLU B N 1
ATOM 5540 C CA . GLU B 1 28 ? 14.055 44.406 23.031 1 90.38 28 GLU B CA 1
ATOM 5541 C C . GLU B 1 28 ? 12.648 44.188 22.484 1 90.38 28 GLU B C 1
ATOM 5543 O O . GLU B 1 28 ? 12.336 44.594 21.359 1 90.38 28 GLU B O 1
ATOM 5548 N N . ASN B 1 29 ? 11.859 43.562 23.25 1 92.75 29 ASN B N 1
ATOM 5549 C CA . ASN B 1 29 ? 10.422 43.438 23.062 1 92.75 29 ASN B CA 1
ATOM 5550 C C . ASN B 1 29 ? 10.086 42.719 21.766 1 92.75 29 ASN B C 1
ATOM 5552 O O . ASN B 1 29 ? 9.25 43.156 20.984 1 92.75 29 ASN B O 1
ATOM 5556 N N . VAL B 1 30 ? 10.812 41.625 21.453 1 95.88 30 VAL B N 1
ATOM 5557 C CA . VAL B 1 30 ? 10.516 40.812 20.281 1 95.88 30 VAL B CA 1
ATOM 5558 C C . VAL B 1 30 ? 9.805 39.531 20.703 1 95.88 30 VAL B C 1
ATOM 5560 O O . VAL B 1 30 ? 9.969 39.062 21.828 1 95.88 30 VAL B O 1
ATOM 5563 N N . LYS B 1 31 ? 8.945 39 19.859 1 96.5 31 LYS B N 1
ATOM 5564 C CA . LYS B 1 31 ? 8.312 37.719 20 1 96.5 31 LYS B CA 1
ATOM 5565 C C . LYS B 1 31 ? 8.992 36.656 19.125 1 96.5 31 LYS B C 1
ATOM 5567 O O . LYS B 1 31 ? 9.18 36.875 17.938 1 96.5 31 LYS B O 1
ATOM 5572 N N . PHE B 1 32 ? 9.414 35.562 19.703 1 97.5 32 PHE B N 1
ATOM 5573 C CA . PHE B 1 32 ? 10.148 34.531 18.984 1 97.5 32 PHE B CA 1
ATOM 5574 C C . PHE B 1 32 ? 9.188 33.594 18.234 1 97.5 32 PHE B C 1
ATOM 5576 O O . PHE B 1 32 ? 8.312 32.969 18.859 1 97.5 32 PHE B O 1
ATOM 5583 N N . ASN B 1 33 ? 9.352 33.469 16.938 1 97 33 ASN B N 1
ATOM 5584 C CA . ASN B 1 33 ? 8.586 32.531 16.125 1 97 33 ASN B CA 1
ATOM 5585 C C . ASN B 1 33 ? 9.398 31.281 15.789 1 97 33 ASN B C 1
ATOM 5587 O O . ASN B 1 33 ? 8.844 30.188 15.633 1 97 33 ASN B O 1
ATOM 5591 N N . VAL B 1 34 ? 10.703 31.453 15.586 1 97.94 34 VAL B N 1
ATOM 5592 C CA . VAL B 1 34 ? 11.578 30.328 15.258 1 97.94 34 VAL B CA 1
ATOM 5593 C C . VAL B 1 34 ? 12.906 30.469 16 1 97.94 34 VAL B C 1
ATOM 5595 O O . VAL B 1 34 ? 13.523 31.547 15.969 1 97.94 34 VAL B O 1
ATOM 5598 N N . VAL B 1 35 ? 13.297 29.547 16.719 1 98.44 35 VAL B N 1
ATOM 5599 C CA . VAL B 1 35 ? 14.656 29.297 17.172 1 98.44 35 VAL B CA 1
ATOM 5600 C C . VAL B 1 35 ? 15.023 27.844 16.922 1 98.44 35 VAL B C 1
ATOM 5602 O O . VAL B 1 35 ? 14.641 26.953 17.688 1 98.44 35 VAL B O 1
ATOM 5605 N N . SER B 1 36 ? 15.719 27.625 15.883 1 98.06 36 SER B N 1
ATOM 5606 C CA . SER B 1 36 ? 15.992 26.266 15.414 1 98.06 36 SER B CA 1
ATOM 5607 C C . SER B 1 36 ? 17.422 26.141 14.875 1 98.06 36 SER B C 1
ATOM 5609 O O . SER B 1 36 ? 18.062 27.156 14.586 1 98.06 36 SER B O 1
ATOM 5611 N N . LEU B 1 37 ? 17.859 24.922 14.766 1 98.12 37 LEU B N 1
ATOM 5612 C CA . LEU B 1 37 ? 19.188 24.672 14.234 1 98.12 37 LEU B CA 1
ATOM 5613 C C . LEU B 1 37 ? 19.281 25.094 12.773 1 98.12 37 LEU B C 1
ATOM 5615 O O . LEU B 1 37 ? 18.438 24.734 11.953 1 98.12 37 LEU B O 1
ATOM 5619 N N . GLU B 1 38 ? 20.203 25.938 12.516 1 97.06 38 GLU B N 1
ATOM 5620 C CA . GLU B 1 38 ? 20.672 26.047 11.133 1 97.06 38 GLU B CA 1
ATOM 5621 C C . GLU B 1 38 ? 21.594 24.875 10.773 1 97.06 38 GLU B C 1
ATOM 5623 O O . GLU B 1 38 ? 22.719 24.781 11.266 1 97.06 38 GLU B O 1
ATOM 5628 N N . GLU B 1 39 ? 21.125 24.031 9.945 1 96.38 39 GLU B N 1
ATOM 5629 C CA . GLU B 1 39 ? 21.922 22.844 9.625 1 96.38 39 GLU B CA 1
ATOM 5630 C C . GLU B 1 39 ? 23.281 23.234 9.062 1 96.38 39 GLU B C 1
ATOM 5632 O O . GLU B 1 39 ? 23.406 24.234 8.344 1 96.38 39 GLU B O 1
ATOM 5637 N N . PRO B 1 40 ? 24.281 22.484 9.383 1 97.12 40 PRO B N 1
ATOM 5638 C CA . PRO B 1 40 ? 25.625 22.797 8.875 1 97.12 40 PRO B CA 1
ATOM 5639 C C . PRO B 1 40 ? 25.688 22.797 7.344 1 97.12 40 PRO B C 1
ATOM 5641 O O . PRO B 1 40 ? 25.016 21.984 6.699 1 97.12 40 PRO B O 1
ATOM 5644 N N . ARG B 1 41 ? 26.5 23.719 6.863 1 97.38 41 ARG B N 1
ATOM 5645 C CA . ARG B 1 41 ? 26.734 23.719 5.422 1 97.38 41 ARG B CA 1
ATOM 5646 C C . ARG B 1 41 ? 27.266 22.359 4.961 1 97.38 41 ARG B C 1
ATOM 5648 O O . ARG B 1 41 ? 28.141 21.781 5.613 1 97.38 41 ARG B O 1
ATOM 5655 N N . LYS B 1 42 ? 26.812 21.891 3.859 1 97.75 42 LYS B N 1
ATOM 5656 C CA . LYS B 1 42 ? 27.047 20.5 3.449 1 97.75 42 LYS B CA 1
ATOM 5657 C C . LYS B 1 42 ? 28.547 20.25 3.254 1 97.75 42 LYS B C 1
ATOM 5659 O O . LYS B 1 42 ? 29.047 19.188 3.637 1 97.75 42 LYS B O 1
ATOM 5664 N N . ALA B 1 43 ? 29.234 21.188 2.607 1 97.12 43 ALA B N 1
ATOM 5665 C CA . ALA B 1 43 ? 30.656 21 2.348 1 97.12 43 ALA B CA 1
ATOM 5666 C C . ALA B 1 43 ? 31.422 20.797 3.646 1 97.12 43 ALA B C 1
ATOM 5668 O O . ALA B 1 43 ? 32.281 19.906 3.729 1 97.12 43 ALA B O 1
ATOM 5669 N N . GLU B 1 44 ? 31.141 21.562 4.621 1 97 44 GLU B N 1
ATOM 5670 C CA . GLU B 1 44 ? 31.781 21.438 5.922 1 97 44 GLU B CA 1
ATOM 5671 C C . GLU B 1 44 ? 31.375 20.156 6.629 1 97 44 GLU B C 1
ATOM 5673 O O . GLU B 1 44 ? 32.219 19.453 7.199 1 97 44 GLU B O 1
ATOM 5678 N N . MET B 1 45 ? 30.141 19.891 6.629 1 97.94 45 MET B N 1
ATOM 5679 C CA . MET B 1 45 ? 29.609 18.734 7.324 1 97.94 45 MET B CA 1
ATOM 5680 C C . MET B 1 45 ? 30.172 17.438 6.734 1 97.94 45 MET B C 1
ATOM 5682 O O . MET B 1 45 ? 30.547 16.531 7.469 1 97.94 45 MET B O 1
ATOM 5686 N N . THR B 1 46 ? 30.172 17.344 5.367 1 97.38 46 THR B N 1
ATOM 5687 C CA . THR B 1 46 ? 30.656 16.125 4.719 1 97.38 46 THR B CA 1
ATOM 5688 C C . THR B 1 46 ? 32.125 15.922 4.988 1 97.38 46 THR B C 1
ATOM 5690 O O . THR B 1 46 ? 32.594 14.789 5.137 1 97.38 46 THR B O 1
ATOM 5693 N N . ALA B 1 47 ? 32.906 17.016 5.023 1 97.06 47 ALA B N 1
ATOM 5694 C CA . ALA B 1 47 ? 34.312 16.906 5.383 1 97.06 47 ALA B CA 1
ATOM 5695 C C . ALA B 1 47 ? 34.469 16.359 6.793 1 97.06 47 ALA B C 1
ATOM 5697 O O . ALA B 1 47 ? 35.344 15.508 7.031 1 97.06 47 ALA B O 1
ATOM 5698 N N . TRP B 1 48 ? 33.656 16.812 7.691 1 97.25 48 TRP B N 1
ATOM 5699 C CA . TRP B 1 48 ? 33.75 16.359 9.078 1 97.25 48 TRP B CA 1
ATOM 5700 C C . TRP B 1 48 ? 33.312 14.914 9.211 1 97.25 48 TRP B C 1
ATOM 5702 O O . TRP B 1 48 ? 33.906 14.141 9.961 1 97.25 48 TRP B O 1
ATOM 5712 N N . LEU B 1 49 ? 32.25 14.516 8.5 1 96.38 49 LEU B N 1
ATOM 5713 C CA . LEU B 1 49 ? 31.766 13.141 8.531 1 96.38 49 LEU B CA 1
ATOM 5714 C C . LEU B 1 49 ? 32.844 12.18 8.039 1 96.38 49 LEU B C 1
ATOM 5716 O O . LEU B 1 49 ? 32.938 11.055 8.531 1 96.38 49 LEU B O 1
ATOM 5720 N N . LYS B 1 50 ? 33.594 12.609 7.082 1 95 50 LYS B N 1
ATOM 5721 C CA . LYS B 1 50 ? 34.625 11.773 6.5 1 95 50 LYS B CA 1
ATOM 5722 C C . LYS B 1 50 ? 35.812 11.609 7.465 1 95 50 LYS B C 1
ATOM 5724 O O . LYS B 1 50 ? 36.438 10.555 7.5 1 95 50 LYS B O 1
ATOM 5729 N N . ASP B 1 51 ? 36.125 12.719 8.18 1 95.62 51 ASP B N 1
ATOM 5730 C CA . ASP B 1 51 ? 37.25 12.711 9.094 1 95.62 51 ASP B CA 1
ATOM 5731 C C . ASP B 1 51 ? 36.938 13.523 10.352 1 95.62 51 ASP B C 1
ATOM 5733 O O . ASP B 1 51 ? 37.406 14.656 10.484 1 95.62 51 ASP B O 1
ATOM 5737 N N . GLN B 1 52 ? 36.281 12.859 11.234 1 91.62 52 GLN B N 1
ATOM 5738 C CA . GLN B 1 52 ? 35.812 13.539 12.43 1 91.62 52 GLN B CA 1
ATOM 5739 C C . GLN B 1 52 ? 36.969 13.938 13.336 1 91.62 52 GLN B C 1
ATOM 5741 O O . GLN B 1 52 ? 36.812 14.844 14.164 1 91.62 52 GLN B O 1
ATOM 5746 N N . HIS B 1 53 ? 38.094 13.336 13.211 1 92.5 53 HIS B N 1
ATOM 5747 C CA . HIS B 1 53 ? 39.219 13.594 14.086 1 92.5 53 HIS B CA 1
ATOM 5748 C C . HIS B 1 53 ? 40.031 14.812 13.625 1 92.5 53 HIS B C 1
ATOM 5750 O O . HIS B 1 53 ? 40.5 15.602 14.445 1 92.5 53 HIS B O 1
ATOM 5756 N N . ASN B 1 54 ? 40.125 14.922 12.281 1 93.88 54 ASN B N 1
ATOM 5757 C CA . ASN B 1 54 ? 41.031 15.938 11.766 1 93.88 54 ASN B CA 1
ATOM 5758 C C . ASN B 1 54 ? 40.281 17.094 11.133 1 93.88 54 ASN B C 1
ATOM 5760 O O . ASN B 1 54 ? 40.812 18.203 11.016 1 93.88 54 ASN B O 1
ATOM 5764 N N . ALA B 1 55 ? 39.094 16.812 10.703 1 94.38 55 ALA B N 1
ATOM 5765 C CA . ALA B 1 55 ? 38.344 17.891 10.055 1 94.38 55 ALA B CA 1
ATOM 5766 C C . ALA B 1 55 ? 37.688 18.797 11.094 1 94.38 55 ALA B C 1
ATOM 5768 O O . ALA B 1 55 ? 37.344 18.359 12.203 1 94.38 55 ALA B O 1
ATOM 5769 N N . ARG B 1 56 ? 37.562 20.031 10.711 1 93.81 56 ARG B N 1
ATOM 5770 C CA . ARG B 1 56 ? 36.906 21 11.594 1 93.81 56 ARG B CA 1
ATOM 5771 C C . ARG B 1 56 ? 35.438 20.625 11.828 1 93.81 56 ARG B C 1
ATOM 5773 O O . ARG B 1 56 ? 34.688 20.375 10.883 1 93.81 56 ARG B O 1
ATOM 5780 N N . ARG B 1 57 ? 35.094 20.656 12.992 1 94.75 57 ARG B N 1
ATOM 5781 C CA . ARG B 1 57 ? 33.688 20.422 13.344 1 94.75 57 ARG B CA 1
ATOM 5782 C C . ARG B 1 57 ? 32.844 21.641 12.992 1 94.75 57 ARG B C 1
ATOM 5784 O O . ARG B 1 57 ? 33.188 22.766 13.352 1 94.75 57 ARG B O 1
ATOM 5791 N N . PRO B 1 58 ? 31.75 21.422 12.312 1 96 58 PRO B N 1
ATOM 5792 C CA . PRO B 1 58 ? 30.891 22.547 11.992 1 96 58 PRO B CA 1
ATOM 5793 C C . PRO B 1 58 ? 30.359 23.266 13.234 1 96 58 PRO B C 1
ATOM 5795 O O . PRO B 1 58 ? 30.016 22.609 14.219 1 96 58 PRO B O 1
ATOM 5798 N N . SER B 1 59 ? 30.328 24.609 13.164 1 94.19 59 SER B N 1
ATOM 5799 C CA . SER B 1 59 ? 29.797 25.391 14.273 1 94.19 59 SER B CA 1
ATOM 5800 C C . SER B 1 59 ? 28.281 25.281 14.352 1 94.19 59 SER B C 1
ATOM 5802 O O . SER B 1 59 ? 27.609 25.188 13.32 1 94.19 59 SER B O 1
ATOM 5804 N N . ARG B 1 60 ? 27.828 25.297 15.539 1 96.38 60 ARG B N 1
ATOM 5805 C CA . ARG B 1 60 ? 26.391 25.266 15.734 1 96.38 60 ARG B CA 1
ATOM 5806 C C . ARG B 1 60 ? 25.797 26.672 15.727 1 96.38 60 ARG B C 1
ATOM 5808 O O . ARG B 1 60 ? 26.281 27.547 16.422 1 96.38 60 ARG B O 1
ATOM 5815 N N . VAL B 1 61 ? 24.828 26.891 14.852 1 97.56 61 VAL B N 1
ATOM 5816 C CA . VAL B 1 61 ? 24.203 28.188 14.633 1 97.56 61 VAL B CA 1
ATOM 5817 C C . VAL B 1 61 ? 22.688 28.047 14.766 1 97.56 61 VAL B C 1
ATOM 5819 O O . VAL B 1 61 ? 22.109 27.047 14.344 1 97.56 61 VAL B O 1
ATOM 5822 N N . ALA B 1 62 ? 22.047 29.016 15.398 1 98.44 62 ALA B N 1
ATOM 5823 C CA . ALA B 1 62 ? 20.594 29.047 15.508 1 98.44 62 ALA B CA 1
ATOM 5824 C C . ALA B 1 62 ? 19.984 29.984 14.469 1 98.44 62 ALA B C 1
ATOM 5826 O O . ALA B 1 62 ? 20.438 31.125 14.297 1 98.44 62 ALA B O 1
ATOM 5827 N N . ASP B 1 63 ? 19.078 29.438 13.734 1 97.94 63 ASP B N 1
ATOM 5828 C CA . ASP B 1 63 ? 18.188 30.25 12.922 1 97.94 63 ASP B CA 1
ATOM 5829 C C . ASP B 1 63 ? 17.078 30.875 13.773 1 97.94 63 ASP B C 1
ATOM 5831 O O . ASP B 1 63 ? 16.391 30.172 14.5 1 97.94 63 ASP B O 1
ATOM 5835 N N . VAL B 1 64 ? 16.938 32.219 13.672 1 98.25 64 VAL B N 1
ATOM 5836 C CA . VAL B 1 64 ? 15.977 32.906 14.539 1 98.25 64 VAL B CA 1
ATOM 5837 C C . VAL B 1 64 ? 15.062 33.781 13.703 1 98.25 64 VAL B C 1
ATOM 5839 O O . VAL B 1 64 ? 15.531 34.531 12.852 1 98.25 64 VAL B O 1
ATOM 5842 N N . VAL B 1 65 ? 13.781 33.688 13.867 1 98.31 65 VAL B N 1
ATOM 5843 C CA . VAL B 1 65 ? 12.781 34.594 13.305 1 98.31 65 VAL B CA 1
ATOM 5844 C C . VAL B 1 65 ? 11.945 35.219 14.422 1 98.31 65 VAL B C 1
ATOM 5846 O O . VAL B 1 65 ? 11.414 34.5 15.273 1 98.31 65 VAL B O 1
ATOM 5849 N N . VAL B 1 66 ? 11.828 36.562 14.477 1 97.88 66 VAL B N 1
ATOM 5850 C CA . VAL B 1 66 ? 11.078 37.219 15.523 1 97.88 66 VAL B CA 1
ATOM 5851 C C . VAL B 1 66 ? 10.156 38.281 14.906 1 97.88 66 VAL B C 1
ATOM 5853 O O . VAL B 1 66 ? 10.352 38.688 13.75 1 97.88 66 VAL B O 1
ATOM 5856 N N . ILE B 1 67 ? 9.148 38.625 15.641 1 96.81 67 ILE B N 1
ATOM 5857 C CA . ILE B 1 67 ? 8.258 39.719 15.297 1 96.81 67 ILE B CA 1
ATOM 5858 C C . ILE B 1 67 ? 8.422 40.844 16.312 1 96.81 67 ILE B C 1
ATOM 5860 O O . ILE B 1 67 ? 8.328 40.625 17.531 1 96.81 67 ILE B O 1
ATOM 5864 N N . GLY B 1 68 ? 8.648 42.062 15.836 1 94.31 68 GLY B N 1
ATOM 5865 C CA . GLY B 1 68 ? 8.734 43.219 16.688 1 94.31 68 GLY B CA 1
ATOM 5866 C C . GLY B 1 68 ? 7.379 43.688 17.172 1 94.31 68 GLY B C 1
ATOM 5867 O O . GLY B 1 68 ? 6.344 43.188 16.75 1 94.31 68 GLY B O 1
ATOM 5868 N N . PRO B 1 69 ? 7.379 44.656 18.031 1 90.19 69 PRO B N 1
ATOM 5869 C CA . PRO B 1 69 ? 6.145 45.125 18.672 1 90.19 69 PRO B CA 1
ATOM 5870 C C . PRO B 1 69 ? 5.145 45.688 17.656 1 90.19 69 PRO B C 1
ATOM 5872 O O . PRO B 1 69 ? 3.941 45.719 17.922 1 90.19 69 PRO B O 1
ATOM 5875 N N . THR B 1 70 ? 5.641 46.156 16.5 1 89.94 70 THR B N 1
ATOM 5876 C CA . THR B 1 70 ? 4.75 46.75 15.516 1 89.94 70 THR B CA 1
ATOM 5877 C C . THR B 1 70 ? 4.469 45.781 14.367 1 89.94 70 THR B C 1
ATOM 5879 O O . THR B 1 70 ? 3.916 46.188 13.336 1 89.94 70 THR B O 1
ATOM 5882 N N . GLY B 1 71 ? 4.969 44.594 14.539 1 92.19 71 GLY B N 1
ATOM 5883 C CA . GLY B 1 71 ? 4.668 43.594 13.531 1 92.19 71 GLY B CA 1
ATOM 5884 C C . GLY B 1 71 ? 5.801 43.375 12.547 1 92.19 71 GLY B C 1
ATOM 5885 O O . GLY B 1 71 ? 5.711 42.5 11.672 1 92.19 71 GLY B O 1
ATOM 5886 N N . THR B 1 72 ? 6.867 44.125 12.688 1 94.56 72 THR B N 1
ATOM 5887 C CA . THR B 1 72 ? 8.008 43.969 11.797 1 94.56 72 THR B CA 1
ATOM 5888 C C . THR B 1 72 ? 8.68 42.594 12 1 94.56 72 THR B C 1
ATOM 5890 O O . THR B 1 72 ? 8.922 42.188 13.141 1 94.56 72 THR B O 1
ATOM 5893 N N . VAL B 1 73 ? 9 41.938 10.906 1 96.69 73 VAL B N 1
ATOM 5894 C CA . VAL B 1 73 ? 9.602 40.625 10.969 1 96.69 73 VAL B CA 1
ATOM 5895 C C . VAL B 1 73 ? 11.117 40.719 10.789 1 96.69 73 VAL B C 1
ATOM 5897 O O . VAL B 1 73 ? 11.594 41.469 9.93 1 96.69 73 VAL B O 1
ATOM 5900 N N . TYR B 1 74 ? 11.828 40.062 11.633 1 97.31 74 TYR B N 1
ATOM 5901 C CA . TYR B 1 74 ? 13.281 39.969 11.5 1 97.31 74 TYR B CA 1
ATOM 5902 C C . TYR B 1 74 ? 13.719 38.5 11.445 1 97.31 74 TYR B C 1
ATOM 5904 O O . TYR B 1 74 ? 13.109 37.656 12.086 1 97.31 74 TYR B O 1
ATOM 5912 N N . GLN B 1 75 ? 14.672 38.25 10.703 1 97.44 75 GLN B N 1
ATOM 5913 C CA . GLN B 1 75 ? 15.328 36.969 10.602 1 97.44 75 GLN B CA 1
ATOM 5914 C C . GLN B 1 75 ? 16.828 37.094 10.805 1 97.44 75 GLN B C 1
ATOM 5916 O O . GLN B 1 75 ? 17.453 38.031 10.336 1 97.44 75 GLN B O 1
ATOM 5921 N N . GLY B 1 76 ? 17.375 36.125 11.523 1 97.31 76 GLY B N 1
ATOM 5922 C CA . GLY B 1 76 ? 18.797 36.188 11.773 1 97.31 76 GLY B CA 1
ATOM 5923 C C . GLY B 1 76 ? 19.422 34.875 12.133 1 97.31 76 GLY B C 1
ATOM 5924 O O . GLY B 1 76 ? 18.703 33.875 12.305 1 97.31 76 GLY B O 1
ATOM 5925 N N . SER B 1 77 ? 20.781 34.875 12.148 1 98.06 77 SER B N 1
ATOM 5926 C CA . SER B 1 77 ? 21.594 33.75 12.586 1 98.06 77 SER B CA 1
ATOM 5927 C C . SER B 1 77 ? 22.391 34.094 13.844 1 98.06 77 SER B C 1
ATOM 5929 O O . SER B 1 77 ? 22.969 35.156 13.938 1 98.06 77 SER B O 1
ATOM 5931 N N . VAL B 1 78 ? 22.344 33.156 14.773 1 98.31 78 VAL B N 1
ATOM 5932 C CA . VAL B 1 78 ? 23.047 33.375 16.031 1 98.31 78 VAL B CA 1
ATOM 5933 C C . VAL B 1 78 ? 24.078 32.281 16.234 1 98.31 78 VAL B C 1
ATOM 5935 O O . VAL B 1 78 ? 23.734 31.094 16.344 1 98.31 78 VAL B O 1
ATOM 5938 N N . GLY B 1 79 ? 25.328 32.625 16.312 1 97.31 79 GLY B N 1
ATOM 5939 C CA . GLY B 1 79 ? 26.375 31.688 16.672 1 97.31 79 GLY B CA 1
ATOM 5940 C C . GLY B 1 79 ? 26.312 31.266 18.125 1 97.31 79 GLY B C 1
ATOM 5941 O O . GLY B 1 79 ? 26.156 32.094 19.016 1 97.31 79 GLY B O 1
ATOM 5942 N N . LEU B 1 80 ? 26.469 29.984 18.375 1 95.56 80 LEU B N 1
ATOM 5943 C CA . LEU B 1 80 ? 26.297 29.5 19.734 1 95.56 80 LEU B CA 1
ATOM 5944 C C . LEU B 1 80 ? 27.641 29.203 20.391 1 95.56 80 LEU B C 1
ATOM 5946 O O . LEU B 1 80 ? 27.75 29.219 21.625 1 95.56 80 LEU B O 1
ATOM 5950 N N . GLU B 1 81 ? 28.625 28.922 19.609 1 91.06 81 GLU B N 1
ATOM 5951 C CA . GLU B 1 81 ? 29.984 28.766 20.141 1 91.06 81 GLU B CA 1
ATOM 5952 C C . GLU B 1 81 ? 30.625 30.125 20.422 1 91.06 81 GLU B C 1
ATOM 5954 O O . GLU B 1 81 ? 31.266 30.312 21.453 1 91.06 81 GLU B O 1
ATOM 5959 N N . THR B 1 82 ? 30.547 30.969 19.422 1 90.94 82 THR B N 1
ATOM 5960 C CA . THR B 1 82 ? 30.828 32.375 19.625 1 90.94 82 THR B CA 1
ATOM 5961 C C . THR B 1 82 ? 29.531 33.188 19.719 1 90.94 82 THR B C 1
ATOM 5963 O O . THR B 1 82 ? 28.969 33.594 18.703 1 90.94 82 THR B O 1
ATOM 5966 N N . PRO B 1 83 ? 29.156 33.406 20.906 1 92.44 83 PRO B N 1
ATOM 5967 C CA . PRO B 1 83 ? 27.812 33.938 21.125 1 92.44 83 PRO B CA 1
ATOM 5968 C C . PRO B 1 83 ? 27.656 35.344 20.516 1 92.44 83 PRO B C 1
ATOM 5970 O O . PRO B 1 83 ? 27.953 36.344 21.156 1 92.44 83 PRO B O 1
ATOM 5973 N N . LYS B 1 84 ? 27.156 35.438 19.328 1 95.25 84 LYS B N 1
ATOM 5974 C CA . LYS B 1 84 ? 26.891 36.719 18.672 1 95.25 84 LYS B CA 1
ATOM 5975 C C . LYS B 1 84 ? 25.891 36.562 17.531 1 95.25 84 LYS B C 1
ATOM 5977 O O . LYS B 1 84 ? 25.781 35.469 16.953 1 95.25 84 LYS B O 1
ATOM 5982 N N . ILE B 1 85 ? 25.172 37.531 17.203 1 97.81 85 ILE B N 1
ATOM 5983 C CA . ILE B 1 85 ? 24.328 37.594 16.016 1 97.81 85 ILE B CA 1
ATOM 5984 C C . ILE B 1 85 ? 25.203 37.781 14.773 1 97.81 85 ILE B C 1
ATOM 5986 O O . ILE B 1 85 ? 25.906 38.781 14.641 1 97.81 85 ILE B O 1
ATOM 5990 N N . THR B 1 86 ? 25.188 36.844 13.906 1 96.62 86 THR B N 1
ATOM 5991 C CA . THR B 1 86 ? 26.062 36.906 12.734 1 96.62 86 THR B CA 1
ATOM 5992 C C . THR B 1 86 ? 25.312 37.438 11.523 1 96.62 86 THR B C 1
ATOM 5994 O O . THR B 1 86 ? 25.922 37.938 10.578 1 96.62 86 THR B O 1
ATOM 5997 N N . GLU B 1 87 ? 24.062 37.312 11.453 1 96.75 87 GLU B N 1
ATOM 5998 C CA . GLU B 1 87 ? 23.188 37.844 10.43 1 96.75 87 GLU B CA 1
ATOM 5999 C C . GLU B 1 87 ? 21.859 38.344 11.031 1 96.75 87 GLU B C 1
ATOM 6001 O O . GLU B 1 87 ? 21.312 37.688 11.914 1 96.75 87 GLU B O 1
ATOM 6006 N N . TRP B 1 88 ? 21.391 39.469 10.602 1 97 88 TRP B N 1
ATOM 6007 C CA . TRP B 1 88 ? 20.109 40.031 11.047 1 97 88 TRP B CA 1
ATOM 6008 C C . TRP B 1 88 ? 19.484 40.906 9.961 1 97 88 TRP B C 1
ATOM 6010 O O . TRP B 1 88 ? 20.078 41.906 9.531 1 97 88 TRP B O 1
ATOM 6020 N N . LYS B 1 89 ? 18.406 40.531 9.469 1 96.75 89 LYS B N 1
ATOM 6021 C CA . LYS B 1 89 ? 17.766 41.281 8.398 1 96.75 89 LYS B CA 1
ATOM 6022 C C . LYS B 1 89 ? 16.266 41.469 8.664 1 96.75 89 LYS B C 1
ATOM 6024 O O . LYS B 1 89 ? 15.617 40.562 9.203 1 96.75 89 LYS B O 1
ATOM 6029 N N . GLN B 1 90 ? 15.789 42.562 8.281 1 96.25 90 GLN B N 1
ATOM 6030 C CA . GLN B 1 90 ? 14.352 42.812 8.273 1 96.25 90 GLN B CA 1
ATOM 6031 C C . GLN B 1 90 ? 13.695 42.188 7.039 1 96.25 90 GLN B C 1
ATOM 6033 O O . GLN B 1 90 ? 14.242 42.281 5.934 1 96.25 90 GLN B O 1
ATOM 6038 N N . VAL B 1 91 ? 12.648 41.469 7.23 1 95.31 91 VAL B N 1
ATOM 6039 C CA . VAL B 1 91 ? 11.898 40.844 6.145 1 95.31 91 VAL B CA 1
ATOM 6040 C C . VAL B 1 91 ? 10.602 41.625 5.906 1 95.31 91 VAL B C 1
ATOM 6042 O O . VAL B 1 91 ? 9.711 41.625 6.758 1 95.31 91 VAL B O 1
ATOM 6045 N N . ASP B 1 92 ? 10.484 42.219 4.738 1 91.56 92 ASP B N 1
ATOM 6046 C CA . ASP B 1 92 ? 9.312 43.062 4.438 1 91.56 92 ASP B CA 1
ATOM 6047 C C . ASP B 1 92 ? 8.273 42.25 3.65 1 91.56 92 ASP B C 1
ATOM 6049 O O . ASP B 1 92 ? 8.617 41.469 2.783 1 91.56 92 ASP B O 1
ATOM 6053 N N . GLY B 1 93 ? 7.055 42.469 3.986 1 89.12 93 GLY B N 1
ATOM 6054 C CA . GLY B 1 93 ? 5.945 41.938 3.213 1 89.12 93 GLY B CA 1
ATOM 6055 C C . GLY B 1 93 ? 5.742 40.438 3.412 1 89.12 93 GLY B C 1
ATOM 6056 O O . GLY B 1 93 ? 5.109 39.781 2.588 1 89.12 93 GLY B O 1
ATOM 6057 N N . ALA B 1 94 ? 6.324 39.906 4.41 1 92.44 94 ALA B N 1
ATOM 6058 C CA . ALA B 1 94 ? 6.18 38.469 4.676 1 92.44 94 ALA B CA 1
ATOM 6059 C C . ALA B 1 94 ? 5.785 38.219 6.125 1 92.44 94 ALA B C 1
ATOM 6061 O O . ALA B 1 94 ? 6.023 39.062 6.996 1 92.44 94 ALA B O 1
ATOM 6062 N N . GLN B 1 95 ? 5.098 37.156 6.316 1 95.94 95 GLN B N 1
ATOM 6063 C CA . GLN B 1 95 ? 4.691 36.75 7.656 1 95.94 95 GLN B CA 1
ATOM 6064 C C . GLN B 1 95 ? 5.289 35.406 8.023 1 95.94 95 GLN B C 1
ATOM 6066 O O . GLN B 1 95 ? 5.23 34.469 7.227 1 95.94 95 GLN B O 1
ATOM 6071 N N . PRO B 1 96 ? 5.914 35.312 9.195 1 96.44 96 PRO B N 1
ATOM 6072 C CA . PRO B 1 96 ? 6.496 34.031 9.578 1 96.44 96 PRO B CA 1
ATOM 6073 C C . PRO B 1 96 ? 5.445 33 10.008 1 96.44 96 PRO B C 1
ATOM 6075 O O . PRO B 1 96 ? 4.258 33.344 10.094 1 96.44 96 PRO B O 1
ATOM 6078 N N . ILE B 1 97 ? 5.863 31.812 10.25 1 96.5 97 ILE B N 1
ATOM 6079 C CA . ILE B 1 97 ? 5.059 30.672 10.672 1 96.5 97 ILE B CA 1
ATOM 6080 C C . ILE B 1 97 ? 4.207 31.062 11.883 1 96.5 97 ILE B C 1
ATOM 6082 O O . ILE B 1 97 ? 4.617 31.891 12.695 1 96.5 97 ILE B O 1
ATOM 6086 N N . ILE B 1 98 ? 2.996 30.516 11.938 1 96 98 ILE B N 1
ATOM 6087 C CA . ILE B 1 98 ? 2.082 30.781 13.047 1 96 98 ILE B CA 1
ATOM 6088 C C . ILE B 1 98 ? 2.332 29.781 14.172 1 96 98 ILE B C 1
ATOM 6090 O O . ILE B 1 98 ? 2.305 28.578 13.953 1 96 98 ILE B O 1
ATOM 6094 N N . THR B 1 99 ? 2.547 30.266 15.375 1 93.19 99 THR B N 1
ATOM 6095 C CA . THR B 1 99 ? 2.863 29.406 16.516 1 93.19 99 THR B CA 1
ATOM 6096 C C . THR B 1 99 ? 1.59 28.969 17.219 1 93.19 99 THR B C 1
ATOM 6098 O O . THR B 1 99 ? 0.536 29.578 17.062 1 93.19 99 THR B O 1
ATOM 6101 N N . PRO B 1 100 ? 1.66 27.953 18 1 88.88 100 PRO B N 1
ATOM 6102 C CA . PRO B 1 100 ? 0.498 27.484 18.75 1 88.88 100 PRO B CA 1
ATOM 6103 C C . PRO B 1 100 ? -0.07 28.547 19.688 1 88.88 100 PRO B C 1
ATOM 6105 O O . PRO B 1 100 ? -1.287 28.625 19.875 1 88.88 100 PRO B O 1
ATOM 6108 N N . GLU B 1 101 ? 0.764 29.391 20.25 1 90.31 101 GLU B N 1
ATOM 6109 C CA . GLU B 1 101 ? 0.32 30.453 21.141 1 90.31 101 GLU B CA 1
ATOM 6110 C C . GLU B 1 101 ? -0.54 31.469 20.406 1 90.31 101 GLU B C 1
ATOM 6112 O O . GLU B 1 101 ? -1.544 31.953 20.938 1 90.31 101 GLU B O 1
ATOM 6117 N N . GLU B 1 102 ? -0.142 31.797 19.219 1 91.81 102 GLU B N 1
ATOM 6118 C CA . GLU B 1 102 ? -0.924 32.719 18.391 1 91.81 102 GLU B CA 1
ATOM 6119 C C . GLU B 1 102 ? -2.299 32.125 18.078 1 91.81 102 GLU B C 1
ATOM 6121 O O . GLU B 1 102 ? -3.295 32.875 18.062 1 91.81 102 GLU B O 1
ATOM 6126 N N . LEU B 1 103 ? -2.328 30.906 17.812 1 91.31 103 LEU B N 1
ATOM 6127 C CA . LEU B 1 103 ? -3.586 30.234 17.5 1 91.31 103 LEU B CA 1
ATOM 6128 C C . LEU B 1 103 ? -4.543 30.297 18.688 1 91.31 103 LEU B C 1
ATOM 6130 O O . LEU B 1 103 ? -5.73 30.578 18.516 1 91.31 103 LEU B O 1
ATOM 6134 N N . ALA B 1 104 ? -4.059 30.047 19.844 1 87.75 104 ALA B N 1
ATOM 6135 C CA . ALA B 1 104 ? -4.867 30.031 21.062 1 87.75 104 ALA B CA 1
ATOM 6136 C C . ALA B 1 104 ? -5.461 31.406 21.359 1 87.75 104 ALA B C 1
ATOM 6138 O O . ALA B 1 104 ? -6.578 31.516 21.875 1 87.75 104 ALA B O 1
ATOM 6139 N N . ALA B 1 105 ? -4.832 32.438 20.969 1 91.5 105 ALA B N 1
ATOM 6140 C CA . ALA B 1 105 ? -5.25 33.812 21.266 1 91.5 105 ALA B CA 1
ATOM 6141 C C . ALA B 1 105 ? -6.484 34.188 20.453 1 91.5 105 ALA B C 1
ATOM 6143 O O . ALA B 1 105 ? -7.309 34.969 20.891 1 91.5 105 ALA B O 1
ATOM 6144 N N . VAL B 1 106 ? -6.66 33.594 19.359 1 95.5 106 VAL B N 1
ATOM 6145 C CA . VAL B 1 106 ? -7.73 33.938 18.438 1 95.5 106 VAL B CA 1
ATOM 6146 C C . VAL B 1 106 ? -9.086 33.625 19.062 1 95.5 106 VAL B C 1
ATOM 6148 O O . VAL B 1 106 ? -9.992 34.469 19.047 1 95.5 106 VAL B O 1
ATOM 6151 N N . GLU B 1 107 ? -9.211 32.469 19.562 1 93.31 107 GLU B N 1
ATOM 6152 C CA . GLU B 1 107 ? -10.477 32.062 20.156 1 93.31 107 GLU B CA 1
ATOM 6153 C C . GLU B 1 107 ? -10.883 33 21.297 1 93.31 107 GLU B C 1
ATOM 6155 O O . GLU B 1 107 ? -12.039 33.406 21.375 1 93.31 107 GLU B O 1
ATOM 6160 N N . HIS B 1 108 ? -9.945 33.344 22.172 1 92.5 108 HIS B N 1
ATOM 6161 C CA . HIS B 1 108 ? -10.211 34.25 23.281 1 92.5 108 HIS B CA 1
ATOM 6162 C C . HIS B 1 108 ? -10.664 35.625 22.781 1 92.5 108 HIS B C 1
ATOM 6164 O O . HIS B 1 108 ? -11.609 36.219 23.312 1 92.5 108 HIS B O 1
ATOM 6170 N N . GLY B 1 109 ? -9.977 36.125 21.781 1 95.38 109 GLY B N 1
ATOM 6171 C CA . GLY B 1 109 ? -10.328 37.406 21.203 1 95.38 109 GLY B CA 1
ATOM 6172 C C . GLY B 1 109 ? -11.711 37.406 20.578 1 95.38 109 GLY B C 1
ATOM 6173 O O . GLY B 1 109 ? -12.461 38.375 20.75 1 95.38 109 GLY B O 1
ATOM 6174 N N . CYS B 1 110 ? -12.016 36.375 19.891 1 95.69 110 CYS B N 1
ATOM 6175 C CA . CYS B 1 110 ? -13.305 36.281 19.219 1 95.69 110 CYS B CA 1
ATOM 6176 C C . CYS B 1 110 ? -14.453 36.281 20.219 1 95.69 110 CYS B C 1
ATOM 6178 O O . CYS B 1 110 ? -15.492 36.906 19.984 1 95.69 110 CYS B O 1
ATOM 6180 N N . ARG B 1 111 ? -14.305 35.688 21.375 1 95.38 111 ARG B N 1
ATOM 6181 C CA . ARG B 1 111 ? -15.359 35.594 22.391 1 95.38 111 ARG B CA 1
ATOM 6182 C C . ARG B 1 111 ? -15.664 36.938 23.016 1 95.38 111 ARG B C 1
ATOM 6184 O O . ARG B 1 111 ? -16.75 37.125 23.562 1 95.38 111 ARG B O 1
ATOM 6191 N N . LYS B 1 112 ? -14.742 37.812 22.906 1 95.81 112 LYS B N 1
ATOM 6192 C CA . LYS B 1 112 ? -14.891 39.094 23.578 1 95.81 112 LYS B CA 1
ATOM 6193 C C . LYS B 1 112 ? -15.297 40.188 22.594 1 95.81 112 LYS B C 1
ATOM 6195 O O . LYS B 1 112 ? -15.68 41.281 23 1 95.81 112 LYS B O 1
ATOM 6200 N N . ASP B 1 113 ? -15.203 39.938 21.359 1 97.31 113 ASP B N 1
ATOM 6201 C CA . ASP B 1 113 ? -15.516 40.938 20.359 1 97.31 113 ASP B CA 1
ATOM 6202 C C . ASP B 1 113 ? -17.016 41.125 20.203 1 97.31 113 ASP B C 1
ATOM 6204 O O . ASP B 1 113 ? -17.734 40.156 19.922 1 97.31 113 ASP B O 1
ATOM 6208 N N . SER B 1 114 ? -17.484 42.312 20.312 1 97.38 114 SER B N 1
ATOM 6209 C CA . SER B 1 114 ? -18.922 42.594 20.312 1 97.38 114 SER B CA 1
ATOM 6210 C C . SER B 1 114 ? -19.547 42.219 18.969 1 97.38 114 SER B C 1
ATOM 6212 O O . SER B 1 114 ? -20.688 41.781 18.906 1 97.38 114 SER B O 1
ATOM 6214 N N . LYS B 1 115 ? -18.828 42.438 17.891 1 97.75 115 LYS B N 1
ATOM 6215 C CA . LYS B 1 115 ? -19.359 42.094 16.562 1 97.75 115 LYS B CA 1
ATOM 6216 C C . LYS B 1 115 ? -19.484 40.594 16.375 1 97.75 115 LYS B C 1
ATOM 6218 O O . LYS B 1 115 ? -20.422 40.125 15.742 1 97.75 115 LYS B O 1
ATOM 6223 N N . VAL B 1 116 ? -18.516 39.875 16.844 1 98.25 116 VAL B N 1
ATOM 6224 C CA . VAL B 1 116 ? -18.562 38.406 16.766 1 98.25 116 VAL B CA 1
ATOM 6225 C C . VAL B 1 116 ? -19.719 37.875 17.609 1 98.25 116 VAL B C 1
ATOM 6227 O O . VAL B 1 116 ? -20.453 37 17.188 1 98.25 116 VAL B O 1
ATOM 6230 N N . ILE B 1 117 ? -19.906 38.438 18.797 1 98 117 ILE B N 1
ATOM 6231 C CA . ILE B 1 117 ? -20.984 38.031 19.688 1 98 117 ILE B CA 1
ATOM 6232 C C . ILE B 1 117 ? -22.328 38.25 18.984 1 98 117 ILE B C 1
ATOM 6234 O O . ILE B 1 117 ? -23.219 37.406 19.062 1 98 117 ILE B O 1
ATOM 6238 N N . GLU B 1 118 ? -22.438 39.406 18.328 1 97.69 118 GLU B N 1
ATOM 6239 C CA . GLU B 1 118 ? -23.656 39.688 17.594 1 97.69 118 GLU B CA 1
ATOM 6240 C C . GLU B 1 118 ? -23.938 38.625 16.531 1 97.69 118 GLU B C 1
ATOM 6242 O O . GLU B 1 118 ? -25.078 38.156 16.391 1 97.69 118 GLU B O 1
ATOM 6247 N N . GLN B 1 119 ? -22.906 38.219 15.797 1 97.44 119 GLN B N 1
ATOM 6248 C CA . GLN B 1 119 ? -23.078 37.188 14.781 1 97.44 119 GLN B CA 1
ATOM 6249 C C . GLN B 1 119 ? -23.469 35.844 15.414 1 97.44 119 GLN B C 1
ATOM 6251 O O . GLN B 1 119 ? -24.266 35.094 14.844 1 97.44 119 GLN B O 1
ATOM 6256 N N . CYS B 1 120 ? -22.922 35.5 16.547 1 97.62 120 CYS B N 1
ATOM 6257 C CA . CYS B 1 120 ? -23.281 34.281 17.266 1 97.62 120 CYS B CA 1
ATOM 6258 C C . CYS B 1 120 ? -24.766 34.312 17.641 1 97.62 120 CYS B C 1
ATOM 6260 O O . CYS B 1 120 ? -25.453 33.312 17.484 1 97.62 120 CYS B O 1
ATOM 6262 N N . VAL B 1 121 ? -25.203 35.438 18.094 1 97.06 121 VAL B N 1
ATOM 6263 C CA . VAL B 1 121 ? -26.594 35.594 18.484 1 97.06 121 VAL B CA 1
ATOM 6264 C C . VAL B 1 121 ? -27.5 35.406 17.281 1 97.06 121 VAL B C 1
ATOM 6266 O O . VAL B 1 121 ? -28.547 34.75 17.344 1 97.06 121 VAL B O 1
ATOM 6269 N N . ILE B 1 122 ? -27.141 36 16.172 1 96.31 122 ILE B N 1
ATOM 6270 C CA . ILE B 1 122 ? -27.891 35.875 14.938 1 96.31 122 ILE B CA 1
ATOM 6271 C C . ILE B 1 122 ? -27.969 34.406 14.516 1 96.31 122 ILE B C 1
ATOM 6273 O O . ILE B 1 122 ? -29 33.969 14.008 1 96.31 122 ILE B O 1
ATOM 6277 N N . SER B 1 123 ? -26.922 33.625 14.758 1 95.69 123 SER B N 1
ATOM 6278 C CA . SER B 1 123 ? -26.875 32.219 14.391 1 95.69 123 SER B CA 1
ATOM 6279 C C . SER B 1 123 ? -27.734 31.391 15.328 1 95.69 123 SER B C 1
ATOM 6281 O O . SER B 1 123 ? -28.047 30.234 15.039 1 95.69 123 SER B O 1
ATOM 6283 N N . GLY B 1 124 ? -28.062 31.906 16.516 1 95.25 124 GLY B N 1
ATOM 6284 C CA . GLY B 1 124 ? -28.953 31.203 17.406 1 95.25 124 GLY B CA 1
ATOM 6285 C C . GLY B 1 124 ? -28.328 30.891 18.75 1 95.25 124 GLY B C 1
ATOM 6286 O O . GLY B 1 124 ? -28.891 30.109 19.531 1 95.25 124 GLY B O 1
ATOM 6287 N N . ILE B 1 125 ? -27.203 31.469 19.109 1 97.06 125 ILE B N 1
ATOM 6288 C CA . ILE B 1 125 ? -26.547 31.234 20.391 1 97.06 125 ILE B CA 1
ATOM 6289 C C . ILE B 1 125 ? -26.953 32.344 21.375 1 97.06 125 ILE B C 1
ATOM 6291 O O . ILE B 1 125 ? -26.844 33.531 21.078 1 97.06 125 ILE B O 1
ATOM 6295 N N . ALA B 1 126 ? -27.328 31.922 22.547 1 96.12 126 ALA B N 1
ATOM 6296 C CA . ALA B 1 126 ? -27.672 32.906 23.578 1 96.12 126 ALA B CA 1
ATOM 6297 C C . ALA B 1 126 ? -26.438 33.656 24.047 1 96.12 126 ALA B C 1
ATOM 6299 O O . ALA B 1 126 ? -25.344 33.094 24.125 1 96.12 126 ALA B O 1
ATOM 6300 N N . LYS B 1 127 ? -26.656 34.875 24.422 1 95 127 LYS B N 1
ATOM 6301 C CA . LYS B 1 127 ? -25.547 35.719 24.875 1 95 127 LYS B CA 1
ATOM 6302 C C . LYS B 1 127 ? -24.844 35.094 26.078 1 95 127 LYS B C 1
ATOM 6304 O O . LYS B 1 127 ? -23.625 35.219 26.219 1 95 127 LYS B O 1
ATOM 6309 N N . GLU B 1 128 ? -25.609 34.5 26.906 1 95.44 128 GLU B N 1
ATOM 6310 C CA . GLU B 1 128 ? -25.047 33.875 28.109 1 95.44 128 GLU B CA 1
ATOM 6311 C C . GLU B 1 128 ? -24.188 32.656 27.766 1 95.44 128 GLU B C 1
ATOM 6313 O O . GLU B 1 128 ? -23.406 32.188 28.594 1 95.44 128 GLU B O 1
ATOM 6318 N N . ASP B 1 129 ? -24.281 32.188 26.484 1 96.88 129 ASP B N 1
ATOM 6319 C CA . ASP B 1 129 ? -23.594 30.969 26.094 1 96.88 129 ASP B CA 1
ATOM 6320 C C . ASP B 1 129 ? -22.375 31.266 25.234 1 96.88 129 ASP B C 1
ATOM 6322 O O . ASP B 1 129 ? -21.766 30.375 24.641 1 96.88 129 ASP B O 1
ATOM 6326 N N . ILE B 1 130 ? -21.953 32.469 25.188 1 97 130 ILE B N 1
ATOM 6327 C CA . ILE B 1 130 ? -20.859 32.875 24.312 1 97 130 ILE B CA 1
ATOM 6328 C C . ILE B 1 130 ? -19.578 32.156 24.75 1 97 130 ILE B C 1
ATOM 6330 O O . ILE B 1 130 ? -18.703 31.891 23.922 1 97 130 ILE B O 1
ATOM 6334 N N . HIS B 1 131 ? -19.469 31.844 26.047 1 95.62 131 HIS B N 1
ATOM 6335 C CA . HIS B 1 131 ? -18.297 31.141 26.562 1 95.62 131 HIS B CA 1
ATOM 6336 C C . HIS B 1 131 ? -18.203 29.734 25.969 1 95.62 131 HIS B C 1
ATOM 6338 O O . HIS B 1 131 ? -17.156 29.078 26.078 1 95.62 131 HIS B O 1
ATOM 6344 N N . LYS B 1 132 ? -19.281 29.266 25.281 1 96.88 132 LYS B N 1
ATOM 6345 C CA . LYS B 1 132 ? -19.328 27.953 24.656 1 96.88 132 LYS B CA 1
ATOM 6346 C C . LYS B 1 132 ? -18.953 28.016 23.172 1 96.88 132 LYS B C 1
ATOM 6348 O O . LYS B 1 132 ? -19.078 27.031 22.453 1 96.88 132 LYS B O 1
ATOM 6353 N N . VAL B 1 133 ? -18.578 29.219 22.75 1 97.12 133 VAL B N 1
ATOM 6354 C CA . VAL B 1 133 ? -18.172 29.406 21.375 1 97.12 133 VAL B CA 1
ATOM 6355 C C . VAL B 1 133 ? -16.672 29.156 21.25 1 97.12 133 VAL B C 1
ATOM 6357 O O . VAL B 1 133 ? -15.875 29.625 22.062 1 97.12 133 VAL B O 1
ATOM 6360 N N . TYR B 1 134 ? -16.344 28.328 20.281 1 95.81 134 TYR B N 1
ATOM 6361 C CA . TYR B 1 134 ? -14.961 27.969 19.984 1 95.81 134 TYR B CA 1
ATOM 6362 C C . TYR B 1 134 ? -14.602 28.344 18.547 1 95.81 134 TYR B C 1
ATOM 6364 O O . TYR B 1 134 ? -15.477 28.734 17.766 1 95.81 134 TYR B O 1
ATOM 6372 N N . CYS B 1 135 ? -13.336 28.281 18.203 1 95.75 135 CYS B N 1
ATOM 6373 C CA . CYS B 1 135 ? -12.961 28.484 16.812 1 95.75 135 CYS B CA 1
ATOM 6374 C C . CYS B 1 135 ? -11.68 27.75 16.469 1 95.75 135 CYS B C 1
ATOM 6376 O O . CYS B 1 135 ? -10.898 27.406 17.359 1 95.75 135 CYS B O 1
ATOM 6378 N N . ASP B 1 136 ? -11.531 27.359 15.258 1 95.75 136 ASP B N 1
ATOM 6379 C CA . ASP B 1 136 ? -10.258 26.953 14.68 1 95.75 136 ASP B CA 1
ATOM 6380 C C . ASP B 1 136 ? -9.555 28.125 14.016 1 95.75 136 ASP B C 1
ATOM 6382 O O . ASP B 1 136 ? -9.992 28.609 12.969 1 95.75 136 ASP B O 1
ATOM 6386 N N . PRO B 1 137 ? -8.484 28.547 14.672 1 95.81 137 PRO B N 1
ATOM 6387 C CA . PRO B 1 137 ? -7.703 29.594 14 1 95.81 137 PRO B CA 1
ATOM 6388 C C . PRO B 1 137 ? -6.918 29.047 12.805 1 95.81 137 PRO B C 1
ATOM 6390 O O . PRO B 1 137 ? -6.18 28.078 12.93 1 95.81 137 PRO B O 1
ATOM 6393 N N . TRP B 1 138 ? -7.125 29.625 11.633 1 95.25 138 TRP B N 1
ATOM 6394 C CA . TRP B 1 138 ? -6.41 29.281 10.414 1 95.25 138 TRP B CA 1
ATOM 6395 C C . TRP B 1 138 ? -5.648 30.484 9.867 1 95.25 138 TRP B C 1
ATOM 6397 O O . TRP B 1 138 ? -5.969 31.625 10.195 1 95.25 138 TRP B O 1
ATOM 6407 N N . THR B 1 139 ? -4.637 30.172 9.094 1 94 139 THR B N 1
ATOM 6408 C CA . THR B 1 139 ? -4.086 31.234 8.242 1 94 139 THR B CA 1
ATOM 6409 C C . THR B 1 139 ? -5.16 31.797 7.324 1 94 139 THR B C 1
ATOM 6411 O O . THR B 1 139 ? -6.109 31.109 6.961 1 94 139 THR B O 1
ATOM 6414 N N . ILE B 1 140 ? -5.031 33 6.996 1 94.75 140 ILE B N 1
ATOM 6415 C CA . ILE B 1 140 ? -6 33.562 6.07 1 94.75 140 ILE B CA 1
ATOM 6416 C C . ILE B 1 140 ? -5.645 33.188 4.637 1 94.75 140 ILE B C 1
ATOM 6418 O O . ILE B 1 140 ? -6.414 33.438 3.709 1 94.75 140 ILE B O 1
ATOM 6422 N N . GLY B 1 141 ? -4.527 32.438 4.457 1 93.12 141 GLY B N 1
ATOM 6423 C CA . GLY B 1 141 ? -4.031 32.219 3.111 1 93.12 141 GLY B CA 1
ATOM 6424 C C . GLY B 1 141 ? -3.631 33.5 2.398 1 93.12 141 GLY B C 1
ATOM 6425 O O . GLY B 1 141 ? -2.521 34 2.588 1 93.12 141 GLY B O 1
ATOM 6426 N N . TYR B 1 142 ? -4.543 33.969 1.618 1 94.56 142 TYR B N 1
ATOM 6427 C CA . TYR B 1 142 ? -4.422 35.281 0.994 1 94.56 142 TYR B CA 1
ATOM 6428 C C . TYR B 1 142 ? -5.793 35.906 0.734 1 94.56 142 TYR B C 1
ATOM 6430 O O . TYR B 1 142 ? -6.727 35.219 0.34 1 94.56 142 TYR B O 1
ATOM 6438 N N . ASP B 1 143 ? -5.879 37.094 1.076 1 95.19 143 ASP B N 1
ATOM 6439 C CA . ASP B 1 143 ? -7.062 37.906 0.822 1 95.19 143 ASP B CA 1
ATOM 6440 C C . ASP B 1 143 ? -6.68 39.281 0.258 1 95.19 143 ASP B C 1
ATOM 6442 O O . ASP B 1 143 ? -5.992 40.062 0.921 1 95.19 143 ASP B O 1
ATOM 6446 N N . GLU B 1 144 ? -7.16 39.531 -0.91 1 93.62 144 GLU B N 1
ATOM 6447 C CA . GLU B 1 144 ? -6.754 40.719 -1.635 1 93.62 144 GLU B CA 1
ATOM 6448 C C . GLU B 1 144 ? -7.109 42 -0.853 1 93.62 144 GLU B C 1
ATOM 6450 O O . GLU B 1 144 ? -6.457 43.031 -1.007 1 93.62 144 GLU B O 1
ATOM 6455 N N . ARG B 1 145 ? -8.148 42.062 0.01 1 93.38 145 ARG B N 1
ATOM 6456 C CA . ARG B 1 145 ? -8.539 43.219 0.797 1 93.38 145 ARG B CA 1
ATOM 6457 C C . ARG B 1 145 ? -7.402 43.688 1.697 1 93.38 145 ARG B C 1
ATOM 6459 O O . ARG B 1 145 ? -7.305 44.875 2.027 1 93.38 145 ARG B O 1
ATOM 6466 N N . PHE B 1 146 ? -6.418 42.594 2.104 1 94.31 146 PHE B N 1
ATOM 6467 C CA . PHE B 1 146 ? -5.473 42.875 3.176 1 94.31 146 PHE B CA 1
ATOM 6468 C C . PHE B 1 146 ? -4.039 42.719 2.686 1 94.31 146 PHE B C 1
ATOM 6470 O O . PHE B 1 146 ? -3.111 43.281 3.289 1 94.31 146 PHE B O 1
ATOM 6477 N N . GLY B 1 147 ? -3.832 42.031 1.663 1 92.31 147 GLY B N 1
ATOM 6478 C CA . GLY B 1 147 ? -2.49 41.844 1.146 1 92.31 147 GLY B CA 1
ATOM 6479 C C . GLY B 1 147 ? -1.624 41 2.064 1 92.31 147 GLY B C 1
ATOM 6480 O O . GLY B 1 147 ? -2.137 40.188 2.838 1 92.31 147 GLY B O 1
ATOM 6481 N N . SER B 1 148 ? -0.31 41.094 1.918 1 91.5 148 SER B N 1
ATOM 6482 C CA . SER B 1 148 ? 0.626 40.25 2.658 1 91.5 148 SER B CA 1
ATOM 6483 C C . SER B 1 148 ? 1.318 41.031 3.766 1 91.5 148 SER B C 1
ATOM 6485 O O . SER B 1 148 ? 2.104 40.469 4.535 1 91.5 148 SER B O 1
ATOM 6487 N N . GLY B 1 149 ? 1.047 42.25 3.846 1 89.19 149 GLY B N 1
ATOM 6488 C CA . GLY B 1 149 ? 1.79 43.125 4.746 1 89.19 149 GLY B CA 1
ATOM 6489 C C . GLY B 1 149 ? 1.218 43.156 6.148 1 89.19 149 GLY B C 1
ATOM 6490 O O . GLY B 1 149 ? 1.884 43.594 7.086 1 89.19 149 GLY B O 1
ATOM 6491 N N . ARG B 1 150 ? 0.043 42.719 6.281 1 91.62 150 ARG B N 1
ATOM 6492 C CA . ARG B 1 150 ? -0.614 42.688 7.586 1 91.62 150 ARG B CA 1
ATOM 6493 C C . ARG B 1 150 ? -0.767 41.25 8.078 1 91.62 150 ARG B C 1
ATOM 6495 O O . ARG B 1 150 ? -1.326 40.406 7.375 1 91.62 150 ARG B O 1
ATOM 6502 N N . ARG B 1 151 ? -0.269 41.062 9.242 1 95.31 151 ARG B N 1
ATOM 6503 C CA . ARG B 1 151 ? -0.385 39.719 9.805 1 95.31 151 ARG B CA 1
ATOM 6504 C C . ARG B 1 151 ? -1.805 39.438 10.297 1 95.31 151 ARG B C 1
ATOM 6506 O O . ARG B 1 151 ? -2.328 40.188 11.133 1 95.31 151 ARG B O 1
ATOM 6513 N N . LEU B 1 152 ? -2.469 38.438 9.703 1 96.31 152 LEU B N 1
ATOM 6514 C CA . LEU B 1 152 ? -3.863 38.156 10.023 1 96.31 152 LEU B CA 1
ATOM 6515 C C . LEU B 1 152 ? -4.105 36.656 10.125 1 96.31 152 LEU B C 1
ATOM 6517 O O . LEU B 1 152 ? -3.322 35.875 9.609 1 96.31 152 LEU B O 1
ATOM 6521 N N . GLN B 1 153 ? -5.121 36.25 10.844 1 96.94 153 GLN B N 1
ATOM 6522 C CA . GLN B 1 153 ? -5.66 34.906 10.914 1 96.94 153 GLN B CA 1
ATOM 6523 C C . GLN B 1 153 ? -7.176 34.906 10.727 1 96.94 153 GLN B C 1
ATOM 6525 O O . GLN B 1 153 ? -7.828 35.938 10.914 1 96.94 153 GLN B O 1
ATOM 6530 N N . GLN B 1 154 ? -7.668 33.875 10.195 1 97.12 154 GLN B N 1
ATOM 6531 C CA . GLN B 1 154 ? -9.117 33.719 10.172 1 97.12 154 GLN B CA 1
ATOM 6532 C C . GLN B 1 154 ? -9.578 32.688 11.188 1 97.12 154 GLN B C 1
ATOM 6534 O O . GLN B 1 154 ? -8.82 31.766 11.531 1 97.12 154 GLN B O 1
ATOM 6539 N N . ALA B 1 155 ? -10.789 32.812 11.633 1 97.5 155 ALA B N 1
ATOM 6540 C CA . ALA B 1 155 ? -11.336 31.906 12.641 1 97.5 155 ALA B CA 1
ATOM 6541 C C . ALA B 1 155 ? -12.547 31.156 12.102 1 97.5 155 ALA B C 1
ATOM 6543 O O . ALA B 1 155 ? -13.539 31.766 11.695 1 97.5 155 ALA B O 1
ATOM 6544 N N . LEU B 1 156 ? -12.453 29.844 11.977 1 97 156 LEU B N 1
ATOM 6545 C CA . LEU B 1 156 ? -13.625 29 11.727 1 97 156 LEU B CA 1
ATOM 6546 C C . LEU B 1 156 ? -14.391 28.75 13.016 1 97 156 LEU B C 1
ATOM 6548 O O . LEU B 1 156 ? -13.875 28.094 13.93 1 97 156 LEU B O 1
ATOM 6552 N N . MET B 1 157 ? -15.586 29.203 13.039 1 97.25 157 MET B N 1
ATOM 6553 C CA . MET B 1 157 ? -16.312 29.312 14.297 1 97.25 157 MET B CA 1
ATOM 6554 C C . MET B 1 157 ? -17.172 28.078 14.539 1 97.25 157 MET B C 1
ATOM 6556 O O . MET B 1 157 ? -17.766 27.531 13.602 1 97.25 157 MET B O 1
ATOM 6560 N N . TYR B 1 158 ? -17.234 27.672 15.781 1 97.31 158 TYR B N 1
ATOM 6561 C CA . TYR B 1 158 ? -18 26.516 16.219 1 97.31 158 TYR B CA 1
ATOM 6562 C C . TYR B 1 158 ? -18.672 26.797 17.562 1 97.31 158 TYR B C 1
ATOM 6564 O O . TYR B 1 158 ? -18.375 27.797 18.219 1 97.31 158 TYR B O 1
ATOM 6572 N N . TYR B 1 159 ? -19.578 25.953 17.922 1 96.94 159 TYR B N 1
ATOM 6573 C CA . TYR B 1 159 ? -20.297 25.969 19.188 1 96.94 159 TYR B CA 1
ATOM 6574 C C . TYR B 1 159 ? -20.219 24.625 19.875 1 96.94 159 TYR B C 1
ATOM 6576 O O . TYR B 1 159 ? -20.219 23.578 19.219 1 96.94 159 TYR B O 1
ATOM 6584 N N . ARG B 1 160 ? -19.984 24.578 21.234 1 95.94 160 ARG B N 1
ATOM 6585 C CA . ARG B 1 160 ? -20.125 23.375 22.031 1 95.94 160 ARG B CA 1
ATOM 6586 C C . ARG B 1 160 ? -21.281 23.484 23.016 1 95.94 160 ARG B C 1
ATOM 6588 O O . ARG B 1 160 ? -21.141 24.078 24.094 1 95.94 160 ARG B O 1
ATOM 6595 N N . PRO B 1 161 ? -22.359 22.781 22.75 1 95.62 161 PRO B N 1
ATOM 6596 C CA . PRO B 1 161 ? -23.438 22.828 23.734 1 95.62 161 PRO B CA 1
ATOM 6597 C C . PRO B 1 161 ? -22.984 22.406 25.141 1 95.62 161 PRO B C 1
ATOM 6599 O O . PRO B 1 161 ? -23.344 23.031 26.125 1 95.62 161 PRO B O 1
ATOM 6602 N N . GLU B 1 162 ? -22.266 21.344 25.172 1 95.5 162 GLU B N 1
ATOM 6603 C CA . GLU B 1 162 ? -21.594 20.875 26.391 1 95.5 162 GLU B CA 1
ATOM 6604 C C . GLU B 1 162 ? -20.078 20.797 26.188 1 95.5 162 GLU B C 1
ATOM 6606 O O . GLU B 1 162 ? -19.609 20.625 25.062 1 95.5 162 GLU B O 1
ATOM 6611 N N . VAL B 1 163 ? -19.344 20.828 27.25 1 96 163 VAL B N 1
ATOM 6612 C CA . VAL B 1 163 ? -17.906 20.984 27.219 1 96 163 VAL B CA 1
ATOM 6613 C C . VAL B 1 163 ? -17.266 19.781 26.516 1 96 163 VAL B C 1
ATOM 6615 O O . VAL B 1 163 ? -16.25 19.922 25.844 1 96 163 VAL B O 1
ATOM 6618 N N . ASP B 1 164 ? -17.891 18.641 26.641 1 97.06 164 ASP B N 1
ATOM 6619 C CA . ASP B 1 164 ? -17.281 17.422 26.109 1 97.06 164 ASP B CA 1
ATOM 6620 C C . ASP B 1 164 ? -17.766 17.141 24.688 1 97.06 164 ASP B C 1
ATOM 6622 O O . ASP B 1 164 ? -17.297 16.203 24.047 1 97.06 164 ASP B O 1
ATOM 6626 N N . ASN B 1 165 ? -18.672 17.953 24.156 1 96.5 165 ASN B N 1
ATOM 6627 C CA . ASN B 1 165 ? -19.156 17.766 22.797 1 96.5 165 ASN B CA 1
ATOM 6628 C C . ASN B 1 165 ? -18.078 18.109 21.766 1 96.5 165 ASN B C 1
ATOM 6630 O O . ASN B 1 165 ? -17.25 18.984 22.016 1 96.5 165 ASN B O 1
ATOM 6634 N N . CYS B 1 166 ? -18.062 17.375 20.719 1 94.88 166 CYS B N 1
ATOM 6635 C CA . CYS B 1 166 ? -17.219 17.719 19.578 1 94.88 166 CYS B CA 1
ATOM 6636 C C . CYS B 1 166 ? -17.734 18.969 18.891 1 94.88 166 CYS B C 1
ATOM 6638 O O . CYS B 1 166 ? -18.859 18.984 18.359 1 94.88 166 CYS B O 1
ATOM 6640 N N . GLN B 1 167 ? -16.984 19.969 18.844 1 95.75 167 GLN B N 1
ATOM 6641 C CA . GLN B 1 167 ? -17.453 21.25 18.312 1 95.75 167 GLN B CA 1
ATOM 6642 C C . GLN B 1 167 ? -17.688 21.172 16.812 1 95.75 167 GLN B C 1
ATOM 6644 O O . GLN B 1 167 ? -18.5 21.938 16.281 1 95.75 167 GLN B O 1
ATOM 6649 N N . TYR B 1 168 ? -17.078 20.25 16.109 1 96.88 168 TYR B N 1
ATOM 6650 C CA . TYR B 1 168 ? -17.203 20.141 14.656 1 96.88 168 TYR B CA 1
ATOM 6651 C C . TYR B 1 168 ? -18.594 19.672 14.258 1 96.88 168 TYR B C 1
ATOM 6653 O O . TYR B 1 168 ? -18.938 19.641 13.07 1 96.88 168 TYR B O 1
ATOM 6661 N N . GLN B 1 169 ? -19.469 19.375 15.203 1 96.38 169 GLN B N 1
ATOM 6662 C CA . GLN B 1 169 ? -20.859 19.047 14.953 1 96.38 169 GLN B CA 1
ATOM 6663 C C . GLN B 1 169 ? -21.719 20.297 14.852 1 96.38 169 GLN B C 1
ATOM 6665 O O . GLN B 1 169 ? -22.859 20.25 14.375 1 96.38 169 GLN B O 1
ATOM 6670 N N . TYR B 1 170 ? -21.125 21.453 15.32 1 97.06 170 TYR B N 1
ATOM 6671 C CA . TYR B 1 170 ? -21.922 22.672 15.406 1 97.06 170 TYR B CA 1
ATOM 6672 C C . TYR B 1 170 ? -21.172 23.859 14.789 1 97.06 170 TYR B C 1
ATOM 6674 O O . TYR B 1 170 ? -20.938 24.859 15.453 1 97.06 170 TYR B O 1
ATOM 6682 N N . PRO B 1 171 ? -20.891 23.75 13.508 1 97 171 PRO B N 1
ATOM 6683 C CA . PRO B 1 171 ? -20.219 24.875 12.844 1 97 171 PRO B CA 1
ATOM 6684 C C . PRO B 1 171 ? -21.109 26.094 12.695 1 97 171 PRO B C 1
ATOM 6686 O O . PRO B 1 171 ? -22.328 25.969 12.523 1 97 171 PRO B O 1
ATOM 6689 N N . LEU B 1 172 ? -20.5 27.203 12.789 1 96.75 172 LEU B N 1
ATOM 6690 C CA . LEU B 1 172 ? -21.188 28.469 12.562 1 96.75 172 LEU B CA 1
ATOM 6691 C C . LEU B 1 172 ? -20.844 29.047 11.195 1 96.75 172 LEU B C 1
ATOM 6693 O O . LEU B 1 172 ? -19.75 28.812 10.68 1 96.75 172 LEU B O 1
ATOM 6697 N N . ASP B 1 173 ? -21.734 29.766 10.625 1 93.38 173 ASP B N 1
ATOM 6698 C CA . ASP B 1 173 ? -21.641 30.141 9.219 1 93.38 173 ASP B CA 1
ATOM 6699 C C . ASP B 1 173 ? -21.109 31.562 9.07 1 93.38 173 ASP B C 1
ATOM 6701 O O . ASP B 1 173 ? -21.688 32.375 8.359 1 93.38 173 ASP B O 1
ATOM 6705 N N . PHE B 1 174 ? -20.062 31.938 9.742 1 96.62 174 PHE B N 1
ATOM 6706 C CA . PHE B 1 174 ? -19.344 33.188 9.555 1 96.62 174 PHE B CA 1
ATOM 6707 C C . PHE B 1 174 ? -17.875 33.031 9.969 1 96.62 174 PHE B C 1
ATOM 6709 O O . PHE B 1 174 ? -17.516 32.062 10.656 1 96.62 174 PHE B O 1
ATOM 6716 N N . CYS B 1 175 ? -17.016 33.969 9.523 1 97.38 175 CYS B N 1
ATOM 6717 C CA . CYS B 1 175 ? -15.578 33.812 9.711 1 97.38 175 CYS B CA 1
ATOM 6718 C C . CYS B 1 175 ? -14.922 35.125 10.086 1 97.38 175 CYS B C 1
ATOM 6720 O O . CYS B 1 175 ? -14.609 35.938 9.211 1 97.38 175 CYS B O 1
ATOM 6722 N N . PRO B 1 176 ? -14.633 35.312 11.359 1 98.06 176 PRO B N 1
ATOM 6723 C CA . PRO B 1 176 ? -13.898 36.5 11.773 1 98.06 176 PRO B CA 1
ATOM 6724 C C . PRO B 1 176 ? -12.445 36.5 11.297 1 98.06 176 PRO B C 1
ATOM 6726 O O . PRO B 1 176 ? -11.828 35.438 11.203 1 98.06 176 PRO B O 1
ATOM 6729 N N . ILE B 1 177 ? -11.922 37.656 11.039 1 97.81 177 ILE B N 1
ATOM 6730 C CA . ILE B 1 177 ? -10.508 37.875 10.734 1 97.81 177 ILE B CA 1
ATOM 6731 C C . ILE B 1 177 ? -9.828 38.594 11.906 1 97.81 177 ILE B C 1
ATOM 6733 O O . ILE B 1 177 ? -10.234 39.656 12.305 1 97.81 177 ILE B O 1
ATOM 6737 N N . TRP B 1 178 ? -8.828 37.969 12.438 1 97.38 178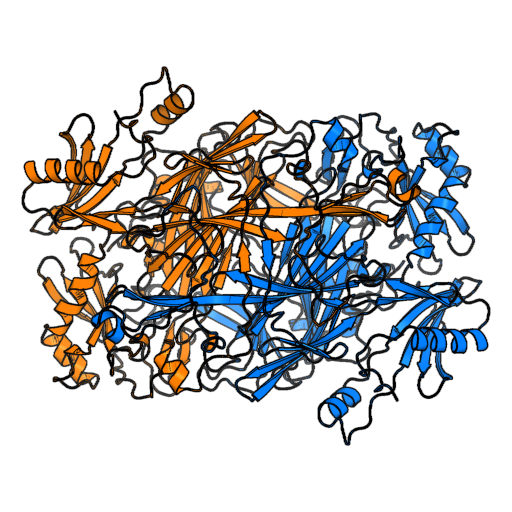 TRP B N 1
ATOM 6738 C CA . TRP B 1 178 ? -8.156 38.406 13.664 1 97.38 178 TRP B CA 1
ATOM 6739 C C . TRP B 1 178 ? -6.789 39 13.352 1 97.38 178 TRP B C 1
ATOM 6741 O O . TRP B 1 178 ? -6.027 38.469 12.555 1 97.38 178 TRP B O 1
ATOM 6751 N N . ASP B 1 179 ? -6.512 40.156 13.93 1 96.25 179 ASP B N 1
ATOM 6752 C CA . ASP B 1 179 ? -5.203 40.812 13.938 1 96.25 179 ASP B CA 1
ATOM 6753 C C . ASP B 1 179 ? -4.461 40.531 15.242 1 96.25 179 ASP B C 1
ATOM 6755 O O . ASP B 1 179 ? -4.77 41.125 16.266 1 96.25 179 ASP B O 1
ATOM 6759 N N . PRO B 1 180 ? -3.492 39.688 15.172 1 94.06 180 PRO B N 1
ATOM 6760 C CA . PRO B 1 180 ? -2.818 39.312 16.422 1 94.06 180 PRO B CA 1
ATOM 6761 C C . PRO B 1 180 ? -1.938 40.438 16.969 1 94.06 180 PRO B C 1
ATOM 6763 O O . PRO B 1 180 ? -1.585 40.438 18.141 1 94.06 180 PRO B O 1
ATOM 6766 N N . ILE B 1 181 ? -1.541 41.375 16.156 1 93.12 181 ILE B N 1
ATOM 6767 C CA . ILE B 1 181 ? -0.672 42.469 16.594 1 93.12 181 ILE B CA 1
ATOM 6768 C C . ILE B 1 181 ? -1.465 43.438 17.469 1 93.12 181 ILE B C 1
ATOM 6770 O O . ILE B 1 181 ? -1.048 43.781 18.578 1 93.12 181 ILE B O 1
ATOM 6774 N N . ASN B 1 182 ? -2.598 43.812 16.969 1 93.88 182 ASN B N 1
ATOM 6775 C CA . ASN B 1 182 ? -3.434 44.75 17.703 1 93.88 182 ASN B CA 1
ATOM 6776 C C . ASN B 1 182 ? -4.477 44.031 18.562 1 93.88 182 ASN B C 1
ATOM 6778 O O . ASN B 1 182 ? -5.211 44.656 19.312 1 93.88 182 ASN B O 1
ATOM 6782 N N . GLU B 1 183 ? -4.586 42.781 18.406 1 94.12 183 GLU B N 1
ATOM 6783 C CA . GLU B 1 183 ? -5.492 41.906 19.156 1 94.12 183 GLU B CA 1
ATOM 6784 C C . GLU B 1 183 ? -6.945 42.344 18.984 1 94.12 183 GLU B C 1
ATOM 6786 O O . GLU B 1 183 ? -7.652 42.594 19.969 1 94.12 183 GLU B O 1
ATOM 6791 N N . THR B 1 184 ? -7.312 42.469 17.75 1 96 184 THR B N 1
ATOM 6792 C CA . THR B 1 184 ? -8.672 42.906 17.438 1 96 184 THR B CA 1
ATOM 6793 C C . THR B 1 184 ? -9.211 42.156 16.234 1 96 184 THR B C 1
ATOM 6795 O O . THR B 1 184 ? -8.445 41.688 15.391 1 96 184 THR B O 1
ATOM 6798 N N . VAL B 1 185 ? -10.5 42 16.156 1 97.88 185 VAL B N 1
ATOM 6799 C CA . VAL B 1 185 ? -11.172 41.531 14.953 1 97.88 185 VAL B CA 1
ATOM 6800 C C . VAL B 1 185 ? -11.305 42.656 13.93 1 97.88 185 VAL B C 1
ATOM 6802 O O . VAL B 1 185 ? -11.914 43.688 14.211 1 97.88 185 VAL B O 1
ATOM 6805 N N . VAL B 1 186 ? -10.773 42.438 12.719 1 97.38 186 VAL B N 1
ATOM 6806 C CA . VAL B 1 186 ? -10.703 43.562 11.773 1 97.38 186 VAL B CA 1
ATOM 6807 C C . VAL B 1 186 ? -11.805 43.406 10.719 1 97.38 186 VAL B C 1
ATOM 6809 O O . VAL B 1 186 ? -12.148 44.375 10.039 1 97.38 186 VAL B O 1
ATOM 6812 N N . ALA B 1 187 ? -12.32 42.25 10.57 1 97.62 187 ALA B N 1
ATOM 6813 C CA . ALA B 1 187 ? -13.414 41.969 9.641 1 97.62 187 ALA B CA 1
ATOM 6814 C C . ALA B 1 187 ? -14.133 40.688 9.992 1 97.62 187 ALA B C 1
ATOM 6816 O O . ALA B 1 187 ? -13.578 39.812 10.688 1 97.62 187 ALA B O 1
ATOM 6817 N N . ILE B 1 188 ? -15.375 40.531 9.594 1 98.12 188 ILE B N 1
ATOM 6818 C CA . ILE B 1 188 ? -16.125 39.281 9.68 1 98.12 188 ILE B CA 1
ATOM 6819 C C . ILE B 1 188 ? -16.734 38.938 8.32 1 98.12 188 ILE B C 1
ATOM 6821 O O . ILE B 1 188 ? -17.516 39.719 7.77 1 98.12 188 ILE B O 1
ATOM 6825 N N . ASP B 1 189 ? -16.359 37.844 7.711 1 97.31 189 ASP B N 1
ATOM 6826 C CA . ASP B 1 189 ? -16.969 37.375 6.477 1 97.31 189 ASP B CA 1
ATOM 6827 C C . ASP B 1 189 ? -18.281 36.656 6.754 1 97.31 189 ASP B C 1
ATOM 6829 O O . ASP B 1 189 ? -18.297 35.625 7.414 1 97.31 189 ASP B O 1
ATOM 6833 N N . ILE B 1 190 ? -19.328 37.188 6.262 1 95.56 190 ILE B N 1
ATOM 6834 C CA . ILE B 1 190 ? -20.688 36.656 6.422 1 95.56 190 ILE B CA 1
ATOM 6835 C C . ILE B 1 190 ? -21.203 36.156 5.078 1 95.56 190 ILE B C 1
ATOM 6837 O O . ILE B 1 190 ? -21.25 36.906 4.105 1 95.56 190 ILE B O 1
ATOM 6841 N N . PRO B 1 191 ? -21.531 34.906 5 1 90.56 191 PRO B N 1
ATOM 6842 C CA . PRO B 1 191 ? -22.031 34.406 3.721 1 90.56 191 PRO B CA 1
ATOM 6843 C C . PRO B 1 191 ? -23.375 35.031 3.336 1 90.56 191 PRO B C 1
ATOM 6845 O O . PRO B 1 191 ? -24.094 35.531 4.199 1 90.56 191 PRO B O 1
ATOM 6848 N N . LYS B 1 192 ? -23.688 34.875 2.049 1 85.38 192 LYS B N 1
ATOM 6849 C CA . LYS B 1 192 ? -24.938 35.406 1.539 1 85.38 192 LYS B CA 1
ATOM 6850 C C . LYS B 1 192 ? -26.141 34.688 2.143 1 85.38 192 LYS B C 1
ATOM 6852 O O . LYS B 1 192 ? -27.156 35.312 2.455 1 85.38 192 LYS B O 1
ATOM 6857 N N . ILE B 1 193 ? -25.984 33.438 2.184 1 86.31 193 ILE B N 1
ATOM 6858 C CA . ILE B 1 193 ? -27.016 32.625 2.793 1 86.31 193 ILE B CA 1
ATOM 6859 C C . ILE B 1 193 ? -26.578 32.188 4.195 1 86.31 193 ILE B C 1
ATOM 6861 O O . ILE B 1 193 ? -25.594 31.469 4.352 1 86.31 193 ILE B O 1
ATOM 6865 N N . ARG B 1 194 ? -27.375 32.719 5.148 1 89.06 194 ARG B N 1
ATOM 6866 C CA . ARG B 1 194 ? -27.062 32.406 6.539 1 89.06 194 ARG B CA 1
ATOM 6867 C C . ARG B 1 194 ? -27.797 31.172 7.008 1 89.06 194 ARG B C 1
ATOM 6869 O O . ARG B 1 194 ? -29.031 31.125 6.949 1 89.06 194 ARG B O 1
ATOM 6876 N N . ARG B 1 195 ? -27.062 30.219 7.438 1 93.12 195 ARG B N 1
ATOM 6877 C CA . ARG B 1 195 ? -27.641 28.969 7.938 1 93.12 195 ARG B CA 1
ATOM 6878 C C . ARG B 1 195 ? -27.703 28.969 9.461 1 93.12 195 ARG B C 1
ATOM 6880 O O . ARG B 1 195 ? -26.797 29.469 10.125 1 93.12 195 ARG B O 1
ATOM 6887 N N . PRO B 1 196 ? -28.781 28.438 10.031 1 90.5 196 PRO B N 1
ATOM 6888 C CA . PRO B 1 196 ? -28.938 28.453 11.484 1 90.5 196 PRO B CA 1
ATOM 6889 C C . PRO B 1 196 ? -28.078 27.406 12.188 1 90.5 196 PRO B C 1
ATOM 6891 O O . PRO B 1 196 ? -27.625 26.438 11.555 1 90.5 196 PRO B O 1
ATOM 6894 N N . LEU B 1 197 ? -27.922 27.625 13.484 1 94.94 197 LEU B N 1
ATOM 6895 C CA . LEU B 1 197 ? -27.25 26.672 14.352 1 94.94 197 LEU B CA 1
ATOM 6896 C C . LEU B 1 197 ? -27.906 25.297 14.281 1 94.94 197 LEU B C 1
ATOM 6898 O O . LEU B 1 197 ? -29.141 25.188 14.305 1 94.94 197 LEU B O 1
ATOM 6902 N N . ILE B 1 198 ? -27.125 24.234 14.188 1 93.75 198 ILE B N 1
ATOM 6903 C CA . ILE B 1 198 ? -27.594 22.859 14.195 1 93.75 198 ILE B CA 1
ATOM 6904 C C . ILE B 1 198 ? -28.141 22.516 15.578 1 93.75 198 ILE B C 1
ATOM 6906 O O . ILE B 1 198 ? -27.531 22.844 16.594 1 93.75 198 ILE B O 1
ATOM 6910 N N . LYS B 1 199 ? -29.234 21.797 15.586 1 89.81 199 LYS B N 1
ATOM 6911 C CA . LYS B 1 199 ? -29.875 21.469 16.859 1 89.81 199 LYS B CA 1
ATOM 6912 C C . LYS B 1 199 ? -29.953 19.969 17.078 1 89.81 199 LYS B C 1
ATOM 6914 O O . LYS B 1 199 ? -30.406 19.5 18.125 1 89.81 199 LYS B O 1
ATOM 6919 N N . SER B 1 200 ? -29.484 19.234 16.125 1 89.19 200 SER B N 1
ATOM 6920 C CA . SER B 1 200 ? -29.516 17.781 16.281 1 89.19 200 SER B CA 1
ATOM 6921 C C . SER B 1 200 ? -28.656 17.328 17.438 1 89.19 200 SER B C 1
ATOM 6923 O O . SER B 1 200 ? -27.656 17.969 17.781 1 89.19 200 SER B O 1
ATOM 6925 N N . PRO B 1 201 ? -29.062 16.156 18.062 1 90.81 201 PRO B N 1
ATOM 6926 C CA . PRO B 1 201 ? -28.234 15.625 19.141 1 90.81 201 PRO B CA 1
ATOM 6927 C C . PRO B 1 201 ? -26.812 15.305 18.703 1 90.81 201 PRO B C 1
ATOM 6929 O O . PRO B 1 201 ? -26.594 14.875 17.578 1 90.81 201 PRO B O 1
ATOM 6932 N N . PRO B 1 202 ? -25.922 15.453 19.672 1 92.31 202 PRO B N 1
ATOM 6933 C CA . PRO B 1 202 ? -24.531 15.203 19.328 1 92.31 202 PRO B CA 1
ATOM 6934 C C . PRO B 1 202 ? -24.234 13.727 19.078 1 92.31 202 PRO B C 1
ATOM 6936 O O . PRO B 1 202 ? -24.828 12.852 19.719 1 92.31 202 PRO B O 1
ATOM 6939 N N . LEU B 1 203 ? -23.344 13.453 18.141 1 95 203 LEU B N 1
ATOM 6940 C CA . LEU B 1 203 ? -22.688 12.172 17.938 1 95 203 LEU B CA 1
ATOM 6941 C C . LEU B 1 203 ? -21.203 12.258 18.281 1 95 203 LEU B C 1
ATOM 6943 O O . LEU B 1 203 ? -20.375 12.492 17.391 1 95 203 LEU B O 1
ATOM 6947 N N . ASP B 1 204 ? -20.859 11.961 19.547 1 96.94 204 ASP B N 1
ATOM 6948 C CA . ASP B 1 204 ? -19.484 12.141 20 1 96.94 204 ASP B CA 1
ATOM 6949 C C . ASP B 1 204 ? -18.703 10.828 19.938 1 96.94 204 ASP B C 1
ATOM 6951 O O . ASP B 1 204 ? -19.297 9.758 19.797 1 96.94 204 ASP B O 1
ATOM 6955 N N . TYR B 1 205 ? -17.391 10.93 20.031 1 97.62 205 TYR B N 1
ATOM 6956 C CA . TYR B 1 205 ? -16.531 9.773 19.828 1 97.62 205 TYR B CA 1
ATOM 6957 C C . TYR B 1 205 ? -15.867 9.344 21.125 1 97.62 205 TYR B C 1
ATOM 6959 O O . TYR B 1 205 ? -15.266 8.273 21.203 1 97.62 205 TYR B O 1
ATOM 6967 N N . HIS B 1 206 ? -15.891 10.141 22.188 1 97.38 206 HIS B N 1
ATOM 6968 C CA . HIS B 1 206 ? -15.172 9.82 23.422 1 97.38 206 HIS B CA 1
ATOM 6969 C C . HIS B 1 206 ? -15.906 8.758 24.219 1 97.38 206 HIS B C 1
ATOM 6971 O O . HIS B 1 206 ? -17.078 8.461 23.953 1 97.38 206 HIS B O 1
ATOM 6977 N N . HIS B 1 207 ? -15.234 8.219 25.266 1 97.75 207 HIS B N 1
ATOM 6978 C CA . HIS B 1 207 ? -15.695 7.008 25.922 1 97.75 207 HIS B CA 1
ATOM 6979 C C . HIS B 1 207 ? -17 7.25 26.672 1 97.75 207 HIS B C 1
ATOM 6981 O O . HIS B 1 207 ? -17.844 6.352 26.781 1 97.75 207 HIS B O 1
ATOM 6987 N N . LEU B 1 208 ? -17.25 8.445 27.172 1 97.38 208 LEU B N 1
ATOM 6988 C CA . LEU B 1 208 ? -18.5 8.742 27.875 1 97.38 208 LEU B CA 1
ATOM 6989 C C . LEU B 1 208 ? -19.688 8.656 26.922 1 97.38 208 LEU B C 1
ATOM 6991 O O . LEU B 1 208 ? -20.734 8.094 27.266 1 97.38 208 LEU B O 1
ATOM 6995 N N . ALA B 1 209 ? -19.516 9.227 25.781 1 96.94 209 ALA B N 1
ATOM 6996 C CA . ALA B 1 209 ? -20.594 9.211 24.781 1 96.94 209 ALA B CA 1
ATOM 6997 C C . ALA B 1 209 ? -20.891 7.785 24.328 1 96.94 209 ALA B C 1
ATOM 6999 O O . ALA B 1 209 ? -22.047 7.406 24.172 1 96.94 209 ALA B O 1
ATOM 7000 N N . ILE B 1 210 ? -19.859 7.008 24.062 1 97.44 210 ILE B N 1
ATOM 7001 C CA . ILE B 1 210 ? -20.031 5.645 23.562 1 97.44 210 ILE B CA 1
ATOM 7002 C C . ILE B 1 210 ? -20.719 4.797 24.641 1 97.44 210 ILE B C 1
ATOM 7004 O O . ILE B 1 210 ? -21.578 3.975 24.328 1 97.44 210 ILE B O 1
ATOM 7008 N N . GLN B 1 211 ? -20.312 4.977 25.875 1 96.19 211 GLN B N 1
ATOM 7009 C CA . GLN B 1 211 ? -20.953 4.258 26.969 1 96.19 211 GLN B CA 1
ATOM 7010 C C . GLN B 1 211 ? -22.453 4.562 27.016 1 96.19 211 GLN B C 1
ATOM 7012 O O . GLN B 1 211 ? -23.266 3.662 27.234 1 96.19 211 GLN B O 1
ATOM 7017 N N . HIS B 1 212 ? -22.734 5.773 26.797 1 95.31 212 HIS B N 1
ATOM 7018 C CA . HIS B 1 212 ? -24.141 6.191 26.797 1 95.31 212 HIS B CA 1
ATOM 7019 C C . HIS B 1 212 ? -24.906 5.574 25.625 1 95.31 212 HIS B C 1
ATOM 7021 O O . HIS B 1 212 ? -26.109 5.367 25.719 1 95.31 212 HIS B O 1
ATOM 7027 N N . GLN B 1 213 ? -24.219 5.316 24.578 1 92.94 213 GLN B N 1
ATOM 7028 C CA . GLN B 1 213 ? -24.844 4.801 23.375 1 92.94 213 GLN B CA 1
ATOM 7029 C C . GLN B 1 213 ? -24.891 3.275 23.391 1 92.94 213 GLN B C 1
ATOM 7031 O O . GLN B 1 213 ? -25.328 2.654 22.406 1 92.94 213 GLN B O 1
ATOM 7036 N N . GLY B 1 214 ? -24.484 2.635 24.328 1 92.5 214 GLY B N 1
ATOM 7037 C CA . GLY B 1 214 ? -24.562 1.185 24.375 1 92.5 214 GLY B CA 1
ATOM 7038 C C . GLY B 1 214 ? -23.25 0.522 24.75 1 92.5 214 GLY B C 1
ATOM 7039 O O . GLY B 1 214 ? -23.203 -0.684 25.016 1 92.5 214 GLY B O 1
ATOM 7040 N N . GLY B 1 215 ? -22.188 1.295 24.703 1 95.44 215 GLY B N 1
ATOM 7041 C CA . GLY B 1 215 ? -20.906 0.792 25.188 1 95.44 215 GLY B CA 1
ATOM 7042 C C . GLY B 1 215 ? -20.016 0.273 24.078 1 95.44 215 GLY B C 1
ATOM 7043 O O . GLY B 1 215 ? -20.328 0.413 22.906 1 95.44 215 GLY B O 1
ATOM 7044 N N . TYR B 1 216 ? -18.859 -0.245 24.5 1 96.62 216 TYR B N 1
ATOM 7045 C CA . TYR B 1 216 ? -17.859 -0.756 23.578 1 96.62 216 TYR B CA 1
ATOM 7046 C C . TYR B 1 216 ? -18.062 -2.24 23.297 1 96.62 216 TYR B C 1
ATOM 7048 O O . TYR B 1 216 ? -18.734 -2.928 24.062 1 96.62 216 TYR B O 1
ATOM 7056 N N . ARG B 1 217 ? -17.422 -2.711 22.125 1 94.56 217 ARG B N 1
ATOM 7057 C CA . ARG B 1 217 ? -17.375 -4.145 21.859 1 94.56 217 ARG B CA 1
ATOM 7058 C C . ARG B 1 217 ? -16.703 -4.895 22.984 1 94.56 217 ARG B C 1
ATOM 7060 O O . ARG B 1 217 ? -15.742 -4.395 23.594 1 94.56 217 ARG B O 1
ATOM 7067 N N . ASN B 1 218 ? -17.203 -6.117 23.297 1 93.38 218 ASN B N 1
ATOM 7068 C CA . ASN B 1 218 ? -16.625 -6.883 24.406 1 93.38 218 ASN B CA 1
ATOM 7069 C C . ASN B 1 218 ? -16.016 -8.188 23.922 1 93.38 218 ASN B C 1
ATOM 7071 O O . ASN B 1 218 ? -15.797 -9.109 24.719 1 93.38 218 ASN B O 1
ATOM 7075 N N . ASN B 1 219 ? -15.758 -8.242 22.688 1 94.94 219 ASN B N 1
ATOM 7076 C CA . ASN B 1 219 ? -15.234 -9.484 22.125 1 94.94 219 ASN B CA 1
ATOM 7077 C C . ASN B 1 219 ? -13.844 -9.281 21.531 1 94.94 219 ASN B C 1
ATOM 7079 O O . ASN B 1 219 ? -13.5 -9.906 20.531 1 94.94 219 ASN B O 1
ATOM 7083 N N . LEU B 1 220 ? -13.086 -8.406 22.094 1 95.5 220 LEU B N 1
ATOM 7084 C CA . LEU B 1 220 ? -11.695 -8.203 21.703 1 95.5 220 LEU B CA 1
ATOM 7085 C C . LEU B 1 220 ? -10.75 -8.586 22.828 1 95.5 220 LEU B C 1
ATOM 7087 O O . LEU B 1 220 ? -10.703 -7.918 23.875 1 95.5 220 LEU B O 1
ATOM 7091 N N . LYS B 1 221 ? -10 -9.648 22.578 1 96.19 221 LYS B N 1
ATOM 7092 C CA . LYS B 1 221 ? -9.031 -10.133 23.562 1 96.19 221 LYS B CA 1
ATOM 7093 C C . LYS B 1 221 ? -7.641 -9.578 23.281 1 96.19 221 LYS B C 1
ATOM 7095 O O . LYS B 1 221 ? -7.312 -9.273 22.141 1 96.19 221 LYS B O 1
ATOM 7100 N N . PRO B 1 222 ? -6.809 -9.461 24.266 1 94.56 222 PRO B N 1
ATOM 7101 C CA . PRO B 1 222 ? -5.523 -8.773 24.125 1 94.56 222 PRO B CA 1
ATOM 7102 C C . PRO B 1 222 ? -4.535 -9.547 23.25 1 94.56 222 PRO B C 1
ATOM 7104 O O . PRO B 1 222 ? -4.512 -10.781 23.281 1 94.56 222 PRO B O 1
ATOM 7107 N N . ILE B 1 223 ? -3.672 -8.859 22.547 1 95.38 223 ILE B N 1
ATOM 7108 C CA . ILE B 1 223 ? -2.467 -9.336 21.875 1 95.38 223 ILE B CA 1
ATOM 7109 C C . ILE B 1 223 ? -1.238 -8.672 22.484 1 95.38 223 ILE B C 1
ATOM 7111 O O . ILE B 1 223 ? -1.164 -7.445 22.578 1 95.38 223 ILE B O 1
ATOM 7115 N N . ASN B 1 224 ? -0.29 -9.469 22.938 1 95.56 224 ASN B N 1
ATOM 7116 C CA . ASN B 1 224 ? 0.92 -8.961 23.578 1 95.56 224 ASN B CA 1
ATOM 7117 C C . ASN B 1 224 ? 2.123 -9.039 22.641 1 95.56 224 ASN B C 1
ATOM 7119 O O . ASN B 1 224 ? 2.311 -10.039 21.938 1 95.56 224 ASN B O 1
ATOM 7123 N N . ILE B 1 225 ? 2.873 -7.996 22.594 1 96.06 225 ILE B N 1
ATOM 7124 C CA . ILE B 1 225 ? 4.148 -7.949 21.891 1 96.06 225 ILE B CA 1
ATOM 7125 C C . ILE B 1 225 ? 5.277 -7.672 22.875 1 96.06 225 ILE B C 1
ATOM 7127 O O . ILE B 1 225 ? 5.285 -6.637 23.547 1 96.06 225 ILE B O 1
ATOM 7131 N N . THR B 1 226 ? 6.234 -8.555 22.984 1 95.81 226 THR B N 1
ATOM 7132 C CA . THR B 1 226 ? 7.324 -8.406 23.953 1 95.81 226 THR B CA 1
ATOM 7133 C C . THR B 1 226 ? 8.672 -8.703 23.281 1 95.81 226 THR B C 1
ATOM 7135 O O . THR B 1 226 ? 8.727 -9.391 22.266 1 95.81 226 THR B O 1
ATOM 7138 N N . GLN B 1 227 ? 9.688 -8.18 23.812 1 96.19 227 GLN B N 1
ATOM 7139 C CA . GLN B 1 227 ? 11.07 -8.414 23.422 1 96.19 227 GLN B CA 1
ATOM 7140 C C . GLN B 1 227 ? 11.938 -8.742 24.625 1 96.19 227 GLN B C 1
ATOM 7142 O O . GLN B 1 227 ? 12.703 -7.891 25.094 1 96.19 227 GLN B O 1
ATOM 7147 N N . PRO B 1 228 ? 11.883 -9.977 24.969 1 94.69 228 PRO B N 1
ATOM 7148 C CA . PRO B 1 228 ? 12.492 -10.383 26.234 1 94.69 228 PRO B CA 1
ATOM 7149 C C . PRO B 1 228 ? 14 -10.148 26.266 1 94.69 228 PRO B C 1
ATOM 7151 O O . PRO B 1 228 ? 14.586 -9.977 27.328 1 94.69 228 PRO B O 1
ATOM 7154 N N . GLU B 1 229 ? 14.656 -10.109 25.109 1 95.75 229 GLU B N 1
ATOM 7155 C CA . GLU B 1 229 ? 16.094 -9.922 25.062 1 95.75 229 GLU B CA 1
ATOM 7156 C C . GLU B 1 229 ? 16.453 -8.484 24.688 1 95.75 229 GLU B C 1
ATOM 7158 O O . GLU B 1 229 ? 17.609 -8.188 24.391 1 95.75 229 GLU B O 1
ATOM 7163 N N . GLY B 1 230 ? 15.43 -7.625 24.703 1 96.44 230 GLY B N 1
ATOM 7164 C CA . GLY B 1 230 ? 15.641 -6.238 24.312 1 96.44 230 GLY B CA 1
ATOM 7165 C C . GLY B 1 230 ? 15.484 -6 22.828 1 96.44 230 GLY B C 1
ATOM 7166 O O . GLY B 1 230 ? 15.109 -6.91 22.078 1 96.44 230 GLY B O 1
ATOM 7167 N N . VAL B 1 231 ? 15.781 -4.824 22.453 1 97.81 231 VAL B N 1
ATOM 7168 C CA . VAL B 1 231 ? 15.594 -4.426 21.062 1 97.81 231 VAL B CA 1
ATOM 7169 C C . VAL B 1 231 ? 16.859 -4.719 20.266 1 97.81 231 VAL B C 1
ATOM 7171 O O . VAL B 1 231 ? 17.922 -4.977 20.844 1 97.81 231 VAL B O 1
ATOM 7174 N N . SER B 1 232 ? 16.703 -4.676 18.938 1 98 232 SER B N 1
ATOM 7175 C CA . SER B 1 232 ? 17.828 -4.984 18.047 1 98 232 SER B CA 1
ATOM 7176 C C . SER B 1 232 ? 18.484 -3.711 17.531 1 98 232 SER B C 1
ATOM 7178 O O . SER B 1 232 ? 19.438 -3.773 16.734 1 98 232 SER B O 1
ATOM 7180 N N . PHE B 1 233 ? 17.953 -2.533 17.875 1 98.31 233 PHE B N 1
ATOM 7181 C CA . PHE B 1 233 ? 18.562 -1.281 17.453 1 98.31 233 PHE B CA 1
ATOM 7182 C C . PHE B 1 233 ? 19.344 -0.652 18.594 1 98.31 233 PHE B C 1
ATOM 7184 O O . PHE B 1 233 ? 19.172 -1.02 19.766 1 98.31 233 PHE B O 1
ATOM 7191 N N . LYS B 1 234 ? 20.25 0.234 18.234 1 97.56 234 LYS B N 1
ATOM 7192 C CA . LYS B 1 234 ? 21.078 1.021 19.156 1 97.56 234 LYS B CA 1
ATOM 7193 C C . LYS B 1 234 ? 20.938 2.516 18.875 1 97.56 234 LYS B C 1
ATOM 7195 O O . LYS B 1 234 ? 20.828 2.928 17.719 1 97.56 234 LYS B O 1
ATOM 7200 N N . VAL B 1 235 ? 20.922 3.252 19.969 1 97.38 235 VAL B N 1
ATOM 7201 C CA . VAL B 1 235 ? 20.844 4.703 19.844 1 97.38 235 VAL B CA 1
ATOM 7202 C C . VAL B 1 235 ? 21.969 5.355 20.641 1 97.38 235 VAL B C 1
ATOM 7204 O O . VAL B 1 235 ? 22.094 5.141 21.844 1 97.38 235 VAL B O 1
ATOM 7207 N N . THR B 1 236 ? 22.797 6.051 20 1 95.69 236 THR B N 1
ATOM 7208 C CA . THR B 1 236 ? 23.812 6.918 20.594 1 95.69 236 THR B CA 1
ATOM 7209 C C . THR B 1 236 ? 23.516 8.383 20.297 1 95.69 236 THR B C 1
ATOM 7211 O O . THR B 1 236 ? 23.766 8.859 19.188 1 95.69 236 THR B O 1
ATOM 7214 N N . GLY B 1 237 ? 23.109 9.078 21.359 1 95.06 237 GLY B N 1
ATOM 7215 C CA . GLY B 1 237 ? 22.531 10.375 21.047 1 95.06 237 GLY B CA 1
ATOM 7216 C C . GLY B 1 237 ? 21.328 10.281 20.141 1 95.06 237 GLY B C 1
ATOM 7217 O O . GLY B 1 237 ? 20.328 9.641 20.484 1 95.06 237 GLY B O 1
ATOM 7218 N N . ARG B 1 238 ? 21.547 10.797 18.938 1 97.5 238 ARG B N 1
ATOM 7219 C CA . ARG B 1 238 ? 20.453 10.711 17.984 1 97.5 238 ARG B CA 1
ATOM 7220 C C . ARG B 1 238 ? 20.875 9.93 16.734 1 97.5 238 ARG B C 1
ATOM 7222 O O . ARG B 1 238 ? 20.203 9.984 15.711 1 97.5 238 ARG B O 1
ATOM 7229 N N . GLU B 1 239 ? 21.969 9.289 16.844 1 97.81 239 GLU B N 1
ATOM 7230 C CA . GLU B 1 239 ? 22.359 8.336 15.812 1 97.81 239 GLU B CA 1
ATOM 7231 C C . GLU B 1 239 ? 21.75 6.961 16.078 1 97.81 239 GLU B C 1
ATOM 7233 O O . GLU B 1 239 ? 21.891 6.402 17.156 1 97.81 239 GLU B O 1
ATOM 7238 N N . LEU B 1 240 ? 21.125 6.477 15.102 1 98.56 240 LEU B N 1
ATOM 7239 C CA . LEU B 1 240 ? 20.391 5.219 15.195 1 98.56 240 LEU B CA 1
ATOM 7240 C C . LEU B 1 240 ? 21.031 4.152 14.305 1 98.56 240 LEU B C 1
ATOM 7242 O O . LEU B 1 240 ? 21.344 4.414 13.148 1 98.56 240 LEU B O 1
ATOM 7246 N N . GLU B 1 241 ? 21.312 3.029 14.891 1 98.5 241 GLU B N 1
ATOM 7247 C CA . GLU B 1 241 ? 21.812 1.858 14.172 1 98.5 241 GLU B CA 1
ATOM 7248 C C . GLU B 1 241 ? 20.844 0.684 14.305 1 98.5 241 GLU B C 1
ATOM 7250 O O . GLU B 1 241 ? 20.406 0.354 15.406 1 98.5 241 GLU B O 1
ATOM 7255 N N . TRP B 1 242 ? 20.484 0.081 13.266 1 98.56 242 TRP B N 1
ATOM 7256 C CA . TRP B 1 242 ? 19.625 -1.094 13.227 1 98.56 242 TRP B CA 1
ATOM 7257 C C . TRP B 1 242 ? 20.016 -2.023 12.078 1 98.56 242 TRP B C 1
ATOM 7259 O O . TRP B 1 242 ? 19.891 -1.662 10.906 1 98.56 242 TRP B O 1
ATOM 7269 N N . GLN B 1 243 ? 20.578 -3.232 12.492 1 97.12 243 GLN B N 1
ATOM 7270 C CA . GLN B 1 243 ? 21.109 -4.184 11.523 1 97.12 243 GLN B CA 1
ATOM 7271 C C . GLN B 1 243 ? 22.125 -3.518 10.609 1 97.12 243 GLN B C 1
ATOM 7273 O O . GLN B 1 243 ? 23.172 -3.062 11.07 1 97.12 243 GLN B O 1
ATOM 7278 N N . ASN B 1 244 ? 21.734 -3.236 9.289 1 98.31 244 ASN B N 1
ATOM 7279 C CA . ASN B 1 244 ? 22.734 -2.684 8.383 1 98.31 244 ASN B CA 1
ATOM 7280 C C . ASN B 1 244 ? 22.516 -1.19 8.156 1 98.31 244 ASN B C 1
ATOM 7282 O O . ASN B 1 244 ? 23.312 -0.545 7.461 1 98.31 244 ASN B O 1
ATOM 7286 N N . TRP B 1 245 ? 21.562 -0.619 8.844 1 98.81 245 TRP B N 1
ATOM 7287 C CA . TRP B 1 245 ? 21.25 0.801 8.719 1 98.81 245 TRP B CA 1
ATOM 7288 C C . TRP B 1 245 ? 22 1.617 9.766 1 98.81 245 TRP B C 1
ATOM 7290 O O . TRP B 1 245 ? 22.156 1.177 10.906 1 98.81 245 TRP B O 1
ATOM 7300 N N . LYS B 1 246 ? 22.375 2.756 9.375 1 98.75 246 LYS B N 1
ATOM 7301 C CA . LYS B 1 246 ? 22.844 3.783 10.297 1 98.75 246 LYS B CA 1
ATOM 7302 C C . LYS B 1 246 ? 22.469 5.18 9.805 1 98.75 246 LYS B C 1
ATOM 7304 O O . LYS B 1 246 ? 22.672 5.504 8.633 1 98.75 246 LYS B O 1
ATOM 7309 N N . PHE B 1 247 ? 21.906 5.996 10.609 1 98.81 247 PHE B N 1
ATOM 7310 C CA . PHE B 1 247 ? 21.547 7.352 10.227 1 98.81 247 PHE B CA 1
ATOM 7311 C C . PHE B 1 247 ? 21.297 8.219 11.461 1 98.81 247 PHE B C 1
ATOM 7313 O O . PHE B 1 247 ? 21.234 7.707 12.578 1 98.81 247 PHE B O 1
ATOM 7320 N N . HIS B 1 248 ? 21.281 9.508 11.273 1 98.75 248 HIS B N 1
ATOM 7321 C CA . HIS B 1 248 ? 20.969 10.484 12.312 1 98.75 248 HIS B CA 1
ATOM 7322 C C . HIS B 1 248 ? 19.484 10.852 12.289 1 98.75 248 HIS B C 1
ATOM 7324 O O . HIS B 1 248 ? 18.906 11.039 11.211 1 98.75 248 HIS B O 1
ATOM 7330 N N . VAL B 1 249 ? 18.844 10.93 13.445 1 98.81 249 VAL B N 1
ATOM 7331 C CA . VAL B 1 249 ? 17.438 11.32 13.57 1 98.81 249 VAL B CA 1
ATOM 7332 C C . VAL B 1 249 ? 17.344 12.773 14.031 1 98.81 249 VAL B C 1
ATOM 7334 O O . VAL B 1 249 ? 17.391 13.055 15.234 1 98.81 249 VAL B O 1
ATOM 7337 N N . GLY B 1 250 ? 17.109 13.594 13.078 1 98.38 250 GLY B N 1
ATOM 7338 C CA . GLY B 1 250 ? 16.906 15.008 13.383 1 98.38 250 GLY B CA 1
ATOM 7339 C C . GLY B 1 250 ? 15.461 15.367 13.633 1 98.38 250 GLY B C 1
ATOM 7340 O O . GLY B 1 250 ? 14.578 14.5 13.57 1 98.38 250 GLY B O 1
ATOM 7341 N N . PHE B 1 251 ? 15.281 16.641 13.969 1 98.5 251 PHE B N 1
ATOM 7342 C CA . PHE B 1 251 ? 13.945 17.156 14.227 1 98.5 251 PHE B CA 1
ATOM 7343 C C . PHE B 1 251 ? 13.93 18.672 14.172 1 98.5 251 PHE B C 1
ATOM 7345 O O . PHE B 1 251 ? 14.867 19.328 14.641 1 98.5 251 PHE B O 1
ATOM 7352 N N . ASN B 1 252 ? 12.93 19.266 13.555 1 97.94 252 ASN B N 1
ATOM 7353 C CA . ASN B 1 252 ? 12.82 20.719 13.617 1 97.94 252 ASN B CA 1
ATOM 7354 C C . ASN B 1 252 ? 11.359 21.172 13.648 1 97.94 252 ASN B C 1
ATOM 7356 O O . ASN B 1 252 ? 10.453 20.344 13.609 1 97.94 252 ASN B O 1
ATOM 7360 N N . TYR B 1 253 ? 11.156 22.469 13.742 1 97.75 253 TYR B N 1
ATOM 7361 C CA . TYR B 1 253 ? 9.859 23.078 14.039 1 97.75 253 TYR B CA 1
ATOM 7362 C C . TYR B 1 253 ? 8.898 22.891 12.867 1 97.75 253 TYR B C 1
ATOM 7364 O O . TYR B 1 253 ? 7.684 22.828 13.062 1 97.75 253 TYR B O 1
ATOM 7372 N N . ARG B 1 254 ? 9.398 22.797 11.656 1 98.06 254 ARG B N 1
ATOM 7373 C CA . ARG B 1 254 ? 8.578 22.828 10.445 1 98.06 254 ARG B CA 1
ATOM 7374 C C . ARG B 1 254 ? 8.367 21.438 9.891 1 98.06 254 ARG B C 1
ATOM 7376 O O . ARG B 1 254 ? 7.238 20.922 9.875 1 98.06 254 ARG B O 1
ATOM 7383 N N . GLU B 1 255 ? 9.414 20.703 9.633 1 98.31 255 GLU B N 1
ATOM 7384 C CA . GLU B 1 255 ? 9.336 19.391 8.984 1 98.31 255 GLU B CA 1
ATOM 7385 C C . GLU B 1 255 ? 9.023 18.297 9.992 1 98.31 255 GLU B C 1
ATOM 7387 O O . GLU B 1 255 ? 8.492 17.25 9.625 1 98.31 255 GLU B O 1
ATOM 7392 N N . GLY B 1 256 ? 9.297 18.484 11.211 1 98.5 256 GLY B N 1
ATOM 7393 C CA . GLY B 1 256 ? 9.312 17.375 12.156 1 98.5 256 GLY B CA 1
ATOM 7394 C C . GLY B 1 256 ? 10.523 16.469 12 1 98.5 256 GLY B C 1
ATOM 7395 O O . GLY B 1 256 ? 11.664 16.938 12.078 1 98.5 256 GLY B O 1
ATOM 7396 N N . LEU B 1 257 ? 10.336 15.273 11.672 1 98.75 257 LEU B N 1
ATOM 7397 C CA . LEU B 1 257 ? 11.406 14.305 11.5 1 98.75 257 LEU B CA 1
ATOM 7398 C C . LEU B 1 257 ? 12.258 14.648 10.281 1 98.75 257 LEU B C 1
ATOM 7400 O O . LEU B 1 257 ? 11.727 14.914 9.203 1 98.75 257 LEU B O 1
ATOM 7404 N N . VAL B 1 258 ? 13.555 14.633 10.492 1 98.75 258 VAL B N 1
ATOM 7405 C CA . VAL B 1 258 ? 14.547 14.781 9.438 1 98.75 258 VAL B CA 1
ATOM 7406 C C . VAL B 1 258 ? 15.641 13.727 9.594 1 98.75 258 VAL B C 1
ATOM 7408 O O . VAL B 1 258 ? 16.219 13.578 10.672 1 98.75 258 VAL B O 1
ATOM 7411 N N . PHE B 1 259 ? 15.93 13.031 8.562 1 98.88 259 PHE B N 1
ATOM 7412 C CA . PHE B 1 259 ? 16.984 12.023 8.602 1 98.88 259 PHE B CA 1
ATOM 7413 C C . PHE B 1 259 ? 18.219 12.508 7.844 1 98.88 259 PHE B C 1
ATOM 7415 O O . PHE B 1 259 ? 18.094 13.094 6.77 1 98.88 259 PHE B O 1
ATOM 7422 N N . ASN B 1 260 ? 19.375 12.297 8.445 1 98.75 260 ASN B N 1
ATOM 7423 C CA . ASN B 1 260 ? 20.641 12.711 7.828 1 98.75 260 ASN B CA 1
ATOM 7424 C C . ASN B 1 260 ? 21.641 11.562 7.773 1 98.75 260 ASN B C 1
ATOM 7426 O O . ASN B 1 260 ? 21.609 10.672 8.625 1 98.75 260 ASN B O 1
ATOM 7430 N N . ASN B 1 261 ? 22.438 11.609 6.762 1 98.56 261 ASN B N 1
ATOM 7431 C CA . ASN B 1 261 ? 23.547 10.68 6.621 1 98.56 261 ASN B CA 1
ATOM 7432 C C . ASN B 1 261 ? 23.094 9.227 6.711 1 98.56 261 ASN B C 1
ATOM 7434 O O . ASN B 1 261 ? 23.578 8.469 7.551 1 98.56 261 ASN B O 1
ATOM 7438 N N . ILE B 1 262 ? 22.188 8.883 5.879 1 98.88 262 ILE B N 1
ATOM 7439 C CA . ILE B 1 262 ? 21.641 7.531 5.84 1 98.88 262 ILE B CA 1
ATOM 7440 C C . ILE B 1 262 ? 22.609 6.613 5.098 1 98.88 262 ILE B C 1
ATOM 7442 O O . ILE B 1 262 ? 22.922 6.848 3.928 1 98.88 262 ILE B O 1
ATOM 7446 N N . THR B 1 263 ? 23.062 5.613 5.754 1 98.81 263 THR B N 1
ATOM 7447 C CA . THR B 1 263 ? 24.016 4.676 5.168 1 98.81 263 THR B CA 1
ATOM 7448 C C . THR B 1 263 ? 23.562 3.234 5.406 1 98.81 263 THR B C 1
ATOM 7450 O O . THR B 1 263 ? 22.703 2.979 6.238 1 98.81 263 THR B O 1
ATOM 7453 N N . PHE B 1 264 ? 24.125 2.373 4.668 1 98.69 264 PHE B N 1
ATOM 7454 C CA . PHE B 1 264 ? 23.859 0.942 4.754 1 98.69 264 PHE B CA 1
ATOM 7455 C C . PHE B 1 264 ? 25.156 0.147 4.711 1 98.69 264 PHE B C 1
ATOM 7457 O O . PHE B 1 264 ? 25.984 0.328 3.803 1 98.69 264 PHE B O 1
ATOM 7464 N N . ASN B 1 265 ? 25.375 -0.712 5.68 1 98.19 265 ASN B N 1
ATOM 7465 C CA . ASN B 1 265 ? 26.562 -1.555 5.73 1 98.19 265 ASN B CA 1
ATOM 7466 C C . ASN B 1 265 ? 26.406 -2.807 4.871 1 98.19 265 ASN B C 1
ATOM 7468 O O . ASN B 1 265 ? 25.781 -3.781 5.301 1 98.19 265 ASN B O 1
ATOM 7472 N N . ASP B 1 266 ? 26.984 -2.785 3.693 1 97.06 266 ASP B N 1
ATOM 7473 C CA . ASP B 1 266 ? 26.953 -3.918 2.773 1 97.06 266 ASP B CA 1
ATOM 7474 C C . ASP B 1 266 ? 28.156 -4.824 2.971 1 97.06 266 ASP B C 1
ATOM 7476 O O . ASP B 1 266 ? 29.109 -4.773 2.193 1 97.06 266 ASP B O 1
ATOM 7480 N N . LYS B 1 267 ? 28.062 -5.699 4.008 1 93.5 267 LYS B N 1
ATOM 7481 C CA . LYS B 1 267 ? 29.094 -6.688 4.312 1 93.5 267 LYS B CA 1
ATOM 7482 C C . LYS B 1 267 ? 30.438 -6.012 4.574 1 93.5 267 LYS B C 1
ATOM 7484 O O . LYS B 1 267 ? 31.453 -6.387 3.984 1 93.5 267 LYS B O 1
ATOM 7489 N N . GLY B 1 268 ? 30.391 -5.012 5.332 1 95.25 268 GLY B N 1
ATOM 7490 C CA . GLY B 1 268 ? 31.609 -4.316 5.734 1 95.25 268 GLY B CA 1
ATOM 7491 C C . GLY B 1 268 ? 31.859 -3.047 4.945 1 95.25 268 GLY B C 1
ATOM 7492 O O . GLY B 1 268 ? 32.656 -2.195 5.363 1 95.25 268 GLY B O 1
ATOM 7493 N N . ASN B 1 269 ? 31.188 -2.969 3.826 1 97.19 269 ASN B N 1
ATOM 7494 C CA . ASN B 1 269 ? 31.25 -1.752 3.023 1 97.19 269 ASN B CA 1
ATOM 7495 C C . ASN B 1 269 ? 30.109 -0.796 3.354 1 97.19 269 ASN B C 1
ATOM 7497 O O . ASN B 1 269 ? 28.984 -0.976 2.877 1 97.19 269 ASN B O 1
ATOM 7501 N N . VAL B 1 270 ? 30.453 0.244 4.164 1 97.94 270 VAL B N 1
ATOM 7502 C CA . VAL B 1 270 ? 29.422 1.215 4.512 1 97.94 270 VAL B CA 1
ATOM 7503 C C . VAL B 1 270 ? 29.141 2.129 3.322 1 97.94 270 VAL B C 1
ATOM 7505 O O . VAL B 1 270 ? 29.984 2.938 2.941 1 97.94 270 VAL B O 1
ATOM 7508 N N . ARG B 1 271 ? 28 2.012 2.76 1 98.5 271 ARG B N 1
ATOM 7509 C CA . ARG B 1 271 ? 27.641 2.73 1.545 1 98.5 271 ARG B CA 1
ATOM 7510 C C . ARG B 1 271 ? 26.656 3.85 1.849 1 98.5 271 ARG B C 1
ATOM 7512 O O . ARG B 1 271 ? 25.609 3.613 2.461 1 98.5 271 ARG B O 1
ATOM 7519 N N . PRO B 1 272 ? 26.969 5.105 1.429 1 98.62 272 PRO B N 1
ATOM 7520 C CA . PRO B 1 272 ? 26 6.184 1.607 1 98.62 272 PRO B CA 1
ATOM 7521 C C . PRO B 1 272 ? 24.781 6.035 0.704 1 98.62 272 PRO B C 1
ATOM 7523 O O . PRO B 1 272 ? 24.906 5.602 -0.445 1 98.62 272 PRO B O 1
ATOM 7526 N N . ILE B 1 273 ? 23.609 6.441 1.146 1 98.81 273 ILE B N 1
ATOM 7527 C CA . ILE B 1 273 ? 22.375 6.352 0.376 1 98.81 273 ILE B CA 1
ATOM 7528 C C . ILE B 1 273 ? 21.766 7.746 0.209 1 98.81 273 ILE B C 1
ATOM 7530 O O . ILE B 1 273 ? 21.75 8.297 -0.895 1 98.81 273 ILE B O 1
ATOM 7534 N N . PHE B 1 274 ? 21.312 8.352 1.336 1 98.88 274 PHE B N 1
ATOM 7535 C CA . PHE B 1 274 ? 20.766 9.703 1.292 1 98.88 274 PHE B CA 1
ATOM 7536 C C . PHE B 1 274 ? 21.469 10.594 2.316 1 98.88 274 PHE B C 1
ATOM 7538 O O . PHE B 1 274 ? 21.625 10.203 3.475 1 98.88 274 PHE B O 1
ATOM 7545 N N . TYR B 1 275 ? 21.844 11.805 1.896 1 98.75 275 TYR B N 1
ATOM 7546 C CA . TYR B 1 275 ? 22.422 12.773 2.809 1 98.75 275 TYR B CA 1
ATOM 7547 C C . TYR B 1 275 ? 21.375 13.367 3.729 1 98.75 275 TYR B C 1
ATOM 7549 O O . TYR B 1 275 ? 21.625 13.594 4.914 1 98.75 275 TYR B O 1
ATOM 7557 N N . ARG B 1 276 ? 20.203 13.617 3.154 1 98.75 276 ARG B N 1
ATOM 7558 C CA . ARG B 1 276 ? 19.109 14.234 3.883 1 98.75 276 ARG B CA 1
ATOM 7559 C C . ARG B 1 276 ? 17.75 13.797 3.312 1 98.75 276 ARG B C 1
ATOM 7561 O O . ARG B 1 276 ? 17.594 13.703 2.094 1 98.75 276 ARG B O 1
ATOM 7568 N N . MET B 1 277 ? 16.766 13.555 4.152 1 98.81 277 MET B N 1
ATOM 7569 C CA . MET B 1 277 ? 15.438 13.133 3.732 1 98.81 277 MET B CA 1
ATOM 7570 C C . MET B 1 277 ? 14.383 13.586 4.738 1 98.81 277 MET B C 1
ATOM 7572 O O . MET B 1 277 ? 14.602 13.508 5.949 1 98.81 277 MET B O 1
ATOM 7576 N N . SER B 1 278 ? 13.242 14.086 4.262 1 98.69 278 SER B N 1
ATOM 7577 C CA . SER B 1 278 ? 12.148 14.531 5.121 1 98.69 278 SER B CA 1
ATOM 7578 C C . SER B 1 278 ? 10.891 14.805 4.309 1 98.69 278 SER B C 1
ATOM 7580 O O . SER B 1 278 ? 10.93 14.828 3.076 1 98.69 278 SER B O 1
ATOM 7582 N N . ILE B 1 279 ? 9.766 14.938 4.961 1 98.75 279 ILE B N 1
ATOM 7583 C CA . ILE B 1 279 ? 8.609 15.609 4.379 1 98.75 279 ILE B CA 1
ATOM 7584 C C . ILE B 1 279 ? 8.766 17.125 4.52 1 98.75 279 ILE B C 1
ATOM 7586 O O . ILE B 1 279 ? 8.711 17.656 5.629 1 98.75 279 ILE B O 1
ATOM 7590 N N . ALA B 1 280 ? 8.852 17.781 3.387 1 98.5 280 ALA B N 1
ATOM 7591 C CA . ALA B 1 280 ? 9.297 19.172 3.418 1 98.5 280 ALA B CA 1
ATOM 7592 C C . ALA B 1 280 ? 8.102 20.125 3.449 1 98.5 280 ALA B C 1
ATOM 7594 O O . ALA B 1 280 ? 8.234 21.281 3.848 1 98.5 280 ALA B O 1
ATOM 7595 N N . GLU B 1 281 ? 7.02 19.641 2.959 1 98.5 281 GLU B N 1
ATOM 7596 C CA . GLU B 1 281 ? 5.836 20.484 2.893 1 98.5 281 GLU B CA 1
ATOM 7597 C C . GLU B 1 281 ? 4.57 19.656 2.697 1 98.5 281 GLU B C 1
ATOM 7599 O O . GLU B 1 281 ? 4.645 18.469 2.414 1 98.5 281 GLU B O 1
ATOM 7604 N N . MET B 1 282 ? 3.465 20.328 2.91 1 98.06 282 MET B N 1
ATOM 7605 C CA . MET B 1 282 ? 2.154 19.766 2.58 1 98.06 282 MET B CA 1
ATOM 7606 C C . MET B 1 282 ? 1.15 20.875 2.297 1 98.06 282 MET B C 1
ATOM 7608 O O . MET B 1 282 ? 1.224 21.953 2.895 1 98.06 282 MET B O 1
ATOM 7612 N N . VAL B 1 283 ? 0.26 20.609 1.341 1 98.62 283 VAL B N 1
ATOM 7613 C CA . VAL B 1 283 ? -0.851 21.531 1.106 1 98.62 283 VAL B CA 1
ATOM 7614 C C . VAL B 1 283 ? -2.17 20.766 1.136 1 98.62 283 VAL B C 1
ATOM 7616 O O . VAL B 1 283 ? -2.242 19.625 0.675 1 98.62 283 VAL B O 1
ATOM 7619 N N . VAL B 1 284 ? -3.215 21.406 1.699 1 98.44 284 VAL B N 1
ATOM 7620 C CA . VAL B 1 284 ? -4.523 20.781 1.855 1 98.44 284 VAL B CA 1
ATOM 7621 C C . VAL B 1 284 ? -5.598 21.656 1.219 1 98.44 284 VAL B C 1
ATOM 7623 O O . VAL B 1 284 ? -6.379 22.297 1.922 1 98.44 284 VAL B O 1
ATOM 7626 N N . PRO B 1 285 ? -5.758 21.625 -0.037 1 98.38 285 PRO B N 1
ATOM 7627 C CA . PRO B 1 285 ? -6.801 22.422 -0.68 1 98.38 285 PRO B CA 1
ATOM 7628 C C . PRO B 1 285 ? -8.203 21.859 -0.469 1 98.38 285 PRO B C 1
ATOM 7630 O O . PRO B 1 285 ? -8.398 20.641 -0.547 1 98.38 285 PRO B O 1
ATOM 7633 N N . TYR B 1 286 ? -9.141 22.719 -0.227 1 98.25 286 TYR B N 1
ATOM 7634 C CA . TYR B 1 286 ? -10.562 22.375 -0.176 1 98.25 286 TYR B CA 1
ATOM 7635 C C . TYR B 1 286 ? -11.273 22.797 -1.46 1 98.25 286 TYR B C 1
ATOM 7637 O O . TYR B 1 286 ? -10.969 23.844 -2.029 1 98.25 286 TYR B O 1
ATOM 7645 N N . GLY B 1 287 ? -12.211 22 -1.897 1 98.38 287 GLY B N 1
ATOM 7646 C CA . GLY B 1 287 ? -12.727 22.078 -3.254 1 98.38 287 GLY B CA 1
ATOM 7647 C C . GLY B 1 287 ? -14.07 22.781 -3.338 1 98.38 287 GLY B C 1
ATOM 7648 O O . GLY B 1 287 ? -14.797 22.625 -4.324 1 98.38 287 GLY B O 1
ATOM 7649 N N . ASN B 1 288 ? -14.5 23.547 -2.289 1 97.31 288 ASN B N 1
ATOM 7650 C CA . ASN B 1 288 ? -15.727 24.344 -2.35 1 97.31 288 ASN B CA 1
ATOM 7651 C C . ASN B 1 288 ? -15.453 25.766 -2.828 1 97.31 288 ASN B C 1
ATOM 7653 O O . ASN B 1 288 ? -14.695 26.5 -2.193 1 97.31 288 ASN B O 1
ATOM 7657 N N . PRO B 1 289 ? -16.078 26.203 -3.895 1 96.5 289 PRO B N 1
ATOM 7658 C CA . PRO B 1 289 ? -15.75 27.516 -4.48 1 96.5 289 PRO B CA 1
ATOM 7659 C C . PRO B 1 289 ? -16.438 28.672 -3.764 1 96.5 289 PRO B C 1
ATOM 7661 O O . PRO B 1 289 ? -16.125 29.828 -4.031 1 96.5 289 PRO B O 1
ATOM 7664 N N . GLU B 1 290 ? -17.328 28.406 -2.848 1 93.31 290 GLU B N 1
ATOM 7665 C CA . GLU B 1 290 ? -18.031 29.484 -2.152 1 93.31 290 GLU B CA 1
ATOM 7666 C C . GLU B 1 290 ? -17.094 30.266 -1.25 1 93.31 290 GLU B C 1
ATOM 7668 O O . GLU B 1 290 ? -16.234 29.688 -0.581 1 93.31 290 GLU B O 1
ATOM 7673 N N . HIS B 1 291 ? -17.234 31.578 -1.199 1 92.56 291 HIS B N 1
ATOM 7674 C CA . HIS B 1 291 ? -16.469 32.438 -0.302 1 92.56 291 HIS B CA 1
ATOM 7675 C C . HIS B 1 291 ? -16.859 32.188 1.154 1 92.56 291 HIS B C 1
ATOM 7677 O O . HIS B 1 291 ? -18.047 32.094 1.476 1 92.56 291 HIS B O 1
ATOM 7683 N N . PRO B 1 292 ? -15.977 32.125 2.035 1 94.62 292 PRO B N 1
ATOM 7684 C CA . PRO B 1 292 ? -14.547 32.375 1.837 1 94.62 292 PRO B CA 1
ATOM 7685 C C . PRO B 1 292 ? -13.727 31.094 1.794 1 94.62 292 PRO B C 1
ATOM 7687 O O . PRO B 1 292 ? -12.602 31.062 2.299 1 94.62 292 PRO B O 1
ATOM 7690 N N . HIS B 1 293 ? -14.328 30.047 1.263 1 94.62 293 HIS B N 1
ATOM 7691 C CA . HIS B 1 293 ? -13.734 28.719 1.4 1 94.62 293 HIS B CA 1
ATOM 7692 C C . HIS B 1 293 ? -12.516 28.562 0.503 1 94.62 293 HIS B C 1
ATOM 7694 O O . HIS B 1 293 ? -11.727 27.625 0.678 1 94.62 293 HIS B O 1
ATOM 7700 N N . GLN B 1 294 ? -12.289 29.484 -0.496 1 94.31 294 GLN B N 1
ATOM 7701 C CA . GLN B 1 294 ? -11.094 29.438 -1.337 1 94.31 294 GLN B CA 1
ATOM 7702 C C . GLN B 1 294 ? -9.828 29.625 -0.506 1 94.31 294 GLN B C 1
ATOM 7704 O O . GLN B 1 294 ? -8.734 29.281 -0.951 1 94.31 294 GLN B O 1
ATOM 7709 N N . ARG B 1 295 ? -10.008 30.188 0.718 1 96.38 295 ARG B N 1
ATOM 7710 C CA . ARG B 1 295 ? -8.859 30.438 1.591 1 96.38 295 ARG B CA 1
ATOM 7711 C C . ARG B 1 295 ? -8.438 29.156 2.309 1 96.38 295 ARG B C 1
ATOM 7713 O O . ARG B 1 295 ? -7.371 29.094 2.916 1 96.38 295 ARG B O 1
ATOM 7720 N N . LYS B 1 296 ? -9.242 28.125 2.199 1 96 296 LYS B N 1
ATOM 7721 C CA . LYS B 1 296 ? -8.945 26.859 2.881 1 96 296 LYS B CA 1
ATOM 7722 C C . LYS B 1 296 ? -8 26 2.055 1 96 296 LYS B C 1
ATOM 7724 O O . LYS B 1 296 ? -8.43 25.062 1.378 1 96 296 LYS B O 1
ATOM 7729 N N . HIS B 1 297 ? -6.793 26.234 2.156 1 97.69 297 HIS B N 1
ATOM 7730 C CA . HIS B 1 297 ? -5.715 25.438 1.583 1 97.69 297 HIS B CA 1
ATOM 7731 C C . HIS B 1 297 ? -4.457 25.516 2.443 1 97.69 297 HIS B C 1
ATOM 7733 O O . HIS B 1 297 ? -3.406 25.953 1.978 1 97.69 297 HIS B O 1
ATOM 7739 N N . ALA B 1 298 ? -4.566 25 3.57 1 97.06 298 ALA B N 1
ATOM 7740 C CA . ALA B 1 298 ? -3.508 25.094 4.574 1 97.06 298 ALA B CA 1
ATOM 7741 C C . ALA B 1 298 ? -2.232 24.406 4.086 1 97.06 298 ALA B C 1
ATOM 7743 O O . ALA B 1 298 ? -2.287 23.328 3.496 1 97.06 298 ALA B O 1
ATOM 7744 N N . PHE B 1 299 ? -1.147 25.125 4.227 1 98 299 PHE B N 1
ATOM 7745 C CA . PHE B 1 299 ? 0.17 24.5 4.238 1 98 299 PHE B CA 1
ATOM 7746 C C . PHE B 1 299 ? 0.54 24.047 5.648 1 98 299 PHE B C 1
ATOM 7748 O O . PHE B 1 299 ? 1.184 24.797 6.395 1 98 299 PHE B O 1
ATOM 7755 N N . ASP B 1 300 ? 0.217 22.875 5.934 1 97 300 ASP B N 1
ATOM 7756 C CA . ASP B 1 300 ? 0.266 22.422 7.316 1 97 300 ASP B CA 1
ATOM 7757 C C . ASP B 1 300 ? 1.689 22.484 7.867 1 97 300 ASP B C 1
ATOM 7759 O O . ASP B 1 300 ? 1.888 22.625 9.078 1 97 300 ASP B O 1
ATOM 7763 N N . LEU B 1 301 ? 2.658 22.375 7.016 1 98 301 LEU B N 1
ATOM 7764 C CA . LEU B 1 301 ? 4.031 22.484 7.5 1 98 301 LEU B CA 1
ATOM 7765 C C . LEU B 1 301 ? 4.527 23.922 7.402 1 98 301 LEU B C 1
ATOM 7767 O O . LEU B 1 301 ? 4.902 24.516 8.414 1 98 301 LEU B O 1
ATOM 7771 N N . GLY B 1 302 ? 4.359 24.516 6.309 1 97.75 302 GLY B N 1
ATOM 7772 C CA . GLY B 1 302 ? 4.895 25.844 6.066 1 97.75 302 GLY B CA 1
ATOM 7773 C C . GLY B 1 302 ? 4.184 26.938 6.855 1 97.75 302 GLY B C 1
ATOM 7774 O O . GLY B 1 302 ? 4.773 27.969 7.168 1 97.75 302 GLY B O 1
ATOM 7775 N N . GLU B 1 303 ? 2.982 26.734 7.188 1 97.75 303 GLU B N 1
ATOM 7776 C CA . GLU B 1 303 ? 2.227 27.766 7.891 1 97.75 303 GLU B CA 1
ATOM 7777 C C . GLU B 1 303 ? 2.156 27.469 9.391 1 97.75 303 GLU B C 1
ATOM 7779 O O . GLU B 1 303 ? 1.993 28.391 10.195 1 97.75 303 GLU B O 1
ATOM 7784 N N . TYR B 1 304 ? 2.279 26.188 9.789 1 96.94 304 TYR B N 1
ATOM 7785 C CA . TYR B 1 304 ? 2.104 25.844 11.195 1 96.94 304 TYR B CA 1
ATOM 7786 C C . TYR B 1 304 ? 3.283 25.016 11.703 1 96.94 304 TYR B C 1
ATOM 7788 O O . TYR B 1 304 ? 3.779 25.266 12.805 1 96.94 304 TYR B O 1
ATOM 7796 N N . GLY B 1 305 ? 3.701 24.016 10.898 1 97.38 305 GLY B N 1
ATOM 7797 C CA . GLY B 1 305 ? 4.859 23.219 11.266 1 97.38 305 GLY B CA 1
ATOM 7798 C C . GLY B 1 305 ? 4.492 21.875 11.891 1 97.38 305 GLY B C 1
ATOM 7799 O O . GLY B 1 305 ? 3.85 21.844 12.938 1 97.38 305 GLY B O 1
ATOM 7800 N N . ALA B 1 306 ? 5.012 20.828 11.344 1 98 306 ALA B N 1
ATOM 7801 C CA . ALA B 1 306 ? 4.812 19.484 11.891 1 98 306 ALA B CA 1
ATOM 7802 C C . ALA B 1 306 ? 5.5 19.328 13.242 1 98 306 ALA B C 1
ATOM 7804 O O . ALA B 1 306 ? 5 18.625 14.125 1 98 306 ALA B O 1
ATOM 7805 N N . GLY B 1 307 ? 6.648 19.922 13.398 1 97.88 307 GLY B N 1
ATOM 7806 C CA . GLY B 1 307 ? 7.332 19.891 14.68 1 97.88 307 GLY B CA 1
ATOM 7807 C C . GLY B 1 307 ? 6.57 20.594 15.781 1 97.88 307 GLY B C 1
ATOM 7808 O O . GLY B 1 307 ? 6.348 20.031 16.859 1 97.88 307 GLY B O 1
ATOM 7809 N N . TYR B 1 308 ? 6.117 21.812 15.477 1 96.94 308 TYR B N 1
ATOM 7810 C CA . TYR B 1 308 ? 5.398 22.625 16.453 1 96.94 308 TYR B CA 1
ATOM 7811 C C . TYR B 1 308 ? 4.129 21.906 16.922 1 96.94 308 TYR B C 1
ATOM 7813 O O . TYR B 1 308 ? 3.729 22.031 18.078 1 96.94 308 TYR B O 1
ATOM 7821 N N . LEU B 1 309 ? 3.551 21.156 15.961 1 96.62 309 LEU B N 1
ATOM 7822 C CA . LEU B 1 309 ? 2.238 20.578 16.234 1 96.62 309 LEU B CA 1
ATOM 7823 C C . LEU B 1 309 ? 2.357 19.125 16.672 1 96.62 309 LEU B C 1
ATOM 7825 O O . LEU B 1 309 ? 1.355 18.422 16.75 1 96.62 309 LEU B O 1
ATOM 7829 N N . THR B 1 310 ? 3.525 18.672 16.969 1 97.19 310 THR B N 1
ATOM 7830 C CA . THR B 1 310 ? 3.781 17.281 17.328 1 97.19 310 THR B CA 1
ATOM 7831 C C . THR B 1 310 ? 3.141 16.938 18.672 1 97.19 310 THR B C 1
ATOM 7833 O O . THR B 1 310 ? 3.145 17.75 19.594 1 97.19 310 THR B O 1
ATOM 7836 N N . ASN B 1 311 ? 2.566 15.727 18.75 1 96.19 311 ASN B N 1
ATOM 7837 C CA . ASN B 1 311 ? 1.965 15.211 19.969 1 96.19 311 ASN B CA 1
ATOM 7838 C C . ASN B 1 311 ? 3.014 14.609 20.906 1 96.19 311 ASN B C 1
ATOM 7840 O O . ASN B 1 311 ? 4.062 14.148 20.438 1 96.19 311 ASN B O 1
ATOM 7844 N N . SER B 1 312 ? 2.674 14.695 22.172 1 95 312 SER B N 1
ATOM 7845 C CA . SER B 1 312 ? 3.385 13.836 23.125 1 95 312 SER B CA 1
ATOM 7846 C C . SER B 1 312 ? 2.842 12.414 23.094 1 95 312 SER B C 1
ATOM 7848 O O . SER B 1 312 ? 1.66 12.188 23.375 1 95 312 SER B O 1
ATOM 7850 N N . LEU B 1 313 ? 3.682 11.492 22.797 1 93.38 313 LEU B N 1
ATOM 7851 C CA . LEU B 1 313 ? 3.273 10.094 22.719 1 93.38 313 LEU B CA 1
ATOM 7852 C C . LEU B 1 313 ? 3.467 9.406 24.078 1 93.38 313 LEU B C 1
ATOM 7854 O O . LEU B 1 313 ? 4.098 9.961 24.969 1 93.38 313 LEU B O 1
ATOM 7858 N N . ALA B 1 314 ? 2.814 8.258 24.172 1 89.44 314 ALA B N 1
ATOM 7859 C CA . ALA B 1 314 ? 2.9 7.586 25.469 1 89.44 314 ALA B CA 1
ATOM 7860 C C . ALA B 1 314 ? 3.061 6.078 25.297 1 89.44 314 ALA B C 1
ATOM 7862 O O . ALA B 1 314 ? 2.518 5.496 24.344 1 89.44 314 ALA B O 1
ATOM 7863 N N . LEU B 1 315 ? 3.697 5.562 26.312 1 88.75 315 LEU B N 1
ATOM 7864 C CA . LEU B 1 315 ? 3.971 4.129 26.312 1 88.75 315 LEU B CA 1
ATOM 7865 C C . LEU B 1 315 ? 2.674 3.328 26.328 1 88.75 315 LEU B C 1
ATOM 7867 O O . LEU B 1 315 ? 1.803 3.574 27.172 1 88.75 315 LEU B O 1
ATOM 7871 N N . GLY B 1 316 ? 2.555 2.432 25.359 1 82.88 316 GLY B N 1
ATOM 7872 C CA . GLY B 1 316 ? 1.439 1.498 25.344 1 82.88 316 GLY B CA 1
ATOM 7873 C C . GLY B 1 316 ? 0.173 2.094 24.75 1 82.88 316 GLY B C 1
ATOM 7874 O O . GLY B 1 316 ? -0.888 1.467 24.781 1 82.88 316 GLY B O 1
ATOM 7875 N N . CYS B 1 317 ? 0.275 3.266 24.266 1 85.94 317 CYS B N 1
ATOM 7876 C CA . CYS B 1 317 ? -0.891 3.951 23.719 1 85.94 317 CYS B CA 1
ATOM 7877 C C . CYS B 1 317 ? -0.794 4.062 22.203 1 85.94 317 CYS B C 1
ATOM 7879 O O . CYS B 1 317 ? -1.437 3.303 21.484 1 85.94 317 CYS B O 1
ATOM 7881 N N . ASP B 1 318 ? 0.152 4.797 21.781 1 86.38 318 ASP B N 1
ATOM 7882 C CA . ASP B 1 318 ? 0.326 5.043 20.359 1 86.38 318 ASP B CA 1
ATOM 7883 C C . ASP B 1 318 ? 1.14 3.928 19.703 1 86.38 318 ASP B C 1
ATOM 7885 O O . ASP B 1 318 ? 0.84 3.51 18.578 1 86.38 318 ASP B O 1
ATOM 7889 N N . CYS B 1 319 ? 2.111 3.516 20.375 1 89.62 319 CYS B N 1
ATOM 7890 C CA . CYS B 1 319 ? 3.027 2.482 19.922 1 89.62 319 CYS B CA 1
ATOM 7891 C C . CYS B 1 319 ? 3.016 1.28 20.859 1 89.62 319 CYS B C 1
ATOM 7893 O O . CYS B 1 319 ? 2.689 1.413 22.031 1 89.62 319 CYS B O 1
ATOM 7895 N N . LYS B 1 320 ? 3.371 0.179 20.344 1 91.88 320 LYS B N 1
ATOM 7896 C CA . LYS B 1 320 ? 3.299 -1.056 21.109 1 91.88 320 LYS B CA 1
ATOM 7897 C C . LYS B 1 320 ? 4.633 -1.8 21.094 1 91.88 320 LYS B C 1
ATOM 7899 O O . LYS B 1 320 ? 5.316 -1.823 20.062 1 91.88 320 LYS B O 1
ATOM 7904 N N . GLY B 1 321 ? 5.027 -2.43 22.203 1 94.44 321 GLY B N 1
ATOM 7905 C CA . GLY B 1 321 ? 6.242 -3.221 22.328 1 94.44 321 GLY B CA 1
ATOM 7906 C C . GLY B 1 321 ? 7.316 -2.543 23.156 1 94.44 321 GLY B C 1
ATOM 7907 O O . GLY B 1 321 ? 7.023 -1.957 24.203 1 94.44 321 GLY B O 1
ATOM 7908 N N . ALA B 1 322 ? 8.562 -2.791 22.797 1 96.88 322 ALA B N 1
ATOM 7909 C CA . ALA B 1 322 ? 9.695 -2.092 23.391 1 96.88 322 ALA B CA 1
ATOM 7910 C C . ALA B 1 322 ? 10.016 -0.809 22.641 1 96.88 322 ALA B C 1
ATOM 7912 O O . ALA B 1 322 ? 10.438 -0.857 21.469 1 96.88 322 ALA B O 1
ATOM 7913 N N . ILE B 1 323 ? 9.883 0.36 23.344 1 96.88 323 ILE B N 1
ATOM 7914 C CA . ILE B 1 323 ? 9.875 1.625 22.625 1 96.88 323 ILE B CA 1
ATOM 7915 C C . ILE B 1 323 ? 10.93 2.564 23.203 1 96.88 323 ILE B C 1
ATOM 7917 O O . ILE B 1 323 ? 11.055 2.693 24.422 1 96.88 323 ILE B O 1
ATOM 7921 N N . HIS B 1 324 ? 11.711 3.166 22.375 1 97.56 324 HIS B N 1
ATOM 7922 C CA . HIS B 1 324 ? 12.57 4.289 22.719 1 97.56 324 HIS B CA 1
ATOM 7923 C C . HIS B 1 324 ? 11.961 5.613 22.281 1 97.56 324 HIS B C 1
ATOM 7925 O O . HIS B 1 324 ? 11.461 5.727 21.156 1 97.56 324 HIS B O 1
ATOM 7931 N N . TYR B 1 325 ? 11.992 6.609 23.172 1 96.88 325 TYR B N 1
ATOM 7932 C CA . TYR B 1 325 ? 11.406 7.902 22.859 1 96.88 325 TYR B CA 1
ATOM 7933 C C . TYR B 1 325 ? 12.477 8.984 22.766 1 96.88 325 TYR B C 1
ATOM 7935 O O . TYR B 1 325 ? 13.516 8.891 23.422 1 96.88 325 TYR B O 1
ATOM 7943 N N . LEU B 1 326 ? 12.242 9.898 21.938 1 97.44 326 LEU B N 1
ATOM 7944 C CA . LEU B 1 326 ? 13.016 11.133 21.891 1 97.44 326 LEU B CA 1
ATOM 7945 C C . LEU B 1 326 ? 12.117 12.344 22.125 1 97.44 326 LEU B C 1
ATOM 7947 O O . LEU B 1 326 ? 10.992 12.391 21.625 1 97.44 326 LEU B O 1
ATOM 7951 N N . ASP B 1 327 ? 12.602 13.305 22.859 1 97.44 327 ASP B N 1
ATOM 7952 C CA . ASP B 1 327 ? 11.898 14.547 23.141 1 97.44 327 ASP B CA 1
ATOM 7953 C C . ASP B 1 327 ? 12.195 15.602 22.062 1 97.44 327 ASP B C 1
ATOM 7955 O O . ASP B 1 327 ? 13.109 15.43 21.266 1 97.44 327 ASP B O 1
ATOM 7959 N N . ALA B 1 328 ? 11.414 16.609 22.062 1 98.12 328 ALA B N 1
ATOM 7960 C CA . ALA B 1 328 ? 11.656 17.797 21.25 1 98.12 328 ALA B CA 1
ATOM 7961 C C . ALA B 1 328 ? 11.516 19.078 22.094 1 98.12 328 ALA B C 1
ATOM 7963 O O . ALA B 1 328 ? 10.773 19.094 23.062 1 98.12 328 ALA B O 1
ATOM 7964 N N . TYR B 1 329 ? 12.242 20.109 21.688 1 98 329 TYR B N 1
ATOM 7965 C CA . TYR B 1 329 ? 12.242 21.391 22.391 1 98 329 TYR B CA 1
ATOM 7966 C C . TYR B 1 329 ? 12.086 22.547 21.422 1 98 329 TYR B C 1
ATOM 7968 O O . TYR B 1 329 ? 12.664 22.531 20.328 1 98 329 TYR B O 1
ATOM 7976 N N . PHE B 1 330 ? 11.344 23.547 21.844 1 97.81 330 PHE B N 1
ATOM 7977 C CA . PHE B 1 330 ? 11.102 24.734 21.047 1 97.81 330 PHE B CA 1
ATOM 7978 C C . PHE B 1 330 ? 11.078 25.984 21.906 1 97.81 330 PHE B C 1
ATOM 7980 O O . PHE B 1 330 ? 10.977 25.906 23.141 1 97.81 330 PHE B O 1
ATOM 7987 N N . SER B 1 331 ? 11.234 27.125 21.297 1 97.06 331 SER B N 1
ATOM 7988 C CA . SER B 1 331 ? 11.031 28.391 21.984 1 97.06 331 SER B CA 1
ATOM 7989 C C . SER B 1 331 ? 9.555 28.766 22.031 1 97.06 331 SER B C 1
ATOM 7991 O O . SER B 1 331 ? 8.805 28.453 21.094 1 97.06 331 SER B O 1
ATOM 7993 N N . THR B 1 332 ? 9.172 29.406 23.047 1 95.88 332 THR B N 1
ATOM 7994 C CA . THR B 1 332 ? 7.891 30.109 23.047 1 95.88 332 THR B CA 1
ATOM 7995 C C . THR B 1 332 ? 8.047 31.516 22.469 1 95.88 332 THR B C 1
ATOM 7997 O O . THR B 1 332 ? 9.164 31.984 22.25 1 95.88 332 THR B O 1
ATOM 8000 N N . GLN B 1 333 ? 6.957 32.156 22.297 1 95.25 333 GLN B N 1
ATOM 8001 C CA . GLN B 1 333 ? 7 33.5 21.766 1 95.25 333 GLN B CA 1
ATOM 8002 C C . GLN B 1 333 ? 7.707 34.469 22.734 1 95.25 333 GLN B C 1
ATOM 8004 O O . GLN B 1 333 ? 8.383 35.406 22.312 1 95.25 333 GLN B O 1
ATOM 8009 N N . SER B 1 334 ? 7.562 34.219 24.031 1 94.56 334 SER B N 1
ATOM 8010 C CA . SER B 1 334 ? 8.133 35.094 25.047 1 94.56 334 SER B CA 1
ATOM 8011 C C . SER B 1 334 ? 9.602 34.75 25.297 1 94.56 334 SER B C 1
ATOM 8013 O O . SER B 1 334 ? 10.289 35.469 26.016 1 94.56 334 SER B O 1
ATOM 8015 N N . GLY B 1 335 ? 10.039 33.656 24.703 1 94.94 335 GLY B N 1
ATOM 8016 C CA . GLY B 1 335 ? 11.438 33.312 24.859 1 94.94 335 GLY B CA 1
ATOM 8017 C C . GLY B 1 335 ? 11.68 32.281 25.938 1 94.94 335 GLY B C 1
ATOM 8018 O O . GLY B 1 335 ? 12.773 32.188 26.5 1 94.94 335 GLY B O 1
ATOM 8019 N N . SER B 1 336 ? 10.68 31.562 26.297 1 95.94 336 SER B N 1
ATOM 8020 C CA . SER B 1 336 ? 10.836 30.406 27.172 1 95.94 336 SER B CA 1
ATOM 8021 C C . SER B 1 336 ? 10.969 29.125 26.344 1 95.94 336 SER B C 1
ATOM 8023 O O . SER B 1 336 ? 10.898 29.156 25.125 1 95.94 336 SER B O 1
ATOM 8025 N N . ILE B 1 337 ? 11.258 28.016 27.094 1 96.81 337 ILE B N 1
ATOM 8026 C CA . ILE B 1 337 ? 11.445 26.734 26.422 1 96.81 337 ILE B CA 1
ATOM 8027 C C . ILE B 1 337 ? 10.172 25.906 26.547 1 96.81 337 ILE B C 1
ATOM 8029 O O . ILE B 1 337 ? 9.609 25.766 27.641 1 96.81 337 ILE B O 1
ATOM 8033 N N . ARG B 1 338 ? 9.711 25.391 25.438 1 96.25 338 ARG B N 1
ATOM 8034 C CA . ARG B 1 338 ? 8.625 24.422 25.391 1 96.25 338 ARG B CA 1
ATOM 8035 C C . ARG B 1 338 ? 9.148 23.016 25.094 1 96.25 338 ARG B C 1
ATOM 8037 O O . ARG B 1 338 ? 9.844 22.812 24.094 1 96.25 338 ARG B O 1
ATOM 8044 N N . LYS B 1 339 ? 8.867 22.094 25.969 1 97.12 339 LYS B N 1
ATOM 8045 C CA . LYS B 1 339 ? 9.242 20.688 25.781 1 97.12 339 LYS B CA 1
ATOM 8046 C C . LYS B 1 339 ? 8.07 19.859 25.281 1 97.12 339 LYS B C 1
ATOM 8048 O O . LYS B 1 339 ? 6.953 19.984 25.797 1 97.12 339 LYS B O 1
ATOM 8053 N N . VAL B 1 340 ? 8.242 19.078 24.297 1 96.81 340 VAL B N 1
ATOM 8054 C CA . VAL B 1 340 ? 7.328 18 23.906 1 96.81 340 VAL B CA 1
ATOM 8055 C C . VAL B 1 340 ? 7.934 16.641 24.266 1 96.81 340 VAL B C 1
ATOM 8057 O O . VAL B 1 340 ? 8.82 16.156 23.562 1 96.81 340 VAL B O 1
ATOM 8060 N N . LYS B 1 341 ? 7.426 16.094 25.328 1 96.12 341 LYS B N 1
ATOM 8061 C CA . LYS B 1 341 ? 7.918 14.797 25.781 1 96.12 341 LYS B CA 1
ATOM 8062 C C . LYS B 1 341 ? 7.512 13.688 24.797 1 96.12 341 LYS B C 1
ATOM 8064 O O . LYS B 1 341 ? 6.387 13.68 24.297 1 96.12 341 LYS B O 1
ATOM 8069 N N . ASN B 1 342 ? 8.43 12.734 24.5 1 96.62 342 ASN B N 1
ATOM 8070 C CA . ASN B 1 342 ? 8.156 11.594 23.641 1 96.62 342 ASN B CA 1
ATOM 8071 C C . ASN B 1 342 ? 7.605 12.031 22.281 1 96.62 342 ASN B C 1
ATOM 8073 O O . ASN B 1 342 ? 6.574 11.531 21.828 1 96.62 342 ASN B O 1
ATOM 8077 N N . ALA B 1 343 ? 8.336 12.977 21.703 1 97.81 343 ALA B N 1
ATOM 8078 C CA . ALA B 1 343 ? 7.91 13.523 20.406 1 97.81 343 ALA B CA 1
ATOM 8079 C C . ALA B 1 343 ? 8.031 12.477 19.312 1 97.81 343 ALA B C 1
ATOM 8081 O O . ALA B 1 343 ? 7.305 12.523 18.312 1 97.81 343 ALA B O 1
ATOM 8082 N N . ILE B 1 344 ? 9.023 11.555 19.5 1 98.06 344 ILE B N 1
ATOM 8083 C CA . ILE B 1 344 ? 9.305 10.5 18.531 1 98.06 344 ILE B CA 1
ATOM 8084 C C . ILE B 1 344 ? 9.297 9.141 19.234 1 98.06 344 ILE B C 1
ATOM 8086 O O . ILE B 1 344 ? 9.828 9 20.344 1 98.06 344 ILE B O 1
ATOM 8090 N N . CYS B 1 345 ? 8.711 8.211 18.672 1 97.19 345 CYS B N 1
ATOM 8091 C CA . CYS B 1 345 ? 8.859 6.848 19.172 1 97.19 345 CYS B CA 1
ATOM 8092 C C . CYS B 1 345 ? 9.609 5.977 18.172 1 97.19 345 CYS B C 1
ATOM 8094 O O . CYS B 1 345 ? 9.43 6.125 16.953 1 97.19 345 CYS B O 1
ATOM 8096 N N . ILE B 1 346 ? 10.461 5.098 18.594 1 98.19 346 ILE B N 1
ATOM 8097 C CA . ILE B 1 346 ? 11.258 4.16 17.812 1 98.19 346 ILE B CA 1
ATOM 8098 C C . ILE B 1 346 ? 11.031 2.738 18.328 1 98.19 346 ILE B C 1
ATOM 8100 O O . ILE B 1 346 ? 11.211 2.463 19.516 1 98.19 346 ILE B O 1
ATOM 8104 N N . HIS B 1 347 ? 10.617 1.866 17.516 1 97.62 347 HIS B N 1
ATOM 8105 C CA . HIS B 1 347 ? 10.391 0.479 17.891 1 97.62 347 HIS B CA 1
ATOM 8106 C C . HIS B 1 347 ? 10.477 -0.451 16.688 1 97.62 347 HIS B C 1
ATOM 8108 O O . HIS B 1 347 ? 10.578 0.01 15.555 1 97.62 347 HIS B O 1
ATOM 8114 N N . GLU B 1 348 ? 10.477 -1.773 16.922 1 98 348 GLU B N 1
ATOM 8115 C CA . GLU B 1 348 ? 10.5 -2.805 15.891 1 98 348 GLU B CA 1
ATOM 8116 C C . GLU B 1 348 ? 9.148 -3.498 15.773 1 98 348 GLU B C 1
ATOM 8118 O O . GLU B 1 348 ? 8.383 -3.553 16.734 1 98 348 GLU B O 1
ATOM 8123 N N . GLU B 1 349 ? 8.906 -3.977 14.594 1 97.25 349 GLU B N 1
ATOM 8124 C CA . GLU B 1 349 ? 7.715 -4.793 14.359 1 97.25 349 GLU B CA 1
ATOM 8125 C C . GLU B 1 349 ? 8.047 -6.031 13.539 1 97.25 349 GLU B C 1
ATOM 8127 O O . GLU B 1 349 ? 8.945 -5.996 12.688 1 97.25 349 GLU B O 1
ATOM 8132 N N . ASP B 1 350 ? 7.336 -7.168 13.891 1 96.06 350 ASP B N 1
ATOM 8133 C CA . ASP B 1 350 ? 7.309 -8.289 12.961 1 96.06 350 ASP B CA 1
ATOM 8134 C C . ASP B 1 350 ? 6.574 -7.918 11.672 1 96.06 350 ASP B C 1
ATOM 8136 O O . ASP B 1 350 ? 5.516 -7.285 11.719 1 96.06 350 ASP B O 1
ATOM 8140 N N . ASP B 1 351 ? 7.203 -8.32 10.609 1 95.88 351 ASP B N 1
ATOM 8141 C CA . ASP B 1 351 ? 6.633 -7.859 9.352 1 95.88 351 ASP B CA 1
ATOM 8142 C C . ASP B 1 351 ? 6.328 -9.031 8.422 1 95.88 351 ASP B C 1
ATOM 8144 O O . ASP B 1 351 ? 6.473 -8.914 7.199 1 95.88 351 ASP B O 1
ATOM 8148 N N . GLY B 1 352 ? 6 -10.125 8.883 1 94.88 352 GLY B N 1
ATOM 8149 C CA . GLY B 1 352 ? 5.586 -11.266 8.094 1 94.88 352 GLY B CA 1
ATOM 8150 C C . GLY B 1 352 ? 6.734 -11.922 7.34 1 94.88 352 GLY B C 1
ATOM 8151 O O . GLY B 1 352 ? 7.852 -12 7.855 1 94.88 352 GLY B O 1
ATOM 8152 N N . ILE B 1 353 ? 6.426 -12.484 6.152 1 96.69 353 ILE B N 1
ATOM 8153 C CA . ILE B 1 353 ? 7.391 -13.242 5.367 1 96.69 353 ILE B CA 1
ATOM 8154 C C . ILE B 1 353 ? 8.297 -12.289 4.594 1 96.69 353 ILE B C 1
ATOM 8156 O O . ILE B 1 353 ? 7.812 -11.406 3.881 1 96.69 353 ILE B O 1
ATOM 8160 N N . LEU B 1 354 ? 9.555 -12.484 4.785 1 97.81 354 LEU B N 1
ATOM 8161 C CA . LEU B 1 354 ? 10.555 -11.734 4.035 1 97.81 354 LEU B CA 1
ATOM 8162 C C . LEU B 1 354 ? 10.828 -12.391 2.684 1 97.81 354 LEU B C 1
ATOM 8164 O O . LEU B 1 354 ? 10.836 -11.719 1.652 1 97.81 354 LEU B O 1
ATOM 8168 N N . PHE B 1 355 ? 11.055 -13.688 2.73 1 98.12 355 PHE B N 1
ATOM 8169 C CA . PHE B 1 355 ? 11.109 -14.516 1.53 1 98.12 355 PHE B CA 1
ATOM 8170 C C . PHE B 1 355 ? 10.875 -15.984 1.872 1 98.12 355 PHE B C 1
ATOM 8172 O O . PHE B 1 355 ? 11.031 -16.391 3.025 1 98.12 355 PHE B O 1
ATOM 8179 N N . LYS B 1 356 ? 10.477 -16.734 0.862 1 97.56 356 LYS B N 1
ATOM 8180 C CA . LYS B 1 356 ? 10.141 -18.141 1.013 1 97.56 356 LYS B CA 1
ATOM 8181 C C . LYS B 1 356 ? 10.281 -18.891 -0.312 1 97.56 356 LYS B C 1
ATOM 8183 O O . LYS B 1 356 ? 10.055 -18.312 -1.38 1 97.56 356 LYS B O 1
ATOM 8188 N N . HIS B 1 357 ? 10.711 -20.125 -0.159 1 97.69 357 HIS B N 1
ATOM 8189 C CA . HIS B 1 357 ? 10.617 -21.031 -1.296 1 97.69 357 HIS B CA 1
ATOM 8190 C C . HIS B 1 357 ? 10.422 -22.469 -0.837 1 97.69 357 HIS B C 1
ATOM 8192 O O . HIS B 1 357 ? 11.062 -22.922 0.116 1 97.69 357 HIS B O 1
ATOM 8198 N N . THR B 1 358 ? 9.555 -23.109 -1.393 1 96.06 358 THR B N 1
ATOM 8199 C CA . THR B 1 358 ? 9.344 -24.547 -1.247 1 96.06 358 THR B CA 1
ATOM 8200 C C . THR B 1 358 ? 9.461 -25.25 -2.598 1 96.06 358 THR B C 1
ATOM 8202 O O . THR B 1 358 ? 8.703 -24.969 -3.521 1 96.06 358 THR B O 1
ATOM 8205 N N . ASP B 1 359 ? 10.367 -26.141 -2.678 1 93.94 359 ASP B N 1
ATOM 8206 C CA . ASP B 1 359 ? 10.57 -26.875 -3.928 1 93.94 359 ASP B CA 1
ATOM 8207 C C . ASP B 1 359 ? 9.617 -28.062 -4.031 1 93.94 359 ASP B C 1
ATOM 8209 O O . ASP B 1 359 ? 9.656 -28.969 -3.201 1 93.94 359 ASP B O 1
ATOM 8213 N N . PHE B 1 360 ? 8.828 -28.094 -5.055 1 88.94 360 PHE B N 1
ATOM 8214 C CA . PHE B 1 360 ? 7.785 -29.109 -5.215 1 88.94 360 PHE B CA 1
ATOM 8215 C C . PHE B 1 360 ? 8.398 -30.469 -5.484 1 88.94 360 PHE B C 1
ATOM 8217 O O . PHE B 1 360 ? 7.742 -31.5 -5.316 1 88.94 360 PHE B O 1
ATOM 8224 N N . ARG B 1 361 ? 9.664 -30.531 -5.84 1 89.19 361 ARG B N 1
ATOM 8225 C CA . ARG B 1 361 ? 10.32 -31.781 -6.23 1 89.19 361 ARG B CA 1
ATOM 8226 C C . ARG B 1 361 ? 10.664 -32.625 -5.008 1 89.19 361 ARG B C 1
ATOM 8228 O O . ARG B 1 361 ? 10.602 -33.844 -5.062 1 89.19 361 ARG B O 1
ATOM 8235 N N . ASP B 1 362 ? 11.07 -31.922 -3.984 1 90.44 362 ASP B N 1
ATOM 8236 C CA . ASP B 1 362 ? 11.602 -32.688 -2.855 1 90.44 362 ASP B CA 1
ATOM 8237 C C . ASP B 1 362 ? 11.148 -32.062 -1.527 1 90.44 362 ASP B C 1
ATOM 8239 O O . ASP B 1 362 ? 11.57 -32.531 -0.46 1 90.44 362 ASP B O 1
ATOM 8243 N N . ASP B 1 363 ? 10.391 -30.984 -1.587 1 91.88 363 ASP B N 1
ATOM 8244 C CA . ASP B 1 363 ? 9.797 -30.328 -0.423 1 91.88 363 ASP B CA 1
ATOM 8245 C C . ASP B 1 363 ? 10.852 -29.609 0.399 1 91.88 363 ASP B C 1
ATOM 8247 O O . ASP B 1 363 ? 10.625 -29.281 1.565 1 91.88 363 ASP B O 1
ATOM 8251 N N . SER B 1 364 ? 12.133 -29.5 -0.157 1 96.12 364 SER B N 1
ATOM 8252 C CA . SER B 1 364 ? 13.055 -28.594 0.513 1 96.12 364 SER B CA 1
ATOM 8253 C C . SER B 1 364 ? 12.445 -27.203 0.652 1 96.12 364 SER B C 1
ATOM 8255 O O . SER B 1 364 ? 11.695 -26.75 -0.22 1 96.12 364 SER B O 1
ATOM 8257 N N . THR B 1 365 ? 12.711 -26.547 1.797 1 96.62 365 THR B N 1
ATOM 8258 C CA . THR B 1 365 ? 11.977 -25.328 2.137 1 96.62 365 THR B CA 1
ATOM 8259 C C . THR B 1 365 ? 12.875 -24.359 2.893 1 96.62 365 THR B C 1
ATOM 8261 O O . THR B 1 365 ? 13.719 -24.766 3.688 1 96.62 365 THR B O 1
ATOM 8264 N N . ILE B 1 366 ? 12.711 -23.125 2.592 1 97.38 366 ILE B N 1
ATOM 8265 C CA . ILE B 1 366 ? 13.258 -22.078 3.434 1 97.38 366 ILE B CA 1
ATOM 8266 C C . ILE B 1 366 ? 12.203 -21 3.666 1 97.38 366 ILE B C 1
ATOM 8268 O O . ILE B 1 366 ? 11.445 -20.656 2.756 1 97.38 366 ILE B O 1
ATOM 8272 N N . VAL B 1 367 ? 12.055 -20.547 4.84 1 97.06 367 VAL B N 1
ATOM 8273 C CA . VAL B 1 367 ? 11.195 -19.422 5.203 1 97.06 367 VAL B CA 1
ATOM 8274 C C . VAL B 1 367 ? 11.953 -18.453 6.109 1 97.06 367 VAL B C 1
ATOM 8276 O O . VAL B 1 367 ? 12.508 -18.859 7.137 1 97.06 367 VAL B O 1
ATOM 8279 N N . THR B 1 368 ? 12.031 -17.281 5.695 1 97.06 368 THR B N 1
ATOM 8280 C CA . THR B 1 368 ? 12.625 -16.203 6.484 1 97.06 368 THR B CA 1
ATOM 8281 C C . THR B 1 368 ? 11.586 -15.125 6.789 1 97.06 368 THR B C 1
ATOM 8283 O O . THR B 1 368 ? 10.836 -14.703 5.902 1 97.06 368 THR B O 1
ATOM 8286 N N . ARG B 1 369 ? 11.523 -14.734 8.008 1 96 369 ARG B N 1
ATOM 8287 C CA . ARG B 1 369 ? 10.586 -13.688 8.414 1 96 369 ARG B CA 1
ATOM 8288 C C . ARG B 1 369 ? 11.258 -12.32 8.414 1 96 369 ARG B C 1
ATOM 8290 O O . ARG B 1 369 ? 12.469 -12.219 8.641 1 96 369 ARG B O 1
ATOM 8297 N N . ALA B 1 370 ? 10.406 -11.32 8.297 1 96.88 370 ALA B N 1
ATOM 8298 C CA . ALA B 1 370 ? 10.898 -9.953 8.203 1 96.88 370 ALA B CA 1
ATOM 8299 C C . ALA B 1 370 ? 10.719 -9.219 9.531 1 96.88 370 ALA B C 1
ATOM 8301 O O . ALA B 1 370 ? 9.758 -9.477 10.266 1 96.88 370 ALA B O 1
ATOM 8302 N N . ARG B 1 371 ? 11.664 -8.375 9.812 1 97.44 371 ARG B N 1
ATOM 8303 C CA . ARG B 1 371 ? 11.578 -7.332 10.828 1 97.44 371 ARG B CA 1
ATOM 8304 C C . ARG B 1 371 ? 11.648 -5.945 10.188 1 97.44 371 ARG B C 1
ATOM 8306 O O . ARG B 1 371 ? 12.281 -5.77 9.148 1 97.44 371 ARG B O 1
ATOM 8313 N N . ARG B 1 372 ? 10.953 -4.988 10.75 1 98.31 372 ARG B N 1
ATOM 8314 C CA . ARG B 1 372 ? 11.102 -3.619 10.273 1 98.31 372 ARG B CA 1
ATOM 8315 C C . ARG B 1 372 ? 11.258 -2.646 11.438 1 98.31 372 ARG B C 1
ATOM 8317 O O . ARG B 1 372 ? 10.758 -2.902 12.539 1 98.31 372 ARG B O 1
ATOM 8324 N N . LEU B 1 373 ? 11.992 -1.58 11.195 1 98.81 373 LEU B N 1
ATOM 8325 C CA . LEU B 1 373 ? 12.203 -0.506 12.164 1 98.81 373 LEU B CA 1
ATOM 8326 C C . LEU B 1 373 ? 11.266 0.667 11.883 1 98.81 373 LEU B C 1
ATOM 8328 O O . LEU B 1 373 ? 11.18 1.141 10.742 1 98.81 373 LEU B O 1
ATOM 8332 N N . ILE B 1 374 ? 10.625 1.136 12.969 1 98.44 374 ILE B N 1
ATOM 8333 C CA . ILE B 1 374 ? 9.688 2.246 12.852 1 98.44 374 ILE B CA 1
ATOM 8334 C C . ILE B 1 374 ? 10.227 3.459 13.609 1 98.44 374 ILE B C 1
ATOM 8336 O O . ILE B 1 374 ? 10.547 3.365 14.797 1 98.44 374 ILE B O 1
ATOM 8340 N N . VAL B 1 375 ? 10.328 4.582 12.953 1 98.75 375 VAL B N 1
ATOM 8341 C CA . VAL B 1 375 ? 10.523 5.895 13.555 1 98.75 375 VAL B CA 1
ATOM 8342 C C . VAL B 1 375 ? 9.312 6.777 13.273 1 98.75 375 VAL B C 1
ATOM 8344 O O . VAL B 1 375 ? 9.07 7.176 12.133 1 98.75 375 VAL B O 1
ATOM 8347 N N . GLN B 1 376 ? 8.625 7.16 14.383 1 98.12 376 GLN B N 1
ATOM 8348 C CA . GLN B 1 376 ? 7.297 7.711 14.141 1 98.12 376 GLN B CA 1
ATOM 8349 C C . GLN B 1 376 ? 7.09 9.008 14.922 1 98.12 376 GLN B C 1
ATOM 8351 O O . GLN B 1 376 ? 7.535 9.125 16.062 1 98.12 376 GLN B O 1
ATOM 8356 N N . GLN B 1 377 ? 6.426 9.906 14.25 1 98.25 377 GLN B N 1
ATOM 8357 C CA . GLN B 1 377 ? 5.871 11.117 14.844 1 98.25 377 GLN B CA 1
ATOM 8358 C C . GLN B 1 377 ? 4.387 11.258 14.516 1 98.25 377 GLN B C 1
ATOM 8360 O O . GLN B 1 377 ? 3.943 10.859 13.438 1 98.25 377 GLN B O 1
ATOM 8365 N N . VAL B 1 378 ? 3.594 11.766 15.453 1 97.94 378 VAL B N 1
ATOM 8366 C CA . VAL B 1 378 ? 2.207 12.133 15.188 1 97.94 378 VAL B CA 1
ATOM 8367 C C . VAL B 1 378 ? 2.012 13.625 15.445 1 97.94 378 VAL B C 1
ATOM 8369 O O . VAL B 1 378 ? 2.398 14.133 16.5 1 97.94 378 VAL B O 1
ATOM 8372 N N . PHE B 1 379 ? 1.488 14.305 14.484 1 97.75 379 PHE B N 1
ATOM 8373 C CA . PHE B 1 379 ? 1.145 15.688 14.766 1 97.75 379 PHE B CA 1
ATOM 8374 C C . PHE B 1 379 ? -0.302 15.977 14.383 1 97.75 379 PHE B C 1
ATOM 8376 O O . PHE B 1 379 ? -0.875 15.289 13.539 1 97.75 379 PHE B O 1
ATOM 8383 N N . THR B 1 380 ? -0.893 16.922 15.039 1 96.88 380 THR B N 1
ATOM 8384 C CA . THR B 1 380 ? -2.277 17.312 14.828 1 96.88 380 THR B CA 1
ATOM 8385 C C . THR B 1 380 ? -2.35 18.734 14.25 1 96.88 380 THR B C 1
ATOM 8387 O O . THR B 1 380 ? -1.942 19.688 14.906 1 96.88 380 THR B O 1
ATOM 8390 N N . ALA B 1 381 ? -2.832 18.797 13.102 1 95.62 381 ALA B N 1
ATOM 8391 C CA . ALA B 1 381 ? -3.143 20.109 12.539 1 95.62 381 ALA B CA 1
ATOM 8392 C C . ALA B 1 381 ? -4.609 20.469 12.773 1 95.62 381 ALA B C 1
ATOM 8394 O O . ALA B 1 381 ? -5.469 20.141 11.953 1 95.62 381 ALA B O 1
ATOM 8395 N N . ALA B 1 382 ? -4.848 21.109 13.82 1 92.94 382 ALA B N 1
ATOM 8396 C CA . ALA B 1 382 ? -6.172 21.5 14.289 1 92.94 382 ALA B CA 1
ATOM 8397 C C . ALA B 1 382 ? -7.051 20.281 14.539 1 92.94 382 ALA B C 1
ATOM 8399 O O . ALA B 1 382 ? -7.137 19.797 15.672 1 92.94 382 ALA B O 1
ATOM 8400 N N . ASN B 1 383 ? -7.645 19.766 13.531 1 94.44 383 ASN B N 1
ATOM 8401 C CA . ASN B 1 383 ? -8.617 18.672 13.656 1 94.44 383 ASN B CA 1
ATOM 8402 C C . ASN B 1 383 ? -8.078 17.375 13.062 1 94.44 383 ASN B C 1
ATOM 8404 O O . ASN B 1 383 ? -8.617 16.297 13.328 1 94.44 383 ASN B O 1
ATOM 8408 N N . TYR B 1 384 ? -7.051 17.469 12.289 1 95.75 384 TYR B N 1
ATOM 8409 C CA . TYR B 1 384 ? -6.562 16.312 11.539 1 95.75 384 TYR B CA 1
ATOM 8410 C C . TYR B 1 384 ? -5.254 15.797 12.125 1 95.75 384 TYR B C 1
ATOM 8412 O O . TYR B 1 384 ? -4.367 16.578 12.469 1 95.75 384 TYR B O 1
ATOM 8420 N N . GLU B 1 385 ? -5.145 14.484 12.266 1 97.38 385 GLU B N 1
AT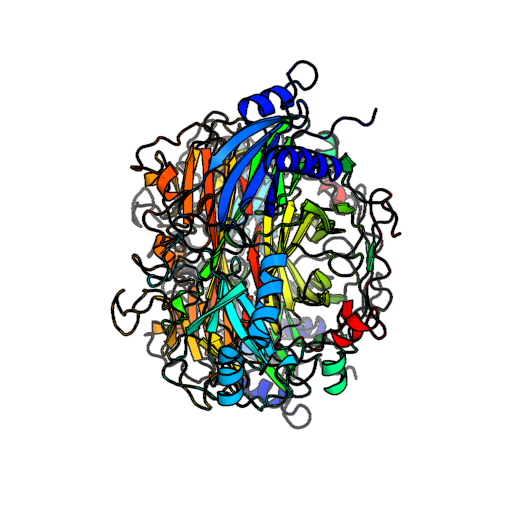OM 8421 C CA . GLU B 1 385 ? -3.908 13.844 12.695 1 97.38 385 GLU B CA 1
ATOM 8422 C C . GLU B 1 385 ? -3.156 13.242 11.516 1 97.38 385 GLU B C 1
ATOM 8424 O O . GLU B 1 385 ? -3.764 12.633 10.625 1 97.38 385 GLU B O 1
ATOM 8429 N N . TYR B 1 386 ? -1.901 13.43 11.531 1 98.25 386 TYR B N 1
ATOM 8430 C CA . TYR B 1 386 ? -0.978 12.742 10.641 1 98.25 386 TYR B CA 1
ATOM 8431 C C . TYR B 1 386 ? 0.005 11.883 11.422 1 98.25 386 TYR B C 1
ATOM 8433 O O . TYR B 1 386 ? 0.871 12.406 12.125 1 98.25 386 TYR B O 1
ATOM 8441 N N . ALA B 1 387 ? -0.154 10.609 11.375 1 98 387 ALA B N 1
ATOM 8442 C CA . ALA B 1 387 ? 0.845 9.688 11.922 1 98 387 ALA B CA 1
ATOM 8443 C C . ALA B 1 387 ? 1.882 9.32 10.859 1 98 387 ALA B C 1
ATOM 8445 O O . ALA B 1 387 ? 1.627 8.477 10 1 98 387 ALA B O 1
ATOM 8446 N N . ILE B 1 388 ? 3.041 9.898 11 1 98.19 388 ILE B N 1
ATOM 8447 C CA . ILE B 1 388 ? 4.105 9.695 10.023 1 98.19 388 ILE B CA 1
ATOM 8448 C C . ILE B 1 388 ? 5.086 8.641 10.531 1 98.19 388 ILE B C 1
ATOM 8450 O O . ILE B 1 388 ? 5.953 8.945 11.352 1 98.19 388 ILE B O 1
ATOM 8454 N N . ALA B 1 389 ? 5.027 7.52 9.984 1 98.25 389 ALA B N 1
ATOM 8455 C CA . ALA B 1 389 ? 5.949 6.438 10.312 1 98.25 389 ALA B CA 1
ATOM 8456 C C . ALA B 1 389 ? 6.957 6.211 9.195 1 98.25 389 ALA B C 1
ATOM 8458 O O . ALA B 1 389 ? 6.578 5.891 8.062 1 98.25 389 ALA B O 1
ATOM 8459 N N . TRP B 1 390 ? 8.195 6.426 9.492 1 98.81 390 TRP B N 1
ATOM 8460 C CA . TRP B 1 390 ? 9.266 6.023 8.594 1 98.81 390 TRP B CA 1
ATOM 8461 C C . TRP B 1 390 ? 9.703 4.59 8.867 1 98.81 390 TRP B C 1
ATOM 8463 O O . TRP B 1 390 ? 10.188 4.277 9.953 1 98.81 390 TRP B O 1
ATOM 8473 N N . VAL B 1 391 ? 9.586 3.799 7.844 1 98.81 391 VAL B N 1
ATOM 8474 C CA . VAL B 1 391 ? 9.891 2.377 7.98 1 98.81 391 VAL B CA 1
ATOM 8475 C C . VAL B 1 391 ? 11.195 2.053 7.262 1 98.81 391 VAL B C 1
ATOM 8477 O O . VAL B 1 391 ? 11.359 2.377 6.086 1 98.81 391 VAL B O 1
ATOM 8480 N N . PHE B 1 392 ? 12.094 1.463 7.957 1 98.88 392 PHE B N 1
ATOM 8481 C CA . PHE B 1 392 ? 13.32 0.925 7.375 1 98.88 392 PHE B CA 1
ATOM 8482 C C . PHE B 1 392 ? 13.266 -0.597 7.32 1 98.88 392 PHE B C 1
ATOM 8484 O O . PHE B 1 392 ? 13.125 -1.255 8.352 1 98.88 392 PHE B O 1
ATOM 8491 N N . HIS B 1 393 ? 13.383 -1.114 6.145 1 98.81 393 HIS B N 1
ATOM 8492 C CA . HIS B 1 393 ? 13.312 -2.557 5.945 1 98.81 393 HIS B CA 1
ATOM 8493 C C . HIS B 1 393 ? 14.703 -3.174 5.863 1 98.81 393 HIS B C 1
ATOM 8495 O O . HIS B 1 393 ? 15.672 -2.488 5.531 1 98.81 393 HIS B O 1
ATOM 8501 N N . GLN B 1 394 ? 14.719 -4.434 6.074 1 98.62 394 GLN B N 1
ATOM 8502 C CA . GLN B 1 394 ? 15.992 -5.145 6.117 1 98.62 394 GLN B CA 1
ATOM 8503 C C . GLN B 1 394 ? 16.609 -5.238 4.727 1 98.62 394 GLN B C 1
ATOM 8505 O O . GLN B 1 394 ? 17.828 -5.363 4.594 1 98.62 394 GLN B O 1
ATOM 8510 N N . ASP B 1 395 ? 15.805 -5.148 3.705 1 98.31 395 ASP B N 1
ATOM 8511 C CA . ASP B 1 395 ? 16.297 -5.328 2.342 1 98.31 395 ASP B CA 1
ATOM 8512 C C . ASP B 1 395 ? 16.797 -4.012 1.755 1 98.31 395 ASP B C 1
ATOM 8514 O O . ASP B 1 395 ? 17.031 -3.91 0.55 1 98.31 395 ASP B O 1
ATOM 8518 N N . GLY B 1 396 ? 16.844 -2.996 2.527 1 98.62 396 GLY B N 1
ATOM 8519 C CA . GLY B 1 396 ? 17.359 -1.705 2.09 1 98.62 396 GLY B CA 1
ATOM 8520 C C . GLY B 1 396 ? 16.25 -0.744 1.67 1 98.62 396 GLY B C 1
ATOM 8521 O O . GLY B 1 396 ? 16.531 0.414 1.348 1 98.62 396 GLY B O 1
ATOM 8522 N N . THR B 1 397 ? 15.047 -1.112 1.733 1 98.75 397 THR B N 1
ATOM 8523 C CA . THR B 1 397 ? 13.922 -0.265 1.344 1 98.75 397 THR B CA 1
ATOM 8524 C C . THR B 1 397 ? 13.57 0.715 2.459 1 98.75 397 THR B C 1
ATOM 8526 O O . THR B 1 397 ? 13.57 0.35 3.637 1 98.75 397 THR B O 1
ATOM 8529 N N . ILE B 1 398 ? 13.344 1.942 2.092 1 98.88 398 ILE B N 1
ATOM 8530 C CA . ILE B 1 398 ? 12.781 2.945 2.988 1 98.88 398 ILE B CA 1
ATOM 8531 C C . ILE B 1 398 ? 11.344 3.256 2.574 1 98.88 398 ILE B C 1
ATOM 8533 O O . ILE B 1 398 ? 11.055 3.422 1.388 1 98.88 398 ILE B O 1
ATOM 8537 N N . GLN B 1 399 ? 10.484 3.34 3.641 1 98.75 399 GLN B N 1
ATOM 8538 C CA . GLN B 1 399 ? 9.062 3.49 3.338 1 98.75 399 GLN B CA 1
ATOM 8539 C C . GLN B 1 399 ? 8.406 4.488 4.285 1 98.75 399 GLN B C 1
ATOM 8541 O O . GLN B 1 399 ? 8.109 4.16 5.434 1 98.75 399 GLN B O 1
ATOM 8546 N N . PRO B 1 400 ? 8.211 5.758 3.773 1 98.5 400 PRO B N 1
ATOM 8547 C CA . PRO B 1 400 ? 7.25 6.562 4.535 1 98.5 400 PRO B CA 1
ATOM 8548 C C . PRO B 1 400 ? 5.836 5.992 4.488 1 98.5 400 PRO B C 1
ATOM 8550 O O . PRO B 1 400 ? 5.305 5.73 3.406 1 98.5 400 PRO B O 1
ATOM 8553 N N . ASP B 1 401 ? 5.309 5.73 5.641 1 97.5 401 ASP B N 1
ATOM 8554 C CA . ASP B 1 401 ? 3.955 5.207 5.812 1 97.5 401 ASP B CA 1
ATOM 8555 C C . ASP B 1 401 ? 3.104 6.152 6.656 1 97.5 401 ASP B C 1
ATOM 8557 O O . ASP B 1 401 ? 3.168 6.125 7.887 1 97.5 401 ASP B O 1
ATOM 8561 N N . ILE B 1 402 ? 2.207 6.914 6.004 1 98.31 402 ILE B N 1
ATOM 8562 C CA . ILE B 1 402 ? 1.451 7.969 6.668 1 98.31 402 ILE B CA 1
ATOM 8563 C C . ILE B 1 402 ? 0.006 7.52 6.871 1 98.31 402 ILE B C 1
ATOM 8565 O O . ILE B 1 402 ? -0.637 7.035 5.938 1 98.31 402 ILE B O 1
ATOM 8569 N N . LYS B 1 403 ? -0.469 7.664 8.07 1 97.88 403 LYS B N 1
ATOM 8570 C CA . LYS B 1 403 ? -1.872 7.426 8.391 1 97.88 403 LYS B CA 1
ATOM 8571 C C . LYS B 1 403 ? -2.588 8.734 8.734 1 97.88 403 LYS B C 1
ATOM 8573 O O . LYS B 1 403 ? -2.201 9.43 9.664 1 97.88 403 LYS B O 1
ATOM 8578 N N . LEU B 1 404 ? -3.594 9.039 7.938 1 98.31 404 LEU B N 1
ATOM 8579 C CA . LEU B 1 404 ? -4.414 10.219 8.195 1 98.31 404 LEU B CA 1
ATOM 8580 C C . LEU B 1 404 ? -5.652 9.852 9.008 1 98.31 404 LEU B C 1
ATOM 8582 O O . LEU B 1 404 ? -6.367 8.914 8.664 1 98.31 404 LEU B O 1
ATOM 8586 N N . THR B 1 405 ? -5.879 10.477 10.047 1 98.12 405 THR B N 1
ATOM 8587 C CA . THR B 1 405 ? -7.074 10.32 10.867 1 98.12 405 THR B CA 1
ATOM 8588 C C . THR B 1 405 ? -7.465 11.648 11.508 1 98.12 405 THR B C 1
ATOM 8590 O O . THR B 1 405 ? -7.102 12.711 11.008 1 98.12 405 THR B O 1
ATOM 8593 N N . GLY B 1 406 ? -8.344 11.578 12.461 1 97.81 406 GLY B N 1
ATOM 8594 C CA . GLY B 1 406 ? -8.82 12.805 13.078 1 97.81 406 GLY B CA 1
ATOM 8595 C C . GLY B 1 406 ? -10.234 13.172 12.656 1 97.81 406 GLY B C 1
ATOM 8596 O O . GLY B 1 406 ? -11.078 12.297 12.461 1 97.81 406 GLY B O 1
ATOM 8597 N N . ILE B 1 407 ? -10.477 14.516 12.664 1 98.12 407 ILE B N 1
ATOM 8598 C CA . ILE B 1 407 ? -11.844 15 12.508 1 98.12 407 ILE B CA 1
ATOM 8599 C C . ILE B 1 407 ? -11.953 15.844 11.242 1 98.12 407 ILE B C 1
ATOM 8601 O O . ILE B 1 407 ? -11.07 16.641 10.945 1 98.12 407 ILE B O 1
ATOM 8605 N N . LEU B 1 408 ? -13.039 15.664 10.516 1 97.88 408 LEU B N 1
ATOM 8606 C CA . LEU B 1 408 ? -13.289 16.453 9.312 1 97.88 408 LEU B CA 1
ATOM 8607 C C . LEU B 1 408 ? -13.547 17.906 9.664 1 97.88 408 LEU B C 1
ATOM 8609 O O . LEU B 1 408 ? -14.156 18.219 10.695 1 97.88 408 LEU B O 1
ATOM 8613 N N . ASN B 1 409 ? -13.031 18.797 8.781 1 96.56 409 ASN B N 1
ATOM 8614 C CA . ASN B 1 409 ? -13.547 20.156 8.797 1 96.56 409 ASN B CA 1
ATOM 8615 C C . ASN B 1 409 ? -14.984 20.234 8.289 1 96.56 409 ASN B C 1
ATOM 8617 O O . ASN B 1 409 ? -15.281 19.75 7.191 1 96.56 409 ASN B O 1
ATOM 8621 N N . THR B 1 410 ? -15.875 20.781 9.086 1 96.81 410 THR B N 1
ATOM 8622 C CA . THR B 1 410 ? -17.297 20.688 8.773 1 96.81 410 THR B CA 1
ATOM 8623 C C . THR B 1 410 ? -17.906 22.078 8.609 1 96.81 410 THR B C 1
ATOM 8625 O O . THR B 1 410 ? -17.344 23.062 9.086 1 96.81 410 THR B O 1
ATOM 8628 N N . TYR B 1 411 ? -19.031 22.141 7.965 1 95.5 411 TYR B N 1
ATOM 8629 C CA . TYR B 1 411 ? -19.828 23.344 7.754 1 95.5 411 TYR B CA 1
ATOM 8630 C C . TYR B 1 411 ? -21.328 23.031 7.891 1 95.5 411 TYR B C 1
ATOM 8632 O O . TYR B 1 411 ? -21.75 21.906 7.684 1 95.5 411 TYR B O 1
ATOM 8640 N N . VAL B 1 412 ? -22.047 24.047 8.18 1 96.19 412 VAL B N 1
ATOM 8641 C CA . VAL B 1 412 ? -23.484 23.906 8.375 1 96.19 412 VAL B CA 1
ATOM 8642 C C . VAL B 1 412 ? -24.203 23.922 7.023 1 96.19 412 VAL B C 1
ATOM 8644 O O . VAL B 1 412 ? -23.75 24.562 6.082 1 96.19 412 VAL B O 1
ATOM 8647 N N . MET B 1 413 ? -25.25 23.156 6.91 1 94.75 413 MET B N 1
ATOM 8648 C CA . MET B 1 413 ? -26.078 23.172 5.711 1 94.75 413 MET B CA 1
ATOM 8649 C C . MET B 1 413 ? -27.562 23.031 6.074 1 94.75 413 MET B C 1
ATOM 8651 O O . MET B 1 413 ? -27.891 22.484 7.121 1 94.75 413 MET B O 1
ATOM 8655 N N . TYR B 1 414 ? -28.422 23.531 5.238 1 93.38 414 TYR B N 1
ATOM 8656 C CA . TYR B 1 414 ? -29.859 23.359 5.402 1 93.38 414 TYR B CA 1
ATOM 8657 C C . TYR B 1 414 ? -30.281 21.922 5.133 1 93.38 414 TYR B C 1
ATOM 8659 O O . TYR B 1 414 ? -29.641 21.219 4.355 1 93.38 414 TYR B O 1
ATOM 8667 N N . PRO B 1 415 ? -31.344 21.594 5.875 1 89.69 415 PRO B N 1
ATOM 8668 C CA . PRO B 1 415 ? -31.891 20.312 5.465 1 89.69 415 PRO B CA 1
ATOM 8669 C C . PRO B 1 415 ? -32.219 20.25 3.977 1 89.69 415 PRO B C 1
ATOM 8671 O O . PRO B 1 415 ? -32.906 21.141 3.457 1 89.69 415 PRO B O 1
ATOM 8674 N N . GLY B 1 416 ? -31.688 19.281 3.346 1 90.56 416 GLY B N 1
ATOM 8675 C CA . GLY B 1 416 ? -32.031 19.078 1.942 1 90.56 416 GLY B CA 1
ATOM 8676 C C . GLY B 1 416 ? -31.172 19.922 1.004 1 90.56 416 GLY B C 1
ATOM 8677 O O . GLY B 1 416 ? -31.312 19.812 -0.217 1 90.56 416 GLY B O 1
ATOM 8678 N N . GLU B 1 417 ? -30.359 20.781 1.571 1 94 417 GLU B N 1
ATOM 8679 C CA . GLU B 1 417 ? -29.484 21.609 0.734 1 94 417 GLU B CA 1
ATOM 8680 C C . GLU B 1 417 ? -28.578 20.75 -0.14 1 94 417 GLU B C 1
ATOM 8682 O O . GLU B 1 417 ? -28.062 19.719 0.311 1 94 417 GLU B O 1
ATOM 8687 N N . ASP B 1 418 ? -28.484 21.125 -1.379 1 94.19 418 ASP B N 1
ATOM 8688 C CA . ASP B 1 418 ? -27.594 20.453 -2.326 1 94.19 418 ASP B CA 1
ATOM 8689 C C . ASP B 1 418 ? -26.156 20.891 -2.135 1 94.19 418 ASP B C 1
ATOM 8691 O O . ASP B 1 418 ? -25.828 22.078 -2.215 1 94.19 418 ASP B O 1
ATOM 8695 N N . THR B 1 419 ? -25.266 19.984 -1.929 1 95 419 THR B N 1
ATOM 8696 C CA . THR B 1 419 ? -23.859 20.312 -1.751 1 95 419 THR B CA 1
ATOM 8697 C C . THR B 1 419 ? -23.203 20.641 -3.09 1 95 419 THR B C 1
ATOM 8699 O O . THR B 1 419 ? -22.062 21.125 -3.131 1 95 419 THR B O 1
ATOM 8702 N N . LYS B 1 420 ? -23.859 20.422 -4.184 1 94.25 420 LYS B N 1
ATOM 8703 C CA . LYS B 1 420 ? -23.453 20.688 -5.559 1 94.25 420 LYS B CA 1
ATOM 8704 C C . LYS B 1 420 ? -22.219 19.891 -5.93 1 94.25 420 LYS B C 1
ATOM 8706 O O . LYS B 1 420 ? -21.484 20.25 -6.859 1 94.25 420 LYS B O 1
ATOM 8711 N N . GLY B 1 421 ? -21.906 18.891 -5.172 1 96 421 GLY B N 1
ATOM 8712 C CA . GLY B 1 421 ? -20.781 18.016 -5.441 1 96 421 GLY B CA 1
ATOM 8713 C C . GLY B 1 421 ? -19.5 18.484 -4.77 1 96 421 GLY B C 1
ATOM 8714 O O . GLY B 1 421 ? -18.484 17.781 -4.809 1 96 421 GLY B O 1
ATOM 8715 N N . TRP B 1 422 ? -19.547 19.641 -4.066 1 97.81 422 TRP B N 1
ATOM 8716 C CA . TRP B 1 422 ? -18.344 20.203 -3.471 1 97.81 422 TRP B CA 1
ATOM 8717 C C . TRP B 1 422 ? -18.062 19.562 -2.111 1 97.81 422 TRP B C 1
ATOM 8719 O O . TRP B 1 422 ? -17.016 19.828 -1.505 1 97.81 422 TRP B O 1
ATOM 8729 N N . GLY B 1 423 ? -18.953 18.719 -1.638 1 97.88 423 GLY B N 1
ATOM 8730 C CA . GLY B 1 423 ? -18.844 18.062 -0.35 1 97.88 423 GLY B CA 1
ATOM 8731 C C . GLY B 1 423 ? -19.891 16.969 -0.151 1 97.88 423 GLY B C 1
ATOM 8732 O O . GLY B 1 423 ? -20.5 16.516 -1.114 1 97.88 423 GLY B O 1
ATOM 8733 N N . THR B 1 424 ? -20 16.453 1.05 1 98.25 424 THR B N 1
ATOM 8734 C CA . THR B 1 424 ? -20.938 15.406 1.426 1 98.25 424 THR B CA 1
ATOM 8735 C C . THR B 1 424 ? -21.578 15.711 2.779 1 98.25 424 THR B C 1
ATOM 8737 O O . THR B 1 424 ? -20.891 16.141 3.711 1 98.25 424 THR B O 1
ATOM 8740 N N . GLU B 1 425 ? -22.922 15.609 2.838 1 97.81 425 GLU B N 1
ATOM 8741 C CA . GLU B 1 425 ? -23.562 15.617 4.148 1 97.81 425 GLU B CA 1
ATOM 8742 C C . GLU B 1 425 ? -23.219 14.367 4.945 1 97.81 425 GLU B C 1
ATOM 8744 O O . GLU B 1 425 ? -23.75 13.289 4.68 1 97.81 425 GLU B O 1
ATOM 8749 N N . VAL B 1 426 ? -22.406 14.477 5.93 1 97.62 426 VAL B N 1
ATOM 8750 C CA . VAL B 1 426 ? -21.875 13.312 6.637 1 97.62 426 VAL B CA 1
ATOM 8751 C C . VAL B 1 426 ? -22.75 13.016 7.852 1 97.62 426 VAL B C 1
ATOM 8753 O O . VAL B 1 426 ? -22.672 11.922 8.422 1 97.62 426 VAL B O 1
ATOM 8756 N N . HIS B 1 427 ? -23.484 13.898 8.281 1 97 427 HIS B N 1
ATOM 8757 C CA . HIS B 1 427 ? -24.516 13.82 9.312 1 97 427 HIS B CA 1
ATOM 8758 C C . HIS B 1 427 ? -25.562 14.898 9.117 1 97 427 HIS B C 1
ATOM 8760 O O . HIS B 1 427 ? -25.359 15.852 8.352 1 97 427 HIS B O 1
ATOM 8766 N N . ARG B 1 428 ? -26.672 14.797 9.75 1 94.38 428 ARG B N 1
ATOM 8767 C CA . ARG B 1 428 ? -27.781 15.719 9.531 1 94.38 428 ARG B CA 1
ATOM 8768 C C . ARG B 1 428 ? -27.344 17.172 9.719 1 94.38 428 ARG B C 1
ATOM 8770 O O . ARG B 1 428 ? -27 17.578 10.828 1 94.38 428 ARG B O 1
ATOM 8777 N N . GLY B 1 429 ? -27.328 17.859 8.633 1 94.94 429 GLY B N 1
ATOM 8778 C CA . GLY B 1 429 ? -27.031 19.281 8.664 1 94.94 429 GLY B CA 1
ATOM 8779 C C . GLY B 1 429 ? -25.547 19.578 8.641 1 94.94 429 GLY B C 1
ATOM 8780 O O . GLY B 1 429 ? -25.141 20.734 8.742 1 94.94 429 GLY B O 1
ATOM 8781 N N . ILE B 1 430 ? -24.766 18.594 8.484 1 96.88 430 ILE B N 1
ATOM 8782 C CA . ILE B 1 430 ? -23.328 18.766 8.57 1 96.88 430 ILE B CA 1
ATOM 8783 C C . ILE B 1 430 ? -22.672 18.391 7.234 1 96.88 430 ILE B C 1
ATOM 8785 O O . ILE B 1 430 ? -22.703 17.234 6.828 1 96.88 430 ILE B O 1
ATOM 8789 N N . ASN B 1 431 ? -22.062 19.391 6.621 1 96.94 431 ASN B N 1
ATOM 8790 C CA . ASN B 1 431 ? -21.375 19.234 5.348 1 96.94 431 ASN B CA 1
ATOM 8791 C C . ASN B 1 431 ? -19.859 19.141 5.535 1 96.94 431 ASN B C 1
ATOM 8793 O O . ASN B 1 431 ? -19.281 19.922 6.297 1 96.94 431 ASN B O 1
ATOM 8797 N N . ALA B 1 432 ? -19.25 18.156 4.945 1 98.19 432 ALA B N 1
ATOM 8798 C CA . ALA B 1 432 ? -17.797 18.062 4.871 1 98.19 432 ALA B CA 1
ATOM 8799 C C . ALA B 1 432 ? -17.312 18.25 3.436 1 98.19 432 ALA B C 1
ATOM 8801 O O . ALA B 1 432 ? -17.672 17.5 2.543 1 98.19 432 ALA B O 1
ATOM 8802 N N . HIS B 1 433 ? -16.453 19.234 3.18 1 98.25 433 HIS B N 1
ATOM 8803 C CA . HIS B 1 433 ? -16 19.594 1.839 1 98.25 433 HIS B CA 1
ATOM 8804 C C . HIS B 1 433 ? -14.953 18.625 1.334 1 98.25 433 HIS B C 1
ATOM 8806 O O . HIS B 1 433 ? -14.18 18.062 2.123 1 98.25 433 HIS B O 1
ATOM 8812 N N . ASN B 1 434 ? -14.977 18.406 -0.034 1 98.75 434 ASN B N 1
ATOM 8813 C CA . ASN B 1 434 ? -13.883 17.688 -0.672 1 98.75 434 ASN B CA 1
ATOM 8814 C C . ASN B 1 434 ? -12.539 18.375 -0.41 1 98.75 434 ASN B C 1
ATOM 8816 O O . ASN B 1 434 ? -12.461 19.609 -0.365 1 98.75 434 ASN B O 1
ATOM 8820 N N . HIS B 1 435 ? -11.508 17.594 -0.234 1 98.69 435 HIS B N 1
ATOM 8821 C CA . HIS B 1 435 ? -10.195 18.188 -0.023 1 98.69 435 HIS B CA 1
ATOM 8822 C C . HIS B 1 435 ? -9.086 17.219 -0.409 1 98.69 435 HIS B C 1
ATOM 8824 O O . HIS B 1 435 ? -9.336 16.031 -0.635 1 98.69 435 HIS B O 1
ATOM 8830 N N . GLN B 1 436 ? -7.891 17.688 -0.555 1 98.62 436 GLN B N 1
ATOM 8831 C CA . GLN B 1 436 ? -6.699 16.891 -0.816 1 98.62 436 GLN B CA 1
ATOM 8832 C C . GLN B 1 436 ? -5.691 17.016 0.321 1 98.62 436 GLN B C 1
ATOM 8834 O O . GLN B 1 436 ? -5.758 17.953 1.116 1 98.62 436 GLN B O 1
ATOM 8839 N N . HIS B 1 437 ? -4.898 16.078 0.504 1 98.62 437 HIS B N 1
ATOM 8840 C CA . HIS B 1 437 ? -3.664 16.109 1.279 1 98.62 437 HIS B CA 1
ATOM 8841 C C . HIS B 1 437 ? -2.457 15.781 0.408 1 98.62 437 HIS B C 1
ATOM 8843 O O . HIS B 1 437 ? -2.225 14.617 0.079 1 98.62 437 HIS B O 1
ATOM 8849 N N . LEU B 1 438 ? -1.673 16.781 0.075 1 98.81 438 LEU B N 1
ATOM 8850 C CA . LEU B 1 438 ? -0.529 16.594 -0.809 1 98.81 438 LEU B CA 1
ATOM 8851 C C . LEU B 1 438 ? 0.779 16.859 -0.073 1 98.81 438 LEU B C 1
ATOM 8853 O O . LEU B 1 438 ? 1.042 18 0.337 1 98.81 438 LEU B O 1
ATOM 8857 N N . PHE B 1 439 ? 1.537 15.844 0.03 1 98.75 439 PHE B N 1
ATOM 8858 C CA . PHE B 1 439 ? 2.826 15.898 0.708 1 98.75 439 PHE B CA 1
ATOM 8859 C C . PHE B 1 439 ? 3.955 16.125 -0.293 1 98.75 439 PHE B C 1
ATOM 8861 O O . PHE B 1 439 ? 3.836 15.75 -1.462 1 98.75 439 PHE B O 1
ATOM 8868 N N . CYS B 1 440 ? 5.008 16.672 0.191 1 98.81 440 CYS B N 1
ATOM 8869 C CA . CYS B 1 440 ? 6.219 16.797 -0.612 1 98.81 440 CYS B CA 1
ATOM 8870 C C . CYS B 1 440 ? 7.395 16.109 0.078 1 98.81 440 CYS B C 1
ATOM 8872 O O . CYS B 1 440 ? 7.883 16.594 1.102 1 98.81 440 CYS B O 1
ATOM 8874 N N . LEU B 1 441 ? 7.844 15.023 -0.451 1 98.88 441 LEU B N 1
ATOM 8875 C CA . LEU B 1 441 ? 9.031 14.312 0.016 1 98.88 441 LEU B CA 1
ATOM 8876 C C . LEU B 1 441 ? 10.297 14.938 -0.561 1 98.88 441 LEU B C 1
ATOM 8878 O O . LEU B 1 441 ? 10.406 15.125 -1.774 1 98.88 441 LEU B O 1
ATOM 8882 N N . ARG B 1 442 ? 11.211 15.328 0.266 1 98.88 442 ARG B N 1
ATOM 8883 C CA . ARG B 1 442 ? 12.523 15.836 -0.129 1 98.88 442 ARG B CA 1
ATOM 8884 C C . ARG B 1 442 ? 13.602 14.781 0.054 1 98.88 442 ARG B C 1
ATOM 8886 O O . ARG B 1 442 ? 13.766 14.234 1.147 1 98.88 442 ARG B O 1
ATOM 8893 N N . VAL B 1 443 ? 14.352 14.508 -1.001 1 98.88 443 VAL B N 1
ATOM 8894 C CA . VAL B 1 443 ? 15.445 13.539 -0.946 1 98.88 443 VAL B CA 1
ATOM 8895 C C . VAL B 1 443 ? 16.719 14.156 -1.523 1 98.88 443 VAL B C 1
ATOM 8897 O O . VAL B 1 443 ? 16.719 14.609 -2.67 1 98.88 443 VAL B O 1
ATOM 8900 N N . ASN B 1 444 ? 17.734 14.242 -0.763 1 98.88 444 ASN B N 1
ATOM 8901 C CA . ASN B 1 444 ? 19.078 14.531 -1.254 1 98.88 444 ASN B CA 1
ATOM 8902 C C . ASN B 1 444 ? 19.922 13.266 -1.365 1 98.88 444 ASN B C 1
ATOM 8904 O O . ASN B 1 444 ? 20.531 12.836 -0.386 1 98.88 444 ASN B O 1
ATOM 8908 N N . PRO B 1 445 ? 19.984 12.758 -2.566 1 98.81 445 PRO B N 1
ATOM 8909 C CA . PRO B 1 445 ? 20.625 11.461 -2.73 1 98.81 445 PRO B CA 1
ATOM 8910 C C . PRO B 1 445 ? 22.156 11.539 -2.59 1 98.81 445 PRO B C 1
ATOM 8912 O O . PRO B 1 445 ? 22.75 12.57 -2.904 1 98.81 445 PRO B O 1
ATOM 8915 N N . ASN B 1 446 ? 22.688 10.547 -2.131 1 98.75 446 ASN B N 1
ATOM 8916 C CA . ASN B 1 446 ? 24.125 10.32 -1.985 1 98.75 446 ASN B CA 1
ATOM 8917 C C . ASN B 1 446 ? 24.5 8.883 -2.303 1 98.75 446 ASN B C 1
ATOM 8919 O O . ASN B 1 446 ? 25.25 8.25 -1.557 1 98.75 446 ASN B O 1
ATOM 8923 N N . LEU B 1 447 ? 23.938 8.328 -3.352 1 98.75 447 LEU B N 1
ATOM 8924 C CA . LEU B 1 447 ? 24.141 6.93 -3.709 1 98.75 447 LEU B CA 1
ATOM 8925 C C . LEU B 1 447 ? 25.594 6.664 -4.082 1 98.75 447 LEU B C 1
ATOM 8927 O O . LEU B 1 447 ? 26 6.891 -5.227 1 98.75 447 LEU B O 1
ATOM 8931 N N . ASP B 1 448 ? 26.328 6.059 -3.16 1 98.5 448 ASP B N 1
ATOM 8932 C CA . ASP B 1 448 ? 27.766 5.84 -3.314 1 98.5 448 ASP B CA 1
ATOM 8933 C C . ASP B 1 448 ? 28.484 7.129 -3.711 1 98.5 448 ASP B C 1
ATOM 8935 O O . ASP B 1 448 ? 29.453 7.102 -4.477 1 98.5 448 ASP B O 1
ATOM 8939 N N . GLY B 1 449 ? 27.969 8.242 -3.373 1 97.88 449 GLY B N 1
ATOM 8940 C CA . GLY B 1 449 ? 28.547 9.547 -3.643 1 97.88 449 GLY B CA 1
ATOM 8941 C C . GLY B 1 449 ? 27.516 10.602 -3.986 1 97.88 449 GLY B C 1
ATOM 8942 O O . GLY B 1 449 ? 26.344 10.281 -4.227 1 97.88 449 GLY B O 1
ATOM 8943 N N . PRO B 1 450 ? 27.906 11.844 -4.031 1 97.81 450 PRO B N 1
ATOM 8944 C CA . PRO B 1 450 ? 26.953 12.945 -4.168 1 97.81 450 PRO B CA 1
ATOM 8945 C C . PRO B 1 450 ? 26.531 13.195 -5.617 1 97.81 450 PRO B C 1
ATOM 8947 O O . PRO B 1 450 ? 25.594 13.953 -5.875 1 97.81 450 PRO B O 1
ATOM 8950 N N . SER B 1 451 ? 27.25 12.625 -6.629 1 98.56 451 SER B N 1
ATOM 8951 C CA . SER B 1 451 ? 26.922 12.844 -8.031 1 98.56 451 SER B CA 1
ATOM 8952 C C . SER B 1 451 ? 25.844 11.875 -8.5 1 98.56 451 SER B C 1
ATOM 8954 O O . SER B 1 451 ? 26.125 10.711 -8.789 1 98.56 451 SER B O 1
ATOM 8956 N N . ASN B 1 452 ? 24.625 12.414 -8.656 1 98.88 452 ASN B N 1
ATOM 8957 C CA . ASN B 1 452 ? 23.484 11.578 -9.016 1 98.88 452 ASN B CA 1
ATOM 8958 C C . ASN B 1 452 ? 22.672 12.188 -10.156 1 98.88 452 ASN B C 1
ATOM 8960 O O . ASN B 1 452 ? 22.875 13.352 -10.516 1 98.88 452 ASN B O 1
ATOM 8964 N N . SER B 1 453 ? 21.875 11.43 -10.805 1 98.88 453 SER B N 1
ATOM 8965 C CA . SER B 1 453 ? 20.906 11.773 -11.836 1 98.88 453 SER B CA 1
ATOM 8966 C C . SER B 1 453 ? 19.562 11.086 -11.586 1 98.88 453 SER B C 1
ATOM 8968 O O . SER B 1 453 ? 19.438 10.281 -10.664 1 98.88 453 SER B O 1
ATOM 8970 N N . VAL B 1 454 ? 18.531 11.484 -12.344 1 98.88 454 VAL B N 1
ATOM 8971 C CA . VAL B 1 454 ? 17.219 10.844 -12.227 1 98.88 454 VAL B CA 1
ATOM 8972 C C . VAL B 1 454 ? 16.766 10.352 -13.594 1 98.88 454 VAL B C 1
ATOM 8974 O O . VAL B 1 454 ? 16.953 11.039 -14.602 1 98.88 454 VAL B O 1
ATOM 8977 N N . GLN B 1 455 ? 16.203 9.156 -13.594 1 98.81 455 GLN B N 1
ATOM 8978 C CA . GLN B 1 455 ? 15.57 8.594 -14.781 1 98.81 455 GLN B CA 1
ATOM 8979 C C . GLN B 1 455 ? 14.094 8.289 -14.516 1 98.81 455 GLN B C 1
ATOM 8981 O O . GLN B 1 455 ? 13.734 7.852 -13.43 1 98.81 455 GLN B O 1
ATOM 8986 N N . MET B 1 456 ? 13.312 8.641 -15.477 1 98.75 456 MET B N 1
ATOM 8987 C CA . MET B 1 456 ? 11.914 8.227 -15.477 1 98.75 456 MET B CA 1
ATOM 8988 C C . MET B 1 456 ? 11.742 6.883 -16.188 1 98.75 456 MET B C 1
ATOM 8990 O O . MET B 1 456 ? 12.281 6.68 -17.281 1 98.75 456 MET B O 1
ATOM 8994 N N . ILE B 1 457 ? 11.055 5.941 -15.547 1 98.69 457 ILE B N 1
ATOM 8995 C CA . ILE B 1 457 ? 10.914 4.59 -16.078 1 98.69 457 ILE B CA 1
ATOM 8996 C C . ILE B 1 457 ? 9.453 4.32 -16.422 1 98.69 457 ILE B C 1
ATOM 8998 O O . ILE B 1 457 ? 8.57 4.453 -15.57 1 98.69 457 ILE B O 1
ATOM 9002 N N . ASP B 1 458 ? 9.188 3.879 -17.625 1 98.69 458 ASP B N 1
ATOM 9003 C CA . ASP B 1 458 ? 7.859 3.496 -18.109 1 98.69 458 ASP B CA 1
ATOM 9004 C C . ASP B 1 458 ? 7.859 2.061 -18.625 1 98.69 458 ASP B C 1
ATOM 9006 O O . ASP B 1 458 ? 8.734 1.673 -19.406 1 98.69 458 ASP B O 1
ATOM 9010 N N . ALA B 1 459 ? 6.945 1.246 -18.188 1 98.75 459 ALA B N 1
ATOM 9011 C CA . ALA B 1 459 ? 6.746 -0.071 -18.781 1 98.75 459 ALA B CA 1
ATOM 9012 C C . ALA B 1 459 ? 6 0.037 -20.109 1 98.75 459 ALA B C 1
ATOM 9014 O O . ALA B 1 459 ? 4.867 0.528 -20.156 1 98.75 459 ALA B O 1
ATOM 9015 N N . VAL B 1 460 ? 6.617 -0.412 -21.203 1 98.62 460 VAL B N 1
ATOM 9016 C CA . VAL B 1 460 ? 5.977 -0.226 -22.5 1 98.62 460 VAL B CA 1
ATOM 9017 C C . VAL B 1 460 ? 6.164 -1.479 -23.344 1 98.62 460 VAL B C 1
ATOM 9019 O O . VAL B 1 460 ? 7.172 -2.182 -23.219 1 98.62 460 VAL B O 1
ATOM 9022 N N . ALA B 1 461 ? 5.227 -1.757 -24.188 1 98.56 461 ALA B N 1
ATOM 9023 C CA . ALA B 1 461 ? 5.359 -2.799 -25.203 1 98.56 461 ALA B CA 1
ATOM 9024 C C . ALA B 1 461 ? 6.387 -2.402 -26.25 1 98.56 461 ALA B C 1
ATOM 9026 O O . ALA B 1 461 ? 6.613 -1.215 -26.5 1 98.56 461 ALA B O 1
ATOM 9027 N N . SER B 1 462 ? 6.965 -3.408 -26.844 1 98.25 462 SER B N 1
ATOM 9028 C CA . SER B 1 462 ? 7.824 -3.135 -28 1 98.25 462 SER B CA 1
ATOM 9029 C C . SER B 1 462 ? 7.07 -2.381 -29.078 1 98.25 462 SER B C 1
ATOM 9031 O O . SER B 1 462 ? 5.887 -2.635 -29.312 1 98.25 462 SER B O 1
ATOM 9033 N N . ASP B 1 463 ? 7.84 -1.494 -29.766 1 97.25 463 ASP B N 1
ATOM 9034 C CA . ASP B 1 463 ? 7.246 -0.765 -30.875 1 97.25 463 ASP B CA 1
ATOM 9035 C C . ASP B 1 463 ? 7.043 -1.677 -32.094 1 97.25 463 ASP B C 1
ATOM 9037 O O . ASP B 1 463 ? 6.27 -1.356 -33 1 97.25 463 ASP B O 1
ATOM 9041 N N . ALA B 1 464 ? 7.773 -2.779 -32.094 1 97.94 464 ALA B N 1
ATOM 9042 C CA . ALA B 1 464 ? 7.648 -3.701 -33.219 1 97.94 464 ALA B CA 1
ATOM 9043 C C . ALA B 1 464 ? 6.258 -4.332 -33.25 1 97.94 464 ALA B C 1
ATOM 9045 O O . ALA B 1 464 ? 5.762 -4.824 -32.25 1 97.94 464 ALA B O 1
ATOM 9046 N N . PRO B 1 465 ? 5.594 -4.316 -34.375 1 97.62 465 PRO B N 1
ATOM 9047 C CA . PRO B 1 465 ? 4.227 -4.844 -34.438 1 97.62 465 PRO B CA 1
ATOM 9048 C C . PRO B 1 465 ? 4.172 -6.363 -34.312 1 97.62 465 PRO B C 1
ATOM 9050 O O . PRO B 1 465 ? 5.16 -7.047 -34.594 1 97.62 465 PRO B O 1
ATOM 9053 N N . VAL B 1 466 ? 3.066 -6.844 -34.031 1 97.75 466 VAL B N 1
ATOM 9054 C CA . VAL B 1 466 ? 2.809 -8.281 -34 1 97.75 466 VAL B CA 1
ATOM 9055 C C . VAL B 1 466 ? 3.039 -8.875 -35.375 1 97.75 466 VAL B C 1
ATOM 9057 O O . VAL B 1 466 ? 2.604 -8.305 -36.375 1 97.75 466 VAL B O 1
ATOM 9060 N N . GLY B 1 467 ? 3.715 -9.961 -35.469 1 97.12 467 GLY B N 1
ATOM 9061 C CA . GLY B 1 467 ? 3.994 -10.617 -36.719 1 97.12 467 GLY B CA 1
ATOM 9062 C C . GLY B 1 467 ? 5.332 -10.227 -37.312 1 97.12 467 GLY B C 1
ATOM 9063 O O . GLY B 1 467 ? 5.828 -10.883 -38.25 1 97.12 467 GLY B O 1
ATOM 9064 N N . SER B 1 468 ? 5.914 -9.141 -36.812 1 97.81 468 SER B N 1
ATOM 9065 C CA . SER B 1 468 ? 7.238 -8.758 -37.281 1 97.81 468 SER B CA 1
ATOM 9066 C C . SER B 1 468 ? 8.305 -9.734 -36.781 1 97.81 468 SER B C 1
ATOM 9068 O O . SER B 1 468 ? 8.094 -10.453 -35.812 1 97.81 468 SER B O 1
ATOM 9070 N N . PRO B 1 469 ? 9.484 -9.781 -37.438 1 95.88 469 PRO B N 1
ATOM 9071 C CA . PRO B 1 469 ? 10.57 -10.656 -37 1 95.88 469 PRO B CA 1
ATOM 9072 C C . PRO B 1 469 ? 11.039 -10.32 -35.594 1 95.88 469 PRO B C 1
ATOM 9074 O O . PRO B 1 469 ? 11.469 -11.219 -34.844 1 95.88 469 PRO B O 1
ATOM 9077 N N . GLU B 1 470 ? 10.938 -9.094 -35.188 1 95.75 470 GLU B N 1
ATOM 9078 C CA . GLU B 1 470 ? 11.453 -8.633 -33.875 1 95.75 470 GLU B CA 1
ATOM 9079 C C . GLU B 1 470 ? 10.469 -8.945 -32.75 1 95.75 470 GLU B C 1
ATOM 9081 O O . GLU B 1 470 ? 10.852 -8.984 -31.594 1 95.75 470 GLU B O 1
ATOM 9086 N N . ASN B 1 471 ? 9.227 -9.156 -33.062 1 97.69 471 ASN B N 1
ATOM 9087 C CA . ASN B 1 471 ? 8.156 -9.359 -32.094 1 97.69 471 ASN B CA 1
ATOM 9088 C C . ASN B 1 471 ? 7.012 -10.18 -32.688 1 97.69 471 ASN B C 1
ATOM 9090 O O . ASN B 1 471 ? 5.855 -9.758 -32.656 1 97.69 471 ASN B O 1
ATOM 9094 N N . PHE B 1 472 ? 7.359 -11.336 -33.125 1 96.75 472 PHE B N 1
ATOM 9095 C CA . PHE B 1 472 ? 6.473 -12.148 -33.969 1 96.75 472 PHE B CA 1
ATOM 9096 C C . PHE B 1 472 ? 5.176 -12.453 -33.219 1 96.75 472 PHE B C 1
ATOM 9098 O O . PHE B 1 472 ? 4.086 -12.32 -33.781 1 96.75 472 PHE B O 1
ATOM 9105 N N . TYR B 1 473 ? 5.234 -12.805 -31.984 1 97 473 TYR B N 1
ATOM 9106 C CA . TYR B 1 473 ? 4.035 -13.195 -31.25 1 97 473 TYR B CA 1
ATOM 9107 C C . TYR B 1 473 ? 3.5 -12.039 -30.422 1 97 473 TYR B C 1
ATOM 9109 O O . TYR B 1 473 ? 2.551 -12.203 -29.656 1 97 473 TYR B O 1
ATOM 9117 N N . GLY B 1 474 ? 4.172 -10.898 -30.422 1 98.19 474 GLY B N 1
ATOM 9118 C CA . GLY B 1 474 ? 3.668 -9.648 -29.875 1 98.19 474 GLY B CA 1
ATOM 9119 C C . GLY B 1 474 ? 3.869 -9.523 -28.391 1 98.19 474 GLY B C 1
ATOM 9120 O O . GLY B 1 474 ? 3.338 -8.609 -27.75 1 98.19 474 GLY B O 1
ATOM 9121 N N . ASN B 1 475 ? 4.68 -10.375 -27.75 1 98.38 475 ASN B N 1
ATOM 9122 C CA . ASN B 1 475 ? 4.742 -10.445 -26.297 1 98.38 475 ASN B CA 1
ATOM 9123 C C . ASN B 1 475 ? 5.844 -9.547 -25.734 1 98.38 475 ASN B C 1
ATOM 9125 O O . ASN B 1 475 ? 5.992 -9.414 -24.516 1 98.38 475 ASN B O 1
ATOM 9129 N N . ALA B 1 476 ? 6.59 -8.805 -26.516 1 98.69 476 ALA B N 1
ATOM 9130 C CA . ALA B 1 476 ? 7.797 -8.117 -26.062 1 98.69 476 ALA B CA 1
ATOM 9131 C C . ALA B 1 476 ? 7.449 -6.82 -25.328 1 98.69 476 ALA B C 1
ATOM 9133 O O . ALA B 1 476 ? 6.613 -6.043 -25.797 1 98.69 476 ALA B O 1
ATOM 9134 N N . PHE B 1 477 ? 8.062 -6.57 -24.203 1 98.81 477 PHE B N 1
ATOM 9135 C CA . PHE B 1 477 ? 7.953 -5.305 -23.484 1 98.81 477 PHE B CA 1
ATOM 9136 C C . PHE B 1 477 ? 9.203 -5.031 -22.656 1 98.81 477 PHE B C 1
ATOM 9138 O O . PHE B 1 477 ? 9.992 -5.945 -22.406 1 98.81 477 PHE B O 1
ATOM 9145 N N . TYR B 1 478 ? 9.445 -3.844 -22.312 1 98.56 478 TYR B N 1
ATOM 9146 C CA . TYR B 1 478 ? 10.68 -3.445 -21.625 1 98.56 478 TYR B CA 1
ATOM 9147 C C . TYR B 1 478 ? 10.461 -2.189 -20.797 1 98.56 478 TYR B C 1
ATOM 9149 O O . TYR B 1 478 ? 9.383 -1.589 -20.828 1 98.56 478 TYR B O 1
ATOM 9157 N N . ALA B 1 479 ? 11.422 -1.887 -19.969 1 98.44 479 ALA B N 1
ATOM 9158 C CA . ALA B 1 479 ? 11.445 -0.648 -19.188 1 98.44 479 ALA B CA 1
ATOM 9159 C C . ALA B 1 479 ? 12.07 0.488 -20 1 98.44 479 ALA B C 1
ATOM 9161 O O . ALA B 1 479 ? 13.289 0.529 -20.188 1 98.44 479 ALA B O 1
ATOM 9162 N N . LYS B 1 480 ? 11.219 1.373 -20.469 1 98.56 480 LYS B N 1
ATOM 9163 C CA . LYS B 1 480 ? 11.734 2.553 -21.156 1 98.56 480 LYS B CA 1
ATOM 9164 C C . LYS B 1 480 ? 12.297 3.566 -20.172 1 98.56 480 LYS B C 1
ATOM 9166 O O . LYS B 1 480 ? 11.57 4.102 -19.328 1 98.56 480 LYS B O 1
ATOM 9171 N N . ARG B 1 481 ? 13.562 3.801 -20.281 1 98 481 ARG B N 1
ATOM 9172 C CA . ARG B 1 481 ? 14.258 4.727 -19.391 1 98 481 ARG B CA 1
ATOM 9173 C C . ARG B 1 481 ? 14.516 6.062 -20.078 1 98 481 ARG B C 1
ATOM 9175 O O . ARG B 1 481 ? 15.102 6.105 -21.172 1 98 481 ARG B O 1
ATOM 9182 N N . THR B 1 482 ? 14.016 7.094 -19.469 1 98.62 482 THR B N 1
ATOM 9183 C CA . THR B 1 482 ? 14.234 8.445 -19.953 1 98.62 482 THR B CA 1
ATOM 9184 C C . THR B 1 482 ? 15.047 9.266 -18.953 1 98.62 482 THR B C 1
ATOM 9186 O O . THR B 1 482 ? 14.578 9.547 -17.844 1 98.62 482 THR B O 1
ATOM 9189 N N . LYS B 1 483 ? 16.219 9.625 -19.312 1 98.19 483 LYS B N 1
ATOM 9190 C CA . LYS B 1 483 ? 17.047 10.453 -18.438 1 98.19 483 LYS B CA 1
ATOM 9191 C C . LYS B 1 483 ? 16.516 11.883 -18.359 1 98.19 483 LYS B C 1
ATOM 9193 O O . LYS B 1 483 ? 16.203 12.492 -19.391 1 98.19 483 LYS B O 1
ATOM 9198 N N . LEU B 1 484 ? 16.344 12.367 -17.203 1 98.75 484 LEU B N 1
ATOM 9199 C CA . LEU B 1 484 ? 15.969 13.758 -16.984 1 98.75 484 LEU B CA 1
ATOM 9200 C C . LEU B 1 484 ? 17.203 14.641 -16.812 1 98.75 484 LEU B C 1
ATOM 9202 O O . LEU B 1 484 ? 17.844 14.617 -15.758 1 98.75 484 LEU B O 1
ATOM 9206 N N . GLU B 1 485 ? 17.438 15.5 -17.75 1 98.69 485 GLU B N 1
ATOM 9207 C CA . GLU B 1 485 ? 18.75 16.141 -17.812 1 98.69 485 GLU B CA 1
ATOM 9208 C C . GLU B 1 485 ? 18.703 17.547 -17.25 1 98.69 485 GLU B C 1
ATOM 9210 O O . GLU B 1 485 ? 19.734 18.109 -16.875 1 98.69 485 GLU B O 1
ATOM 9215 N N . THR B 1 486 ? 17.531 18.188 -17.281 1 98.81 486 THR B N 1
ATOM 9216 C CA . THR B 1 486 ? 17.391 19.562 -16.812 1 98.81 486 THR B CA 1
ATOM 9217 C C . THR B 1 486 ? 16.25 19.688 -15.812 1 98.81 486 THR B C 1
ATOM 9219 O O . THR B 1 486 ? 15.438 18.766 -15.68 1 98.81 486 THR B O 1
ATOM 9222 N N . THR B 1 487 ? 16.219 20.797 -15.109 1 98.75 487 THR B N 1
ATOM 9223 C CA . THR B 1 487 ? 15.156 21.031 -14.141 1 98.75 487 THR B CA 1
ATOM 9224 C C . THR B 1 487 ? 13.789 21.047 -14.828 1 98.75 487 THR B C 1
ATOM 9226 O O . THR B 1 487 ? 12.805 20.594 -14.25 1 98.75 487 THR B O 1
ATOM 9229 N N . ALA B 1 488 ? 13.742 21.578 -16.062 1 98.69 488 ALA B N 1
ATOM 9230 C CA . ALA B 1 488 ? 12.477 21.578 -16.797 1 98.69 488 ALA B CA 1
ATOM 9231 C C . ALA B 1 488 ? 12.047 20.172 -17.172 1 98.69 488 ALA B C 1
ATOM 9233 O O . ALA B 1 488 ? 10.875 19.812 -17.031 1 98.69 488 ALA B O 1
ATOM 9234 N N . GLN B 1 489 ? 12.969 19.375 -17.625 1 98.5 489 GLN B N 1
ATOM 9235 C CA . GLN B 1 489 ? 12.664 18 -18.016 1 98.5 489 GLN B CA 1
ATOM 9236 C C . GLN B 1 489 ? 12.211 17.172 -16.812 1 98.5 489 GLN B C 1
ATOM 9238 O O . GLN B 1 489 ? 11.453 16.219 -16.953 1 98.5 489 GLN B O 1
ATOM 9243 N N . ALA B 1 490 ? 12.641 17.594 -15.672 1 98.62 490 ALA B N 1
ATOM 9244 C CA . ALA B 1 490 ? 12.375 16.812 -14.461 1 98.62 490 ALA B CA 1
ATOM 9245 C C . ALA B 1 490 ? 10.969 17.094 -13.93 1 98.62 490 ALA B C 1
ATOM 9247 O O . ALA B 1 490 ? 10.461 16.344 -13.086 1 98.62 490 ALA B O 1
ATOM 9248 N N . MET B 1 491 ? 10.359 18.172 -14.414 1 98.75 491 MET B N 1
ATOM 9249 C CA . MET B 1 491 ? 8.969 18.406 -14.039 1 98.75 491 MET B CA 1
ATOM 9250 C C . MET B 1 491 ? 8.047 17.406 -14.711 1 98.75 491 MET B C 1
ATOM 9252 O O . MET B 1 491 ? 7.496 17.672 -15.781 1 98.75 491 MET B O 1
ATOM 9256 N N . THR B 1 492 ? 7.848 16.266 -14.031 1 98.75 492 THR B N 1
ATOM 9257 C CA . THR B 1 492 ? 7.117 15.148 -14.609 1 98.75 492 THR B CA 1
ATOM 9258 C C . THR B 1 492 ? 5.961 14.734 -13.703 1 98.75 492 THR B C 1
ATOM 9260 O O . THR B 1 492 ? 5.949 15.055 -12.516 1 98.75 492 THR B O 1
ATOM 9263 N N . ASP B 1 493 ? 4.996 14.07 -14.312 1 98.56 493 ASP B N 1
ATOM 9264 C CA . ASP B 1 493 ? 3.812 13.617 -13.594 1 98.56 493 ASP B CA 1
ATOM 9265 C C . ASP B 1 493 ? 3.674 12.102 -13.664 1 98.56 493 ASP B C 1
ATOM 9267 O O . ASP B 1 493 ? 4.363 11.445 -14.453 1 98.56 493 ASP B O 1
ATOM 9271 N N . TYR B 1 494 ? 2.832 11.617 -12.758 1 97.81 494 TYR B N 1
ATOM 9272 C CA . TYR B 1 494 ? 2.59 10.18 -12.703 1 97.81 494 TYR B CA 1
ATOM 9273 C C . TYR B 1 494 ? 1.741 9.719 -13.875 1 97.81 494 TYR B C 1
ATOM 9275 O O . TYR B 1 494 ? 0.812 10.414 -14.289 1 97.81 494 TYR B O 1
ATOM 9283 N N . ASN B 1 495 ? 2.117 8.633 -14.484 1 97.94 495 ASN B N 1
ATOM 9284 C CA . ASN B 1 495 ? 1.349 7.93 -15.508 1 97.94 495 ASN B CA 1
ATOM 9285 C C . ASN B 1 495 ? 1.033 6.496 -15.094 1 97.94 495 ASN B C 1
ATOM 9287 O O . ASN B 1 495 ? 1.893 5.617 -15.172 1 97.94 495 ASN B O 1
ATOM 9291 N N . GLY B 1 496 ? -0.24 6.297 -14.734 1 96.44 496 GLY B N 1
ATOM 9292 C CA . GLY B 1 496 ? -0.652 4.988 -14.25 1 96.44 496 GLY B CA 1
ATOM 9293 C C . GLY B 1 496 ? -0.698 3.934 -15.344 1 96.44 496 GLY B C 1
ATOM 9294 O O . GLY B 1 496 ? -0.54 2.742 -15.07 1 96.44 496 GLY B O 1
ATOM 9295 N N . SER B 1 497 ? -0.864 4.273 -16.562 1 96.25 497 SER B N 1
ATOM 9296 C CA . SER B 1 497 ? -0.989 3.32 -17.672 1 96.25 497 SER B CA 1
ATOM 9297 C C . SER B 1 497 ? 0.335 2.615 -17.938 1 96.25 497 SER B C 1
ATOM 9299 O O . SER B 1 497 ? 0.356 1.515 -18.5 1 96.25 497 SER B O 1
ATOM 9301 N N . THR B 1 498 ? 1.453 3.236 -17.516 1 97.81 498 THR B N 1
ATOM 9302 C CA . THR B 1 498 ? 2.762 2.633 -17.75 1 97.81 498 THR B CA 1
ATOM 9303 C C . THR B 1 498 ? 3.424 2.27 -16.422 1 97.81 498 THR B C 1
ATOM 9305 O O . THR B 1 498 ? 4.621 1.969 -16.375 1 97.81 498 THR B O 1
ATOM 9308 N N . SER B 1 499 ? 2.668 2.406 -15.367 1 97.12 499 SER B N 1
ATOM 9309 C CA . SER B 1 499 ? 3.238 2.174 -14.047 1 97.12 499 SER B CA 1
ATOM 9310 C C . SER B 1 499 ? 4.523 2.975 -13.852 1 97.12 499 SER B C 1
ATOM 9312 O O . SER B 1 499 ? 5.527 2.438 -13.375 1 97.12 499 SER B O 1
ATOM 9314 N N . ARG B 1 500 ? 4.52 4.227 -14.227 1 98.19 500 ARG B N 1
ATOM 9315 C CA . ARG B 1 500 ? 5.711 5.07 -14.219 1 98.19 500 ARG B CA 1
ATOM 9316 C C . ARG B 1 500 ? 6.344 5.113 -12.836 1 98.19 500 ARG B C 1
ATOM 9318 O O . ARG B 1 500 ? 5.637 5.211 -11.828 1 98.19 500 ARG B O 1
ATOM 9325 N N . SER B 1 501 ? 7.625 5.051 -12.727 1 98.56 501 SER B N 1
ATOM 9326 C CA . SER B 1 501 ? 8.453 5.27 -11.539 1 98.56 501 SER B CA 1
ATOM 9327 C C . SER B 1 501 ? 9.648 6.152 -11.859 1 98.56 501 SER B C 1
ATOM 9329 O O . SER B 1 501 ? 9.844 6.562 -13.008 1 98.56 501 SER B O 1
ATOM 9331 N N . TRP B 1 502 ? 10.375 6.543 -10.859 1 98.88 502 TRP B N 1
ATOM 9332 C CA . TRP B 1 502 ? 11.586 7.348 -11.016 1 98.88 502 TRP B CA 1
ATOM 9333 C C . TRP B 1 502 ? 12.766 6.695 -10.305 1 98.88 502 TRP B C 1
ATOM 9335 O O . TRP B 1 502 ? 12.648 6.281 -9.148 1 98.88 502 TRP B O 1
ATOM 9345 N N . ASP B 1 503 ? 13.852 6.602 -10.984 1 98.88 503 ASP B N 1
ATOM 9346 C CA . ASP B 1 503 ? 15.078 6.055 -10.406 1 98.88 503 ASP B CA 1
ATOM 9347 C C . ASP B 1 503 ? 16.094 7.156 -10.148 1 98.88 503 ASP B C 1
ATOM 9349 O O . ASP B 1 503 ? 16.484 7.891 -11.062 1 98.88 503 ASP B O 1
ATOM 9353 N N . ILE B 1 504 ? 16.5 7.281 -8.922 1 98.94 504 ILE B N 1
ATOM 9354 C CA . ILE B 1 504 ? 17.719 8.031 -8.625 1 98.94 504 ILE B CA 1
ATOM 9355 C C . ILE B 1 504 ? 18.938 7.156 -8.906 1 98.94 504 ILE B C 1
ATOM 9357 O O . ILE B 1 504 ? 19.031 6.027 -8.414 1 98.94 504 ILE B O 1
ATOM 9361 N N . ILE B 1 505 ? 19.922 7.691 -9.711 1 98.88 505 ILE B N 1
ATOM 9362 C CA . ILE B 1 505 ? 21 6.805 -10.117 1 98.88 505 ILE B CA 1
ATOM 9363 C C . ILE B 1 505 ? 22.344 7.492 -9.891 1 98.88 505 ILE B C 1
ATOM 9365 O O . ILE B 1 505 ? 22.422 8.719 -9.797 1 98.88 505 ILE B O 1
ATOM 9369 N N . ASN B 1 506 ? 23.359 6.738 -9.672 1 98.88 506 ASN B N 1
ATOM 9370 C CA . ASN B 1 506 ? 24.75 7.145 -9.797 1 98.88 506 ASN B CA 1
ATOM 9371 C C . ASN B 1 506 ? 25.422 6.492 -11 1 98.88 506 ASN B C 1
ATOM 9373 O O . ASN B 1 506 ? 25.797 5.32 -10.961 1 98.88 506 ASN B O 1
ATOM 9377 N N . GLU B 1 507 ? 25.656 7.238 -12.031 1 98.19 507 GLU B N 1
ATOM 9378 C CA . GLU B 1 507 ? 26.141 6.715 -13.305 1 98.19 507 GLU B CA 1
ATOM 9379 C C . GLU B 1 507 ? 27.609 6.316 -13.211 1 98.19 507 GLU B C 1
ATOM 9381 O O . GLU B 1 507 ? 28.125 5.621 -14.086 1 98.19 507 GLU B O 1
ATOM 9386 N N . ASN B 1 508 ? 28.25 6.738 -12.164 1 98.56 508 ASN B N 1
ATOM 9387 C CA . ASN B 1 508 ? 29.672 6.453 -12 1 98.56 508 ASN B CA 1
ATOM 9388 C C . ASN B 1 508 ? 29.891 5.121 -11.289 1 98.56 508 ASN B C 1
ATOM 9390 O O . ASN B 1 508 ? 31.031 4.656 -11.172 1 98.56 508 ASN B O 1
ATOM 9394 N N . LYS B 1 509 ? 28.922 4.609 -10.758 1 98.5 509 LYS B N 1
ATOM 9395 C CA . LYS B 1 509 ? 28.984 3.32 -10.078 1 98.5 509 LYS B CA 1
ATOM 9396 C C . LYS B 1 509 ? 28.031 2.311 -10.727 1 98.5 509 LYS B C 1
ATOM 9398 O O . LYS B 1 509 ? 26.812 2.455 -10.648 1 98.5 509 LYS B O 1
ATOM 9403 N N . LEU B 1 510 ? 28.562 1.296 -11.297 1 98.19 510 LEU B N 1
ATOM 9404 C CA . LEU B 1 510 ? 27.766 0.31 -12.023 1 98.19 510 LEU B CA 1
ATOM 9405 C C . LEU B 1 510 ? 27.703 -1.004 -11.258 1 98.19 510 LEU B C 1
ATOM 9407 O O . LEU B 1 510 ? 28.672 -1.413 -10.625 1 98.19 510 LEU B O 1
ATOM 9411 N N . ASN B 1 511 ? 26.578 -1.631 -11.258 1 98.19 511 ASN B N 1
ATOM 9412 C CA . ASN B 1 511 ? 26.453 -2.969 -10.688 1 98.19 511 ASN B CA 1
ATOM 9413 C C . ASN B 1 511 ? 27.297 -3.988 -11.453 1 98.19 511 ASN B C 1
ATOM 9415 O O . ASN B 1 511 ? 27.312 -3.996 -12.68 1 98.19 511 ASN B O 1
ATOM 9419 N N . PRO B 1 512 ? 27.953 -4.844 -10.766 1 96.44 512 PRO B N 1
ATOM 9420 C CA . PRO B 1 512 ? 28.891 -5.734 -11.438 1 96.44 512 PRO B CA 1
ATOM 9421 C C . PRO B 1 512 ? 28.203 -6.809 -12.273 1 96.44 512 PRO B C 1
ATOM 9423 O O . PRO B 1 512 ? 28.828 -7.426 -13.141 1 96.44 512 PRO B O 1
ATOM 9426 N N . HIS B 1 513 ? 26.953 -7.012 -12.023 1 96.25 513 HIS B N 1
ATOM 9427 C CA . HIS B 1 513 ? 26.25 -8.055 -12.758 1 96.25 513 HIS B CA 1
ATOM 9428 C C . HIS B 1 513 ? 25.375 -7.457 -13.852 1 96.25 513 HIS B C 1
ATOM 9430 O O . HIS B 1 513 ? 25.578 -7.734 -15.039 1 96.25 513 HIS B O 1
ATOM 9436 N N . SER B 1 514 ? 24.531 -6.527 -13.508 1 97.25 514 SER B N 1
ATOM 9437 C CA . SER B 1 514 ? 23.594 -5.988 -14.477 1 97.25 514 SER B CA 1
ATOM 9438 C C . SER B 1 514 ? 24.25 -4.949 -15.375 1 97.25 514 SER B C 1
ATOM 9440 O O . SER B 1 514 ? 23.719 -4.617 -16.438 1 97.25 514 SER B O 1
ATOM 9442 N N . GLY B 1 515 ? 25.312 -4.422 -14.922 1 97.06 515 GLY B N 1
ATOM 9443 C CA . GLY B 1 515 ? 25.969 -3.363 -15.664 1 97.06 515 GLY B CA 1
ATOM 9444 C C . GLY B 1 515 ? 25.219 -2.049 -15.633 1 97.06 515 GLY B C 1
ATOM 9445 O O . GLY B 1 515 ? 25.609 -1.086 -16.297 1 97.06 515 GLY B O 1
ATOM 9446 N N . LYS B 1 516 ? 24.234 -1.952 -14.906 1 97.5 516 LYS B N 1
ATOM 9447 C CA . LYS B 1 516 ? 23.438 -0.729 -14.797 1 97.5 516 LYS B CA 1
ATOM 9448 C C . LYS B 1 516 ? 23.906 0.129 -13.625 1 97.5 516 LYS B C 1
ATOM 9450 O O . LYS B 1 516 ? 24.531 -0.377 -12.688 1 97.5 516 LYS B O 1
ATOM 9455 N N . PRO B 1 517 ? 23.641 1.448 -13.703 1 98.5 517 PRO B N 1
ATOM 9456 C CA . PRO B 1 517 ? 23.984 2.295 -12.562 1 98.5 517 PRO B CA 1
ATOM 9457 C C . PRO B 1 517 ? 23.266 1.883 -11.281 1 98.5 517 PRO B C 1
ATOM 9459 O O . PRO B 1 517 ? 22.094 1.496 -11.32 1 98.5 517 PRO B O 1
ATOM 9462 N N . VAL B 1 518 ? 24 2 -10.156 1 98.69 518 VAL B N 1
ATOM 9463 C CA . VAL B 1 518 ? 23.328 1.796 -8.883 1 98.69 518 VAL B CA 1
ATOM 9464 C C . VAL B 1 518 ? 22.156 2.777 -8.758 1 98.69 518 VAL B C 1
ATOM 9466 O O . VAL B 1 518 ? 22.25 3.92 -9.219 1 98.69 518 VAL B O 1
ATOM 9469 N N . SER B 1 519 ? 21.109 2.297 -8.094 1 98.75 519 SER B N 1
ATOM 9470 C CA . SER B 1 519 ? 19.922 3.148 -8.117 1 98.75 519 SER B CA 1
ATOM 9471 C C . SER B 1 519 ? 19.016 2.869 -6.918 1 98.75 519 SER B C 1
ATOM 9473 O O . SER B 1 519 ? 19.109 1.807 -6.301 1 98.75 519 SER B O 1
ATOM 9475 N N . TYR B 1 520 ? 18.281 3.852 -6.531 1 98.88 520 TYR B N 1
ATOM 9476 C CA . TYR B 1 520 ? 17.078 3.73 -5.723 1 98.88 520 TYR B CA 1
ATOM 9477 C C . TYR B 1 520 ? 15.844 4.145 -6.52 1 98.88 520 TYR B C 1
ATOM 9479 O O . TYR B 1 520 ? 15.789 5.25 -7.066 1 98.88 520 TYR B O 1
ATOM 9487 N N . LYS B 1 521 ? 14.914 3.244 -6.539 1 98.69 521 LYS B N 1
ATOM 9488 C CA . LYS B 1 521 ? 13.672 3.43 -7.281 1 98.69 521 LYS B CA 1
ATOM 9489 C C . LYS B 1 521 ? 12.562 3.955 -6.375 1 98.69 521 LYS B C 1
ATOM 9491 O O . LYS B 1 521 ? 12.32 3.404 -5.297 1 98.69 521 LYS B O 1
ATOM 9496 N N . ILE B 1 522 ? 11.898 5.043 -6.832 1 98.69 522 ILE B N 1
ATOM 9497 C CA . ILE B 1 522 ? 10.703 5.523 -6.152 1 98.69 522 ILE B CA 1
ATOM 9498 C C . ILE B 1 522 ? 9.469 4.848 -6.75 1 98.69 522 ILE B C 1
ATOM 9500 O O . ILE B 1 522 ? 9.141 5.059 -7.922 1 98.69 522 ILE B O 1
ATOM 9504 N N . VAL B 1 523 ? 8.859 4.023 -5.953 1 97.94 523 VAL B N 1
ATOM 9505 C CA . VAL B 1 523 ? 7.574 3.428 -6.316 1 97.94 523 VAL B CA 1
ATOM 9506 C C . VAL B 1 523 ? 6.445 4.137 -5.574 1 97.94 523 VAL B C 1
ATOM 9508 O O . VAL B 1 523 ? 6.203 3.863 -4.395 1 97.94 523 VAL B O 1
ATOM 9511 N N . SER B 1 524 ? 5.789 5 -6.258 1 97.88 524 SER B N 1
ATOM 9512 C CA . SER B 1 524 ? 4.711 5.809 -5.707 1 97.88 524 SER B CA 1
ATOM 9513 C C . SER B 1 524 ? 3.447 5.695 -6.555 1 97.88 524 SER B C 1
ATOM 9515 O O . SER B 1 524 ? 3.477 5.961 -7.762 1 97.88 524 SER B O 1
ATOM 9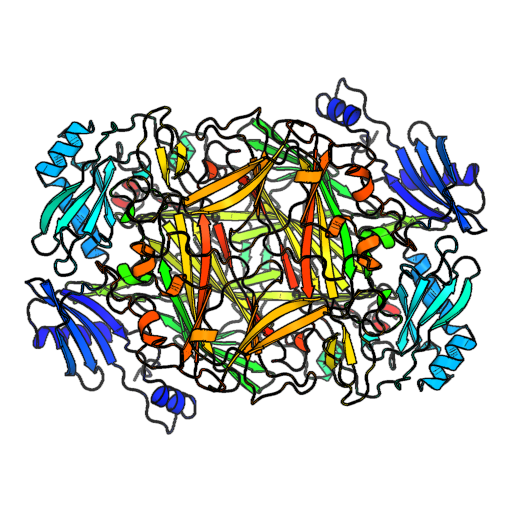517 N N . ARG B 1 525 ? 2.357 5.277 -5.879 1 97.44 525 ARG B N 1
ATOM 9518 C CA . ARG B 1 525 ? 1.14 5.039 -6.648 1 97.44 525 ARG B CA 1
ATOM 9519 C C . ARG B 1 525 ? 0.031 5.996 -6.223 1 97.44 525 ARG B C 1
ATOM 9521 O O . ARG B 1 525 ? -0.953 6.176 -6.945 1 97.44 525 ARG B O 1
ATOM 9528 N N . GLU B 1 526 ? 0.094 6.559 -5.07 1 97.06 526 GLU B N 1
ATOM 9529 C CA . GLU B 1 526 ? -0.841 7.578 -4.609 1 97.06 526 GLU B CA 1
ATOM 9530 C C . GLU B 1 526 ? -0.332 8.984 -4.934 1 97.06 526 GLU B C 1
ATOM 9532 O O . GLU B 1 526 ? 0.186 9.68 -4.059 1 97.06 526 GLU B O 1
ATOM 9537 N N . VAL B 1 527 ? -0.57 9.367 -6.18 1 98.06 527 VAL B N 1
ATOM 9538 C CA . VAL B 1 527 ? 0.016 10.602 -6.699 1 98.06 527 VAL B CA 1
ATOM 9539 C C . VAL B 1 527 ? -1.063 11.445 -7.371 1 98.06 527 VAL B C 1
ATOM 9541 O O . VAL B 1 527 ? -0.966 11.758 -8.562 1 98.06 527 VAL B O 1
ATOM 9544 N N . PRO B 1 528 ? -2.072 11.883 -6.613 1 97.81 528 PRO B N 1
ATOM 9545 C CA . PRO B 1 528 ? -3.047 12.773 -7.242 1 97.81 528 PRO B CA 1
ATOM 9546 C C . PRO B 1 528 ? -2.43 14.102 -7.688 1 97.81 528 PRO B C 1
ATOM 9548 O O . PRO B 1 528 ? -1.562 14.641 -7 1 97.81 528 PRO B O 1
ATOM 9551 N N . GLY B 1 529 ? -2.848 14.586 -8.852 1 97.56 529 GLY B N 1
ATOM 9552 C CA . GLY B 1 529 ? -2.445 15.93 -9.242 1 97.56 529 GLY B CA 1
ATOM 9553 C C . GLY B 1 529 ? -3.119 17.016 -8.43 1 97.56 529 GLY B C 1
ATOM 9554 O O . GLY B 1 529 ? -4.105 16.75 -7.734 1 97.56 529 GLY B O 1
ATOM 9555 N N . LEU B 1 530 ? -2.525 18.188 -8.477 1 98.62 530 LEU B N 1
ATOM 9556 C CA . LEU B 1 530 ? -3.166 19.344 -7.875 1 98.62 530 LEU B CA 1
ATOM 9557 C C . LEU B 1 530 ? -4.461 19.688 -8.602 1 98.62 530 LEU B C 1
ATOM 9559 O O . LEU B 1 530 ? -4.434 20.094 -9.773 1 98.62 530 LEU B O 1
ATOM 9563 N N . LEU B 1 531 ? -5.57 19.594 -7.965 1 98.75 531 LEU B N 1
ATOM 9564 C CA . LEU B 1 531 ? -6.863 19.703 -8.633 1 98.75 531 LEU B CA 1
ATOM 9565 C C . LEU B 1 531 ? -7.254 21.156 -8.836 1 98.75 531 LEU B C 1
ATOM 9567 O O . LEU B 1 531 ? -7.863 21.5 -9.852 1 98.75 531 LEU B O 1
ATOM 9571 N N . PRO B 1 532 ? -6.98 22.078 -7.863 1 98.69 532 PRO B N 1
ATOM 9572 C CA . PRO B 1 532 ? -7.238 23.469 -8.195 1 98.69 532 PRO B CA 1
ATOM 9573 C C . PRO B 1 532 ? -6.582 23.906 -9.5 1 98.69 532 PRO B C 1
ATOM 9575 O O . PRO B 1 532 ? -5.426 23.562 -9.758 1 98.69 532 PRO B O 1
ATOM 9578 N N . LYS B 1 533 ? -7.211 24.688 -10.227 1 98.31 533 LYS B N 1
ATOM 9579 C CA . LYS B 1 533 ? -6.848 24.969 -11.609 1 98.31 533 LYS B CA 1
ATOM 9580 C C . LYS B 1 533 ? -5.629 25.891 -11.68 1 98.31 533 LYS B C 1
ATOM 9582 O O . LYS B 1 533 ? -5.348 26.625 -10.742 1 98.31 533 LYS B O 1
ATOM 9587 N N . GLU B 1 534 ? -4.949 25.781 -12.828 1 97.81 534 GLU B N 1
ATOM 9588 C CA . GLU B 1 534 ? -3.908 26.75 -13.125 1 97.81 534 GLU B CA 1
ATOM 9589 C C . GLU B 1 534 ? -4.449 28.188 -13.031 1 97.81 534 GLU B C 1
ATOM 9591 O O . GLU B 1 534 ? -5.516 28.484 -13.57 1 97.81 534 GLU B O 1
ATOM 9596 N N . GLY B 1 535 ? -3.727 28.953 -12.289 1 97 535 GLY B N 1
ATOM 9597 C CA . GLY B 1 535 ? -4.152 30.328 -12.102 1 97 535 GLY B CA 1
ATOM 9598 C C . GLY B 1 535 ? -4.93 30.547 -10.812 1 97 535 GLY B C 1
ATOM 9599 O O . GLY B 1 535 ? -5.156 31.672 -10.398 1 97 535 GLY B O 1
ATOM 9600 N N . SER B 1 536 ? -5.309 29.469 -10.172 1 97.62 536 SER B N 1
ATOM 9601 C CA . SER B 1 536 ? -5.984 29.594 -8.883 1 97.62 536 SER B CA 1
ATOM 9602 C C . SER B 1 536 ? -5.031 30.078 -7.801 1 97.62 536 SER B C 1
ATOM 9604 O O . SER B 1 536 ? -3.811 30.047 -7.98 1 97.62 536 SER B O 1
ATOM 9606 N N . LEU B 1 537 ? -5.625 30.516 -6.73 1 96.25 537 LEU B N 1
ATOM 9607 C CA . LEU B 1 537 ? -4.84 30.969 -5.582 1 96.25 537 LEU B CA 1
ATOM 9608 C C . LEU B 1 537 ? -3.902 29.859 -5.102 1 96.25 537 LEU B C 1
ATOM 9610 O O . LEU B 1 537 ? -2.709 30.094 -4.898 1 96.25 537 LEU B O 1
ATOM 9614 N N . VAL B 1 538 ? -4.445 28.688 -4.973 1 97.31 538 VAL B N 1
ATOM 9615 C CA . VAL B 1 538 ? -3.66 27.562 -4.469 1 97.31 538 VAL B CA 1
ATOM 9616 C C . VAL B 1 538 ? -2.559 27.219 -5.469 1 97.31 538 VAL B C 1
ATOM 9618 O O . VAL B 1 538 ? -1.423 26.938 -5.078 1 97.31 538 VAL B O 1
ATOM 9621 N N . TRP B 1 539 ? -2.893 27.219 -6.754 1 98 539 TRP B N 1
ATOM 9622 C CA . TRP B 1 539 ? -1.928 26.891 -7.801 1 98 539 TRP B CA 1
ATOM 9623 C C . TRP B 1 539 ? -0.742 27.859 -7.762 1 98 539 TRP B C 1
ATOM 9625 O O . TRP B 1 539 ? 0.404 27.438 -7.949 1 98 539 TRP B O 1
ATOM 9635 N N . LYS B 1 540 ? -1.028 29.062 -7.504 1 97.69 540 LYS B N 1
ATOM 9636 C CA . LYS B 1 540 ? 0.025 30.078 -7.441 1 97.69 540 LYS B CA 1
ATOM 9637 C C . LYS B 1 540 ? 0.909 29.875 -6.215 1 97.69 540 LYS B C 1
ATOM 9639 O O . LYS B 1 540 ? 2.125 30.047 -6.281 1 97.69 540 LYS B O 1
ATOM 9644 N N . ARG B 1 541 ? 0.348 29.438 -5.152 1 97.81 541 ARG B N 1
ATOM 9645 C CA . ARG B 1 541 ? 1.065 29.344 -3.885 1 97.81 541 ARG B CA 1
ATOM 9646 C C . ARG B 1 541 ? 1.798 28.016 -3.762 1 97.81 541 ARG B C 1
ATOM 9648 O O . ARG B 1 541 ? 2.871 27.953 -3.158 1 97.81 541 ARG B O 1
ATOM 9655 N N . ALA B 1 542 ? 1.181 26.953 -4.293 1 98.5 542 ALA B N 1
ATOM 9656 C CA . ALA B 1 542 ? 1.71 25.609 -4.098 1 98.5 542 ALA B CA 1
ATOM 9657 C C . ALA B 1 542 ? 2.42 25.109 -5.352 1 98.5 542 ALA B C 1
ATOM 9659 O O . ALA B 1 542 ? 2.084 24.047 -5.879 1 98.5 542 ALA B O 1
ATOM 9660 N N . ALA B 1 543 ? 3.492 25.734 -5.703 1 98.38 543 ALA B N 1
ATOM 9661 C CA . ALA B 1 543 ? 4.207 25.406 -6.934 1 98.38 543 ALA B CA 1
ATOM 9662 C C . ALA B 1 543 ? 4.738 23.984 -6.891 1 98.38 543 ALA B C 1
ATOM 9664 O O . ALA B 1 543 ? 4.797 23.297 -7.914 1 98.38 543 ALA B O 1
ATOM 9665 N N . PHE B 1 544 ? 5.117 23.484 -5.719 1 98.5 544 PHE B N 1
ATOM 9666 C CA . PHE B 1 544 ? 5.711 22.156 -5.594 1 98.5 544 PHE B CA 1
ATOM 9667 C C . PHE B 1 544 ? 4.711 21.078 -5.988 1 98.5 544 PHE B C 1
ATOM 9669 O O . PHE B 1 544 ? 5.098 19.969 -6.371 1 98.5 544 PHE B O 1
ATOM 9676 N N . ALA B 1 545 ? 3.404 21.359 -5.934 1 98.62 545 ALA B N 1
ATOM 9677 C CA . ALA B 1 545 ? 2.359 20.359 -6.145 1 98.62 545 ALA B CA 1
ATOM 9678 C C . ALA B 1 545 ? 1.883 20.359 -7.594 1 98.62 545 ALA B C 1
ATOM 9680 O O . ALA B 1 545 ? 0.993 19.594 -7.961 1 98.62 545 ALA B O 1
ATOM 9681 N N . ARG B 1 546 ? 2.514 21.234 -8.438 1 98.56 546 ARG B N 1
ATOM 9682 C CA . ARG B 1 546 ? 2.066 21.344 -9.82 1 98.56 546 ARG B CA 1
ATOM 9683 C C . ARG B 1 546 ? 2.475 20.125 -10.641 1 98.56 546 ARG B C 1
ATOM 9685 O O . ARG B 1 546 ? 1.902 19.859 -11.695 1 98.56 546 ARG B O 1
ATOM 9692 N N . HIS B 1 547 ? 3.529 19.438 -10.188 1 98.56 547 HIS B N 1
ATOM 9693 C CA . HIS B 1 547 ? 4.004 18.188 -10.781 1 98.56 547 HIS B CA 1
ATOM 9694 C C . HIS B 1 547 ? 4.336 17.156 -9.711 1 98.56 547 HIS B C 1
ATOM 9696 O O . HIS B 1 547 ? 4.555 17.516 -8.547 1 98.56 547 HIS B O 1
ATOM 9702 N N . ALA B 1 548 ? 4.371 15.945 -10.094 1 98.69 548 ALA B N 1
ATOM 9703 C CA . ALA B 1 548 ? 4.668 14.859 -9.164 1 98.69 548 ALA B CA 1
ATOM 9704 C C . ALA B 1 548 ? 6.137 14.883 -8.75 1 98.69 548 ALA B C 1
ATOM 9706 O O . ALA B 1 548 ? 6.477 14.539 -7.613 1 98.69 548 ALA B O 1
ATOM 9707 N N . VAL B 1 549 ? 7.02 15.266 -9.703 1 98.88 549 VAL B N 1
ATOM 9708 C CA . VAL B 1 549 ? 8.445 15.242 -9.414 1 98.88 549 VAL B CA 1
ATOM 9709 C C . VAL B 1 549 ? 9.094 16.531 -9.922 1 98.88 549 VAL B C 1
ATOM 9711 O O . VAL B 1 549 ? 8.766 17.016 -11.008 1 98.88 549 VAL B O 1
ATOM 9714 N N . HIS B 1 550 ? 9.914 17.125 -9.148 1 98.88 550 HIS B N 1
ATOM 9715 C CA . HIS B 1 550 ? 10.914 18.125 -9.5 1 98.88 550 HIS B CA 1
ATOM 9716 C C . HIS B 1 550 ? 12.305 17.688 -9.07 1 98.88 550 HIS B C 1
ATOM 9718 O O . HIS B 1 550 ? 12.453 16.922 -8.117 1 98.88 550 HIS B O 1
ATOM 9724 N N . VAL B 1 551 ? 13.266 18.078 -9.812 1 98.88 551 VAL B N 1
ATOM 9725 C CA . VAL B 1 551 ? 14.656 17.875 -9.414 1 98.88 551 VAL B CA 1
ATOM 9726 C C . VAL B 1 551 ? 15.438 19.172 -9.57 1 98.88 551 VAL B C 1
ATOM 9728 O O . VAL B 1 551 ? 15.32 19.859 -10.586 1 98.88 551 VAL B O 1
ATOM 9731 N N . THR B 1 552 ? 16.172 19.531 -8.578 1 98.75 552 THR B N 1
ATOM 9732 C CA . THR B 1 552 ? 17.047 20.703 -8.609 1 98.75 552 THR B CA 1
ATOM 9733 C C . THR B 1 552 ? 18.453 20.344 -8.18 1 98.75 552 THR B C 1
ATOM 9735 O O . THR B 1 552 ? 18.688 19.25 -7.656 1 98.75 552 THR B O 1
ATOM 9738 N N . ARG B 1 553 ? 19.359 21.297 -8.406 1 98.25 553 ARG B N 1
ATOM 9739 C CA . ARG B 1 553 ? 20.688 21.156 -7.816 1 98.25 553 ARG B CA 1
ATOM 9740 C C . ARG B 1 553 ? 20.672 21.5 -6.332 1 98.25 553 ARG B C 1
ATOM 9742 O O . ARG B 1 553 ? 19.891 22.344 -5.898 1 98.25 553 ARG B O 1
ATOM 9749 N N . TYR B 1 554 ? 21.547 20.859 -5.695 1 98.38 554 TYR B N 1
ATOM 9750 C CA . TYR B 1 554 ? 21.625 21.125 -4.262 1 98.38 554 TYR B CA 1
ATOM 9751 C C . TYR B 1 554 ? 22.141 22.531 -3.986 1 98.38 554 TYR B C 1
ATOM 9753 O O . TYR B 1 554 ? 23.094 22.984 -4.625 1 98.38 554 TYR B O 1
ATOM 9761 N N . HIS B 1 555 ? 21.516 23.172 -3.139 1 97.69 555 HIS B N 1
ATOM 9762 C CA . HIS B 1 555 ? 21.938 24.406 -2.514 1 97.69 555 HIS B CA 1
ATOM 9763 C C . HIS B 1 555 ? 21.625 24.422 -1.021 1 97.69 555 HIS B C 1
ATOM 9765 O O . HIS B 1 555 ? 20.531 24.016 -0.614 1 97.69 555 HIS B O 1
ATOM 9771 N N . ASP B 1 556 ? 22.5 24.859 -0.245 1 97.06 556 ASP B N 1
ATOM 9772 C CA . ASP B 1 556 ? 22.391 24.781 1.207 1 97.06 556 ASP B CA 1
ATOM 9773 C C . ASP B 1 556 ? 21.109 25.484 1.69 1 97.06 556 ASP B C 1
ATOM 9775 O O . ASP B 1 556 ? 20.516 25.078 2.691 1 97.06 556 ASP B O 1
ATOM 9779 N N . ASP B 1 557 ? 20.672 26.469 1.049 1 95 557 ASP B N 1
ATOM 9780 C CA . ASP B 1 557 ? 19.625 27.312 1.602 1 95 557 ASP B CA 1
ATOM 9781 C C . ASP B 1 557 ? 18.266 26.984 0.973 1 95 557 ASP B C 1
ATOM 9783 O O . ASP B 1 557 ? 17.266 27.641 1.255 1 95 557 ASP B O 1
ATOM 9787 N N . GLN B 1 558 ? 18.219 26 0.047 1 97.19 558 GLN B N 1
ATOM 9788 C CA . GLN B 1 558 ? 16.969 25.578 -0.567 1 97.19 558 GLN B CA 1
ATOM 9789 C C . GLN B 1 558 ? 16.297 24.469 0.241 1 97.19 558 GLN B C 1
ATOM 9791 O O . GLN B 1 558 ? 16.359 23.297 -0.141 1 97.19 558 GLN B O 1
ATOM 9796 N N . LEU B 1 559 ? 15.617 24.875 1.292 1 96.31 559 LEU B N 1
ATOM 9797 C CA . LEU B 1 559 ? 15.031 23.922 2.219 1 96.31 559 LEU B CA 1
ATOM 9798 C C . LEU B 1 559 ? 13.516 23.906 2.1 1 96.31 559 LEU B C 1
ATOM 9800 O O . LEU B 1 559 ? 12.883 22.859 2.27 1 96.31 559 LEU B O 1
ATOM 9804 N N . TRP B 1 560 ? 12.953 25.094 1.921 1 97.56 560 TRP B N 1
ATOM 9805 C CA . TRP B 1 560 ? 11.5 25.25 2.025 1 97.56 560 TRP B CA 1
ATOM 9806 C C . TRP B 1 560 ? 10.867 25.391 0.646 1 97.56 560 TRP B C 1
ATOM 9808 O O . TRP B 1 560 ? 10.789 26.5 0.106 1 97.56 560 TRP B O 1
ATOM 9818 N N . VAL B 1 561 ? 10.25 24.312 0.221 1 98.25 561 VAL B N 1
ATOM 9819 C CA . VAL B 1 561 ? 9.859 24.141 -1.175 1 98.25 561 VAL B CA 1
ATOM 9820 C C . VAL B 1 561 ? 8.719 25.109 -1.514 1 98.25 561 VAL B C 1
ATOM 9822 O O . VAL B 1 561 ? 8.516 25.438 -2.68 1 98.25 561 VAL B O 1
ATOM 9825 N N . ALA B 1 562 ? 7.98 25.594 -0.518 1 98 562 ALA B N 1
ATOM 9826 C CA . ALA B 1 562 ? 6.906 26.562 -0.746 1 98 562 ALA B CA 1
ATOM 9827 C C . ALA B 1 562 ? 7.355 27.984 -0.384 1 98 562 ALA B C 1
ATOM 9829 O O . ALA B 1 562 ? 6.551 28.906 -0.404 1 98 562 ALA B O 1
ATOM 9830 N N . GLY B 1 563 ? 8.617 28.156 0.016 1 96.5 563 GLY B N 1
ATOM 9831 C CA . GLY B 1 563 ? 9.141 29.438 0.463 1 96.5 563 GLY B CA 1
ATOM 9832 C C . GLY B 1 563 ? 9.43 29.484 1.951 1 96.5 563 GLY B C 1
ATOM 9833 O O . GLY B 1 563 ? 8.953 28.625 2.705 1 96.5 563 GLY B O 1
ATOM 9834 N N . ASP B 1 564 ? 10.172 30.484 2.352 1 95.38 564 ASP B N 1
ATOM 9835 C CA . ASP B 1 564 ? 10.602 30.609 3.742 1 95.38 564 ASP B CA 1
ATOM 9836 C C . ASP B 1 564 ? 9.43 31.016 4.641 1 95.38 564 ASP B C 1
ATOM 9838 O O . ASP B 1 564 ? 9.305 30.531 5.762 1 95.38 564 ASP B O 1
ATOM 9842 N N . HIS B 1 565 ? 8.719 31.984 4.148 1 96.38 565 HIS B N 1
ATOM 9843 C CA . HIS B 1 565 ? 7.559 32.5 4.863 1 96.38 565 HIS B CA 1
ATOM 9844 C C . HIS B 1 565 ? 6.285 32.312 4.047 1 96.38 565 HIS B C 1
ATOM 9846 O O . HIS B 1 565 ? 5.98 33.125 3.174 1 96.38 565 HIS B O 1
ATOM 9852 N N . VAL B 1 566 ? 5.461 31.359 4.387 1 97.12 566 VAL B N 1
ATOM 9853 C CA . VAL B 1 566 ? 4.363 30.875 3.559 1 97.12 566 VAL B CA 1
ATOM 9854 C C . VAL B 1 566 ? 3.074 31.609 3.93 1 97.12 566 VAL B C 1
ATOM 9856 O O . VAL B 1 566 ? 2.264 31.922 3.059 1 97.12 566 VAL B O 1
ATOM 9859 N N . PRO B 1 567 ? 2.824 31.953 5.203 1 96.81 567 PRO B N 1
ATOM 9860 C CA . PRO B 1 567 ? 1.551 32.594 5.555 1 96.81 567 PRO B CA 1
ATOM 9861 C C . PRO B 1 567 ? 1.291 33.875 4.77 1 96.81 567 PRO B C 1
ATOM 9863 O O . PRO B 1 567 ? 2.213 34.656 4.547 1 96.81 567 PRO B O 1
ATOM 9866 N N . GLN B 1 568 ? 0.093 33.969 4.332 1 95.62 568 GLN B N 1
ATOM 9867 C CA . GLN B 1 568 ? -0.466 35.188 3.764 1 95.62 568 GLN B CA 1
ATOM 9868 C C . GLN B 1 568 ? 0.313 35.625 2.527 1 95.62 568 GLN B C 1
ATOM 9870 O O . GLN B 1 568 ? 0.715 36.781 2.422 1 95.62 568 GLN B O 1
ATOM 9875 N N . THR B 1 569 ? 0.605 34.719 1.67 1 95.38 569 THR B N 1
ATOM 9876 C CA . THR B 1 569 ? 1.226 35 0.385 1 95.38 569 THR B CA 1
ATOM 9877 C C . THR B 1 569 ? 0.217 34.875 -0.751 1 95.38 569 THR B C 1
ATOM 9879 O O . THR B 1 569 ? -0.625 33.969 -0.726 1 95.38 569 THR B O 1
ATOM 9882 N N . SER B 1 570 ? 0.345 35.688 -1.722 1 94.94 570 SER B N 1
ATOM 9883 C CA . SER B 1 570 ? -0.541 35.594 -2.877 1 94.94 570 SER B CA 1
ATOM 9884 C C . SER B 1 570 ? -0.083 34.5 -3.838 1 94.94 570 SER B C 1
ATOM 9886 O O . SER B 1 570 ? -0.861 34.031 -4.672 1 94.94 570 SER B O 1
ATOM 9888 N N . GLY B 1 571 ? 1.172 34.156 -3.766 1 94.94 571 GLY B N 1
ATOM 9889 C CA . GLY B 1 571 ? 1.765 33.219 -4.703 1 94.94 571 GLY B CA 1
ATOM 9890 C C . GLY B 1 571 ? 2.248 33.875 -5.98 1 94.94 571 GLY B C 1
ATOM 9891 O O . GLY B 1 571 ? 2.633 33.188 -6.934 1 94.94 571 GLY B O 1
ATOM 9892 N N . GLU B 1 572 ? 2.24 35.188 -6.043 1 94.44 572 GLU B N 1
ATOM 9893 C CA . GLU B 1 572 ? 2.73 35.906 -7.207 1 94.44 572 GLU B CA 1
ATOM 9894 C C . GLU B 1 572 ? 3.92 36.812 -6.844 1 94.44 572 GLU B C 1
ATOM 9896 O O . GLU B 1 572 ? 3.748 37.875 -6.277 1 94.44 572 GLU B O 1
ATOM 9901 N N . PRO B 1 573 ? 5.105 36.594 -7.266 1 94.5 573 PRO B N 1
ATOM 9902 C CA . PRO B 1 573 ? 5.398 35.312 -7.957 1 94.5 573 PRO B CA 1
ATOM 9903 C C . PRO B 1 573 ? 5.406 34.125 -7.016 1 94.5 573 PRO B C 1
ATOM 9905 O O . PRO B 1 573 ? 5.512 34.281 -5.801 1 94.5 573 PRO B O 1
ATOM 9908 N N . SER B 1 574 ? 5.293 32.938 -7.602 1 95.81 574 SER B N 1
ATOM 9909 C CA . SER B 1 574 ? 5.449 31.719 -6.816 1 95.81 574 SER B CA 1
ATOM 9910 C C . SER B 1 574 ? 6.848 31.625 -6.211 1 95.81 574 SER B C 1
ATOM 9912 O O . SER B 1 574 ? 7.832 32 -6.844 1 95.81 574 SER B O 1
ATOM 9914 N N . LYS B 1 575 ? 6.977 31.094 -5.059 1 95.88 575 LYS B N 1
ATOM 9915 C CA . LYS B 1 575 ? 8.234 31.016 -4.316 1 95.88 575 LYS B CA 1
ATOM 9916 C C . LYS B 1 575 ? 8.75 29.578 -4.246 1 95.88 575 LYS B C 1
ATOM 9918 O O . LYS B 1 575 ? 8.086 28.656 -4.723 1 95.88 575 LYS B O 1
ATOM 9923 N N . GLY B 1 576 ? 9.953 29.406 -3.641 1 97.5 576 GLY B N 1
ATOM 9924 C CA . GLY B 1 576 ? 10.523 28.078 -3.43 1 97.5 576 GLY B CA 1
ATOM 9925 C C . GLY B 1 576 ? 10.953 27.406 -4.715 1 97.5 576 GLY B C 1
ATOM 9926 O O . GLY B 1 576 ? 11.766 27.953 -5.469 1 97.5 576 GLY B O 1
ATOM 9927 N N . ILE B 1 577 ? 10.305 26.297 -4.984 1 98.38 577 ILE B N 1
ATOM 9928 C CA . ILE B 1 577 ? 10.711 25.422 -6.074 1 98.38 577 ILE B CA 1
ATOM 9929 C C . ILE B 1 577 ? 10.617 26.172 -7.402 1 98.38 577 ILE B C 1
ATOM 9931 O O . ILE B 1 577 ? 11.414 25.953 -8.312 1 98.38 577 ILE B O 1
ATOM 9935 N N . ALA B 1 578 ? 9.578 27 -7.547 1 97.5 578 ALA B N 1
ATOM 9936 C CA . ALA B 1 578 ? 9.422 27.766 -8.781 1 97.5 578 ALA B CA 1
ATOM 9937 C C . ALA B 1 578 ? 10.641 28.656 -9.039 1 97.5 578 ALA B C 1
ATOM 9939 O O . ALA B 1 578 ? 11.07 28.797 -10.188 1 97.5 578 ALA B O 1
ATOM 9940 N N . GLU B 1 579 ? 11.18 29.234 -7.992 1 97.38 579 GLU B N 1
ATOM 9941 C CA . GLU B 1 579 ? 12.383 30.062 -8.102 1 97.38 579 GLU B CA 1
ATOM 9942 C C . GLU B 1 579 ? 13.609 29.219 -8.43 1 97.38 579 GLU B C 1
ATOM 9944 O O . GLU B 1 579 ? 14.461 29.625 -9.211 1 97.38 579 GLU B O 1
ATOM 9949 N N . TRP B 1 580 ? 13.695 28.094 -7.844 1 98.31 580 TRP B N 1
ATOM 9950 C CA . TRP B 1 580 ? 14.875 27.25 -7.961 1 98.31 580 TRP B CA 1
ATOM 9951 C C . TRP B 1 580 ? 14.953 26.609 -9.344 1 98.31 580 TRP B C 1
ATOM 9953 O O . TRP B 1 580 ? 16.047 26.375 -9.859 1 98.31 580 TRP B O 1
ATOM 9963 N N . VAL B 1 581 ? 13.82 26.297 -9.93 1 97.75 581 VAL B N 1
ATOM 9964 C CA . VAL B 1 581 ? 13.773 25.766 -11.281 1 97.75 581 VAL B CA 1
ATOM 9965 C C . VAL B 1 581 ? 14.219 26.828 -12.281 1 97.75 581 VAL B C 1
ATOM 9967 O O . VAL B 1 581 ? 14.859 26.516 -13.289 1 97.75 581 VAL B O 1
ATOM 9970 N N . GLY B 1 582 ? 13.875 28.031 -12.023 1 95.31 582 GLY B N 1
ATOM 9971 C CA . GLY B 1 582 ? 14.258 29.141 -12.891 1 95.31 582 GLY B CA 1
ATOM 9972 C C . GLY B 1 582 ? 13.711 29 -14.297 1 95.31 582 GLY B C 1
ATOM 9973 O O . GLY B 1 582 ? 12.508 28.781 -14.492 1 95.31 582 GLY B O 1
ATOM 9974 N N . ASP B 1 583 ? 14.656 29.094 -15.297 1 96.94 583 ASP B N 1
ATOM 9975 C CA . ASP B 1 583 ? 14.219 29 -16.688 1 96.94 583 ASP B CA 1
ATOM 9976 C C . ASP B 1 583 ? 14.188 27.547 -17.141 1 96.94 583 ASP B C 1
ATOM 9978 O O . ASP B 1 583 ? 13.859 27.25 -18.297 1 96.94 583 ASP B O 1
ATOM 9982 N N . GLY B 1 584 ? 14.562 26.719 -16.203 1 98 584 GLY B N 1
ATOM 9983 C CA . GLY B 1 584 ? 14.43 25.297 -16.453 1 98 584 GLY B CA 1
ATOM 9984 C C . GLY B 1 584 ? 15.633 24.703 -17.172 1 98 584 GLY B C 1
ATOM 9985 O O . GLY B 1 584 ? 15.641 23.516 -17.5 1 98 584 GLY B O 1
ATOM 9986 N N . THR B 1 585 ? 16.719 25.438 -17.344 1 98.12 585 THR B N 1
ATOM 9987 C CA . THR B 1 585 ? 17.828 24.984 -18.188 1 98.12 585 THR B CA 1
ATOM 9988 C C . THR B 1 585 ? 18.938 24.391 -17.344 1 98.12 585 THR B C 1
ATOM 9990 O O . THR B 1 585 ? 19.859 23.75 -17.875 1 98.12 585 THR B O 1
ATOM 9993 N N . GLU B 1 586 ? 18.844 24.562 -16.031 1 98.19 586 GLU B N 1
ATOM 9994 C CA . GLU B 1 586 ? 19.922 24.078 -15.172 1 98.19 586 GLU B CA 1
ATOM 9995 C C . GLU B 1 586 ? 20.078 22.562 -15.297 1 98.19 586 GLU B C 1
ATOM 9997 O O . GLU B 1 586 ? 19.094 21.828 -15.242 1 98.19 586 GLU B O 1
ATOM 10002 N N . SER B 1 587 ? 21.344 22.125 -15.484 1 98.56 587 SER B N 1
ATOM 10003 C CA . SER B 1 587 ? 21.625 20.703 -15.586 1 98.56 587 SER B CA 1
ATOM 10004 C C . SER B 1 587 ? 21.5 20.016 -14.227 1 98.56 587 SER B C 1
ATOM 10006 O O . SER B 1 587 ? 21.953 20.547 -13.211 1 98.56 587 SER B O 1
ATOM 10008 N N . ILE B 1 588 ? 20.906 18.859 -14.234 1 98.69 588 ILE B N 1
ATOM 10009 C CA . ILE B 1 588 ? 20.797 18.047 -13.039 1 98.69 588 ILE B CA 1
ATOM 10010 C C . ILE B 1 588 ? 21.391 16.656 -13.289 1 98.69 588 ILE B C 1
ATOM 10012 O O . ILE B 1 588 ? 20.906 15.656 -12.758 1 98.69 588 ILE B O 1
ATOM 10016 N N . THR B 1 589 ? 22.391 16.547 -14.141 1 98.62 589 THR B N 1
ATOM 10017 C CA . THR B 1 589 ? 23.031 15.297 -14.531 1 98.62 589 THR B CA 1
ATOM 10018 C C . THR B 1 589 ? 24.344 15.102 -13.773 1 98.62 589 THR B C 1
ATOM 10020 O O . THR B 1 589 ? 25.219 15.969 -13.797 1 98.62 589 THR B O 1
ATOM 10023 N N . ASN B 1 590 ? 24.453 13.93 -13.141 1 98.62 590 ASN B N 1
ATOM 10024 C CA . ASN B 1 590 ? 25.703 13.523 -12.5 1 98.62 590 ASN B CA 1
ATOM 10025 C C . ASN B 1 590 ? 26.234 14.617 -11.594 1 98.62 590 ASN B C 1
ATOM 10027 O O . ASN B 1 590 ? 27.391 15.031 -11.727 1 98.62 590 ASN B O 1
ATOM 10031 N N . THR B 1 591 ? 25.391 15.141 -10.766 1 98.56 591 THR B N 1
ATOM 10032 C CA . THR B 1 591 ? 25.719 16.219 -9.836 1 98.56 591 THR B CA 1
ATOM 10033 C C . THR B 1 591 ? 24.953 16.062 -8.523 1 98.56 591 THR B C 1
ATOM 10035 O O . THR B 1 591 ? 24.219 15.086 -8.344 1 98.56 591 THR B O 1
ATOM 10038 N N . ASP B 1 592 ? 25.266 16.906 -7.566 1 98.69 592 ASP B N 1
ATOM 10039 C CA . ASP B 1 592 ? 24.531 16.938 -6.301 1 98.69 592 ASP B CA 1
ATOM 10040 C C . ASP B 1 592 ? 23.125 17.5 -6.484 1 98.69 592 ASP B C 1
ATOM 10042 O O . ASP B 1 592 ? 22.953 18.703 -6.695 1 98.69 592 ASP B O 1
ATOM 10046 N N . ILE B 1 593 ? 22.156 16.609 -6.414 1 98.88 593 ILE B N 1
ATOM 10047 C CA . ILE B 1 593 ? 20.797 17.031 -6.738 1 98.88 593 ILE B CA 1
ATOM 10048 C C . ILE B 1 593 ? 19.891 16.859 -5.516 1 98.88 593 ILE B C 1
ATOM 10050 O O . ILE B 1 593 ? 20.297 16.234 -4.527 1 98.88 593 ILE B O 1
ATOM 10054 N N . VAL B 1 594 ? 18.719 17.422 -5.559 1 98.88 594 VAL B N 1
ATOM 10055 C CA . VAL B 1 594 ? 17.609 17.172 -4.645 1 98.88 594 VAL B CA 1
ATOM 10056 C C . VAL B 1 594 ? 16.359 16.781 -5.434 1 98.88 594 VAL B C 1
ATOM 10058 O O . VAL B 1 594 ? 15.992 17.469 -6.387 1 98.88 594 VAL B O 1
ATOM 10061 N N . LEU B 1 595 ? 15.812 15.68 -5.105 1 98.94 595 LEU B N 1
ATOM 10062 C CA . LEU B 1 595 ? 14.547 15.258 -5.695 1 98.94 595 LEU B CA 1
ATOM 10063 C C . LEU B 1 595 ? 13.375 15.617 -4.785 1 98.94 595 LEU B C 1
ATOM 10065 O O . LEU B 1 595 ? 13.422 15.367 -3.578 1 98.94 595 LEU B O 1
ATOM 10069 N N . TRP B 1 596 ? 12.383 16.25 -5.371 1 98.88 596 TRP B N 1
ATOM 10070 C CA . TRP B 1 596 ? 11.133 16.625 -4.711 1 98.88 596 TRP B CA 1
ATOM 10071 C C . TRP B 1 596 ? 9.961 15.828 -5.27 1 98.88 596 TRP B C 1
ATOM 10073 O O . TRP B 1 596 ? 9.617 15.969 -6.445 1 98.88 596 TRP B O 1
ATOM 10083 N N . HIS B 1 597 ? 9.328 15.008 -4.434 1 98.94 597 HIS B N 1
ATOM 10084 C CA . HIS B 1 597 ? 8.234 14.156 -4.895 1 98.94 597 HIS B CA 1
ATOM 10085 C C . HIS B 1 597 ? 6.934 14.492 -4.172 1 98.94 597 HIS B C 1
ATOM 10087 O O . HIS B 1 597 ? 6.844 14.352 -2.949 1 98.94 597 HIS B O 1
ATOM 10093 N N . THR B 1 598 ? 5.926 14.93 -4.938 1 98.81 598 THR B N 1
ATOM 10094 C CA . THR B 1 598 ? 4.605 15.203 -4.391 1 98.81 598 THR B CA 1
ATOM 10095 C C . THR B 1 598 ? 3.713 13.969 -4.488 1 98.81 598 THR B C 1
ATOM 10097 O O . THR B 1 598 ? 3.557 13.391 -5.566 1 98.81 598 THR B O 1
ATOM 10100 N N . PHE B 1 599 ? 3.162 13.547 -3.379 1 98.69 599 PHE B N 1
ATOM 10101 C CA . PHE B 1 599 ? 2.25 12.414 -3.295 1 98.69 599 PHE B CA 1
ATOM 10102 C C . PHE B 1 599 ? 1.161 12.672 -2.26 1 98.69 599 PHE B C 1
ATOM 10104 O O . PHE B 1 599 ? 1.206 13.672 -1.539 1 98.69 599 PHE B O 1
ATOM 10111 N N . GLY B 1 600 ? 0.126 11.852 -2.293 1 98.31 600 GLY B N 1
ATOM 10112 C CA . GLY B 1 600 ? -0.936 12.055 -1.32 1 98.31 600 GLY B CA 1
ATOM 10113 C C . GLY B 1 600 ? -2.266 11.469 -1.761 1 98.31 600 GLY B C 1
ATOM 10114 O O . GLY B 1 600 ? -2.307 10.414 -2.391 1 98.31 600 GLY B O 1
ATOM 10115 N N . ILE B 1 601 ? -3.42 12.18 -1.253 1 97.69 601 ILE B N 1
ATOM 10116 C CA . ILE B 1 601 ? -4.738 11.633 -1.537 1 97.69 601 ILE B CA 1
ATOM 10117 C C . ILE B 1 601 ? -5.719 12.766 -1.832 1 97.69 601 ILE B C 1
ATOM 10119 O O . ILE B 1 601 ? -5.492 13.906 -1.434 1 97.69 601 ILE B O 1
ATOM 10123 N N . THR B 1 602 ? -6.715 12.422 -2.582 1 98.44 602 THR B N 1
ATOM 10124 C CA . THR B 1 602 ? -7.949 13.195 -2.674 1 98.44 602 THR B CA 1
ATOM 10125 C C . THR B 1 602 ? -9.047 12.562 -1.83 1 98.44 602 THR B C 1
ATOM 10127 O O . THR B 1 602 ? -9.383 11.391 -2.016 1 98.44 602 THR B O 1
ATOM 10130 N N . HIS B 1 603 ? -9.555 13.281 -0.941 1 98.31 603 HIS B N 1
ATOM 10131 C CA . HIS B 1 603 ? -10.523 12.773 0.022 1 98.31 603 HIS B CA 1
ATOM 10132 C C . HIS B 1 603 ? -11.93 13.289 -0.292 1 98.31 603 HIS B C 1
ATOM 10134 O O . HIS B 1 603 ? -12.195 14.484 -0.186 1 98.31 603 HIS B O 1
ATOM 10140 N N . PHE B 1 604 ? -12.789 12.453 -0.728 1 98.56 604 PHE B N 1
ATOM 10141 C CA . PHE B 1 604 ? -14.219 12.703 -0.794 1 98.56 604 PHE B CA 1
ATOM 10142 C C . PHE B 1 604 ? -14.93 12.125 0.431 1 98.56 604 PHE B C 1
ATOM 10144 O O . PHE B 1 604 ? -15.219 10.93 0.483 1 98.56 604 PHE B O 1
ATOM 10151 N N . PRO B 1 605 ? -15.273 12.945 1.362 1 98.38 605 PRO B N 1
ATOM 10152 C CA . PRO B 1 605 ? -15.773 12.477 2.656 1 98.38 605 PRO B CA 1
ATOM 10153 C C . PRO B 1 605 ? -17.031 11.625 2.529 1 98.38 605 PRO B C 1
ATOM 10155 O O . PRO B 1 605 ? -17.781 11.766 1.562 1 98.38 605 PRO B O 1
ATOM 10158 N N . SER B 1 606 ? -17.25 10.758 3.461 1 98.56 606 SER B N 1
ATOM 10159 C CA . SER B 1 606 ? -18.438 9.93 3.631 1 98.56 606 SER B CA 1
ATOM 10160 C C . SER B 1 606 ? -18.828 9.836 5.098 1 98.56 606 SER B C 1
ATOM 10162 O O . SER B 1 606 ? -18.062 10.203 5.984 1 98.56 606 SER B O 1
ATOM 10164 N N . PRO B 1 607 ? -20.047 9.406 5.375 1 98.5 607 PRO B N 1
ATOM 10165 C CA . PRO B 1 607 ? -20.484 9.297 6.77 1 98.5 607 PRO B CA 1
ATOM 10166 C C . PRO B 1 607 ? -19.547 8.422 7.609 1 98.5 607 PRO B C 1
ATOM 10168 O O . PRO B 1 607 ? -19.391 8.656 8.812 1 98.5 607 PRO B O 1
ATOM 10171 N N . GLU B 1 608 ? -18.875 7.48 6.988 1 98.62 608 GLU B N 1
ATOM 10172 C CA . GLU B 1 608 ? -17.938 6.613 7.691 1 98.62 608 GLU B CA 1
ATOM 10173 C C . GLU B 1 608 ? -16.781 7.418 8.297 1 98.62 608 GLU B C 1
ATOM 10175 O O . GLU B 1 608 ? -16.094 6.938 9.188 1 98.62 608 GLU B O 1
ATOM 10180 N N . ASP B 1 609 ? -16.594 8.68 7.875 1 98.5 609 ASP B N 1
ATOM 10181 C CA . ASP B 1 609 ? -15.492 9.516 8.32 1 98.5 609 ASP B CA 1
ATOM 10182 C C . ASP B 1 609 ? -15.914 10.414 9.484 1 98.5 609 ASP B C 1
ATOM 10184 O O . ASP B 1 609 ? -15.172 11.312 9.883 1 98.5 609 ASP B O 1
ATOM 10188 N N . TYR B 1 610 ? -17.094 10.297 10.055 1 98 610 TYR B N 1
ATOM 10189 C CA . TYR B 1 610 ? -17.703 11.156 11.07 1 98 610 TYR B CA 1
ATOM 10190 C C . TYR B 1 610 ? -18.141 10.352 12.281 1 98 610 TYR B C 1
ATOM 10192 O O . TYR B 1 610 ? -18.641 9.234 12.148 1 98 610 TYR B O 1
ATOM 10200 N N . PRO B 1 611 ? -17.859 10.883 13.484 1 97.81 611 PRO B N 1
ATOM 10201 C CA . PRO B 1 611 ? -17.328 12.188 13.891 1 97.81 611 PRO B CA 1
ATOM 10202 C C . PRO B 1 611 ? -15.805 12.211 13.945 1 97.81 611 PRO B C 1
ATOM 10204 O O . PRO B 1 611 ? -15.203 13.289 14.016 1 97.81 611 PRO B O 1
ATOM 10207 N N . ILE B 1 612 ? -15.211 11.062 14 1 98.31 612 ILE B N 1
ATOM 10208 C CA . ILE B 1 612 ? -13.766 10.875 13.914 1 98.31 612 ILE B CA 1
ATOM 10209 C C . ILE B 1 612 ? -13.445 9.828 12.844 1 98.31 612 ILE B C 1
ATOM 10211 O O . ILE B 1 612 ? -14.141 8.82 12.727 1 98.31 612 ILE B O 1
ATOM 10215 N N . MET B 1 613 ? -12.445 10.055 12.094 1 98 613 MET B N 1
ATOM 10216 C CA . MET B 1 613 ? -12.219 9.242 10.906 1 98 613 MET B CA 1
ATOM 10217 C C . MET B 1 613 ? -11.289 8.078 11.211 1 98 613 MET B C 1
ATOM 10219 O O . MET B 1 613 ? -10.227 8.266 11.812 1 98 613 MET B O 1
ATOM 10223 N N . PRO B 1 614 ? -11.688 6.789 10.789 1 97.94 614 PRO B N 1
ATOM 10224 C CA . PRO B 1 614 ? -10.648 5.758 10.75 1 97.94 614 PRO B CA 1
ATOM 10225 C C . PRO B 1 614 ? -9.477 6.137 9.844 1 97.94 614 PRO B C 1
ATOM 10227 O O . PRO B 1 614 ? -9.648 6.891 8.891 1 97.94 614 PRO B O 1
ATOM 10230 N N . ARG B 1 615 ? -8.367 5.641 10.148 1 97.31 615 ARG B N 1
ATOM 10231 C CA . ARG B 1 615 ? -7.16 6.078 9.453 1 97.31 615 ARG B CA 1
ATOM 10232 C C . ARG B 1 615 ? -7.254 5.789 7.961 1 97.31 615 ARG B C 1
ATOM 10234 O O . ARG B 1 615 ? -7.82 4.777 7.555 1 97.31 615 ARG B O 1
ATOM 10241 N N . GLU B 1 616 ? -6.785 6.656 7.164 1 96.5 616 GLU B N 1
ATOM 10242 C CA . GLU B 1 616 ? -6.531 6.512 5.73 1 96.5 616 GLU B CA 1
ATOM 10243 C C . GLU B 1 616 ? -5.035 6.445 5.438 1 96.5 616 GLU B C 1
ATOM 10245 O O . GLU B 1 616 ? -4.297 7.379 5.75 1 96.5 616 GLU B O 1
ATOM 10250 N N . PRO B 1 617 ? -4.594 5.348 4.816 1 95.19 617 PRO B N 1
ATOM 10251 C CA . PRO B 1 617 ? -3.15 5.176 4.629 1 95.19 617 PRO B CA 1
ATOM 10252 C C . PRO B 1 617 ? -2.648 5.785 3.32 1 95.19 617 PRO B C 1
ATOM 10254 O O . PRO B 1 617 ? -3.352 5.746 2.309 1 95.19 617 PRO B O 1
ATOM 10257 N N . VAL B 1 618 ? -1.46 6.332 3.279 1 97.31 618 VAL B N 1
ATOM 10258 C CA . VAL B 1 618 ? -0.694 6.773 2.119 1 97.31 618 VAL B CA 1
ATOM 10259 C C . VAL B 1 618 ? 0.763 6.34 2.266 1 97.31 618 VAL B C 1
ATOM 10261 O O . VAL B 1 618 ? 1.376 6.555 3.314 1 97.31 618 VAL B O 1
ATOM 10264 N N . THR B 1 619 ? 1.304 5.707 1.244 1 97.75 619 THR B N 1
ATOM 10265 C CA . THR B 1 619 ? 2.672 5.215 1.365 1 97.75 619 THR B CA 1
ATOM 10266 C C . THR B 1 619 ? 3.371 5.227 0.009 1 97.75 619 THR B C 1
ATOM 10268 O O . THR B 1 619 ? 2.76 5.555 -1.009 1 97.75 619 THR B O 1
ATOM 10271 N N . LEU B 1 620 ? 4.633 5.047 -0.028 1 98.25 620 LEU B N 1
ATOM 10272 C CA . LEU B 1 620 ? 5.484 4.809 -1.189 1 98.25 620 LEU B CA 1
ATOM 10273 C C . LEU B 1 620 ? 6.738 4.035 -0.796 1 98.25 620 LEU B C 1
ATOM 10275 O O . LEU B 1 620 ? 6.961 3.764 0.386 1 98.25 620 LEU B O 1
ATOM 10279 N N . LEU B 1 621 ? 7.5 3.635 -1.789 1 98.5 621 LEU B N 1
ATOM 10280 C CA . LEU B 1 621 ? 8.734 2.908 -1.511 1 98.5 621 LEU B CA 1
ATOM 10281 C C . LEU B 1 621 ? 9.93 3.598 -2.162 1 98.5 621 LEU B C 1
ATOM 10283 O O . LEU B 1 621 ? 9.828 4.09 -3.287 1 98.5 621 LEU B O 1
ATOM 10287 N N . LEU B 1 622 ? 10.992 3.684 -1.447 1 98.75 622 LEU B N 1
ATOM 10288 C CA . LEU B 1 622 ? 12.344 3.887 -1.97 1 98.75 622 LEU B CA 1
ATOM 10289 C C . LEU B 1 622 ? 13.141 2.588 -1.936 1 98.75 622 LEU B C 1
ATOM 10291 O O . LEU B 1 622 ? 13.727 2.24 -0.907 1 98.75 622 LEU B O 1
ATOM 10295 N N . ARG B 1 623 ? 13.227 1.96 -3.082 1 98.31 623 ARG B N 1
ATOM 10296 C CA . ARG B 1 623 ? 13.734 0.595 -3.154 1 98.31 623 ARG B CA 1
ATOM 10297 C C . ARG B 1 623 ? 15.078 0.551 -3.875 1 98.31 623 ARG B C 1
ATOM 10299 O O . ARG B 1 623 ? 15.227 1.113 -4.961 1 98.31 623 ARG B O 1
ATOM 10306 N N . PRO B 1 624 ? 16.062 -0.185 -3.301 1 98.62 624 PRO B N 1
ATOM 10307 C CA . PRO B 1 624 ? 17.297 -0.363 -4.055 1 98.62 624 PRO B CA 1
ATOM 10308 C C . PRO B 1 624 ? 17.125 -1.257 -5.277 1 98.62 624 PRO B C 1
ATOM 10310 O O . PRO B 1 624 ? 16.5 -2.312 -5.191 1 98.62 624 PRO B O 1
ATOM 10313 N N . ARG B 1 625 ? 17.578 -0.813 -6.359 1 98.5 625 ARG B N 1
ATOM 10314 C CA . ARG B 1 625 ? 17.672 -1.569 -7.602 1 98.5 625 ARG B CA 1
ATOM 10315 C C . ARG B 1 625 ? 19.047 -1.433 -8.234 1 98.5 625 ARG B C 1
ATOM 10317 O O . ARG B 1 625 ? 19.547 -0.319 -8.414 1 98.5 625 ARG B O 1
ATOM 10324 N N . HIS B 1 626 ? 19.672 -2.561 -8.578 1 98.56 626 HIS B N 1
ATOM 10325 C CA . HIS B 1 626 ? 21.016 -2.592 -9.125 1 98.56 626 HIS B CA 1
ATOM 10326 C C . HIS B 1 626 ? 22.031 -1.999 -8.148 1 98.56 626 HIS B C 1
ATOM 10328 O O . HIS B 1 626 ? 23.141 -1.634 -8.539 1 98.56 626 HIS B O 1
ATOM 10334 N N . PHE B 1 627 ? 21.609 -1.801 -6.887 1 98.75 627 PHE B N 1
ATOM 10335 C CA . PHE B 1 627 ? 22.469 -1.257 -5.848 1 98.75 627 PHE B CA 1
ATOM 10336 C C . PHE B 1 627 ? 23.328 -2.354 -5.227 1 98.75 627 PHE B C 1
ATOM 10338 O O . PHE B 1 627 ? 24.531 -2.191 -5.082 1 98.75 627 PHE B O 1
ATOM 10345 N N . PHE B 1 628 ? 22.656 -3.439 -4.875 1 98.62 628 PHE B N 1
ATOM 10346 C CA . PHE B 1 628 ? 23.328 -4.609 -4.324 1 98.62 628 PHE B CA 1
ATOM 10347 C C . PHE B 1 628 ? 23.656 -5.613 -5.426 1 98.62 628 PHE B C 1
ATOM 10349 O O . PHE B 1 628 ? 23 -5.629 -6.469 1 98.62 628 PHE B O 1
ATOM 10356 N N . SER B 1 629 ? 24.609 -6.438 -5.195 1 97.44 629 SER B N 1
ATOM 10357 C CA . SER B 1 629 ? 25.031 -7.402 -6.203 1 97.44 629 SER B CA 1
ATOM 10358 C C . SER B 1 629 ? 24.141 -8.633 -6.203 1 97.44 629 SER B C 1
ATOM 10360 O O . SER B 1 629 ? 24.172 -9.438 -7.141 1 97.44 629 SER B O 1
ATOM 10362 N N . CYS B 1 630 ? 23.406 -8.844 -5.18 1 97.62 630 CYS B N 1
ATOM 10363 C CA . CYS B 1 630 ? 22.422 -9.906 -5.027 1 97.62 630 CYS B CA 1
ATOM 10364 C C . CYS B 1 630 ? 21.406 -9.562 -3.941 1 97.62 630 CYS B C 1
ATOM 10366 O O . CYS B 1 630 ? 21.375 -8.438 -3.449 1 97.62 630 CYS B O 1
ATOM 10368 N N . ASN B 1 631 ? 20.5 -10.469 -3.607 1 98.12 631 ASN B N 1
ATOM 10369 C CA . ASN B 1 631 ? 19.562 -10.281 -2.506 1 98.12 631 ASN B CA 1
ATOM 10370 C C . ASN B 1 631 ? 20.281 -9.867 -1.226 1 98.12 631 ASN B C 1
ATOM 10372 O O . ASN B 1 631 ? 21.078 -10.625 -0.676 1 98.12 631 ASN B O 1
ATOM 10376 N N . PRO B 1 632 ? 19.906 -8.664 -0.707 1 97.81 632 PRO B N 1
ATOM 10377 C CA . PRO B 1 632 ? 20.656 -8.133 0.431 1 97.81 632 PRO B CA 1
ATOM 10378 C C . PRO B 1 632 ? 20.234 -8.75 1.761 1 97.81 632 PRO B C 1
ATOM 10380 O O . PRO B 1 632 ? 20.766 -8.391 2.812 1 97.81 632 PRO B O 1
ATOM 10383 N N . VAL B 1 633 ? 19.297 -9.711 1.744 1 98.12 633 VAL B N 1
ATOM 10384 C CA . VAL B 1 633 ? 18.797 -10.211 3.018 1 98.12 633 VAL B CA 1
ATOM 10385 C C . VAL B 1 633 ? 19.016 -11.719 3.105 1 98.12 633 VAL B C 1
ATOM 10387 O O . VAL B 1 633 ? 18.359 -12.406 3.891 1 98.12 633 VAL B O 1
ATOM 10390 N N . LEU B 1 634 ? 19.906 -12.242 2.309 1 97.88 634 LEU B N 1
ATOM 10391 C CA . LEU B 1 634 ? 20.234 -13.664 2.381 1 97.88 634 LEU B CA 1
ATOM 10392 C C . LEU B 1 634 ? 20.781 -14.023 3.758 1 97.88 634 LEU B C 1
ATOM 10394 O O . LEU B 1 634 ? 20.625 -15.156 4.215 1 97.88 634 LEU B O 1
ATOM 10398 N N . ASP B 1 635 ? 21.375 -13.039 4.41 1 97.19 635 ASP B N 1
ATOM 10399 C CA . ASP B 1 635 ? 22.031 -13.297 5.688 1 97.19 635 ASP B CA 1
ATOM 10400 C C . ASP B 1 635 ? 21.078 -13.047 6.855 1 97.19 635 ASP B C 1
ATOM 10402 O O . ASP B 1 635 ? 21.5 -13.023 8.016 1 97.19 635 ASP B O 1
ATOM 10406 N N . VAL B 1 636 ? 19.812 -12.742 6.641 1 97.62 636 VAL B N 1
ATOM 10407 C CA . VAL B 1 636 ? 18.812 -12.75 7.703 1 97.62 636 VAL B CA 1
ATOM 10408 C C . VAL B 1 636 ? 18.469 -14.188 8.086 1 97.62 636 VAL B C 1
ATOM 10410 O O . VAL B 1 636 ? 18.125 -15 7.23 1 97.62 636 VAL B O 1
ATOM 10413 N N . PRO B 1 637 ? 18.609 -14.492 9.383 1 96.5 637 PRO B N 1
ATOM 10414 C CA . PRO B 1 637 ? 18.359 -15.883 9.766 1 96.5 637 PRO B CA 1
ATOM 10415 C C . PRO B 1 637 ? 16.953 -16.344 9.438 1 96.5 637 PRO B C 1
ATOM 10417 O O . PRO B 1 637 ? 15.977 -15.656 9.766 1 96.5 637 PRO B O 1
ATOM 10420 N N . PRO B 1 638 ? 16.844 -17.516 8.805 1 96.62 638 PRO B N 1
ATOM 10421 C CA . PRO B 1 638 ? 15.508 -18.047 8.531 1 96.62 638 PRO B CA 1
ATOM 10422 C C . PRO B 1 638 ? 14.844 -18.641 9.766 1 96.62 638 PRO B C 1
ATOM 10424 O O . PRO B 1 638 ? 15.531 -19.016 10.719 1 96.62 638 PRO B O 1
ATOM 10427 N N . SER B 1 639 ? 13.523 -18.672 9.719 1 95.19 639 SER B N 1
ATOM 10428 C CA . SER B 1 639 ? 12.781 -19.438 10.711 1 95.19 639 SER B CA 1
ATOM 10429 C C . SER B 1 639 ? 12.977 -20.938 10.531 1 95.19 639 SER B C 1
ATOM 10431 O O . SER B 1 639 ? 13.008 -21.688 11.508 1 95.19 639 SER B O 1
ATOM 10433 N N . TYR B 1 640 ? 13.078 -21.312 9.32 1 96.25 640 TYR B N 1
ATOM 10434 C CA . TYR B 1 640 ? 13.234 -22.719 8.977 1 96.25 640 TYR B CA 1
ATOM 10435 C C . TYR B 1 640 ? 13.914 -22.891 7.625 1 96.25 640 TYR B C 1
ATOM 10437 O O . TYR B 1 640 ? 13.672 -22.094 6.703 1 96.25 640 TYR B O 1
ATOM 10445 N N . SER B 1 641 ? 14.82 -23.844 7.523 1 97.44 641 SER B N 1
ATOM 10446 C CA . SER B 1 641 ? 15.492 -24.156 6.266 1 97.44 641 SER B CA 1
ATOM 10447 C C . SER B 1 641 ? 15.914 -25.625 6.215 1 97.44 641 SER B C 1
ATOM 10449 O O . SER B 1 641 ? 16.531 -26.125 7.148 1 97.44 641 SER B O 1
ATOM 10451 N N . VAL B 1 642 ? 15.531 -26.297 5.238 1 97.81 642 VAL B N 1
ATOM 10452 C CA . VAL B 1 642 ? 15.93 -27.688 5 1 97.81 642 VAL B CA 1
ATOM 10453 C C . VAL B 1 642 ? 16.312 -27.859 3.533 1 97.81 642 VAL B C 1
ATOM 10455 O O . VAL B 1 642 ? 15.555 -27.469 2.639 1 97.81 642 VAL B O 1
ATOM 10458 N N . THR B 1 643 ? 17.484 -28.391 3.244 1 97.94 643 THR B N 1
ATOM 10459 C CA . THR B 1 643 ? 17.969 -28.578 1.886 1 97.94 643 THR B CA 1
ATOM 10460 C C . THR B 1 643 ? 17.484 -29.906 1.309 1 97.94 643 THR B C 1
ATOM 10462 O O . THR B 1 643 ? 17 -30.766 2.043 1 97.94 643 THR B O 1
ATOM 10465 N N . PRO B 1 644 ? 17.625 -30.062 -0.002 1 97 644 PRO B N 1
ATOM 10466 C CA . PRO B 1 644 ? 17.234 -31.344 -0.614 1 97 644 PRO B CA 1
ATOM 10467 C C . PRO B 1 644 ? 17.953 -32.531 -0 1 97 644 PRO B C 1
ATOM 10469 O O . PRO B 1 644 ? 17.312 -33.562 0.269 1 97 644 PRO B O 1
ATOM 10472 N N . SER B 1 645 ? 19.25 -32.406 0.233 1 97.62 645 SER B N 1
ATOM 10473 C CA . SER B 1 645 ? 20 -33.531 0.821 1 97.62 645 SER B CA 1
ATOM 10474 C C . SER B 1 645 ? 19.5 -33.844 2.223 1 97.62 645 SER B C 1
ATOM 10476 O O . SER B 1 645 ? 19.469 -35 2.629 1 97.62 645 SER B O 1
ATOM 10478 N N . GLN B 1 646 ? 19.078 -32.812 2.865 1 97.69 646 GLN B N 1
ATOM 10479 C CA . GLN B 1 646 ? 18.609 -33 4.234 1 97.69 646 GLN B CA 1
ATOM 10480 C C . GLN B 1 646 ? 17.203 -33.594 4.258 1 97.69 646 GLN B C 1
ATOM 10482 O O . GLN B 1 646 ? 16.844 -34.344 5.176 1 97.69 646 GLN B O 1
ATOM 10487 N N . VAL B 1 647 ? 16.375 -33.219 3.32 1 96.75 647 VAL B N 1
ATOM 10488 C CA . VAL B 1 647 ? 15.055 -33.844 3.197 1 96.75 647 VAL B CA 1
ATOM 10489 C C . VAL B 1 647 ? 15.203 -35.344 2.988 1 96.75 647 VAL B C 1
ATOM 10491 O O . VAL B 1 647 ? 14.438 -36.125 3.553 1 96.75 647 VAL B O 1
ATOM 10494 N N . GLU B 1 648 ? 16.172 -35.75 2.209 1 95.44 648 GLU B N 1
ATOM 10495 C CA . GLU B 1 648 ? 16.406 -37.156 1.891 1 95.44 648 GLU B CA 1
ATOM 10496 C C . GLU B 1 648 ? 16.703 -37.969 3.152 1 95.44 648 GLU B C 1
ATOM 10498 O O . GLU B 1 648 ? 16.375 -39.156 3.223 1 95.44 648 GLU B O 1
ATOM 10503 N N . VAL B 1 649 ? 17.281 -37.312 4.109 1 96.62 649 VAL B N 1
ATOM 10504 C CA . VAL B 1 649 ? 17.609 -38 5.352 1 96.62 649 VAL B CA 1
ATOM 10505 C C . VAL B 1 649 ? 16.609 -37.625 6.434 1 96.62 649 VAL B C 1
ATOM 10507 O O . VAL B 1 649 ? 16.969 -37.5 7.605 1 96.62 649 VAL B O 1
ATOM 10510 N N . LYS B 1 650 ? 15.445 -37.25 6.137 1 93.88 650 LYS B N 1
ATOM 10511 C CA . LYS B 1 650 ? 14.289 -37 6.988 1 93.88 650 LYS B CA 1
ATOM 10512 C C . LYS B 1 650 ? 14.492 -35.781 7.867 1 93.88 650 LYS B C 1
ATOM 10514 O O . LYS B 1 650 ? 14.211 -35.812 9.062 1 93.88 650 LYS B O 1
ATOM 10519 N N . GLY B 1 651 ? 15.211 -34.875 7.219 1 93.25 651 GLY B N 1
ATOM 10520 C CA . GLY B 1 651 ? 15.289 -33.562 7.863 1 93.25 651 GLY B CA 1
ATOM 10521 C C . GLY B 1 651 ? 16.5 -33.406 8.773 1 93.25 651 GLY B C 1
ATOM 10522 O O . GLY B 1 651 ? 16.688 -32.375 9.406 1 93.25 651 GLY B O 1
ATOM 10523 N N . LYS B 1 652 ? 17.297 -34.469 8.875 1 94.19 652 LYS B N 1
ATOM 10524 C CA . LYS B 1 652 ? 18.5 -34.344 9.688 1 94.19 652 LYS B CA 1
ATOM 10525 C C . LYS B 1 652 ? 19.391 -33.219 9.188 1 94.19 652 LYS B C 1
ATOM 10527 O O . LYS B 1 652 ? 19.703 -33.156 8 1 94.19 652 LYS B O 1
ATOM 10532 N N . GLY B 1 653 ? 19.672 -32.344 10.133 1 94.38 653 GLY B N 1
ATOM 10533 C CA . GLY B 1 653 ? 20.547 -31.234 9.797 1 94.38 653 GLY B CA 1
ATOM 10534 C C . GLY B 1 653 ? 19.797 -29.984 9.391 1 94.38 653 GLY B C 1
ATOM 10535 O O . GLY B 1 653 ? 20.422 -28.938 9.141 1 94.38 653 GLY B O 1
ATOM 10536 N N . ALA B 1 654 ? 18.516 -30.031 9.305 1 96.44 654 ALA B N 1
ATOM 10537 C CA . ALA B 1 654 ? 17.734 -28.844 9 1 96.44 654 ALA B CA 1
ATOM 10538 C C . ALA B 1 654 ? 17.953 -27.766 10.047 1 96.44 654 ALA B C 1
ATOM 10540 O O . ALA B 1 654 ? 18.25 -28.047 11.203 1 96.44 654 ALA B O 1
ATOM 10541 N N . LEU B 1 655 ? 17.906 -26.531 9.578 1 96.38 655 LEU B N 1
ATOM 10542 C CA . LEU B 1 655 ? 17.922 -25.406 10.492 1 96.38 655 LEU B CA 1
ATOM 10543 C C . LEU B 1 655 ? 16.516 -25.062 10.969 1 96.38 655 LEU B C 1
ATOM 10545 O O . LEU B 1 655 ? 15.664 -24.656 10.164 1 96.38 655 LEU B O 1
ATOM 10549 N N . ASP B 1 656 ? 16.25 -25.281 12.188 1 94.31 656 ASP B N 1
ATOM 10550 C CA . ASP B 1 656 ? 14.938 -25 12.773 1 94.31 656 ASP B CA 1
ATOM 10551 C C . ASP B 1 656 ? 15.023 -23.922 13.852 1 94.31 656 ASP B C 1
ATOM 10553 O O . ASP B 1 656 ? 15.32 -24.219 15.008 1 94.31 656 ASP B O 1
ATOM 10557 N N . GLU B 1 657 ? 14.719 -22.719 13.477 1 91.12 657 GLU B N 1
ATOM 10558 C CA . GLU B 1 657 ? 14.664 -21.594 14.398 1 91.12 657 GLU B CA 1
ATOM 10559 C C . GLU B 1 657 ? 13.25 -21.031 14.508 1 91.12 657 GLU B C 1
ATOM 10561 O O . GLU B 1 657 ? 13.055 -19.812 14.617 1 91.12 657 GLU B O 1
ATOM 10566 N N . THR B 1 658 ? 12.32 -21.891 14.383 1 89.06 658 THR B N 1
ATOM 10567 C CA . THR B 1 658 ? 10.914 -21.5 14.484 1 89.06 658 THR B CA 1
ATOM 10568 C C . THR B 1 658 ? 10.617 -20.922 15.859 1 89.06 658 THR B C 1
ATOM 10570 O O . THR B 1 658 ? 11.18 -21.359 16.859 1 89.06 658 THR B O 1
ATOM 10573 N N . ASP B 1 659 ? 9.664 -19.953 15.805 1 87.56 659 ASP B N 1
ATOM 10574 C CA . ASP B 1 659 ? 9.234 -19.328 17.047 1 87.56 659 ASP B CA 1
ATOM 10575 C C . ASP B 1 659 ? 8.586 -20.344 17.984 1 87.56 659 ASP B C 1
ATOM 10577 O O . ASP B 1 659 ? 7.617 -21.016 17.609 1 87.56 659 ASP B O 1
ATOM 10581 N N . ARG B 1 660 ? 9.031 -20.453 19.203 1 89.94 660 ARG B N 1
ATOM 10582 C CA . ARG B 1 660 ? 8.523 -21.438 20.141 1 89.94 660 ARG B CA 1
ATOM 10583 C C . ARG B 1 660 ? 7.43 -20.859 21.016 1 89.94 660 ARG B C 1
ATOM 10585 O O . ARG B 1 660 ? 6.914 -21.531 21.906 1 89.94 660 ARG B O 1
ATOM 10592 N N . ILE B 1 661 ? 7.078 -19.703 20.766 1 92.19 661 ILE B N 1
ATOM 10593 C CA . ILE B 1 661 ? 6.082 -19 21.562 1 92.19 661 ILE B CA 1
ATOM 10594 C C . ILE B 1 661 ? 4.715 -19.078 20.875 1 92.19 661 ILE B C 1
ATOM 10596 O O . ILE B 1 661 ? 3.68 -19.078 21.547 1 92.19 661 ILE B O 1
ATOM 10600 N N . SER B 1 662 ? 4.684 -19.234 19.594 1 92.12 662 SER B N 1
ATOM 10601 C CA . SER B 1 662 ? 3.438 -19.375 18.859 1 92.12 662 SER B CA 1
ATOM 10602 C C . SER B 1 662 ? 2.689 -20.641 19.266 1 92.12 662 SER B C 1
ATOM 10604 O O . SER B 1 662 ? 3.309 -21.656 19.578 1 92.12 662 SER B O 1
ATOM 10606 N N . LYS B 1 663 ? 1.329 -20.547 19.25 1 94 663 LYS B N 1
ATOM 10607 C CA . LYS B 1 663 ? 0.516 -21.688 19.656 1 94 663 LYS B CA 1
ATOM 10608 C C . LYS B 1 663 ? -0.681 -21.859 18.734 1 94 663 LYS B C 1
ATOM 10610 O O . LYS B 1 663 ? -1.056 -20.938 18 1 94 663 LYS B O 1
ATOM 10615 N N . LEU B 1 664 ? -1.229 -23.047 18.75 1 93.88 664 LEU B N 1
ATOM 10616 C CA . LEU B 1 664 ? -2.473 -23.312 18.031 1 93.88 664 LEU B CA 1
ATOM 10617 C C . LEU B 1 664 ? -3.656 -22.672 18.734 1 93.88 664 LEU B C 1
ATOM 10619 O O . LEU B 1 664 ? -3.732 -22.672 19.969 1 93.88 664 LEU B O 1
ATOM 10623 N N . ALA B 1 665 ? -4.508 -22.094 17.969 1 94.44 665 ALA B N 1
ATOM 10624 C CA . ALA B 1 665 ? -5.707 -21.469 18.516 1 94.44 665 ALA B CA 1
ATOM 10625 C C . ALA B 1 665 ? -6.875 -22.453 18.547 1 94.44 665 ALA B C 1
ATOM 10627 O O . ALA B 1 665 ? -6.859 -23.469 17.859 1 94.44 665 ALA B O 1
ATOM 10628 N N . LEU B 1 666 ? -7.965 -22.109 19.422 1 90.56 666 LEU B N 1
ATOM 10629 C CA . LEU B 1 666 ? -9.258 -22.781 19.5 1 90.56 666 LEU B CA 1
ATOM 10630 C C . LEU B 1 666 ? -9.07 -24.25 19.859 1 90.56 666 LEU B C 1
ATOM 10632 O O . LEU B 1 666 ? -9.711 -25.125 19.266 1 90.56 666 LEU B O 1
ATOM 10636 N N . GLY B 1 667 ? -8.219 -24.531 20.656 1 73.88 667 GLY B N 1
ATOM 10637 C CA . GLY B 1 667 ? -8.047 -25.875 21.172 1 73.88 667 GLY B CA 1
ATOM 10638 C C . GLY B 1 667 ? -7.332 -26.812 20.219 1 73.88 667 GLY B C 1
ATOM 10639 O O . GLY B 1 667 ? -7.395 -28.031 20.359 1 73.88 667 GLY B O 1
ATOM 10640 N N . GLY B 1 668 ? -6.867 -26.156 19.094 1 64.75 668 GLY B N 1
ATOM 10641 C CA . GLY B 1 668 ? -6.07 -26.984 18.219 1 64.75 668 GLY B CA 1
ATOM 10642 C C . GLY B 1 668 ? -4.863 -27.594 18.891 1 64.75 668 GLY B C 1
ATOM 10643 O O . GLY B 1 668 ? -4.348 -27.047 19.875 1 64.75 668 GLY B O 1
ATOM 10644 N N . SER B 1 669 ? -4.57 -29.016 18.797 1 48.31 669 SER B N 1
ATOM 10645 C CA . SER B 1 669 ? -3.393 -29.672 19.344 1 48.31 669 SER B CA 1
ATOM 10646 C C . SER B 1 669 ? -2.234 -29.656 18.359 1 48.31 669 SER B C 1
ATOM 10648 O O . SER B 1 669 ? -2.447 -29.766 17.141 1 48.31 669 SER B O 1
ATOM 10650 N N . ARG B 1 670 ? -1.047 -29.234 18.828 1 49.75 670 ARG B N 1
ATOM 10651 C CA . ARG B 1 670 ? 0.166 -29.266 18.016 1 49.75 670 ARG B CA 1
ATOM 10652 C C . ARG B 1 670 ? 0.472 -30.688 17.562 1 49.75 670 ARG B C 1
ATOM 10654 O O . ARG B 1 670 ? 1.493 -30.938 16.906 1 49.75 670 ARG B O 1
ATOM 10661 N N . LEU B 1 671 ? -0.07 -31.828 17.906 1 37.16 671 LEU B N 1
ATOM 10662 C CA . LEU B 1 671 ? 0.379 -33.188 17.609 1 37.16 671 LEU B CA 1
ATOM 10663 C C . LEU B 1 671 ? 0.176 -33.531 16.141 1 37.16 671 LEU B C 1
ATOM 10665 O O . LEU B 1 671 ? -0.892 -33.281 15.586 1 37.16 671 LEU B O 1
#

Foldseek 3Di:
DPPDDALQAKDDQVLLLLLLVQCCVVDPAKFWDFWIWQRFDPVQNVQCVVPVPPGDGTFTKIWTWIAHLQGWIKTFIATRVPGHTPGIDTDALFDAADFPVLQVLLFVLLLPAPVSLVLCVVQPDDSVQSVQKGWGKAFQQADPVVGRRAGKIKTFIFGDPDPQADRLVWTAQKIWIARSSVSHTPDMGHFPDGHHTDDDDTDDDDQVNQVVVPHDDDPDDDDAAEDPPDAQWDQDNQWIDHDFWIWGWYAGFQFGTKIAQIWGQQPNDTWTWFGIKTFQWKWKQFQQPGPPNLSRIDTLRRRYHQRSQWAQDDAPPPDHYRKDFDKDWTAGRVSHIDIRHRQKIKHKDWDAWPDKDADPVQRFIFTATWMKIWIWIWGDDRFKIKIWIWIATLQGKIKTKIWIKGFANKDFDDAVDDPVQQFDCLDGRITGGWMWMKIKMKTFTAGSHQFKWKKKWFKDFDPDDDCDPVQPNRPHIDIDIDTQWWQQSFQAADDVVRQMKMWIFQQVDFQPPPRHTKTWIKRFDQQDADPPDVPRQCCLQCVLRNGFKGKAADDSVLRRQSDRRRRHHSSVPGDRVPVRCPPGGHTSHRHRMMMMGMGTHTDHDHNCPPRMGGIDMGMIMTHIDSSDNDRSCPVRDTQWGADSVCSVVVNVPIDHNHDPVDDDPPPDDPD/DPPDDALQAKDDQVLLLLLLVQCCVVDPAKFWDFWIWQRFDPVQNVQCVVPVPPGDGTFTKIWTWIAHLQGWIKTFIATRVPGHTPGIDTDALFDAADFPVLQVLLFVLLLPAPVSLVLCVVQPDDSVQSVQKGWGKAFLQADPVVGRGAGKIKTFIFGDPDPQADRLVWTAQKIWIARSSVSHTPDMGHFPDGHHTDDDDTDDDDQVNQVVVPHDDDPDDDDAAEDPPDAQWDQDNQWIDHDFWIWGWYAGFQFGTKIAQIWGQQPNDTWTWFGIKTFQWKWKQFQQPGPPNLSRIDTLRRRHHQRSQWAQDDAPPPDHYRKDFDKDWTAGRVSHIDIRHRQKIKHKDWDAWPDKDADPPQRFIFTATWMKIWIWIWGDDRFKIKIWIWIATLQGKIKTKIWIKGFANKDFDDVVDDPVQQFDCLDGRITGGWMWMKIKMKTFTAGSHQFKWKKKWFKDFDPDDDCDPVQPNRPHIDIDIDTQWWQQSFQAADDVVRQMKMWIFQQVDFQPPPRHTWTWIKRFDQQDADPPDVPRQCCLQCVLRNGQKGKAADDSVLRRQSDRRRRHHSSVPGDRPCVRCPPGGHTSHRHRMMMMGMGTHTDHDHNCPPRMGGIDMGMIMTHIDSSDNDRSCPVRDTQWGADSVCSVVVNVPIDHNHDPVDDDPPPDDPD

Sequence (1342 aa):
MSSPPHPFDPLSPQEIQAAIAIVKKAHENVKFNVVSLEEPRKAEMTAWLKDQHNARRPSRVADVVVIGPTGTVYQGSVGLETPKITEWKQVDGAQPIITPEELAAVEHGCRKDSKVIEQCVISGIAKEDIHKVYCDPWTIGYDERFGSGRRLQQALMYYRPEVDNCQYQYPLDFCPIWDPINETVVAIDIPKIRRPLIKSPPLDYHHLAIQHQGGYRNNLKPINITQPEGVSFKVTGRELEWQNWKFHVGFNYREGLVFNNITFNDKGNVRPIFYRMSIAEMVVPYGNPEHPHQRKHAFDLGEYGAGYLTNSLALGCDCKGAIHYLDAYFSTQSGSIRKVKNAICIHEEDDGILFKHTDFRDDSTIVTRARRLIVQQVFTAANYEYAIAWVFHQDGTIQPDIKLTGILNTYVMYPGEDTKGWGTEVHRGINAHNHQHLFCLRVNPNLDGPSNSVQMIDAVASDAPVGSPENFYGNAFYAKRTKLETTAQAMTDYNGSTSRSWDIINENKLNPHSGKPVSYKIVSREVPGLLPKEGSLVWKRAAFARHAVHVTRYHDDQLWVAGDHVPQTSGEPSKGIAEWVGDGTESITNTDIVLWHTFGITHFPSPEDYPIMPREPVTLLLRPRHFFSCNPVLDVPPSYSVTPSQVEVKGKGALDETDRISKLALGGSRLMSSPPHPFDPLSPQEIQAAIAIVKKAHENVKFNVVSLEEPRKAEMTAWLKDQHNARRPSRVADVVVIGPTGTVYQGSVGLETPKITEWKQVDGAQPIITPEELAAVEHGCRKDSKVIEQCVISGIAKEDIHKVYCDPWTIGYDERFGSGRRLQQALMYYRPEVDNCQYQYPLDFCPIWDPINETVVAIDIPKIRRPLIKSPPLDYHHLAIQHQGGYRNNLKPINITQPEGVSFKVTGRELEWQNWKFHVGFNYREGLVFNNITFNDKGNVRPIFYRMSIAEMVVPYGNPEHPHQRKHAFDLGEYGAGYLTNSLALGCDCKGAIHYLDAYFSTQSGSIRKVKNAICIHEEDDGILFKHTDFRDDSTIVTRARRLIVQQVFTAANYEYAIAWVFHQDGTIQPDIKLTGILNTYVMYPGEDTKGWGTEVHRGINAHNHQHLFCLRVNPNLDGPSNSVQMIDAVASDAPVGSPENFYGNAFYAKRTKLETTAQAMTDYNGSTSRSWDIINENKLNPHSGKPVSYKIVSREVPGLLPKEGSLVWKRAAFARHAVHVTRYHDDQLWVAGDHVPQTSGEPSKGIAEWVGDGTESITNTDIVLWHTFGITHFPSPEDYPIMPREPVTLLLRPRHFFSCNPVLDVPPSYSVTPSQVEVKGKGALDETDRISKLALGGSRL

Organism: Fusarium oxysporum f. sp. lycopersici (strain 4287 / CBS 123668 / FGSC 9935 / NRRL 34936) (NCBI:txid426428)